Protein AF-0000000069816455 (afdb_homodimer)

Sequence (988 aa):
MSSPIIWRELVDTGGRVTLIGDARDFQEYANTYYAMLSRLSSHKLLQISIDNQRYTDEATAARSIKQVMLNTWRKITIIGAESPTAVRLAMLLAMMQHNSEAQKVKLHLFPGSFVHSDAVVRLKETLDDSACIGIRAVETSVNLTEALENASLVVILDVIPREHPICVDGTLKHSEARAEWLDRRFNYFYRLGECIRQYADQNVRVLVVGSEQTFEGAVTISSPLNFDVQTLHMACKENIPLNNIVGLPRALEYSMKSALARRLGVRRCDIVDLIIWGNIDNVFLVDISQARVHRRHGAVDSETGPAWFSLAAEPLVFDLRELYERIIPEKLERARWPGTNMAAMRHASAIFSFIKQWQFGYKDPNETITSLVLSSTGHYSVPAGLAFSFPVTTSPMGCFEICQDITLESSKMKAIENCILDTLKDWSVVDPSMLTEFWKEVFPVQSAPKSEAWNYPSATTAVNPAISVESIDQEKRELNAVPVPQKTPKKAPAMSSPIIWRELVDTGGRVTLIGDARDFQEYANTYYAMLSRLSSHKLLQISIDNQRYTDEATAARSIKQVMLNTWRKITIIGAESPTAVRLAMLLAMMQHNSEAQKVKLHLFPGSFVHSDAVVRLKETLDDSACIGIRAVETSVNLTEALENASLVVILDVIPREHPICVDGTLKHSEARAEWLDRRFNYFYRLGECIRQYADQNVRVLVVGSEQTFEGAVTISSPLNFDVQTLHMACKENIPLNNIVGLPRALEYSMKSALARRLGVRRCDIVDLIIWGNIDNVFLVDISQARVHRRHGAVDSETGPAWFSLAAEPLVFDLRELYERIIPEKLERARWPGTNMAAMRHASAIFSFIKQWQFGYKDPNETITSLVLSSTGHYSVPAGLAFSFPVTTSPMGCFEICQDITLESSKMKAIENCILDTLKDWSVVDPSMLTEFWKEVFPVQSAPKSEAWNYPSATTAVNPAISVESIDQEKRELNAVPVPQKTPKKAPA

Radius of gyration: 36.08 Å; Cα contacts (8 Å, |Δi|>4): 1678; chains: 2; bounding box: 169×106×74 Å

InterPro domains:
  IPR010945 Malate dehydrogenase, type 2 [PTHR23382] (33-420)
  IPR015955 Lactate dehydrogenase/glycoside hydrolase, family 4, C-terminal [G3DSA:3.90.110.10] (252-435)
  IPR015955 Lactate dehydrogenase/glycoside hydrolase, family 4, C-terminal [SSF56327] (256-419)
  IPR036291 NAD(P)-binding domain superfamily [SSF51735] (71-210)

Solvent-accessible surface area (backbone atoms only — not comparable to full-atom values): 53572 Å² total; per-residue (Å²): 133,78,70,57,36,64,53,65,72,81,60,95,60,91,67,74,69,48,73,34,43,39,71,63,45,39,41,47,47,37,29,69,75,63,68,43,73,66,80,64,50,73,65,55,46,47,49,47,36,51,51,43,48,49,39,47,50,42,30,51,46,24,49,49,44,45,48,48,50,57,65,67,33,49,22,37,21,33,38,12,32,57,24,59,29,39,47,51,31,50,50,52,51,21,58,34,86,61,96,45,78,82,68,30,27,29,39,28,42,26,49,57,46,78,89,38,44,64,54,34,51,50,49,48,51,35,51,49,36,26,60,37,78,17,36,75,44,77,44,72,53,92,45,69,64,69,49,30,48,55,16,43,32,38,36,41,32,60,52,81,73,77,56,68,56,46,70,51,95,84,41,67,41,70,54,59,52,65,68,60,45,51,52,54,47,43,58,51,39,30,52,50,19,43,49,43,58,71,40,25,35,73,78,33,32,37,42,38,40,51,36,47,43,47,40,85,71,35,76,49,54,55,40,56,38,30,60,52,42,36,35,30,42,67,44,20,60,89,64,36,65,57,86,34,42,33,16,53,53,45,43,59,50,31,47,51,36,26,51,51,15,58,75,70,72,52,53,27,88,30,47,29,29,54,33,46,36,29,20,51,76,74,46,61,44,84,41,46,86,65,12,28,29,40,37,39,53,51,82,86,44,75,28,67,28,58,83,86,38,64,36,66,37,52,85,52,46,86,54,61,64,52,41,67,69,41,50,49,51,49,49,54,54,56,66,49,49,76,47,40,67,48,51,26,49,27,34,19,36,30,52,49,53,45,45,37,29,61,78,69,61,54,64,61,88,79,49,64,40,42,38,32,24,32,66,31,84,40,62,95,81,36,61,64,66,42,38,35,26,34,44,24,31,70,45,96,85,55,46,76,41,74,63,83,82,70,86,73,53,72,71,54,47,53,52,49,50,51,11,50,51,50,43,32,56,62,44,34,76,80,50,49,62,65,42,55,55,49,45,47,69,76,52,56,79,66,82,84,73,76,85,69,76,75,73,65,71,70,75,70,66,65,79,64,77,67,68,73,76,67,73,82,65,68,82,73,67,63,91,69,58,82,68,76,77,74,85,80,83,90,81,84,75,136,134,79,70,58,39,65,54,64,74,80,59,92,61,90,68,74,69,49,74,36,42,40,75,62,46,38,39,47,46,38,28,68,74,62,69,41,72,66,81,65,50,73,65,55,48,46,49,48,41,51,50,45,48,48,41,46,50,43,33,50,46,26,47,48,44,45,50,49,51,57,64,67,34,48,23,37,21,33,37,12,33,57,22,58,28,39,48,51,32,50,49,52,50,22,58,32,84,60,95,45,78,82,68,31,26,30,40,29,41,26,48,58,45,78,87,36,43,64,55,34,50,50,50,48,52,38,51,50,37,24,61,38,78,17,37,74,43,77,47,72,50,94,45,69,63,70,50,30,48,55,15,43,31,38,37,41,32,59,52,83,71,75,55,67,56,46,70,52,98,84,41,65,41,71,54,60,51,66,68,60,45,52,50,54,47,44,57,51,38,31,53,49,19,44,49,41,56,71,39,26,35,72,77,34,32,35,41,38,42,52,35,45,46,47,40,86,71,36,76,50,54,56,40,56,37,30,58,52,40,37,35,28,42,67,45,20,58,91,64,36,65,58,87,34,42,32,16,53,54,44,43,58,51,30,48,52,34,27,51,52,14,59,76,70,71,52,52,27,87,30,47,30,28,54,31,45,38,30,21,51,73,73,46,61,45,84,40,47,86,65,13,28,29,40,38,41,51,48,82,88,42,69,29,66,28,57,83,86,39,66,37,66,37,53,84,52,48,88,53,60,65,50,41,67,69,42,50,50,52,49,49,55,52,56,66,50,48,81,48,41,67,48,51,25,49,27,36,18,34,31,51,49,53,46,45,37,29,61,77,69,62,54,66,61,88,77,49,65,42,42,39,32,24,34,66,32,84,39,64,96,81,36,60,64,65,41,40,36,25,34,44,23,30,70,44,96,86,57,47,76,41,72,63,83,82,70,86,72,52,72,70,53,47,52,54,49,49,52,11,50,52,51,43,33,57,61,42,34,75,82,50,48,62,64,40,55,54,49,44,48,68,76,52,57,80,67,84,82,72,76,84,69,77,75,72,65,73,72,74,71,68,67,79,66,77,68,68,72,74,66,74,82,63,65,86,68,64,60,93,66,56,79,71,68,76,73,79,74,92,60,67,66,76,108

Structure (mmCIF, N/CA/C/O backbone):
data_AF-0000000069816455-model_v1
#
loop_
_entity.id
_entity.type
_entity.pdbx_description
1 polymer 'Malate dehydrogenase 1b'
#
loop_
_atom_site.group_PDB
_atom_site.id
_atom_site.type_symbol
_atom_site.label_atom_id
_atom_site.label_alt_id
_atom_site.label_comp_id
_atom_site.label_asym_id
_atom_site.label_entity_id
_atom_site.label_seq_id
_atom_site.pdbx_PDB_ins_code
_atom_site.Cartn_x
_atom_site.Cartn_y
_atom_site.Cartn_z
_atom_site.occupancy
_atom_site.B_iso_or_equiv
_atom_site.auth_seq_id
_atom_site.auth_comp_id
_atom_site.auth_asym_id
_atom_site.auth_atom_id
_atom_site.pdbx_PDB_model_num
ATOM 1 N N . MET A 1 1 ? -53.938 9.555 -9.906 1 21.06 1 MET A N 1
ATOM 2 C CA . MET A 1 1 ? -53.312 8.711 -8.898 1 21.06 1 MET A CA 1
ATOM 3 C C . MET A 1 1 ? -52.594 9.555 -7.855 1 21.06 1 MET A C 1
ATOM 5 O O . MET A 1 1 ? -51.719 10.359 -8.188 1 21.06 1 MET A O 1
ATOM 9 N N . SER A 1 2 ? -53.312 9.984 -6.785 1 26.64 2 SER A N 1
ATOM 10 C CA . SER A 1 2 ? -53.094 10.945 -5.711 1 26.64 2 SER A CA 1
ATOM 11 C C . SER A 1 2 ? -51.875 10.555 -4.871 1 26.64 2 SER A C 1
ATOM 13 O O . SER A 1 2 ? -51.844 9.461 -4.301 1 26.64 2 SER A O 1
ATOM 15 N N . SER A 1 3 ? -50.75 10.984 -5.336 1 30.55 3 SER A N 1
ATOM 16 C CA . SER A 1 3 ? -49.469 10.516 -4.836 1 30.55 3 SER A CA 1
ATOM 17 C C . SER A 1 3 ? -49.312 10.797 -3.346 1 30.55 3 SER A C 1
ATOM 19 O O . SER A 1 3 ? -49.625 11.891 -2.879 1 30.55 3 SER A O 1
ATOM 21 N N . PRO A 1 4 ? -49.312 9.781 -2.459 1 30.05 4 PRO A N 1
ATOM 22 C CA . PRO A 1 4 ? -49.312 9.844 -0.995 1 30.05 4 PRO A CA 1
ATOM 23 C C . PRO A 1 4 ? -48.156 10.672 -0.434 1 30.05 4 PRO A C 1
ATOM 25 O O . PRO A 1 4 ? -47.094 10.781 -1.07 1 30.05 4 PRO A O 1
ATOM 28 N N . ILE A 1 5 ? -48.406 11.789 0.239 1 34.22 5 ILE A N 1
ATOM 29 C CA . ILE A 1 5 ? -47.5 12.656 0.983 1 34.22 5 ILE A CA 1
ATOM 30 C C . ILE A 1 5 ? -46.906 11.891 2.156 1 34.22 5 ILE A C 1
ATOM 32 O O . ILE A 1 5 ? -47.625 11.32 2.973 1 34.22 5 ILE A O 1
ATOM 36 N N . ILE A 1 6 ? -45.688 11.391 2.02 1 31.08 6 ILE A N 1
ATOM 37 C CA . ILE A 1 6 ? -44.938 10.688 3.062 1 31.08 6 ILE A CA 1
ATOM 38 C C . ILE A 1 6 ? -44.406 11.695 4.074 1 31.08 6 ILE A C 1
ATOM 40 O O . ILE A 1 6 ? -43.719 12.664 3.697 1 31.08 6 ILE A O 1
ATOM 44 N N . TRP A 1 7 ? -45.094 12.023 5.176 1 31.8 7 TRP A N 1
ATOM 45 C CA . TRP A 1 7 ? -44.625 12.82 6.301 1 31.8 7 TRP A CA 1
ATOM 46 C C . TRP A 1 7 ? -43.625 12.039 7.137 1 31.8 7 TRP A C 1
ATOM 48 O O . TRP A 1 7 ? -43.875 10.898 7.535 1 31.8 7 TRP A O 1
ATOM 58 N N . ARG A 1 8 ? -42.344 12.32 6.934 1 31.86 8 ARG A N 1
ATOM 59 C CA . ARG A 1 8 ? -41.344 11.797 7.867 1 31.86 8 ARG A CA 1
ATOM 60 C C . ARG A 1 8 ? -41.25 12.664 9.117 1 31.86 8 ARG A C 1
ATOM 62 O O . ARG A 1 8 ? -41.125 13.891 9.016 1 31.86 8 ARG A O 1
ATOM 69 N N . GLU A 1 9 ? -41.812 12.305 10.195 1 30.48 9 GLU A N 1
ATOM 70 C CA . GLU A 1 9 ? -41.562 12.922 11.492 1 30.48 9 GLU A CA 1
ATOM 71 C C . GLU A 1 9 ? -40.062 13.078 11.758 1 30.48 9 GLU A C 1
ATOM 73 O O . GLU A 1 9 ? -39.312 12.102 11.711 1 30.48 9 GLU A O 1
ATOM 78 N N . LEU A 1 10 ? -39.438 14.188 11.352 1 31.42 10 LEU A N 1
ATOM 79 C CA . LEU A 1 10 ? -38.062 14.523 11.664 1 31.42 10 LEU A CA 1
ATOM 80 C C . LEU A 1 10 ? -37.75 14.258 13.133 1 31.42 10 LEU A C 1
ATOM 82 O O . LEU A 1 10 ? -36.75 14.75 13.664 1 31.42 10 LEU A O 1
ATOM 86 N N . VAL A 1 11 ? -38.625 13.781 14.031 1 29.34 11 VAL A N 1
ATOM 87 C CA . VAL A 1 11 ? -38.125 13.586 15.391 1 29.34 11 VAL A CA 1
ATOM 88 C C . VAL A 1 11 ? -36.938 12.617 15.367 1 29.34 11 VAL A C 1
ATOM 90 O O . VAL A 1 11 ? -36.812 11.789 14.461 1 29.34 11 VAL A O 1
ATOM 93 N N . ASP A 1 12 ? -35.875 12.797 16.375 1 30.55 12 ASP A N 1
ATOM 94 C CA . ASP A 1 12 ? -34.656 12.055 16.625 1 30.55 12 ASP A CA 1
ATOM 95 C C . ASP A 1 12 ? -34.812 10.57 16.312 1 30.55 12 ASP A C 1
ATOM 97 O O . ASP A 1 12 ? -33.844 9.852 16.109 1 30.55 12 ASP A O 1
ATOM 101 N N . THR A 1 13 ? -35.844 9.945 16.984 1 27.42 13 THR A N 1
ATOM 102 C CA . THR A 1 13 ? -36 8.508 17.141 1 27.42 13 THR A CA 1
ATOM 103 C C . THR A 1 13 ? -36.438 7.855 15.844 1 27.42 13 THR A C 1
ATOM 105 O O . THR A 1 13 ? -37 8.523 14.969 1 27.42 13 THR A O 1
ATOM 108 N N . GLY A 1 14 ? -36.062 6.586 15.539 1 31.69 14 GLY A N 1
ATOM 109 C CA . GLY A 1 14 ? -36.375 5.547 14.57 1 31.69 14 GLY A CA 1
ATOM 110 C C . GLY A 1 14 ? -37.812 5.605 14.094 1 31.69 14 GLY A C 1
ATOM 111 O O . GLY A 1 14 ? -38.406 4.59 13.688 1 31.69 14 GLY A O 1
ATOM 112 N N . GLY A 1 15 ? -38.5 6.797 14.242 1 33.22 15 GLY A N 1
ATOM 113 C CA . GLY A 1 15 ? -39.906 6.637 14 1 33.22 15 GLY A CA 1
ATOM 114 C C . GLY A 1 15 ? -40.25 6.281 12.562 1 33.22 15 GLY A C 1
ATOM 115 O O . GLY A 1 15 ? -39.438 6.484 11.664 1 33.22 15 GLY A O 1
ATOM 116 N N . ARG A 1 16 ? -41.281 5.371 12.406 1 30.28 16 ARG A N 1
ATOM 117 C CA . ARG A 1 16 ? -41.906 4.75 11.234 1 30.28 16 ARG A CA 1
ATOM 118 C C . ARG A 1 16 ? -42.375 5.809 10.25 1 30.28 16 ARG A C 1
ATOM 120 O O . ARG A 1 16 ? -42.969 6.816 10.648 1 30.28 16 ARG A O 1
ATOM 127 N N . VAL A 1 17 ? -41.688 5.953 9.195 1 33.34 17 VAL A N 1
ATOM 128 C CA . VAL A 1 17 ? -42.188 6.711 8.047 1 33.34 17 VAL A CA 1
ATOM 129 C C . VAL A 1 17 ? -43.594 6.273 7.703 1 33.34 17 VAL A C 1
ATOM 131 O O . VAL A 1 17 ? -43.875 5.086 7.484 1 33.34 17 VAL A O 1
ATOM 134 N N . THR A 1 18 ? -44.594 6.871 8.438 1 31.92 18 THR A N 1
ATOM 135 C CA . THR A 1 18 ? -45.969 6.539 8.078 1 31.92 18 THR A CA 1
ATOM 136 C C . THR A 1 18 ? -46.375 7.246 6.785 1 31.92 18 THR A C 1
ATOM 138 O O . THR A 1 18 ? -46.188 8.453 6.641 1 31.92 18 THR A O 1
ATOM 141 N N . LEU A 1 19 ? -46.5 6.633 5.738 1 33.62 19 LEU A N 1
ATOM 142 C CA . LEU A 1 19 ? -47.094 7.09 4.48 1 33.62 19 LEU A CA 1
ATOM 143 C C . LEU A 1 19 ? -48.406 7.777 4.711 1 33.62 19 LEU A C 1
ATOM 145 O O . LEU A 1 19 ? -49.375 7.156 5.203 1 33.62 19 LEU A O 1
ATOM 149 N N . ILE A 1 20 ? -48.406 9.062 5.117 1 38.94 20 ILE A N 1
ATOM 150 C CA . ILE A 1 20 ? -49.719 9.703 5.215 1 38.94 20 ILE A CA 1
ATOM 151 C C . ILE A 1 20 ? -50.188 10.141 3.828 1 38.94 20 ILE A C 1
ATOM 153 O O . ILE A 1 20 ? -49.438 10.82 3.102 1 38.94 20 ILE A O 1
ATOM 157 N N . GLY A 1 21 ? -51.25 9.523 3.268 1 38.97 21 GLY A N 1
ATOM 158 C CA . GLY A 1 21 ? -52.094 9.656 2.086 1 38.97 21 GLY A CA 1
ATOM 159 C C . GLY A 1 21 ? -51.969 11.008 1.416 1 38.97 21 GLY A C 1
ATOM 160 O O . GLY A 1 21 ? -50.875 11.594 1.382 1 38.97 21 GLY A O 1
ATOM 161 N N . ASP A 1 22 ? -53.094 11.625 0.82 1 40.81 22 ASP A N 1
ATOM 162 C CA . ASP A 1 22 ? -53.188 12.867 0.054 1 40.81 22 ASP A CA 1
ATOM 163 C C . ASP A 1 22 ? -53.125 14.078 0.974 1 40.81 22 ASP A C 1
ATOM 165 O O . ASP A 1 22 ? -53 13.945 2.193 1 40.81 22 ASP A O 1
ATOM 169 N N . ALA A 1 23 ? -52.938 15.32 0.419 1 45.62 23 ALA A N 1
ATOM 170 C CA . ALA A 1 23 ? -52.906 16.578 1.165 1 45.62 23 ALA A CA 1
ATOM 171 C C . ALA A 1 23 ? -54 16.625 2.213 1 45.62 23 ALA A C 1
ATOM 173 O O . ALA A 1 23 ? -53.812 17.141 3.314 1 45.62 23 ALA A O 1
ATOM 174 N N . ARG A 1 24 ? -55.156 16.109 1.87 1 50 24 ARG A N 1
ATOM 175 C CA . ARG A 1 24 ? -56.281 16.109 2.787 1 50 24 ARG A CA 1
ATOM 176 C C . ARG A 1 24 ? -56.031 15.164 3.963 1 50 24 ARG A C 1
ATOM 178 O O . ARG A 1 24 ? -56.375 15.492 5.105 1 50 24 ARG A O 1
ATOM 185 N N . ASP A 1 25 ? -55.438 14.078 3.613 1 48.94 25 ASP A N 1
ATOM 186 C CA . ASP A 1 25 ? -55.188 13.102 4.668 1 48.94 25 ASP A CA 1
ATOM 187 C C . ASP A 1 25 ? -54.125 13.609 5.645 1 48.94 25 ASP A C 1
ATOM 189 O O . ASP A 1 25 ? -54.25 13.398 6.855 1 48.94 25 ASP A O 1
ATOM 193 N N . PHE A 1 26 ? -53.188 14.352 5.023 1 50.59 26 PHE A N 1
ATOM 194 C CA . PHE A 1 26 ? -52.188 15 5.871 1 50.59 26 PHE A CA 1
ATOM 195 C C . PHE A 1 26 ? -52.844 16.062 6.754 1 50.59 26 PHE A C 1
ATOM 197 O O . PHE A 1 26 ? -52.531 16.156 7.945 1 50.59 26 PHE A O 1
ATOM 204 N N . GLN A 1 27 ? -53.656 16.875 6.109 1 50.56 27 GLN A N 1
ATOM 205 C CA . GLN A 1 27 ? -54.344 17.891 6.902 1 50.56 27 GLN A CA 1
ATOM 206 C C . GLN A 1 27 ? -55.188 17.25 7.988 1 50.56 27 GLN A C 1
ATOM 208 O O . GLN A 1 27 ? -55.219 17.719 9.125 1 50.56 27 GLN A O 1
ATOM 213 N N . GLU A 1 28 ? -55.844 16.156 7.59 1 54.28 28 GLU A N 1
ATOM 214 C CA . GLU A 1 28 ? -56.656 15.469 8.586 1 54.28 28 GLU A CA 1
ATOM 215 C C . GLU A 1 28 ? -55.781 14.844 9.672 1 54.28 28 GLU A C 1
ATOM 217 O O . GLU A 1 28 ? -56.125 14.906 10.859 1 54.28 28 GLU A O 1
ATOM 222 N N . TYR A 1 29 ? -54.688 14.258 9.234 1 48.62 29 TYR A N 1
ATOM 223 C CA . TYR A 1 29 ? -53.781 13.648 10.203 1 48.62 29 TYR A CA 1
ATOM 224 C C . TYR A 1 29 ? -53.156 14.703 11.102 1 48.62 29 TYR A C 1
ATOM 226 O O . TYR A 1 29 ? -53.094 14.539 12.32 1 48.62 29 TYR A O 1
ATOM 234 N N . ALA A 1 30 ? -52.656 15.742 10.422 1 48.91 30 ALA A N 1
ATOM 235 C CA . ALA A 1 30 ? -52.094 16.844 11.203 1 48.91 30 ALA A CA 1
ATOM 236 C C . ALA A 1 30 ? -53.156 17.438 12.141 1 48.91 30 ALA A C 1
ATOM 238 O O . ALA A 1 30 ? -52.844 17.75 13.297 1 48.91 30 ALA A O 1
ATOM 239 N N . ASN A 1 31 ? -54.281 17.672 11.57 1 50.59 31 ASN A N 1
ATOM 240 C CA . ASN A 1 31 ? -55.375 18.203 12.383 1 50.59 31 ASN A CA 1
ATOM 241 C C . ASN A 1 31 ? -55.75 17.25 13.523 1 50.59 31 ASN A C 1
ATOM 243 O O . ASN A 1 31 ? -56 17.688 14.648 1 50.59 31 ASN A O 1
ATOM 247 N N . THR A 1 32 ? -55.875 15.992 13.133 1 49.94 32 THR A N 1
ATOM 248 C CA . THR A 1 32 ? -56.375 15.055 14.148 1 49.94 32 THR A CA 1
ATOM 249 C C . THR A 1 32 ? -55.312 14.859 15.234 1 49.94 32 THR A C 1
ATOM 251 O O . THR A 1 32 ? -55.656 14.789 16.422 1 49.94 32 THR A O 1
ATOM 254 N N . TYR A 1 33 ? -54.094 14.75 14.812 1 46.53 33 TYR A N 1
ATOM 255 C CA . TYR A 1 33 ? -53.125 14.383 15.836 1 46.53 33 TYR A CA 1
ATOM 256 C C . TYR A 1 33 ? -52.5 15.625 16.453 1 46.53 33 TYR A C 1
ATOM 258 O O . TYR A 1 33 ? -52.188 15.641 17.656 1 46.53 33 TYR A O 1
ATOM 266 N N . TYR A 1 34 ? -52.25 16.672 15.609 1 46.34 34 TYR A N 1
ATOM 267 C CA . TYR A 1 34 ? -51.594 17.828 16.203 1 46.34 34 TYR A CA 1
ATOM 268 C C . TYR A 1 34 ? -52.531 19.031 16.234 1 46.34 34 TYR A C 1
ATOM 270 O O . TYR A 1 34 ? -52.125 20.125 16.641 1 46.34 34 TYR A O 1
ATOM 278 N N . ALA A 1 35 ? -53.875 18.953 16.094 1 45.88 35 ALA A N 1
ATOM 279 C CA . ALA A 1 35 ? -54.875 20.016 16.094 1 45.88 35 ALA A CA 1
ATOM 280 C C . ALA A 1 35 ? -54.375 21.25 15.367 1 45.88 35 ALA A C 1
ATOM 282 O O . ALA A 1 35 ? -54.688 22.375 15.734 1 45.88 35 ALA A O 1
ATOM 283 N N . MET A 1 36 ? -53.312 21.266 14.734 1 39.78 36 MET A N 1
ATOM 284 C CA . MET A 1 36 ? -52.812 22.438 14 1 39.78 36 MET A CA 1
ATOM 285 C C . MET A 1 36 ? -53.156 22.328 12.516 1 39.78 36 MET A C 1
ATOM 287 O O . MET A 1 36 ? -53.062 21.25 11.938 1 39.78 36 MET A O 1
ATOM 291 N N . LEU A 1 37 ? -54.094 23.141 11.93 1 40.59 37 LEU A N 1
ATOM 292 C CA . LEU A 1 37 ? -54.375 23.328 10.516 1 40.59 37 LEU A CA 1
ATOM 293 C C . LEU A 1 37 ? -53.094 23.703 9.758 1 40.59 37 LEU A C 1
ATOM 295 O O . LEU A 1 37 ? -52.344 24.562 10.195 1 40.59 37 LEU A O 1
ATOM 299 N N . SER A 1 38 ? -52.562 22.797 9.125 1 45.59 38 SER A N 1
ATOM 300 C CA . SER A 1 38 ? -51.406 23.172 8.312 1 45.59 38 SER A CA 1
ATOM 301 C C . SER A 1 38 ? -51.719 24.375 7.434 1 45.59 38 SER A C 1
ATOM 303 O O . SER A 1 38 ? -52.781 24.438 6.797 1 45.59 38 SER A O 1
ATOM 305 N N . ARG A 1 39 ? -51.375 25.578 7.82 1 47.75 39 ARG A N 1
ATOM 306 C CA . ARG A 1 39 ? -51.562 26.812 7.074 1 47.75 39 ARG A CA 1
ATOM 307 C C . ARG A 1 39 ? -51.031 26.688 5.656 1 47.75 39 ARG A C 1
ATOM 309 O O . ARG A 1 39 ? -51 27.672 4.906 1 47.75 39 ARG A O 1
ATOM 316 N N . LEU A 1 40 ? -50.375 25.625 5.383 1 44.66 40 LEU A N 1
ATOM 317 C CA . LEU A 1 40 ? -49.906 25.609 4.004 1 44.66 40 LEU A CA 1
ATOM 318 C C . LEU A 1 40 ? -51.031 25.297 3.035 1 44.66 40 LEU A C 1
ATOM 320 O O . LEU A 1 40 ? -51.906 24.453 3.318 1 44.66 40 LEU A O 1
ATOM 324 N N . SER A 1 41 ? -51.375 26.234 2.117 1 47.94 41 SER A N 1
ATOM 325 C CA . SER A 1 41 ? -52.406 26.094 1.099 1 47.94 41 SER A CA 1
ATOM 326 C C . SER A 1 41 ? -52.281 24.781 0.339 1 47.94 41 SER A C 1
ATOM 328 O O . SER A 1 41 ? -51.219 24.172 0.341 1 47.94 41 SER A O 1
ATOM 330 N N . SER A 1 42 ? -53.406 24.203 -0.134 1 46.44 42 SER A N 1
ATOM 331 C CA . SER A 1 42 ? -53.5 23.016 -0.978 1 46.44 42 SER A CA 1
ATOM 332 C C . SER A 1 42 ? -52.469 23.062 -2.105 1 46.44 42 SER A C 1
ATOM 334 O O . SER A 1 42 ? -51.875 22.031 -2.469 1 46.44 42 SER A O 1
ATOM 336 N N . HIS A 1 43 ? -52.25 24.234 -2.633 1 48.91 43 HIS A N 1
ATOM 337 C CA . HIS A 1 43 ? -51.312 24.406 -3.734 1 48.91 43 HIS A CA 1
ATOM 338 C C . HIS A 1 43 ? -49.875 24.188 -3.268 1 48.91 43 HIS A C 1
ATOM 340 O O . HIS A 1 43 ? -49.062 23.547 -3.957 1 48.91 43 HIS A O 1
ATOM 346 N N . LYS A 1 44 ? -49.531 24.703 -2.17 1 49.22 44 LYS A N 1
ATOM 347 C CA . LYS A 1 44 ? -48.188 24.562 -1.67 1 49.22 44 LYS A CA 1
ATOM 348 C C . LYS A 1 44 ? -47.906 23.125 -1.215 1 49.22 44 LYS A C 1
ATOM 350 O O . LYS A 1 44 ? -46.812 22.609 -1.433 1 49.22 44 LYS A O 1
ATOM 355 N N . LEU A 1 45 ? -48.969 22.547 -0.692 1 47.12 45 LEU A N 1
ATOM 356 C CA . LEU A 1 45 ? -48.844 21.141 -0.302 1 47.12 45 LEU A CA 1
ATOM 357 C C . LEU A 1 45 ? -48.688 20.25 -1.528 1 47.12 45 LEU A C 1
ATOM 359 O O . LEU A 1 45 ? -47.906 19.297 -1.516 1 47.12 45 LEU A O 1
ATOM 363 N N . LEU A 1 46 ? -49.438 20.531 -2.541 1 47.47 46 LEU A N 1
ATOM 364 C CA . LEU A 1 46 ? -49.281 19.844 -3.811 1 47.47 46 LEU A CA 1
ATOM 365 C C . LEU A 1 46 ? -47.906 20.078 -4.387 1 47.47 46 LEU A C 1
ATOM 367 O O . LEU A 1 46 ? -47.281 19.172 -4.926 1 47.47 46 LEU A O 1
ATOM 371 N N . GLN A 1 47 ? -47.375 21.312 -4.301 1 49.69 47 GLN A N 1
ATOM 372 C CA . GLN A 1 47 ? -46.031 21.609 -4.781 1 49.69 47 GLN A CA 1
ATOM 373 C C . GLN A 1 47 ? -45 20.875 -3.971 1 49.69 47 GLN A C 1
ATOM 375 O O . GLN A 1 47 ? -44.031 20.359 -4.531 1 49.69 47 GLN A O 1
ATOM 380 N N . ILE A 1 48 ? -45.25 20.766 -2.732 1 47.53 48 ILE A N 1
ATOM 381 C CA . ILE A 1 48 ? -44.344 20 -1.887 1 47.53 48 ILE A CA 1
ATOM 382 C C . ILE A 1 48 ? -44.438 18.516 -2.232 1 47.53 48 ILE A C 1
ATOM 384 O O . ILE A 1 48 ? -43.406 17.828 -2.314 1 47.53 48 ILE A O 1
ATOM 388 N N . SER A 1 49 ? -45.625 18.047 -2.439 1 46.88 49 SER A N 1
ATOM 389 C CA . SER A 1 49 ? -45.844 16.656 -2.844 1 46.88 49 SER A CA 1
ATOM 390 C C . SER A 1 49 ? -45.188 16.375 -4.191 1 46.88 49 SER A C 1
ATOM 392 O O . SER A 1 49 ? -44.531 15.336 -4.375 1 46.88 49 SER A O 1
ATOM 394 N N . ILE A 1 50 ? -45.438 17.25 -5.117 1 48 50 ILE A N 1
ATOM 395 C CA . ILE A 1 50 ? -44.812 17.109 -6.43 1 48 50 ILE A CA 1
ATOM 396 C C . ILE A 1 50 ? -43.281 17.188 -6.289 1 48 50 ILE A C 1
ATOM 398 O O . ILE A 1 50 ? -42.562 16.406 -6.898 1 48 50 ILE A O 1
ATOM 402 N N . ASP A 1 51 ? -42.844 18.031 -5.484 1 48.41 51 ASP A N 1
ATOM 403 C CA . ASP A 1 51 ? -41.406 18.172 -5.27 1 48.41 51 ASP A CA 1
ATOM 404 C C . ASP A 1 51 ? -40.812 16.953 -4.543 1 48.41 51 ASP A C 1
ATOM 406 O O . ASP A 1 51 ? -39.75 16.484 -4.875 1 48.41 51 ASP A O 1
ATOM 410 N N . ASN A 1 52 ? -41.625 16.484 -3.631 1 46.25 52 ASN A N 1
ATOM 411 C CA . ASN A 1 52 ? -41.219 15.281 -2.926 1 46.25 52 ASN A CA 1
ATOM 412 C C . ASN A 1 52 ? -41.25 14.055 -3.836 1 46.25 52 ASN A C 1
ATOM 414 O O . ASN A 1 52 ? -40.375 13.195 -3.771 1 46.25 52 ASN A O 1
ATOM 418 N N . GLN A 1 53 ? -42.406 13.914 -4.535 1 45.88 53 GLN A N 1
ATOM 419 C CA . GLN A 1 53 ? -42.5 12.836 -5.516 1 45.88 53 GLN A CA 1
ATOM 420 C C . GLN A 1 53 ? -41.375 12.945 -6.539 1 45.88 53 GLN A C 1
ATOM 422 O O . GLN A 1 53 ? -40.75 11.938 -6.922 1 45.88 53 GLN A O 1
ATOM 427 N N . ARG A 1 54 ? -41.125 14.094 -7.004 1 44.53 54 ARG A N 1
ATOM 428 C CA . ARG A 1 54 ? -39.969 14.312 -7.891 1 44.53 54 ARG A CA 1
ATOM 429 C C . ARG A 1 54 ? -38.688 13.93 -7.211 1 44.53 54 ARG A C 1
ATOM 431 O O . ARG A 1 54 ? -37.812 13.297 -7.82 1 44.53 54 ARG A O 1
ATOM 438 N N . TYR A 1 55 ? -38.688 14.242 -5.973 1 43.72 55 TYR A N 1
ATOM 439 C CA . TYR A 1 55 ? -37.5 13.852 -5.215 1 43.72 55 TYR A CA 1
ATOM 440 C C . TYR A 1 55 ? -37.406 12.336 -5.062 1 43.72 55 TYR A C 1
ATOM 442 O O . TYR A 1 55 ? -36.344 11.75 -5.203 1 43.72 55 TYR A O 1
ATOM 450 N N . THR A 1 56 ? -38.562 11.75 -4.727 1 44.88 56 THR A N 1
ATOM 451 C CA . THR A 1 56 ? -38.562 10.305 -4.594 1 44.88 56 THR A CA 1
ATOM 452 C C . THR A 1 56 ? -38.312 9.625 -5.938 1 44.88 56 THR A C 1
ATOM 454 O O . THR A 1 56 ? -37.594 8.625 -6.004 1 44.88 56 THR A O 1
ATOM 457 N N . ASP A 1 57 ? -38.969 10.039 -6.91 1 47.84 57 ASP A N 1
ATOM 458 C CA . ASP A 1 57 ? -38.719 9.508 -8.242 1 47.84 57 ASP A CA 1
ATOM 459 C C . ASP A 1 57 ? -37.281 9.734 -8.664 1 47.84 57 ASP A C 1
ATOM 461 O O . ASP A 1 57 ? -36.656 8.844 -9.25 1 47.84 57 ASP A O 1
ATOM 465 N N . GLU A 1 58 ? -36.781 10.852 -8.383 1 46.03 58 GLU A N 1
ATOM 466 C CA . GLU A 1 58 ? -35.375 11.18 -8.68 1 46.03 58 GLU A CA 1
ATOM 467 C C . GLU A 1 58 ? -34.438 10.367 -7.805 1 46.03 58 GLU A C 1
ATOM 469 O O . GLU A 1 58 ? -33.406 9.891 -8.281 1 46.03 58 GLU A O 1
ATOM 474 N N . ALA A 1 59 ? -34.938 10.141 -6.617 1 46.31 59 ALA A N 1
ATOM 475 C CA . ALA A 1 59 ? -34.156 9.273 -5.734 1 46.31 59 ALA A CA 1
ATOM 476 C C . ALA A 1 59 ? -34.188 7.824 -6.227 1 46.31 59 ALA A C 1
ATOM 478 O O . ALA A 1 59 ? -33.188 7.133 -6.215 1 46.31 59 ALA A O 1
ATOM 479 N N . THR A 1 60 ? -35.375 7.352 -6.508 1 49.31 60 THR A N 1
ATOM 480 C CA . THR A 1 60 ? -35.531 6.02 -7.082 1 49.31 60 THR A CA 1
ATOM 481 C C . THR A 1 60 ? -34.781 5.922 -8.406 1 49.31 60 THR A C 1
ATOM 483 O O . THR A 1 60 ? -34.094 4.922 -8.68 1 49.31 60 THR A O 1
ATOM 486 N N . ALA A 1 61 ? -34.969 6.91 -9.203 1 44.59 61 ALA A N 1
ATOM 487 C CA . ALA A 1 61 ? -34.25 6.941 -10.461 1 44.59 61 ALA A CA 1
ATOM 488 C C . ALA A 1 61 ? -32.75 7.031 -10.227 1 44.59 61 ALA A C 1
ATOM 490 O O . ALA A 1 61 ? -31.953 6.344 -10.883 1 44.59 61 ALA A O 1
ATOM 491 N N . ALA A 1 62 ? -32.375 7.816 -9.336 1 45.09 62 ALA A N 1
ATOM 492 C CA . ALA A 1 62 ? -30.969 7.941 -8.969 1 45.09 62 ALA A CA 1
ATOM 493 C C . ALA A 1 62 ? -30.438 6.633 -8.398 1 45.09 62 ALA A C 1
ATOM 495 O O . ALA A 1 62 ? -29.312 6.223 -8.727 1 45.09 62 ALA A O 1
ATOM 496 N N . ARG A 1 63 ? -31.234 6.016 -7.523 1 47.97 63 ARG A N 1
ATOM 497 C CA . ARG A 1 63 ? -30.875 4.68 -7.062 1 47.97 63 ARG A CA 1
ATOM 498 C C . ARG A 1 63 ? -30.781 3.703 -8.234 1 47.97 63 ARG A C 1
ATOM 500 O O . ARG A 1 63 ? -29.891 2.859 -8.273 1 47.97 63 ARG A O 1
ATOM 507 N N . SER A 1 64 ? -31.797 3.814 -9.016 1 49.25 64 SER A N 1
ATOM 508 C CA . SER A 1 64 ? -31.781 2.957 -10.195 1 49.25 64 SER A CA 1
ATOM 509 C C . SER A 1 64 ? -30.578 3.268 -11.078 1 49.25 64 SER A C 1
ATOM 511 O O . SER A 1 64 ? -29.922 2.355 -11.602 1 49.25 64 SER A O 1
ATOM 513 N N . ILE A 1 65 ? -30.375 4.594 -11.266 1 45.59 65 ILE A N 1
ATOM 514 C CA . ILE A 1 65 ? -29.203 4.961 -12.07 1 45.59 65 ILE A CA 1
ATOM 515 C C . ILE A 1 65 ? -27.938 4.547 -11.344 1 45.59 65 ILE A C 1
ATOM 517 O O . ILE A 1 65 ? -27 4.023 -11.961 1 45.59 65 ILE A O 1
ATOM 521 N N . LYS A 1 66 ? -27.859 4.859 -10.039 1 47.44 66 LYS A N 1
ATOM 522 C CA . LYS A 1 66 ? -26.719 4.387 -9.258 1 47.44 66 LYS A CA 1
ATOM 523 C C . LYS A 1 66 ? -26.531 2.883 -9.414 1 47.44 66 LYS A C 1
ATOM 525 O O . LYS A 1 66 ? -25.406 2.408 -9.586 1 47.44 66 LYS A O 1
ATOM 530 N N . GLN A 1 67 ? -27.656 2.205 -9.211 1 49.41 67 GLN A N 1
ATOM 531 C CA . GLN A 1 67 ? -27.594 0.761 -9.406 1 49.41 67 GLN A CA 1
ATOM 532 C C . GLN A 1 67 ? -27.125 0.414 -10.82 1 49.41 67 GLN A C 1
ATOM 534 O O . GLN A 1 67 ? -26.344 -0.52 -11 1 49.41 67 GLN A O 1
ATOM 539 N N . VAL A 1 68 ? -27.75 1.174 -11.695 1 48.56 68 VAL A N 1
ATOM 540 C CA . VAL A 1 68 ? -27.328 0.927 -13.07 1 48.56 68 VAL A CA 1
ATOM 541 C C . VAL A 1 68 ? -25.844 1.253 -13.219 1 48.56 68 VAL A C 1
ATOM 543 O O . VAL A 1 68 ? -25.094 0.503 -13.844 1 48.56 68 VAL A O 1
ATOM 546 N N . MET A 1 69 ? -25.438 2.467 -12.695 1 48.06 69 MET A N 1
ATOM 547 C CA . MET A 1 69 ? -24.031 2.85 -12.812 1 48.06 69 MET A CA 1
ATOM 548 C C . MET A 1 69 ? -23.141 1.867 -12.07 1 48.06 69 MET A C 1
ATOM 550 O O . MET A 1 69 ? -22.078 1.484 -12.57 1 48.06 69 MET A O 1
ATOM 554 N N . LEU A 1 70 ? -23.594 1.595 -10.828 1 50.44 70 LEU A N 1
ATOM 555 C CA . LEU A 1 70 ? -22.844 0.603 -10.062 1 50.44 70 LEU A CA 1
ATOM 556 C C . LEU A 1 70 ? -22.703 -0.698 -10.852 1 50.44 70 LEU A C 1
ATOM 558 O O . LEU A 1 70 ? -21.688 -1.382 -10.75 1 50.44 70 LEU A O 1
ATOM 562 N N . ASN A 1 71 ? -23.812 -0.943 -11.516 1 51.16 71 ASN A N 1
ATOM 563 C CA . ASN A 1 71 ? -23.828 -2.186 -12.281 1 51.16 71 ASN A CA 1
ATOM 564 C C . ASN A 1 71 ? -22.906 -2.104 -13.492 1 51.16 71 ASN A C 1
ATOM 566 O O . ASN A 1 71 ? -22.484 -3.129 -14.031 1 51.16 71 ASN A O 1
ATOM 570 N N . THR A 1 72 ? -22.625 -0.85 -13.82 1 59.44 72 THR A N 1
ATOM 571 C CA . THR A 1 72 ? -21.797 -0.748 -15.023 1 59.44 72 THR A CA 1
ATOM 572 C C . THR A 1 72 ? -20.312 -0.751 -14.664 1 59.44 72 THR A C 1
ATOM 574 O O . THR A 1 72 ? -19.469 -0.999 -15.523 1 59.44 72 THR A O 1
ATOM 577 N N . TRP A 1 73 ? -20.156 -0.622 -13.281 1 68.38 73 TRP A N 1
ATOM 578 C CA . TRP A 1 73 ? -18.734 -0.565 -12.922 1 68.38 73 TRP A CA 1
ATOM 579 C C . TRP A 1 73 ? -18.156 -1.967 -12.82 1 68.38 73 TRP A C 1
ATOM 581 O O . TRP A 1 73 ? -18.812 -2.898 -12.367 1 68.38 73 TRP A O 1
ATOM 591 N N . ARG A 1 74 ? -17.016 -2.004 -13.281 1 84.81 74 ARG A N 1
ATOM 592 C CA . ARG A 1 74 ? -16.328 -3.27 -13.07 1 84.81 74 ARG A CA 1
ATOM 593 C C . ARG A 1 74 ? -16.109 -3.539 -11.586 1 84.81 74 ARG A C 1
ATOM 595 O O . ARG A 1 74 ? -15.797 -2.623 -10.82 1 84.81 74 ARG A O 1
ATOM 602 N N . LYS A 1 75 ? -16.484 -4.691 -11.234 1 93 75 LYS A N 1
ATOM 603 C CA . LYS A 1 75 ? -16.406 -5.086 -9.828 1 93 75 LYS A CA 1
ATOM 604 C C . LYS A 1 75 ? -15.266 -6.074 -9.602 1 93 75 LYS A C 1
ATOM 606 O O . LYS A 1 75 ? -15.156 -7.078 -10.312 1 93 75 LYS A O 1
ATOM 611 N N . ILE A 1 76 ? -14.414 -5.781 -8.648 1 95.75 76 ILE A N 1
ATOM 612 C CA . ILE A 1 76 ? -13.383 -6.703 -8.18 1 95.75 76 ILE A CA 1
ATOM 613 C C . ILE A 1 76 ? -13.758 -7.23 -6.793 1 95.75 76 ILE A C 1
ATOM 615 O O . ILE A 1 76 ? -13.977 -6.453 -5.863 1 95.75 76 ILE A O 1
ATOM 619 N N . THR A 1 77 ? -13.883 -8.508 -6.684 1 97.56 77 THR A N 1
ATOM 620 C CA . THR A 1 77 ? -14.195 -9.133 -5.402 1 97.56 77 THR A CA 1
ATOM 621 C C . THR A 1 77 ? -12.961 -9.812 -4.82 1 97.56 77 THR A C 1
ATOM 623 O O . THR A 1 77 ? -12.305 -10.602 -5.5 1 97.56 77 THR A O 1
ATOM 626 N N . ILE A 1 78 ? -12.648 -9.477 -3.609 1 96.94 78 ILE A N 1
ATOM 627 C CA . ILE A 1 78 ? -11.57 -10.148 -2.891 1 96.94 78 ILE A CA 1
ATOM 628 C C . ILE A 1 78 ? -12.148 -11.055 -1.812 1 96.94 78 ILE A C 1
ATOM 630 O O . ILE A 1 78 ? -12.82 -10.586 -0.886 1 96.94 78 ILE A O 1
ATOM 634 N N . ILE A 1 79 ? -11.961 -12.32 -1.974 1 96.25 79 ILE A N 1
ATOM 635 C CA . ILE A 1 79 ? -12.367 -13.305 -0.969 1 96.25 79 ILE A CA 1
ATOM 636 C C . ILE A 1 79 ? -11.195 -13.586 -0.03 1 96.25 79 ILE A C 1
ATOM 638 O O . ILE A 1 79 ? -10.086 -13.867 -0.482 1 96.25 79 ILE A O 1
ATOM 642 N N . GLY A 1 80 ? -11.422 -13.625 1.267 1 92.75 80 GLY A N 1
ATOM 643 C CA . GLY A 1 80 ? -10.359 -13.648 2.256 1 92.75 80 GLY A CA 1
ATOM 644 C C . GLY A 1 80 ? -9.797 -12.273 2.562 1 92.75 80 GLY A C 1
ATOM 645 O O . GLY A 1 80 ? -8.578 -12.117 2.695 1 92.75 80 GLY A O 1
ATOM 646 N N . ALA A 1 81 ? -10.648 -11.281 2.637 1 93.12 81 ALA A N 1
ATOM 647 C CA . ALA A 1 81 ? -10.273 -9.867 2.699 1 93.12 81 ALA A CA 1
ATOM 648 C C . ALA A 1 81 ? -9.68 -9.523 4.062 1 93.12 81 ALA A C 1
ATOM 650 O O . ALA A 1 81 ? -9.117 -8.438 4.242 1 93.12 81 ALA A O 1
ATOM 651 N N . GLU A 1 82 ? -9.734 -10.445 4.988 1 88.5 82 GLU A N 1
ATOM 652 C CA . GLU A 1 82 ? -9.195 -10.188 6.316 1 88.5 82 GLU A CA 1
ATOM 653 C C . GLU A 1 82 ? -7.68 -10.367 6.34 1 88.5 82 GLU A C 1
ATOM 655 O O . GLU A 1 82 ? -7.012 -9.906 7.27 1 88.5 82 GLU A O 1
ATOM 660 N N . SER A 1 83 ? -7.176 -11.031 5.379 1 87.5 83 SER A N 1
ATOM 661 C CA . SER A 1 83 ? -5.758 -11.367 5.402 1 87.5 83 SER A CA 1
ATOM 662 C C . SER A 1 83 ? -4.891 -10.125 5.262 1 87.5 83 SER A C 1
ATOM 664 O O . SER A 1 83 ? -5.266 -9.172 4.574 1 87.5 83 SER A O 1
ATOM 666 N N . PRO A 1 84 ? -3.707 -10.148 5.836 1 85.44 84 PRO A N 1
ATOM 667 C CA . PRO A 1 84 ? -2.787 -9.023 5.68 1 85.44 84 PRO A CA 1
ATOM 668 C C . PRO A 1 84 ? -2.463 -8.727 4.215 1 85.44 84 PRO A C 1
ATOM 670 O O . PRO A 1 84 ? -2.293 -7.562 3.84 1 85.44 84 PRO A O 1
ATOM 673 N N . THR A 1 85 ? -2.363 -9.773 3.451 1 89.62 85 THR A N 1
ATOM 674 C CA . THR A 1 85 ? -2.092 -9.594 2.029 1 89.62 85 THR A CA 1
ATOM 675 C C . THR A 1 85 ? -3.244 -8.859 1.346 1 89.62 85 THR A C 1
ATOM 677 O O . THR A 1 85 ? -3.021 -7.93 0.568 1 89.62 85 THR A O 1
ATOM 680 N N . ALA A 1 86 ? -4.398 -9.266 1.727 1 92.38 86 ALA A N 1
ATOM 681 C CA . ALA A 1 86 ? -5.578 -8.648 1.12 1 92.38 86 ALA A CA 1
ATOM 682 C C . ALA A 1 86 ? -5.695 -7.18 1.509 1 92.38 86 ALA A C 1
ATOM 684 O O . ALA A 1 86 ? -6.082 -6.344 0.689 1 92.38 86 ALA A O 1
ATOM 685 N N . VAL A 1 87 ? -5.371 -6.887 2.697 1 89.81 87 VAL A N 1
ATOM 686 C CA . VAL A 1 87 ? -5.449 -5.516 3.191 1 89.81 87 VAL A CA 1
ATOM 687 C C . VAL A 1 87 ? -4.496 -4.625 2.398 1 89.81 87 VAL A C 1
ATOM 689 O O . VAL A 1 87 ? -4.871 -3.533 1.963 1 89.81 87 VAL A O 1
ATOM 692 N N . ARG A 1 88 ? -3.352 -5.09 2.195 1 90.81 88 ARG A N 1
ATOM 693 C CA . ARG A 1 88 ? -2.357 -4.332 1.439 1 90.81 88 ARG A CA 1
ATOM 694 C C . ARG A 1 88 ? -2.752 -4.223 -0.03 1 90.81 88 ARG A C 1
ATOM 696 O O . ARG A 1 88 ? -2.572 -3.174 -0.651 1 90.81 88 ARG A O 1
ATOM 703 N N . LEU A 1 89 ? -3.244 -5.312 -0.531 1 93.69 89 LEU A N 1
ATOM 704 C CA . LEU A 1 89 ? -3.711 -5.297 -1.913 1 93.69 89 LEU A CA 1
ATOM 705 C C . LEU A 1 89 ? -4.824 -4.273 -2.102 1 93.69 89 LEU A C 1
ATOM 707 O O . LEU A 1 89 ? -4.828 -3.525 -3.08 1 93.69 89 LEU A O 1
ATOM 711 N N . ALA A 1 90 ? -5.738 -4.273 -1.163 1 94.38 90 ALA A N 1
ATOM 712 C CA . ALA A 1 90 ? -6.855 -3.336 -1.241 1 94.38 90 ALA A CA 1
ATOM 713 C C . ALA A 1 90 ? -6.359 -1.894 -1.248 1 94.38 90 ALA A C 1
ATOM 715 O O . ALA A 1 90 ? -6.879 -1.056 -1.989 1 94.38 90 ALA A O 1
ATOM 716 N N . MET A 1 91 ? -5.395 -1.649 -0.463 1 92.75 91 MET A N 1
ATOM 717 C CA . MET A 1 91 ? -4.832 -0.302 -0.419 1 92.75 91 MET A CA 1
ATOM 718 C C . MET A 1 91 ? -4.172 0.056 -1.745 1 92.75 91 MET A C 1
ATOM 720 O O . MET A 1 91 ? -4.328 1.174 -2.24 1 92.75 91 MET A O 1
ATOM 724 N N . LEU A 1 92 ? -3.445 -0.839 -2.297 1 93.31 92 LEU A N 1
ATOM 725 C CA . LEU A 1 92 ? -2.795 -0.608 -3.582 1 93.31 92 LEU A CA 1
ATOM 726 C C . LEU A 1 92 ? -3.828 -0.337 -4.672 1 93.31 92 LEU A C 1
ATOM 728 O O . LEU A 1 92 ? -3.67 0.594 -5.465 1 93.31 92 LEU A O 1
ATOM 732 N N . LEU A 1 93 ? -4.879 -1.111 -4.645 1 93.5 93 LEU A N 1
ATOM 733 C CA . LEU A 1 93 ? -5.93 -0.92 -5.637 1 93.5 93 LEU A CA 1
ATOM 734 C C . LEU A 1 93 ? -6.629 0.421 -5.434 1 93.5 93 LEU A C 1
ATOM 736 O O . LEU A 1 93 ? -6.965 1.104 -6.406 1 93.5 93 LEU A O 1
ATOM 740 N N . ALA A 1 94 ? -6.777 0.753 -4.184 1 91.5 94 ALA A N 1
ATOM 741 C CA . ALA A 1 94 ? -7.461 2.002 -3.854 1 91.5 94 ALA A CA 1
ATOM 742 C C . ALA A 1 94 ? -6.645 3.209 -4.305 1 91.5 94 ALA A C 1
ATOM 744 O O . ALA A 1 94 ? -7.207 4.246 -4.66 1 91.5 94 ALA A O 1
ATOM 745 N N . MET A 1 95 ? -5.336 3.062 -4.312 1 89.94 95 MET A N 1
ATOM 746 C CA . MET A 1 95 ? -4.465 4.199 -4.605 1 89.94 95 MET A CA 1
ATOM 747 C C . MET A 1 95 ? -4.023 4.184 -6.066 1 89.94 95 MET A C 1
ATOM 749 O O . MET A 1 95 ? -3.266 5.055 -6.496 1 89.94 95 MET A O 1
ATOM 753 N N . MET A 1 96 ? -4.508 3.258 -6.777 1 88.25 96 MET A N 1
ATOM 754 C CA . MET A 1 96 ? -4.098 3.133 -8.172 1 88.25 96 MET A CA 1
ATOM 755 C C . MET A 1 96 ? -4.633 4.289 -9.008 1 88.25 96 MET A C 1
ATOM 757 O O . MET A 1 96 ? -5.809 4.648 -8.898 1 88.25 96 MET A O 1
ATOM 761 N N . GLN A 1 97 ? -3.754 4.816 -9.797 1 80.06 97 GLN A N 1
ATOM 762 C CA . GLN A 1 97 ? -4.152 5.883 -10.711 1 80.06 97 GLN A CA 1
ATOM 763 C C . GLN A 1 97 ? -4.645 5.312 -12.039 1 80.06 97 GLN A C 1
ATOM 765 O O . GLN A 1 97 ? -4.016 4.418 -12.609 1 80.06 97 GLN A O 1
ATOM 770 N N . HIS A 1 98 ? -5.809 5.832 -12.352 1 79.38 98 HIS A N 1
ATOM 771 C CA . HIS A 1 98 ? -6.355 5.438 -13.648 1 79.38 98 HIS A CA 1
ATOM 772 C C . HIS A 1 98 ? -6.34 6.605 -14.633 1 79.38 98 HIS A C 1
ATOM 774 O O . HIS A 1 98 ? -6.371 7.766 -14.219 1 79.38 98 HIS A O 1
ATOM 780 N N . ASN A 1 99 ? -6.262 6.281 -15.859 1 70.44 99 ASN A N 1
ATOM 781 C CA . ASN A 1 99 ? -6.266 7.305 -16.906 1 70.44 99 ASN A CA 1
ATOM 782 C C . ASN A 1 99 ? -7.656 7.895 -17.094 1 70.44 99 ASN A C 1
ATOM 784 O O . ASN A 1 99 ? -7.793 9.023 -17.578 1 70.44 99 ASN A O 1
ATOM 788 N N . SER A 1 100 ? -8.625 7.086 -16.812 1 74.56 100 SER A N 1
ATOM 789 C CA . SER A 1 100 ? -10 7.535 -17 1 74.56 100 SER A CA 1
ATOM 790 C C . SER A 1 100 ? -10.875 7.113 -15.828 1 74.56 100 SER A C 1
ATOM 792 O O . SER A 1 100 ? -10.594 6.117 -15.164 1 74.56 100 SER A O 1
ATOM 794 N N . GLU A 1 101 ? -11.906 7.863 -15.641 1 74.62 101 GLU A N 1
ATOM 795 C CA . GLU A 1 101 ? -12.867 7.566 -14.578 1 74.62 101 GLU A CA 1
ATOM 796 C C . GLU A 1 101 ? -13.555 6.227 -14.812 1 74.62 101 GLU A C 1
ATOM 798 O O . GLU A 1 101 ? -13.945 5.543 -13.859 1 74.62 101 GLU A O 1
ATOM 803 N N . ALA A 1 102 ? -13.609 5.922 -16.031 1 73.62 102 ALA A N 1
ATOM 804 C CA . ALA A 1 102 ? -14.297 4.695 -16.406 1 73.62 102 ALA A CA 1
ATOM 805 C C . ALA A 1 102 ? -13.523 3.463 -15.969 1 73.62 102 ALA A C 1
ATOM 807 O O . ALA A 1 102 ? -14.086 2.371 -15.859 1 73.62 102 ALA A O 1
ATOM 808 N N . GLN A 1 103 ? -12.25 3.637 -15.641 1 79.62 103 GLN A N 1
ATOM 809 C CA . GLN A 1 103 ? -11.406 2.506 -15.266 1 79.62 103 GLN A CA 1
ATOM 810 C C . GLN A 1 103 ? -11.477 2.238 -13.766 1 79.62 103 GLN A C 1
ATOM 812 O O . GLN A 1 103 ? -11.008 1.204 -13.297 1 79.62 103 GLN A O 1
ATOM 817 N N . LYS A 1 104 ? -12.148 3.201 -13.102 1 84.56 104 LYS A N 1
ATOM 818 C CA . LYS A 1 104 ? -12.273 2.984 -11.664 1 84.56 104 LYS A CA 1
ATOM 819 C C . LYS A 1 104 ? -13.188 1.803 -11.367 1 84.56 104 LYS A C 1
ATOM 821 O O . LYS A 1 104 ? -14.125 1.531 -12.117 1 84.56 104 LYS A O 1
ATOM 826 N N . VAL A 1 105 ? -12.906 1.131 -10.312 1 87.12 105 VAL A N 1
ATOM 827 C CA . VAL A 1 105 ? -13.578 -0.138 -10.055 1 87.12 105 VAL A CA 1
ATOM 828 C C . VAL A 1 105 ? -14.305 -0.08 -8.711 1 87.12 105 VAL A C 1
ATOM 830 O O . VAL A 1 105 ? -14.023 0.797 -7.891 1 87.12 105 VAL A O 1
ATOM 833 N N . LYS A 1 106 ? -15.281 -0.901 -8.664 1 91.06 106 LYS A N 1
ATOM 834 C CA . LYS A 1 106 ? -15.906 -1.198 -7.379 1 91.06 106 LYS A CA 1
ATOM 835 C C . LYS A 1 106 ? -15.211 -2.365 -6.684 1 91.06 106 LYS A C 1
ATOM 837 O O . LYS A 1 106 ? -15 -3.416 -7.289 1 91.06 106 LYS A O 1
ATOM 842 N N . LEU A 1 107 ? -14.82 -2.113 -5.461 1 94.75 107 LEU A N 1
ATOM 843 C CA . LEU A 1 107 ? -14.133 -3.154 -4.703 1 94.75 107 LEU A CA 1
ATOM 844 C C . LEU A 1 107 ? -15.086 -3.814 -3.709 1 94.75 107 LEU A C 1
ATOM 846 O O . LEU A 1 107 ? -15.727 -3.129 -2.91 1 94.75 107 LEU A O 1
ATOM 850 N N . HIS A 1 108 ? -15.266 -5.059 -3.816 1 96.38 108 HIS A N 1
ATOM 851 C CA . HIS A 1 108 ? -16.078 -5.82 -2.873 1 96.38 108 HIS A CA 1
ATOM 852 C C . HIS A 1 108 ? -15.211 -6.727 -2.006 1 96.38 108 HIS A C 1
ATOM 854 O O . HIS A 1 108 ? -14.484 -7.578 -2.523 1 96.38 108 HIS A O 1
ATOM 860 N N . LEU A 1 109 ? -15.305 -6.508 -0.71 1 96.5 109 LEU A N 1
ATOM 861 C CA . LEU A 1 109 ? -14.508 -7.27 0.246 1 96.5 109 LEU A CA 1
ATOM 862 C C . LEU A 1 109 ? -15.352 -8.336 0.932 1 96.5 109 LEU A C 1
ATOM 864 O O . LEU A 1 109 ? -16.391 -8.031 1.513 1 96.5 109 LEU A O 1
ATOM 868 N N . PHE A 1 110 ? -14.922 -9.57 0.846 1 96.75 110 PHE A N 1
ATOM 869 C CA . PHE A 1 110 ? -15.633 -10.703 1.432 1 96.75 110 PHE A CA 1
ATOM 870 C C . PHE A 1 110 ? -14.719 -11.5 2.354 1 96.75 110 PHE A C 1
ATOM 872 O O . PHE A 1 110 ? -13.578 -11.805 1.991 1 96.75 110 PHE A O 1
ATOM 879 N N . PRO A 1 111 ? -15.234 -11.82 3.557 1 93.75 111 PRO A N 1
ATOM 880 C CA . PRO A 1 111 ? -14.391 -12.586 4.477 1 93.75 111 PRO A CA 1
ATOM 881 C C . PRO A 1 111 ? -14.242 -14.047 4.078 1 93.75 111 PRO A C 1
ATOM 883 O O . PRO A 1 111 ? -15.172 -14.633 3.51 1 93.75 111 PRO A O 1
ATOM 886 N N . GLY A 1 112 ? -13.07 -14.633 4.34 1 87.75 112 GLY A N 1
ATOM 887 C CA . GLY A 1 112 ? -12.883 -16.062 4.152 1 87.75 112 GLY A CA 1
ATOM 888 C C . GLY A 1 112 ? -13.68 -16.906 5.133 1 87.75 112 GLY A C 1
ATOM 889 O O . GLY A 1 112 ? -14.039 -18.047 4.832 1 87.75 112 GLY A O 1
ATOM 890 N N . SER A 1 113 ? -13.781 -16.344 6.262 1 86.25 113 SER A N 1
ATOM 891 C CA . SER A 1 113 ? -14.602 -16.938 7.32 1 86.25 113 SER A CA 1
ATOM 892 C C . SER A 1 113 ? -15.461 -15.883 8.008 1 86.25 113 SER A C 1
ATOM 894 O O . SER A 1 113 ? -15.031 -14.734 8.164 1 86.25 113 SER A O 1
ATOM 896 N N . PHE A 1 114 ? -16.609 -16.234 8.484 1 86.62 114 PHE A N 1
ATOM 897 C CA . PHE A 1 114 ? -17.562 -15.305 9.07 1 86.62 114 PHE A CA 1
ATOM 898 C C . PHE A 1 114 ? -17.031 -14.727 10.375 1 86.62 114 PHE A C 1
ATOM 900 O O . PHE A 1 114 ? -17.422 -13.633 10.773 1 86.62 114 PHE A O 1
ATOM 907 N N . VAL A 1 115 ? -16.125 -15.414 10.93 1 86.12 115 VAL A N 1
ATOM 908 C CA . VAL A 1 115 ? -15.562 -14.961 12.195 1 86.12 115 VAL A CA 1
ATOM 909 C C . VAL A 1 115 ? -14.797 -13.656 11.984 1 86.12 115 VAL A C 1
ATOM 911 O O . VAL A 1 115 ? -14.594 -12.891 12.93 1 86.12 115 VAL A O 1
ATOM 914 N N . HIS A 1 116 ? -14.422 -13.43 10.734 1 88.12 116 HIS A N 1
ATOM 915 C CA . HIS A 1 116 ? -13.586 -12.266 10.469 1 88.12 116 HIS A CA 1
ATOM 916 C C . HIS A 1 116 ? -14.391 -11.133 9.844 1 88.12 116 HIS A C 1
ATOM 918 O O . HIS A 1 116 ? -13.828 -10.211 9.258 1 88.12 116 HIS A O 1
ATOM 924 N N . SER A 1 117 ? -15.648 -11.156 9.969 1 90.69 117 SER A N 1
ATOM 925 C CA . SER A 1 117 ? -16.516 -10.156 9.359 1 90.69 117 SER A CA 1
ATOM 926 C C . SER A 1 117 ? -16.219 -8.758 9.898 1 90.69 117 SER A C 1
ATOM 928 O O . SER A 1 117 ? -16.219 -7.781 9.141 1 90.69 117 SER A O 1
ATOM 930 N N . ASP A 1 118 ? -15.875 -8.695 11.125 1 86.62 118 ASP A N 1
ATOM 931 C CA . ASP A 1 118 ? -15.586 -7.402 11.727 1 86.62 118 ASP A CA 1
ATOM 932 C C . ASP A 1 118 ? -14.32 -6.785 11.133 1 86.62 118 ASP A C 1
ATOM 934 O O . ASP A 1 118 ? -14.266 -5.574 10.898 1 86.62 118 ASP A O 1
ATOM 938 N N . ALA A 1 119 ? -13.336 -7.633 10.953 1 87.25 119 ALA A N 1
ATOM 939 C CA . ALA A 1 119 ? -12.094 -7.152 10.367 1 87.25 119 ALA A CA 1
ATOM 940 C C . ALA A 1 119 ? -12.32 -6.598 8.961 1 87.25 119 ALA A C 1
ATOM 942 O O . ALA A 1 119 ? -11.727 -5.59 8.578 1 87.25 119 ALA A O 1
ATOM 943 N N . VAL A 1 120 ? -13.18 -7.203 8.227 1 92.25 120 VAL A N 1
ATOM 944 C CA . VAL A 1 120 ? -13.469 -6.789 6.859 1 92.25 120 VAL A CA 1
ATOM 945 C C . VAL A 1 120 ? -14.234 -5.469 6.871 1 92.25 120 VAL A C 1
ATOM 947 O O . VAL A 1 120 ? -13.977 -4.586 6.043 1 92.25 120 VAL A O 1
ATOM 950 N N . VAL A 1 121 ? -15.102 -5.344 7.816 1 89.38 121 VAL A N 1
ATOM 951 C CA . VAL A 1 121 ? -15.852 -4.102 7.945 1 89.38 121 VAL A CA 1
ATOM 952 C C . VAL A 1 121 ? -14.906 -2.959 8.312 1 89.38 121 VAL A C 1
ATOM 954 O O . VAL A 1 121 ? -15.016 -1.854 7.777 1 89.38 121 VAL A O 1
ATOM 957 N N . ARG A 1 122 ? -13.977 -3.225 9.148 1 85.62 122 ARG A N 1
ATOM 958 C CA . ARG A 1 122 ? -12.992 -2.217 9.531 1 85.62 122 ARG A CA 1
ATOM 959 C C . ARG A 1 122 ? -12.133 -1.806 8.336 1 85.62 122 ARG A C 1
ATOM 961 O O . ARG A 1 122 ? -11.789 -0.632 8.188 1 85.62 122 ARG A O 1
ATOM 968 N N . LEU A 1 123 ? -11.75 -2.783 7.574 1 89.94 123 LEU A N 1
ATOM 969 C CA . LEU A 1 123 ? -10.984 -2.484 6.367 1 89.94 123 LEU A CA 1
ATOM 970 C C . LEU A 1 123 ? -11.781 -1.575 5.434 1 89.94 123 LEU A C 1
ATOM 972 O O . LEU A 1 123 ? -11.234 -0.617 4.883 1 89.94 123 LEU A O 1
ATOM 976 N N . LYS A 1 124 ? -13.031 -1.893 5.277 1 90.25 124 LYS A N 1
ATOM 977 C CA . LYS A 1 124 ? -13.883 -1.05 4.445 1 90.25 124 LYS A CA 1
ATOM 978 C C . LYS A 1 124 ? -13.898 0.388 4.957 1 90.25 124 LYS A C 1
ATOM 980 O O . LYS A 1 124 ? -13.773 1.332 4.172 1 90.25 124 LYS A O 1
ATOM 985 N N . GLU A 1 125 ? -14.062 0.539 6.195 1 83.19 125 GLU A N 1
ATOM 986 C CA . GLU A 1 125 ? -14.109 1.872 6.793 1 83.19 125 GLU A CA 1
ATOM 987 C C . GLU A 1 125 ? -12.797 2.623 6.574 1 83.19 125 GLU A C 1
ATOM 989 O O . GLU A 1 125 ? -12.805 3.82 6.285 1 83.19 125 GLU A O 1
ATOM 994 N N . THR A 1 126 ? -11.773 1.906 6.719 1 86 126 THR A N 1
ATOM 995 C CA . THR A 1 126 ? -10.461 2.51 6.527 1 86 126 THR A CA 1
ATOM 996 C C . THR A 1 126 ? -10.281 2.975 5.086 1 86 126 THR A C 1
ATOM 998 O O . THR A 1 126 ? -9.773 4.07 4.84 1 86 126 THR A O 1
ATOM 1001 N N . LEU A 1 127 ? -10.664 2.18 4.195 1 89.38 127 LEU A N 1
ATOM 1002 C CA . LEU A 1 127 ? -10.547 2.545 2.787 1 89.38 127 LEU A CA 1
ATOM 1003 C C . LEU A 1 127 ? -11.438 3.738 2.459 1 89.38 127 LEU A C 1
ATOM 1005 O O . LEU A 1 127 ? -11.039 4.633 1.71 1 89.38 127 LEU A O 1
ATOM 1009 N N . ASP A 1 128 ? -12.539 3.752 3.111 1 82.5 128 ASP A N 1
ATOM 1010 C CA . ASP A 1 128 ? -13.453 4.875 2.908 1 82.5 128 ASP A CA 1
ATOM 1011 C C . ASP A 1 128 ? -12.852 6.172 3.443 1 82.5 128 ASP A C 1
ATOM 1013 O O . ASP A 1 128 ? -13.078 7.246 2.883 1 82.5 128 ASP A O 1
ATOM 1017 N N . ASP A 1 129 ? -12.078 6.004 4.465 1 79.81 129 ASP A N 1
ATOM 1018 C CA . ASP A 1 129 ? -11.477 7.164 5.109 1 79.81 129 ASP A CA 1
ATOM 1019 C C . ASP A 1 129 ? -10.195 7.586 4.387 1 79.81 129 ASP A C 1
ATOM 1021 O O . ASP A 1 129 ? -9.648 8.664 4.652 1 79.81 129 ASP A O 1
ATOM 1025 N N . SER A 1 130 ? -9.727 6.762 3.5 1 81.94 130 SER A N 1
ATOM 1026 C CA . SER A 1 130 ? -8.445 7.016 2.85 1 81.94 130 SER A CA 1
ATOM 1027 C C . SER A 1 130 ? -8.633 7.656 1.479 1 81.94 130 SER A C 1
ATOM 1029 O O . SER A 1 130 ? -9.766 7.887 1.049 1 81.94 130 SER A O 1
ATOM 1031 N N . ALA A 1 131 ? -7.473 8.148 0.929 1 66.88 131 ALA A N 1
ATOM 1032 C CA . ALA A 1 131 ? -7.52 8.672 -0.436 1 66.88 131 ALA A CA 1
ATOM 1033 C C . ALA A 1 131 ? -7.797 7.551 -1.437 1 66.88 131 ALA A C 1
ATOM 1035 O O . ALA A 1 131 ? -6.977 6.648 -1.614 1 66.88 131 ALA A O 1
ATOM 1036 N N . CYS A 1 132 ? -8.984 7.312 -1.802 1 74.19 132 CYS A N 1
ATOM 1037 C CA . CYS A 1 132 ? -9.344 6.199 -2.674 1 74.19 132 CYS A CA 1
ATOM 1038 C C . CYS A 1 132 ? -9.594 6.684 -4.098 1 74.19 132 CYS A C 1
ATOM 1040 O O . CYS A 1 132 ? -10.688 6.512 -4.637 1 74.19 132 CYS A O 1
ATOM 1042 N N . ILE A 1 133 ? -8.547 7.086 -4.715 1 76.88 133 ILE A N 1
ATOM 1043 C CA . ILE A 1 133 ? -8.664 7.672 -6.047 1 76.88 133 ILE A CA 1
ATOM 1044 C C . ILE A 1 133 ? -8.93 6.57 -7.07 1 76.88 133 ILE A C 1
ATOM 1046 O O . ILE A 1 133 ? -9.5 6.824 -8.133 1 76.88 133 ILE A O 1
ATOM 1050 N N . GLY A 1 134 ? -8.555 5.379 -6.766 1 78.12 134 GLY A N 1
ATOM 1051 C CA . GLY A 1 134 ? -8.641 4.301 -7.738 1 78.12 134 GLY A CA 1
ATOM 1052 C C . GLY A 1 134 ? -9.953 3.543 -7.672 1 78.12 134 GLY A C 1
ATOM 1053 O O . GLY A 1 134 ? -10.242 2.717 -8.539 1 78.12 134 GLY A O 1
ATOM 1054 N N . ILE A 1 135 ? -10.727 3.836 -6.66 1 86.44 135 ILE A N 1
ATOM 1055 C CA . ILE A 1 135 ? -11.93 3.031 -6.473 1 86.44 135 ILE A CA 1
ATOM 1056 C C . ILE A 1 135 ? -13.164 3.939 -6.441 1 86.44 135 ILE A C 1
ATOM 1058 O O . ILE A 1 135 ? -13.086 5.078 -5.973 1 86.44 135 ILE A O 1
ATOM 1062 N N . ARG A 1 136 ? -14.203 3.391 -6.969 1 81.5 136 ARG A N 1
ATOM 1063 C CA . ARG A 1 136 ? -15.469 4.113 -6.977 1 81.5 136 ARG A CA 1
ATOM 1064 C C . ARG A 1 136 ? -16.25 3.877 -5.684 1 81.5 136 ARG A C 1
ATOM 1066 O O . ARG A 1 136 ? -16.891 4.789 -5.172 1 81.5 136 ARG A O 1
ATOM 1073 N N . ALA A 1 137 ? -16.141 2.662 -5.301 1 84.31 137 ALA A N 1
ATOM 1074 C CA . ALA A 1 137 ? -16.875 2.279 -4.098 1 84.31 137 ALA A CA 1
ATOM 1075 C C . ALA A 1 137 ? -16.281 1.027 -3.465 1 84.31 137 ALA A C 1
ATOM 1077 O O . ALA A 1 137 ? -15.68 0.199 -4.16 1 84.31 137 ALA A O 1
ATOM 1078 N N . VAL A 1 138 ? -16.375 0.992 -2.172 1 90.38 138 VAL A N 1
ATOM 1079 C CA . VAL A 1 138 ? -15.992 -0.198 -1.423 1 90.38 138 VAL A CA 1
ATOM 1080 C C . VAL A 1 138 ? -17.219 -0.793 -0.729 1 90.38 138 VAL A C 1
ATOM 1082 O O . VAL A 1 138 ? -17.953 -0.086 -0.033 1 90.38 138 VAL A O 1
ATOM 1085 N N . GLU A 1 139 ? -17.438 -2.08 -0.923 1 91.44 139 GLU A N 1
ATOM 1086 C CA . GLU A 1 139 ? -18.578 -2.762 -0.336 1 91.44 139 GLU A CA 1
ATOM 1087 C C . GLU A 1 139 ? -18.156 -4.023 0.41 1 91.44 139 GLU A C 1
ATOM 1089 O O . GLU A 1 139 ? -17.062 -4.547 0.176 1 91.44 139 GLU A O 1
ATOM 1094 N N . THR A 1 140 ? -18.984 -4.367 1.335 1 93.25 140 THR A N 1
ATOM 1095 C CA . THR A 1 140 ? -18.828 -5.633 2.045 1 93.25 140 THR A CA 1
ATOM 1096 C C . THR A 1 140 ? -20.156 -6.359 2.152 1 93.25 140 THR A C 1
ATOM 1098 O O . THR A 1 140 ? -21.219 -5.742 2.023 1 93.25 140 THR A O 1
ATOM 1101 N N . SER A 1 141 ? -20.078 -7.617 2.238 1 88.31 141 SER A N 1
ATOM 1102 C CA . SER A 1 141 ? -21.281 -8.414 2.422 1 88.31 141 SER A CA 1
ATOM 1103 C C . SER A 1 141 ? -20.984 -9.688 3.211 1 88.31 141 SER A C 1
ATOM 1105 O O . SER A 1 141 ? -19.812 -10.062 3.383 1 88.31 141 SER A O 1
ATOM 1107 N N . VAL A 1 142 ? -22.109 -10.18 3.76 1 82.44 142 VAL A N 1
ATOM 1108 C CA . VAL A 1 142 ? -21.969 -11.461 4.445 1 82.44 142 VAL A CA 1
ATOM 1109 C C . VAL A 1 142 ? -22.516 -12.578 3.561 1 82.44 142 VAL A C 1
ATOM 1111 O O . VAL A 1 142 ? -22.359 -13.766 3.875 1 82.44 142 VAL A O 1
ATOM 1114 N N . ASN A 1 143 ? -23.062 -12.172 2.449 1 90.44 143 ASN A N 1
ATOM 1115 C CA . ASN A 1 143 ? -23.594 -13.133 1.494 1 90.44 143 ASN A CA 1
ATOM 1116 C C . ASN A 1 143 ? -22.703 -13.25 0.259 1 90.44 143 ASN A C 1
ATOM 1118 O O . ASN A 1 143 ? -22.422 -12.25 -0.401 1 90.44 143 ASN A O 1
ATOM 1122 N N . LEU A 1 144 ? -22.344 -14.492 -0.036 1 93.31 144 LEU A N 1
ATOM 1123 C CA . LEU A 1 144 ? -21.438 -14.766 -1.144 1 93.31 144 LEU A CA 1
ATOM 1124 C C . LEU A 1 144 ? -22.062 -14.359 -2.475 1 93.31 144 LEU A C 1
ATOM 1126 O O . LEU A 1 144 ? -21.375 -13.883 -3.375 1 93.31 144 LEU A O 1
ATOM 1130 N N . THR A 1 145 ? -23.375 -14.5 -2.594 1 93.94 145 THR A N 1
ATOM 1131 C CA . THR A 1 145 ? -24.078 -14.172 -3.826 1 93.94 145 THR A CA 1
ATOM 1132 C C . THR A 1 145 ? -23.922 -12.688 -4.148 1 93.94 145 THR A C 1
ATOM 1134 O O . THR A 1 145 ? -23.609 -12.32 -5.285 1 93.94 145 THR A O 1
ATOM 1137 N N . GLU A 1 146 ? -24.078 -11.898 -3.178 1 92.5 146 GLU A N 1
ATOM 1138 C CA . GLU A 1 146 ? -23.938 -10.461 -3.363 1 92.5 146 GLU A CA 1
ATOM 1139 C C . GLU A 1 146 ? -22.516 -10.078 -3.738 1 92.5 146 GLU A C 1
ATOM 1141 O O . GLU A 1 146 ? -22.297 -9.195 -4.57 1 92.5 146 GLU A O 1
ATOM 1146 N N . ALA A 1 147 ? -21.594 -10.75 -3.15 1 95.19 147 ALA A N 1
ATOM 1147 C CA . ALA A 1 147 ? -20.188 -10.461 -3.387 1 95.19 147 ALA A CA 1
ATOM 1148 C C . ALA A 1 147 ? -19.781 -10.812 -4.816 1 95.19 147 ALA A C 1
ATOM 1150 O O . ALA A 1 147 ? -18.938 -10.141 -5.418 1 95.19 147 ALA A O 1
ATOM 1151 N N . LEU A 1 148 ? -20.422 -11.805 -5.387 1 96.62 148 LEU A N 1
ATOM 1152 C CA . LEU A 1 148 ? -20 -12.336 -6.672 1 96.62 148 LEU A CA 1
ATOM 1153 C C . LEU A 1 148 ? -20.844 -11.766 -7.805 1 96.62 148 LEU A C 1
ATOM 1155 O O . LEU A 1 148 ? -20.469 -11.859 -8.977 1 96.62 148 LEU A O 1
ATOM 1159 N N . GLU A 1 149 ? -21.969 -11.195 -7.461 1 94.12 149 GLU A N 1
ATOM 1160 C CA . GLU A 1 149 ? -22.859 -10.688 -8.5 1 94.12 149 GLU A CA 1
ATOM 1161 C C . GLU A 1 149 ? -22.156 -9.672 -9.391 1 94.12 149 GLU A C 1
ATOM 1163 O O . GLU A 1 149 ? -21.672 -8.656 -8.906 1 94.12 149 GLU A O 1
ATOM 1168 N N . ASN A 1 150 ? -22.031 -9.977 -10.68 1 90.88 150 ASN A N 1
ATOM 1169 C CA . ASN A 1 150 ? -21.484 -9.141 -11.734 1 90.88 150 ASN A CA 1
ATOM 1170 C C . ASN A 1 150 ? -20 -8.875 -11.516 1 90.88 150 ASN A C 1
ATOM 1172 O O . ASN A 1 150 ? -19.469 -7.855 -11.969 1 90.88 150 ASN A O 1
ATOM 1176 N N . ALA A 1 151 ? -19.312 -9.734 -10.789 1 95.38 151 ALA A N 1
ATOM 1177 C CA . ALA A 1 151 ? -17.875 -9.578 -10.586 1 95.38 151 ALA A CA 1
ATOM 1178 C C . ALA A 1 151 ? -17.109 -9.828 -11.883 1 95.38 151 ALA A C 1
ATOM 1180 O O . ALA A 1 151 ? -17.359 -10.812 -12.586 1 95.38 151 ALA A O 1
ATOM 1181 N N . SER A 1 152 ? -16.25 -8.883 -12.203 1 93.38 152 SER A N 1
ATOM 1182 C CA . SER A 1 152 ? -15.398 -9.039 -13.375 1 93.38 152 SER A CA 1
ATOM 1183 C C . SER A 1 152 ? -14.094 -9.742 -13.008 1 93.38 152 SER A C 1
ATOM 1185 O O . SER A 1 152 ? -13.469 -10.375 -13.859 1 93.38 152 SER A O 1
ATOM 1187 N N . LEU A 1 153 ? -13.656 -9.562 -11.836 1 96.25 153 LEU A N 1
ATOM 1188 C CA . LEU A 1 153 ? -12.469 -10.219 -11.305 1 96.25 153 LEU A CA 1
ATOM 1189 C C . LEU A 1 153 ? -12.695 -10.703 -9.875 1 96.25 153 LEU A C 1
ATOM 1191 O O . LEU A 1 153 ? -13.219 -9.953 -9.047 1 96.25 153 LEU A O 1
ATOM 1195 N N . VAL A 1 154 ? -12.398 -11.93 -9.617 1 97.69 154 VAL A N 1
ATOM 1196 C CA . VAL A 1 154 ? -12.461 -12.508 -8.281 1 97.69 154 VAL A CA 1
ATOM 1197 C C . VAL A 1 154 ? -11.062 -12.938 -7.84 1 97.69 154 VAL A C 1
ATOM 1199 O O . VAL A 1 154 ? -10.414 -13.734 -8.523 1 97.69 154 VAL A O 1
ATOM 1202 N N . VAL A 1 155 ? -10.602 -12.391 -6.781 1 97.5 155 VAL A N 1
ATOM 1203 C CA . VAL A 1 155 ? -9.312 -12.758 -6.199 1 97.5 155 VAL A CA 1
ATOM 1204 C C . VAL A 1 155 ? -9.539 -13.57 -4.926 1 97.5 155 VAL A C 1
ATOM 1206 O O . VAL A 1 155 ? -10.211 -13.117 -4 1 97.5 155 VAL A O 1
ATOM 1209 N N . ILE A 1 156 ? -8.992 -14.758 -4.859 1 96.31 156 ILE A N 1
ATOM 1210 C CA . ILE A 1 156 ? -9.156 -15.656 -3.717 1 96.31 156 ILE A CA 1
ATOM 1211 C C . ILE A 1 156 ? -7.828 -15.805 -2.982 1 96.31 156 ILE A C 1
ATOM 1213 O O . ILE A 1 156 ? -6.852 -16.297 -3.551 1 96.31 156 ILE A O 1
ATOM 1217 N N . LEU A 1 157 ? -7.871 -15.391 -1.768 1 89.88 157 LEU A N 1
ATOM 1218 C CA . LEU A 1 157 ? -6.59 -15.438 -1.067 1 89.88 157 LEU A CA 1
ATOM 1219 C C . LEU A 1 157 ? -6.781 -15.859 0.385 1 89.88 157 LEU A C 1
ATOM 1221 O O . LEU A 1 157 ? -7.758 -15.461 1.028 1 89.88 157 LEU A O 1
ATOM 1225 N N . ASP A 1 158 ? -5.918 -16.75 0.833 1 85.62 158 ASP A N 1
ATOM 1226 C CA . ASP A 1 158 ? -5.699 -17.109 2.23 1 85.62 158 ASP A CA 1
ATOM 1227 C C . ASP A 1 158 ? -6.984 -17.625 2.873 1 85.62 158 ASP A C 1
ATOM 1229 O O . ASP A 1 158 ? -7.344 -17.203 3.975 1 85.62 158 ASP A O 1
ATOM 1233 N N . VAL A 1 159 ? -7.613 -18.438 2.18 1 88.19 159 VAL A N 1
ATOM 1234 C CA . VAL A 1 159 ? -8.828 -19.047 2.725 1 88.19 159 VAL A CA 1
ATOM 1235 C C . VAL A 1 159 ? -8.523 -20.469 3.189 1 88.19 159 VAL A C 1
ATOM 1237 O O . VAL A 1 159 ? -7.609 -21.125 2.676 1 88.19 159 VAL A O 1
ATOM 1240 N N . ILE A 1 160 ? -9.227 -20.953 4.215 1 87.56 160 ILE A N 1
ATOM 1241 C CA . ILE A 1 160 ? -9.172 -22.297 4.754 1 87.56 160 ILE A CA 1
ATOM 1242 C C . ILE A 1 160 ? -7.723 -22.688 5.047 1 87.56 160 ILE A C 1
ATOM 1244 O O . ILE A 1 160 ? -7.184 -23.609 4.434 1 87.56 160 ILE A O 1
ATOM 1248 N N . PRO A 1 161 ? -7.16 -22.047 5.977 1 83 161 PRO A N 1
ATOM 1249 C CA . PRO A 1 161 ? -5.789 -22.406 6.34 1 83 161 PRO A CA 1
ATOM 1250 C C . PRO A 1 161 ? -5.695 -23.797 6.965 1 83 161 PRO A C 1
ATOM 1252 O O . PRO A 1 161 ? -6.688 -24.312 7.484 1 83 161 PRO A O 1
ATOM 1255 N N . ARG A 1 162 ? -4.523 -24.359 6.785 1 80.94 162 ARG A N 1
ATOM 1256 C CA . ARG A 1 162 ? -4.289 -25.641 7.434 1 80.94 162 ARG A CA 1
ATOM 1257 C C . ARG A 1 162 ? -4.324 -25.5 8.953 1 80.94 162 ARG A C 1
ATOM 1259 O O . ARG A 1 162 ? -3.785 -24.547 9.508 1 80.94 162 ARG A O 1
ATOM 1266 N N . GLU A 1 163 ? -4.914 -26.375 9.602 1 75.94 163 GLU A N 1
ATOM 1267 C CA . GLU A 1 163 ? -5.035 -26.312 11.055 1 75.94 163 GLU A CA 1
ATOM 1268 C C . GLU A 1 163 ? -3.73 -26.719 11.734 1 75.94 163 GLU A C 1
ATOM 1270 O O . GLU A 1 163 ? -3.094 -27.703 11.328 1 75.94 163 GLU A O 1
ATOM 1275 N N . HIS A 1 164 ? -3.248 -25.812 12.562 1 68.5 164 HIS A N 1
ATOM 1276 C CA . HIS A 1 164 ? -2.018 -26.078 13.297 1 68.5 164 HIS A CA 1
ATOM 1277 C C . HIS A 1 164 ? -2.307 -26.859 14.586 1 68.5 164 HIS A C 1
ATOM 1279 O O . HIS A 1 164 ? -3.418 -26.797 15.109 1 68.5 164 HIS A O 1
ATOM 1285 N N . PRO A 1 165 ? -1.08 -27.594 14.914 1 62.41 165 PRO A N 1
ATOM 1286 C CA . PRO A 1 165 ? -1.271 -28.344 16.156 1 62.41 165 PRO A CA 1
ATOM 1287 C C . PRO A 1 165 ? -1.562 -27.438 17.344 1 62.41 165 PRO A C 1
ATOM 1289 O O . PRO A 1 165 ? -1.009 -26.344 17.453 1 62.41 165 PRO A O 1
ATOM 1292 N N . ILE A 1 166 ? -2.689 -27.562 17.938 1 58.47 166 ILE A N 1
ATOM 1293 C CA . ILE A 1 166 ? -2.994 -26.844 19.172 1 58.47 166 ILE A CA 1
ATOM 1294 C C . ILE A 1 166 ? -2.883 -27.797 20.359 1 58.47 166 ILE A C 1
ATOM 1296 O O . ILE A 1 166 ? -3.256 -28.969 20.266 1 58.47 166 ILE A O 1
ATOM 1300 N N . CYS A 1 167 ? -2.02 -27.422 21.281 1 55.44 167 CYS A N 1
ATOM 1301 C CA . CYS A 1 167 ? -1.948 -28.188 22.516 1 55.44 167 CYS A CA 1
ATOM 1302 C C . CYS A 1 167 ? -3.225 -28.047 23.328 1 55.44 167 CYS A C 1
ATOM 1304 O O . CYS A 1 167 ? -3.549 -26.938 23.781 1 55.44 167 CYS A O 1
ATOM 1306 N N . VAL A 1 168 ? -4.086 -28.875 23.047 1 54.84 168 VAL A N 1
ATOM 1307 C CA . VAL A 1 168 ? -5.234 -28.859 23.953 1 54.84 168 VAL A CA 1
ATOM 1308 C C . VAL A 1 168 ? -5.055 -29.906 25.047 1 54.84 168 VAL A C 1
ATOM 1310 O O . VAL A 1 168 ? -4.883 -31.094 24.75 1 54.84 168 VAL A O 1
ATOM 1313 N N . ASP A 1 169 ? -5.273 -29.516 26.391 1 56.06 169 ASP A N 1
ATOM 1314 C CA . ASP A 1 169 ? -5.195 -30.312 27.609 1 56.06 169 ASP A CA 1
ATOM 1315 C C . ASP A 1 169 ? -3.969 -31.219 27.594 1 56.06 169 ASP A C 1
ATOM 1317 O O . ASP A 1 169 ? -4.051 -32.375 27.969 1 56.06 169 ASP A O 1
ATOM 1321 N N . GLY A 1 170 ? -2.844 -30.703 27.078 1 57.75 170 GLY A N 1
ATOM 1322 C CA . GLY A 1 170 ? -1.601 -31.453 27.156 1 57.75 170 GLY A CA 1
ATOM 1323 C C . GLY A 1 170 ? -1.354 -32.344 25.938 1 57.75 170 GLY A C 1
ATOM 1324 O O . GLY A 1 170 ? -0.29 -32.938 25.812 1 57.75 170 GLY A O 1
ATOM 1325 N N . THR A 1 171 ? -2.391 -32.562 25.297 1 57.78 171 THR A N 1
ATOM 1326 C CA . THR A 1 171 ? -2.215 -33.375 24.109 1 57.78 171 THR A CA 1
ATOM 1327 C C . THR A 1 171 ? -2.062 -32.531 22.859 1 57.78 171 THR A C 1
ATOM 1329 O O . THR A 1 171 ? -2.891 -31.641 22.609 1 57.78 171 THR A O 1
ATOM 1332 N N . LEU A 1 172 ? -0.938 -32.531 22.375 1 57.44 172 LEU A N 1
ATOM 1333 C CA . LEU A 1 172 ? -0.639 -31.828 21.141 1 57.44 172 LEU A CA 1
ATOM 1334 C C . LEU A 1 172 ? -1.47 -32.375 19.984 1 57.44 172 LEU A C 1
ATOM 1336 O O . LEU A 1 172 ? -1.403 -33.562 19.672 1 57.44 172 LEU A O 1
ATOM 1340 N N . LYS A 1 173 ? -2.646 -31.812 19.828 1 57.66 173 LYS A N 1
ATOM 1341 C CA . LYS A 1 173 ? -3.396 -32.219 18.641 1 57.66 173 LYS A CA 1
ATOM 1342 C C . LYS A 1 173 ? -2.547 -32.062 17.391 1 57.66 173 LYS A C 1
ATOM 1344 O O . LYS A 1 173 ? -1.817 -31.078 17.234 1 57.66 173 LYS A O 1
ATOM 1349 N N . HIS A 1 174 ? -2.385 -33.188 16.641 1 60.28 174 HIS A N 1
ATOM 1350 C CA . HIS A 1 174 ? -1.538 -33.281 15.461 1 60.28 174 HIS A CA 1
ATOM 1351 C C . HIS A 1 174 ? -1.94 -32.281 14.391 1 60.28 174 HIS A C 1
ATOM 1353 O O . HIS A 1 174 ? -3.086 -31.828 14.367 1 60.28 174 HIS A O 1
ATOM 1359 N N . SER A 1 175 ? -0.938 -31.766 13.703 1 71.69 175 SER A N 1
ATOM 1360 C CA . SER A 1 175 ? -1.145 -30.953 12.508 1 71.69 175 SER A CA 1
ATOM 1361 C C . SER A 1 175 ? -2.037 -31.672 11.5 1 71.69 175 SER A C 1
ATOM 1363 O O . SER A 1 175 ? -2.004 -32.906 11.398 1 71.69 175 SER A O 1
ATOM 1365 N N . GLU A 1 176 ? -3.049 -31.031 11.039 1 82.75 176 GLU A N 1
ATOM 1366 C CA . GLU A 1 176 ? -3.93 -31.578 10.008 1 82.75 176 GLU A CA 1
ATOM 1367 C C . GLU A 1 176 ? -3.127 -32.219 8.891 1 82.75 176 GLU A C 1
ATOM 1369 O O . GLU A 1 176 ? -2.162 -31.656 8.391 1 82.75 176 GLU A O 1
ATOM 1374 N N . ALA A 1 177 ? -3.473 -33.562 8.703 1 86.94 177 ALA A N 1
ATOM 1375 C CA . ALA A 1 177 ? -2.848 -34.219 7.559 1 86.94 177 ALA A CA 1
ATOM 1376 C C . ALA A 1 177 ? -3.143 -33.469 6.266 1 86.94 177 ALA A C 1
ATOM 1378 O O . ALA A 1 177 ? -4.227 -32.906 6.105 1 86.94 177 ALA A O 1
ATOM 1379 N N . ARG A 1 178 ? -2.225 -33.469 5.34 1 88.75 178 ARG A N 1
ATOM 1380 C CA . ARG A 1 178 ? -2.381 -32.719 4.09 1 88.75 178 ARG A CA 1
ATOM 1381 C C . ARG A 1 178 ? -3.625 -33.188 3.336 1 88.75 178 ARG A C 1
ATOM 1383 O O . ARG A 1 178 ? -4.367 -32.375 2.795 1 88.75 178 ARG A O 1
ATOM 1390 N N . ALA A 1 179 ? -3.828 -34.531 3.289 1 90.94 179 ALA A N 1
ATOM 1391 C CA . ALA A 1 179 ? -4.98 -35.062 2.566 1 90.94 179 ALA A CA 1
ATOM 1392 C C . ALA A 1 179 ? -6.285 -34.531 3.15 1 90.94 179 ALA A C 1
ATOM 1394 O O . ALA A 1 179 ? -7.227 -34.219 2.412 1 90.94 179 ALA A O 1
ATOM 1395 N N . GLU A 1 180 ? -6.355 -34.438 4.387 1 91.75 180 GLU A N 1
ATOM 1396 C CA . GLU A 1 180 ? -7.543 -33.938 5.059 1 91.75 180 GLU A CA 1
ATOM 1397 C C . GLU A 1 180 ? -7.73 -32.438 4.758 1 91.75 180 GLU A C 1
ATOM 1399 O O . GLU A 1 180 ? -8.859 -31.984 4.543 1 91.75 180 GLU A O 1
ATOM 1404 N N . TRP A 1 181 ? -6.664 -31.734 4.766 1 91.06 181 TRP A N 1
ATOM 1405 C CA . TRP A 1 181 ? -6.695 -30.312 4.438 1 91.06 181 TRP A CA 1
ATOM 1406 C C . TRP A 1 181 ? -7.184 -30.094 3.01 1 91.06 181 TRP A C 1
ATOM 1408 O O . TRP A 1 181 ? -8.031 -29.219 2.76 1 91.06 181 TRP A O 1
ATOM 1418 N N . LEU A 1 182 ? -6.66 -30.859 2.098 1 94.5 182 LEU A N 1
ATOM 1419 C CA . LEU A 1 182 ? -7.047 -30.75 0.696 1 94.5 182 LEU A CA 1
ATOM 1420 C C . LEU A 1 182 ? -8.523 -31.078 0.513 1 94.5 182 LEU A C 1
ATOM 1422 O O . LEU A 1 182 ? -9.203 -30.438 -0.302 1 94.5 182 LEU A O 1
ATOM 1426 N N . ASP A 1 183 ? -8.992 -32 1.286 1 95.62 183 ASP A N 1
ATOM 1427 C CA . ASP A 1 183 ? -10.406 -32.375 1.209 1 95.62 183 ASP A CA 1
ATOM 1428 C C . ASP A 1 183 ? -11.289 -31.188 1.654 1 95.62 183 ASP A C 1
ATOM 1430 O O . ASP A 1 183 ? -12.305 -30.891 1.02 1 95.62 183 ASP A O 1
ATOM 1434 N N . ARG A 1 184 ? -10.891 -30.562 2.707 1 93.5 184 ARG A N 1
ATOM 1435 C CA . ARG A 1 184 ? -11.625 -29.391 3.17 1 93.5 184 ARG A CA 1
ATOM 1436 C C . ARG A 1 184 ? -11.594 -28.281 2.129 1 93.5 184 ARG A C 1
ATOM 1438 O O . ARG A 1 184 ? -12.602 -27.609 1.884 1 93.5 184 ARG A O 1
ATOM 1445 N N . ARG A 1 185 ? -10.508 -28.109 1.541 1 94.5 185 ARG A N 1
ATOM 1446 C CA . ARG A 1 185 ? -10.359 -27.062 0.529 1 94.5 185 ARG A CA 1
ATOM 1447 C C . ARG A 1 185 ? -11.18 -27.391 -0.714 1 94.5 185 ARG A C 1
ATOM 1449 O O . ARG A 1 185 ? -11.781 -26.5 -1.314 1 94.5 185 ARG A O 1
ATOM 1456 N N . PHE A 1 186 ? -11.203 -28.688 -1.012 1 97.25 186 PHE A N 1
ATOM 1457 C CA . PHE A 1 186 ? -12 -29.094 -2.16 1 97.25 186 PHE A CA 1
ATOM 1458 C C . PHE A 1 186 ? -13.461 -28.703 -1.979 1 97.25 186 PHE A C 1
ATOM 1460 O O . PHE A 1 186 ? -14.062 -28.109 -2.883 1 97.25 186 PHE A O 1
ATOM 1467 N N . ASN A 1 187 ? -13.977 -29 -0.847 1 96.81 187 ASN A N 1
ATOM 1468 C CA . ASN A 1 187 ? -15.375 -28.688 -0.577 1 96.81 187 ASN A CA 1
ATOM 1469 C C . ASN A 1 187 ? -15.648 -27.188 -0.652 1 96.81 187 ASN A C 1
ATOM 1471 O O . ASN A 1 187 ? -16.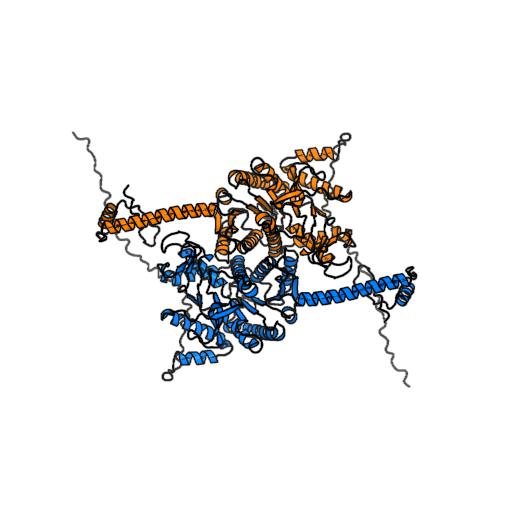656 -26.766 -1.218 1 96.81 187 ASN A O 1
ATOM 1475 N N . TYR A 1 188 ? -14.781 -26.453 -0.149 1 95.5 188 TYR A N 1
ATOM 1476 C CA . TYR A 1 188 ? -14.938 -25 -0.152 1 95.5 188 TYR A CA 1
ATOM 1477 C C . TYR A 1 188 ? -14.844 -24.438 -1.568 1 95.5 188 TYR A C 1
ATOM 1479 O O . TYR A 1 188 ? -15.727 -23.703 -2.008 1 95.5 188 TYR A O 1
ATOM 1487 N N . PHE A 1 189 ? -13.82 -24.781 -2.299 1 97.19 189 PHE A N 1
ATOM 1488 C CA . PHE A 1 189 ? -13.555 -24.219 -3.617 1 97.19 189 PHE A CA 1
ATOM 1489 C C . PHE A 1 189 ? -14.578 -24.719 -4.633 1 97.19 189 PHE A C 1
ATOM 1491 O O . PHE A 1 189 ? -14.93 -24 -5.566 1 97.19 189 PHE A O 1
ATOM 1498 N N . TYR A 1 190 ? -15 -25.969 -4.438 1 97.38 190 TYR A N 1
ATOM 1499 C CA . TYR A 1 190 ? -16.031 -26.469 -5.348 1 97.38 190 TYR A CA 1
ATOM 1500 C C . TYR A 1 190 ? -17.312 -25.672 -5.211 1 97.38 190 TYR A C 1
ATOM 1502 O O . TYR A 1 190 ? -17.891 -25.234 -6.211 1 97.38 190 TYR A O 1
ATOM 1510 N N . ARG A 1 191 ? -17.703 -25.438 -3.992 1 96.06 191 ARG A N 1
ATOM 1511 C CA . ARG A 1 191 ? -18.891 -24.641 -3.744 1 96.06 191 ARG A CA 1
ATOM 1512 C C . ARG A 1 191 ? -18.719 -23.203 -4.246 1 96.06 191 ARG A C 1
ATOM 1514 O O . ARG A 1 191 ? -19.625 -22.625 -4.824 1 96.06 191 ARG A O 1
ATOM 1521 N N . LEU A 1 192 ? -17.578 -22.656 -3.979 1 96.94 192 LEU A N 1
ATOM 1522 C CA . LEU A 1 192 ? -17.281 -21.312 -4.461 1 96.94 192 LEU A CA 1
ATOM 1523 C C . LEU A 1 192 ? -17.359 -21.25 -5.984 1 96.94 192 LEU A C 1
ATOM 1525 O O . LEU A 1 192 ? -17.922 -20.312 -6.539 1 96.94 192 LEU A O 1
ATOM 1529 N N . GLY A 1 193 ? -16.781 -22.266 -6.617 1 97.25 193 GLY A N 1
ATOM 1530 C CA . GLY A 1 193 ? -16.844 -22.328 -8.07 1 97.25 193 GLY A CA 1
ATOM 1531 C C . GLY A 1 193 ? -18.266 -22.391 -8.602 1 97.25 193 GLY A C 1
ATOM 1532 O O . GLY A 1 193 ? -18.578 -21.734 -9.602 1 97.25 193 GLY A O 1
ATOM 1533 N N . GLU A 1 194 ? -19.109 -23.141 -7.91 1 95.88 194 GLU A N 1
ATOM 1534 C CA . GLU A 1 194 ? -20.516 -23.188 -8.305 1 95.88 194 GLU A CA 1
ATOM 1535 C C . GLU A 1 194 ? -21.172 -21.828 -8.203 1 95.88 194 GLU A C 1
ATOM 1537 O O . GLU A 1 194 ? -21.938 -21.422 -9.094 1 95.88 194 GLU A O 1
ATOM 1542 N N . CYS A 1 195 ? -20.859 -21.125 -7.199 1 96 195 CYS A N 1
ATOM 1543 C CA . CYS A 1 195 ? -21.422 -19.797 -7 1 96 195 CYS A CA 1
ATOM 1544 C C . CYS A 1 195 ? -20.891 -18.828 -8.047 1 96 195 CYS A C 1
ATOM 1546 O O . CYS A 1 195 ? -21.656 -18 -8.57 1 96 195 CYS A O 1
ATOM 1548 N N . ILE A 1 196 ? -19.625 -18.922 -8.359 1 96.81 196 ILE A N 1
ATOM 1549 C CA . ILE A 1 196 ? -19.047 -18.047 -9.367 1 96.81 196 ILE A CA 1
ATOM 1550 C C . ILE A 1 196 ? -19.719 -18.281 -10.719 1 96.81 196 ILE A C 1
ATOM 1552 O O . ILE A 1 196 ? -20.109 -17.328 -11.398 1 96.81 196 ILE A O 1
ATOM 1556 N N . ARG A 1 197 ? -19.875 -19.562 -11.016 1 94.81 197 ARG A N 1
ATOM 1557 C CA . ARG A 1 197 ? -20.5 -19.953 -12.273 1 94.81 197 ARG A CA 1
ATOM 1558 C C . ARG A 1 197 ? -21.922 -19.391 -12.375 1 94.81 197 ARG A C 1
ATOM 1560 O O . ARG A 1 197 ? -22.359 -18.984 -13.453 1 94.81 197 ARG A O 1
ATOM 1567 N N . GLN A 1 198 ? -22.578 -19.297 -11.336 1 93.25 198 GLN A N 1
ATOM 1568 C CA . GLN A 1 198 ? -24 -18.938 -11.32 1 93.25 198 GLN A CA 1
ATOM 1569 C C . GLN A 1 198 ? -24.172 -17.422 -11.281 1 93.25 198 GLN A C 1
ATOM 1571 O O . GLN A 1 198 ? -25.078 -16.875 -11.914 1 93.25 198 GLN A O 1
ATOM 1576 N N . TYR A 1 199 ? -23.281 -16.672 -10.547 1 94.12 199 TYR A N 1
ATOM 1577 C CA . TYR A 1 199 ? -23.625 -15.297 -10.203 1 94.12 199 TYR A CA 1
ATOM 1578 C C . TYR A 1 199 ? -22.656 -14.32 -10.852 1 94.12 199 TYR A C 1
ATOM 1580 O O . TYR A 1 199 ? -23 -13.156 -11.086 1 94.12 199 TYR A O 1
ATOM 1588 N N . ALA A 1 200 ? -21.438 -14.711 -11.125 1 94 200 ALA A N 1
ATOM 1589 C CA . ALA A 1 200 ? -20.438 -13.781 -11.641 1 94 200 ALA A CA 1
ATOM 1590 C C . ALA A 1 200 ? -20.703 -13.469 -13.117 1 94 200 ALA A C 1
ATOM 1592 O O . ALA A 1 200 ? -21.562 -14.078 -13.75 1 94 200 ALA A O 1
ATOM 1593 N N . ASP A 1 201 ? -20 -12.469 -13.602 1 91.19 201 ASP A N 1
ATOM 1594 C CA . ASP A 1 201 ? -20.031 -12.141 -15.023 1 91.19 201 ASP A CA 1
ATOM 1595 C C . ASP A 1 201 ? -19.625 -13.336 -15.875 1 91.19 201 ASP A C 1
ATOM 1597 O O . ASP A 1 201 ? -18.781 -14.148 -15.453 1 91.19 201 ASP A O 1
ATOM 1601 N N . GLN A 1 202 ? -20.109 -13.438 -17.047 1 87.19 202 GLN A N 1
ATOM 1602 C CA . GLN A 1 202 ? -19.812 -14.555 -17.938 1 87.19 202 GLN A CA 1
ATOM 1603 C C . GLN A 1 202 ? -18.328 -14.586 -18.297 1 87.19 202 GLN A C 1
ATOM 1605 O O . GLN A 1 202 ? -17.766 -15.648 -18.547 1 87.19 202 GLN A O 1
ATOM 1610 N N . ASN A 1 203 ? -17.75 -13.445 -18.266 1 89.31 203 ASN A N 1
ATOM 1611 C CA . ASN A 1 203 ? -16.328 -13.359 -18.609 1 89.31 203 ASN A CA 1
ATOM 1612 C C . ASN A 1 203 ? -15.469 -13.078 -17.375 1 89.31 203 ASN A C 1
ATOM 1614 O O . ASN A 1 203 ? -14.398 -12.477 -17.484 1 89.31 203 ASN A O 1
ATOM 1618 N N . VAL A 1 204 ? -15.914 -13.547 -16.281 1 94.81 204 VAL A N 1
ATOM 1619 C CA . VAL A 1 204 ? -15.219 -13.281 -15.023 1 94.81 204 VAL A CA 1
ATOM 1620 C C . VAL A 1 204 ? -13.812 -13.875 -15.078 1 94.81 204 VAL A C 1
ATOM 1622 O O . VAL A 1 204 ? -13.609 -14.953 -15.641 1 94.81 204 VAL A O 1
ATOM 1625 N N . ARG A 1 205 ? -12.938 -13.141 -14.609 1 95.12 205 ARG A N 1
ATOM 1626 C CA . ARG A 1 205 ? -11.586 -13.648 -14.359 1 95.12 205 ARG A CA 1
ATOM 1627 C C . ARG A 1 205 ? -11.414 -14.031 -12.898 1 95.12 205 ARG A C 1
ATOM 1629 O O . ARG A 1 205 ? -11.852 -13.305 -12 1 95.12 205 ARG A O 1
ATOM 1636 N N . VAL A 1 206 ? -10.836 -15.195 -12.656 1 97.12 206 VAL A N 1
ATOM 1637 C CA . VAL A 1 206 ? -10.633 -15.695 -11.297 1 97.12 206 VAL A CA 1
ATOM 1638 C C . VAL A 1 206 ? -9.148 -15.898 -11.031 1 97.12 206 VAL A C 1
ATOM 1640 O O . VAL A 1 206 ? -8.477 -16.641 -11.758 1 97.12 206 VAL A O 1
ATOM 1643 N N . LEU A 1 207 ? -8.68 -15.242 -10.047 1 97.25 207 LEU A N 1
ATOM 1644 C CA . LEU A 1 207 ? -7.273 -15.312 -9.672 1 97.25 207 LEU A CA 1
ATOM 1645 C C . LEU A 1 207 ? -7.105 -15.977 -8.312 1 97.25 207 LEU A C 1
ATOM 1647 O O . LEU A 1 207 ? -7.57 -15.453 -7.297 1 97.25 207 LEU A O 1
ATOM 1651 N N . VAL A 1 208 ? -6.461 -17.125 -8.297 1 96.69 208 VAL A N 1
ATOM 1652 C CA . VAL A 1 208 ? -6.152 -17.828 -7.055 1 96.69 208 VAL A CA 1
ATOM 1653 C C . VAL A 1 208 ? -4.707 -17.531 -6.645 1 96.69 208 VAL A C 1
ATOM 1655 O O . VAL A 1 208 ? -3.783 -17.719 -7.441 1 96.69 208 VAL A O 1
ATOM 1658 N N . VAL A 1 209 ? -4.617 -17 -5.441 1 91.94 209 VAL A N 1
ATOM 1659 C CA . VAL A 1 209 ? -3.275 -16.641 -5.004 1 91.94 209 VAL A CA 1
ATOM 1660 C C . VAL A 1 209 ? -3.018 -17.188 -3.605 1 91.94 209 VAL A C 1
ATOM 1662 O O . VAL A 1 209 ? -3.959 -17.469 -2.857 1 91.94 209 VAL A O 1
ATOM 1665 N N . GLY A 1 210 ? -1.845 -17.594 -3.418 1 74.69 210 GLY A N 1
ATOM 1666 C CA . GLY A 1 210 ? -1.468 -18.047 -2.088 1 74.69 210 GLY A CA 1
ATOM 1667 C C . GLY A 1 210 ? -0.545 -17.078 -1.369 1 74.69 210 GLY A C 1
ATOM 1668 O O . GLY A 1 210 ? 0.13 -16.266 -2.006 1 74.69 210 GLY A O 1
ATOM 1669 N N . SER A 1 211 ? -0.861 -16.859 -0.145 1 65.81 211 SER A N 1
ATOM 1670 C CA . SER A 1 211 ? 0.103 -16.109 0.657 1 65.81 211 SER A CA 1
ATOM 1671 C C . SER A 1 211 ? 0.736 -17 1.725 1 65.81 211 SER A C 1
ATOM 1673 O O . SER A 1 211 ? 0.184 -18.047 2.08 1 65.81 211 SER A O 1
ATOM 1675 N N . GLU A 1 212 ? 2.111 -16.953 1.827 1 56.47 212 GLU A N 1
ATOM 1676 C CA . GLU A 1 212 ? 2.822 -17.719 2.838 1 56.47 212 GLU A CA 1
ATOM 1677 C C . GLU A 1 212 ? 2.258 -17.469 4.23 1 56.47 212 GLU A C 1
ATOM 1679 O O . GLU A 1 212 ? 2.432 -18.281 5.141 1 56.47 212 GLU A O 1
ATOM 1684 N N . GLN A 1 213 ? 1.727 -16.172 4.418 1 51.28 213 GLN A N 1
ATOM 1685 C CA . GLN A 1 213 ? 1.358 -15.844 5.793 1 51.28 213 GLN A CA 1
ATOM 1686 C C . GLN A 1 213 ? -0.13 -15.523 5.898 1 51.28 213 GLN A C 1
ATOM 1688 O O . GLN A 1 213 ? -0.637 -14.656 5.184 1 51.28 213 GLN A O 1
ATOM 1693 N N . THR A 1 214 ? -0.98 -16.516 6.277 1 46.88 214 THR A N 1
ATOM 1694 C CA . THR A 1 214 ? -2.408 -16.25 6.414 1 46.88 214 THR A CA 1
ATOM 1695 C C . THR A 1 214 ? -2.66 -15.156 7.453 1 46.88 214 THR A C 1
ATOM 1697 O O . THR A 1 214 ? -3.617 -14.391 7.336 1 46.88 214 THR A O 1
ATOM 1700 N N . PHE A 1 215 ? -1.98 -15.141 8.562 1 43.75 215 PHE A N 1
ATOM 1701 C CA . PHE A 1 215 ? -2.234 -14.133 9.586 1 43.75 215 PHE A CA 1
ATOM 1702 C C . PHE A 1 215 ? -0.931 -13.672 10.227 1 43.75 215 PHE A C 1
ATOM 1704 O O . PHE A 1 215 ? 0.078 -14.375 10.172 1 43.75 215 PHE A O 1
ATOM 1711 N N . GLU A 1 216 ? -0.9 -12.398 10.602 1 43.19 216 GLU A N 1
ATOM 1712 C CA . GLU A 1 216 ? 0.266 -11.891 11.312 1 43.19 216 GLU A CA 1
ATOM 1713 C C . GLU A 1 216 ? 0.753 -12.883 12.359 1 43.19 216 GLU A C 1
ATOM 1715 O O . GLU A 1 216 ? 0.01 -13.242 13.281 1 43.19 216 GLU A O 1
ATOM 1720 N N . GLY A 1 217 ? 2.012 -13.477 12.211 1 42.88 217 GLY A N 1
ATOM 1721 C CA . GLY A 1 217 ? 2.588 -14.406 13.164 1 42.88 217 GLY A CA 1
ATOM 1722 C C . GLY A 1 217 ? 2.35 -15.859 12.797 1 42.88 217 GLY A C 1
ATOM 1723 O O . GLY A 1 217 ? 2.791 -16.766 13.508 1 42.88 217 GLY A O 1
ATOM 1724 N N . ALA A 1 218 ? 1.514 -16.047 11.953 1 45.56 218 ALA A N 1
ATOM 1725 C CA . ALA A 1 218 ? 1.143 -17.438 11.75 1 45.56 218 ALA A CA 1
ATOM 1726 C C . ALA A 1 218 ? 2.174 -18.156 10.883 1 45.56 218 ALA A C 1
ATOM 1728 O O . ALA A 1 218 ? 2.938 -17.516 10.156 1 45.56 218 ALA A O 1
ATOM 1729 N N . VAL A 1 219 ? 2.383 -19.359 11.312 1 46.62 219 VAL A N 1
ATOM 1730 C CA . VAL A 1 219 ? 3.197 -20.312 10.547 1 46.62 219 VAL A CA 1
ATOM 1731 C C . VAL A 1 219 ? 2.816 -20.234 9.07 1 46.62 219 VAL A C 1
ATOM 1733 O O . VAL A 1 219 ? 1.633 -20.188 8.727 1 46.62 219 VAL A O 1
ATOM 1736 N N . THR A 1 220 ? 3.791 -19.969 8.227 1 50.06 220 THR A N 1
ATOM 1737 C CA . THR A 1 220 ? 3.811 -19.781 6.781 1 50.06 220 THR A CA 1
ATOM 1738 C C . THR A 1 220 ? 3.182 -20.969 6.066 1 50.06 220 THR A C 1
ATOM 1740 O O . THR A 1 220 ? 3.732 -22.062 6.082 1 50.06 220 THR A O 1
ATOM 1743 N N . ILE A 1 221 ? 1.835 -21.172 6.078 1 55.59 221 ILE A N 1
ATOM 1744 C CA . ILE A 1 221 ? 1.401 -22.297 5.242 1 55.59 221 ILE A CA 1
ATOM 1745 C C . ILE A 1 221 ? 0.981 -21.766 3.869 1 55.59 221 ILE A C 1
ATOM 1747 O O . ILE A 1 221 ? 0.111 -20.906 3.766 1 55.59 221 ILE A O 1
ATOM 1751 N N . SER A 1 222 ? 1.778 -22.172 2.83 1 66.75 222 SER A N 1
ATOM 1752 C CA . SER A 1 222 ? 1.513 -21.828 1.439 1 66.75 222 SER A CA 1
ATOM 1753 C C . SER A 1 222 ? 0.258 -22.516 0.925 1 66.75 222 SER A C 1
ATOM 1755 O O . SER A 1 222 ? -0.028 -23.656 1.309 1 66.75 222 SER A O 1
ATOM 1757 N N . SER A 1 223 ? -0.601 -21.891 0.246 1 81 223 SER A N 1
ATOM 1758 C CA . SER A 1 223 ? -1.816 -22.422 -0.373 1 81 223 SER A CA 1
ATOM 1759 C C . SER A 1 223 ? -1.491 -23.344 -1.544 1 81 223 SER A C 1
ATOM 1761 O O . SER A 1 223 ? -0.563 -23.078 -2.311 1 81 223 SER A O 1
ATOM 1763 N N . PRO A 1 224 ? -2.154 -24.531 -1.596 1 91.44 224 PRO A N 1
ATOM 1764 C CA . PRO A 1 224 ? -1.982 -25.406 -2.758 1 91.44 224 PRO A CA 1
ATOM 1765 C C . PRO A 1 224 ? -2.645 -24.859 -4.016 1 91.44 224 PRO A C 1
ATOM 1767 O O . PRO A 1 224 ? -3.756 -25.266 -4.363 1 91.44 224 PRO A O 1
ATOM 1770 N N . LEU A 1 225 ? -2 -24.078 -4.738 1 94.5 225 LEU A N 1
ATOM 1771 C CA . LEU A 1 225 ? -2.549 -23.297 -5.84 1 94.5 225 LEU A CA 1
ATOM 1772 C C . LEU A 1 225 ? -3.096 -24.203 -6.938 1 94.5 225 LEU A C 1
ATOM 1774 O O . LEU A 1 225 ? -4.207 -24 -7.426 1 94.5 225 LEU A O 1
ATOM 1778 N N . ASN A 1 226 ? -2.277 -25.25 -7.281 1 96.94 226 ASN A N 1
ATOM 1779 C CA . ASN A 1 226 ? -2.684 -26.156 -8.359 1 96.94 226 ASN A CA 1
ATOM 1780 C C . ASN A 1 226 ? -3.979 -26.891 -8.016 1 96.94 226 ASN A C 1
ATOM 1782 O O . ASN A 1 226 ? -4.875 -26.984 -8.852 1 96.94 226 ASN A O 1
ATOM 1786 N N . PHE A 1 227 ? -4.039 -27.312 -6.785 1 96.81 227 PHE A N 1
ATOM 1787 C CA . PHE A 1 227 ? -5.207 -28.047 -6.32 1 96.81 227 PHE A CA 1
ATOM 1788 C C . PHE A 1 227 ? -6.453 -27.172 -6.371 1 96.81 227 PHE A C 1
ATOM 1790 O O . PHE A 1 227 ? -7.504 -27.609 -6.848 1 96.81 227 PHE A O 1
ATOM 1797 N N . ASP A 1 228 ? -6.328 -25.938 -5.918 1 96.81 228 ASP A N 1
ATOM 1798 C CA . ASP A 1 228 ? -7.453 -25.016 -5.871 1 96.81 228 ASP A CA 1
ATOM 1799 C C . ASP A 1 228 ? -7.934 -24.656 -7.277 1 96.81 228 ASP A C 1
ATOM 1801 O O . ASP A 1 228 ? -9.141 -24.625 -7.539 1 96.81 228 ASP A O 1
ATOM 1805 N N . VAL A 1 229 ? -7.02 -24.422 -8.164 1 97.69 229 VAL A N 1
ATOM 1806 C CA . VAL A 1 229 ? -7.363 -24.078 -9.547 1 97.69 229 VAL A CA 1
ATOM 1807 C C . VAL A 1 229 ? -8.055 -25.266 -10.211 1 97.69 229 VAL A C 1
ATOM 1809 O O . VAL A 1 229 ? -9.062 -25.094 -10.906 1 97.69 229 VAL A O 1
ATOM 1812 N N . GLN A 1 230 ? -7.512 -26.469 -9.984 1 97.81 230 GLN A N 1
ATOM 1813 C CA . GLN A 1 230 ? -8.102 -27.688 -10.547 1 97.81 230 GLN A CA 1
ATOM 1814 C C . GLN A 1 230 ? -9.547 -27.859 -10.078 1 97.81 230 GLN A C 1
ATOM 1816 O O . GLN A 1 230 ? -10.422 -28.234 -10.867 1 97.81 230 GLN A O 1
ATOM 1821 N N . THR A 1 231 ? -9.734 -27.609 -8.828 1 98 231 THR A N 1
ATOM 1822 C CA . THR A 1 231 ? -11.07 -27.703 -8.258 1 98 231 THR A CA 1
ATOM 1823 C C . THR A 1 231 ? -12.023 -26.719 -8.914 1 98 231 THR A C 1
ATOM 1825 O O . THR A 1 231 ? -13.148 -27.062 -9.273 1 98 231 THR A O 1
ATOM 1828 N N . LEU A 1 232 ? -11.602 -25.5 -9.094 1 98 232 LEU A N 1
ATOM 1829 C CA . LEU A 1 232 ? -12.422 -24.484 -9.719 1 98 232 LEU A CA 1
ATOM 1830 C C . LEU A 1 232 ? -12.695 -24.828 -11.18 1 98 232 LEU A C 1
ATOM 1832 O O . LEU A 1 232 ? -13.797 -24.578 -11.688 1 98 232 LEU A O 1
ATOM 1836 N N . HIS A 1 233 ? -11.68 -25.391 -11.859 1 97.12 233 HIS A N 1
ATOM 1837 C CA . HIS A 1 233 ? -11.883 -25.828 -13.234 1 97.12 233 HIS A CA 1
ATOM 1838 C C . HIS A 1 233 ? -13.008 -26.859 -13.312 1 97.12 233 HIS A C 1
ATOM 1840 O O . HIS A 1 233 ? -13.844 -26.797 -14.227 1 97.12 233 HIS A O 1
ATOM 1846 N N . MET A 1 234 ? -12.992 -27.75 -12.383 1 96.19 234 MET A N 1
ATOM 1847 C CA . MET A 1 234 ? -14.023 -28.781 -12.336 1 96.19 234 MET A CA 1
ATOM 1848 C C . MET A 1 234 ? -15.398 -28.172 -12.078 1 96.19 234 MET A C 1
ATOM 1850 O O . MET A 1 234 ? -16.375 -28.531 -12.75 1 96.19 234 MET A O 1
ATOM 1854 N N . ALA A 1 235 ? -15.477 -27.234 -11.211 1 96.38 235 ALA A N 1
ATOM 1855 C CA . ALA A 1 235 ? -16.75 -26.656 -10.773 1 96.38 235 ALA A CA 1
ATOM 1856 C C . ALA A 1 235 ? -17.312 -25.703 -11.82 1 96.38 235 ALA A C 1
ATOM 1858 O O . ALA A 1 235 ? -18.531 -25.594 -11.977 1 96.38 235 ALA A O 1
ATOM 1859 N N . CYS A 1 236 ? -16.406 -25.031 -12.609 1 94.44 236 CYS A N 1
ATOM 1860 C CA . CYS A 1 236 ? -16.828 -23.969 -13.508 1 94.44 236 CYS A CA 1
ATOM 1861 C C . CYS A 1 236 ? -16.859 -24.469 -14.953 1 94.44 236 CYS A C 1
ATOM 1863 O O . CYS A 1 236 ? -17.203 -23.703 -15.859 1 94.44 236 CYS A O 1
ATOM 1865 N N . LYS A 1 237 ? -16.438 -25.594 -15.383 1 85.19 237 LYS A N 1
ATOM 1866 C CA . LYS A 1 237 ? -16.188 -26.141 -16.703 1 85.19 237 LYS A CA 1
ATOM 1867 C C . LYS A 1 237 ? -17.297 -25.766 -17.688 1 85.19 237 LYS A C 1
ATOM 1869 O O . LYS A 1 237 ? -17.031 -25.469 -18.859 1 85.19 237 LYS A O 1
ATOM 1874 N N . GLU A 1 238 ? -18.516 -25.594 -17.5 1 78.75 238 GLU A N 1
ATOM 1875 C CA . GLU A 1 238 ? -19.578 -25.422 -18.484 1 78.75 238 GLU A CA 1
ATOM 1876 C C . GLU A 1 238 ? -19.844 -23.938 -18.766 1 78.75 238 GLU A C 1
ATOM 1878 O O . GLU A 1 238 ? -20.25 -23.578 -19.875 1 78.75 238 GLU A O 1
ATOM 1883 N N . ASN A 1 239 ? -19.422 -23.047 -17.984 1 87.06 239 ASN A N 1
ATOM 1884 C CA . ASN A 1 239 ? -19.906 -21.688 -18.109 1 87.06 239 ASN A CA 1
ATOM 1885 C C . ASN A 1 239 ? -18.766 -20.688 -18.188 1 87.06 239 ASN A C 1
ATOM 1887 O O . ASN A 1 239 ? -18.906 -19.609 -18.781 1 87.06 239 ASN A O 1
ATOM 1891 N N . ILE A 1 240 ? -17.609 -21.016 -17.656 1 91.88 240 ILE A N 1
ATOM 1892 C CA . ILE A 1 240 ? -16.484 -20.094 -17.609 1 91.88 240 ILE A CA 1
ATOM 1893 C C . ILE A 1 240 ? -15.273 -20.703 -18.312 1 91.88 240 ILE A C 1
ATOM 1895 O O . ILE A 1 240 ? -14.891 -21.844 -18.031 1 91.88 240 ILE A O 1
ATOM 1899 N N . PRO A 1 241 ? -14.758 -19.969 -19.281 1 91.25 241 PRO A N 1
ATOM 1900 C CA . PRO A 1 241 ? -13.539 -20.469 -19.922 1 91.25 241 PRO A CA 1
ATOM 1901 C C . PRO A 1 241 ? -12.438 -20.797 -18.906 1 91.25 241 PRO A C 1
ATOM 1903 O O . PRO A 1 241 ? -12.172 -19.984 -18 1 91.25 241 PRO A O 1
ATOM 1906 N N . LEU A 1 242 ? -11.812 -21.938 -19.016 1 91.5 242 LEU A N 1
ATOM 1907 C CA . LEU A 1 242 ? -10.828 -22.406 -18.047 1 91.5 242 LEU A CA 1
ATOM 1908 C C . LEU A 1 242 ? -9.648 -21.453 -17.969 1 91.5 242 LEU A C 1
ATOM 1910 O O . LEU A 1 242 ? -9.047 -21.281 -16.906 1 91.5 242 LEU A O 1
ATOM 1914 N N . ASN A 1 243 ? -9.344 -20.781 -19.062 1 90.81 243 ASN A N 1
ATOM 1915 C CA . ASN A 1 243 ? -8.211 -19.859 -19.109 1 90.81 243 ASN A CA 1
ATOM 1916 C C . ASN A 1 243 ? -8.492 -18.578 -18.312 1 90.81 243 ASN A C 1
ATOM 1918 O O . ASN A 1 243 ? -7.578 -17.797 -18.047 1 90.81 243 ASN A O 1
ATOM 1922 N N . ASN A 1 244 ? -9.75 -18.391 -17.906 1 94.25 244 ASN A N 1
ATOM 1923 C CA . ASN A 1 244 ? -10.102 -17.25 -17.062 1 94.25 244 ASN A CA 1
ATOM 1924 C C . ASN A 1 244 ? -9.852 -17.547 -15.594 1 94.25 244 ASN A C 1
ATOM 1926 O O . ASN A 1 244 ? -9.93 -16.656 -14.75 1 94.25 244 ASN A O 1
ATOM 1930 N N . ILE A 1 245 ? -9.57 -18.812 -15.305 1 96.56 245 ILE A N 1
ATOM 1931 C CA . ILE A 1 245 ? -9.289 -19.219 -13.93 1 96.56 245 ILE A CA 1
ATOM 1932 C C . ILE A 1 245 ? -7.82 -19.641 -13.812 1 96.56 245 ILE A C 1
ATOM 1934 O O . ILE A 1 245 ? -7.418 -20.672 -14.344 1 96.56 245 ILE A O 1
ATOM 1938 N N . VAL A 1 246 ? -7.051 -18.844 -13.078 1 96.69 246 VAL A N 1
ATOM 1939 C CA . VAL A 1 246 ? -5.613 -19.109 -13.078 1 96.69 246 VAL A CA 1
ATOM 1940 C C . VAL A 1 246 ? -5.07 -18.984 -11.656 1 96.69 246 VAL A C 1
ATOM 1942 O O . VAL A 1 246 ? -5.699 -18.375 -10.789 1 96.69 246 VAL A O 1
ATOM 1945 N N . GLY A 1 247 ? -3.963 -19.688 -11.406 1 96.75 247 GLY A N 1
ATOM 1946 C CA . GLY A 1 247 ? -3.18 -19.516 -10.188 1 96.75 247 GLY A CA 1
ATOM 1947 C C . GLY A 1 247 ? -1.897 -18.734 -10.406 1 96.75 247 GLY A C 1
ATOM 1948 O O . GLY A 1 247 ? -1.233 -18.906 -11.43 1 96.75 247 GLY A O 1
ATOM 1949 N N . LEU A 1 248 ? -1.544 -17.891 -9.43 1 95.62 248 LEU A N 1
ATOM 1950 C CA . LEU A 1 248 ? -0.428 -16.984 -9.625 1 95.62 248 LEU A CA 1
ATOM 1951 C C . LEU A 1 248 ? 0.714 -17.297 -8.664 1 95.62 248 LEU A C 1
ATOM 1953 O O . LEU A 1 248 ? 0.641 -16.984 -7.477 1 95.62 248 LEU A O 1
ATOM 1957 N N . PRO A 1 249 ? 1.786 -17.828 -9.148 1 93.69 249 PRO A N 1
ATOM 1958 C CA . PRO A 1 249 ? 2.965 -18.047 -8.305 1 93.69 249 PRO A CA 1
ATOM 1959 C C . PRO A 1 249 ? 3.951 -16.875 -8.375 1 93.69 249 PRO A C 1
ATOM 1961 O O . PRO A 1 249 ? 5.152 -17.078 -8.172 1 93.69 249 PRO A O 1
ATOM 1964 N N . ARG A 1 250 ? 3.572 -15.711 -8.609 1 91.69 250 ARG A N 1
ATOM 1965 C CA . ARG A 1 250 ? 4.434 -14.578 -8.922 1 91.69 250 ARG A CA 1
ATOM 1966 C C . ARG A 1 250 ? 5.266 -14.164 -7.715 1 91.69 250 ARG A C 1
ATOM 1968 O O . ARG A 1 250 ? 6.414 -13.75 -7.855 1 91.69 250 ARG A O 1
ATOM 1975 N N . ALA A 1 251 ? 4.664 -14.242 -6.531 1 87.94 251 ALA A N 1
ATOM 1976 C CA . ALA A 1 251 ? 5.465 -13.922 -5.355 1 87.94 251 ALA A CA 1
ATOM 1977 C C . ALA A 1 251 ? 6.684 -14.836 -5.254 1 87.94 251 ALA A C 1
ATOM 1979 O O . ALA A 1 251 ? 7.773 -14.391 -4.887 1 87.94 251 ALA A O 1
ATOM 1980 N N . LEU A 1 252 ? 6.449 -16.078 -5.516 1 87.44 252 LEU A N 1
ATOM 1981 C CA . LEU A 1 252 ? 7.555 -17.031 -5.551 1 87.44 252 LEU A CA 1
ATOM 1982 C C . LEU A 1 252 ? 8.547 -16.688 -6.656 1 87.44 252 LEU A C 1
ATOM 1984 O O . LEU A 1 252 ? 9.758 -16.719 -6.441 1 87.44 252 LEU A O 1
ATOM 1988 N N . GLU A 1 253 ? 8.016 -16.391 -7.773 1 91.31 253 GLU A N 1
ATOM 1989 C CA . GLU A 1 253 ? 8.852 -15.969 -8.891 1 91.31 253 GLU A CA 1
ATOM 1990 C C . GLU A 1 253 ? 9.727 -14.773 -8.5 1 91.31 253 GLU A C 1
ATOM 1992 O O . GLU A 1 253 ? 10.922 -14.758 -8.797 1 91.31 253 GLU A O 1
ATOM 1997 N N . TYR A 1 254 ? 9.141 -13.812 -7.82 1 88.81 254 TYR A N 1
ATOM 1998 C CA . TYR A 1 254 ? 9.875 -12.633 -7.375 1 88.81 254 TYR A CA 1
ATOM 1999 C C . TYR A 1 254 ? 10.992 -13.023 -6.41 1 88.81 254 TYR A C 1
ATOM 2001 O O . TYR A 1 254 ? 12.102 -12.484 -6.484 1 88.81 254 TYR A O 1
ATOM 2009 N N . SER A 1 255 ? 10.68 -13.891 -5.574 1 86.06 255 SER A N 1
ATOM 2010 C CA . SER A 1 255 ? 11.68 -14.344 -4.609 1 86.06 255 SER A CA 1
ATOM 2011 C C . SER A 1 255 ? 12.859 -15.008 -5.309 1 86.06 255 SER A C 1
ATOM 2013 O O . SER A 1 255 ? 14.016 -14.766 -4.953 1 86.06 255 SER A O 1
ATOM 2015 N N . MET A 1 256 ? 12.594 -15.789 -6.281 1 90.25 256 MET A N 1
ATOM 2016 C CA . MET A 1 256 ? 13.648 -16.484 -7.012 1 90.25 256 MET A CA 1
ATOM 2017 C C . MET A 1 256 ? 14.461 -15.5 -7.852 1 90.25 256 MET A C 1
ATOM 2019 O O . MET A 1 256 ? 15.688 -15.609 -7.93 1 90.25 256 MET A O 1
ATOM 2023 N N . LYS A 1 257 ? 13.742 -14.602 -8.438 1 91.19 257 LYS A N 1
ATOM 2024 C CA . LYS A 1 257 ? 14.445 -13.562 -9.188 1 91.19 257 LYS A CA 1
ATOM 2025 C C . LYS A 1 257 ? 15.367 -12.758 -8.273 1 91.19 257 LYS A C 1
ATOM 2027 O O . LYS A 1 257 ? 16.469 -12.375 -8.68 1 91.19 257 LYS A O 1
ATOM 2032 N N . SER A 1 258 ? 14.859 -12.523 -7.102 1 87.19 258 SER A N 1
ATOM 2033 C CA . SER A 1 258 ? 15.672 -11.773 -6.148 1 87.19 258 SER A CA 1
ATOM 2034 C C . SER A 1 258 ? 16.938 -12.547 -5.77 1 87.19 258 SER A C 1
ATOM 2036 O O . SER A 1 258 ? 18.016 -11.953 -5.648 1 87.19 258 SER A O 1
ATOM 2038 N N . ALA A 1 259 ? 16.828 -13.773 -5.531 1 86.81 259 ALA A N 1
ATOM 2039 C CA . ALA A 1 259 ? 17.969 -14.617 -5.211 1 86.81 259 ALA A CA 1
ATOM 2040 C C . ALA A 1 259 ? 19 -14.594 -6.34 1 86.81 259 ALA A C 1
ATOM 2042 O O . ALA A 1 259 ? 20.203 -14.438 -6.098 1 86.81 259 ALA A O 1
ATOM 2043 N N . LEU A 1 260 ? 18.484 -14.75 -7.523 1 90.31 260 LEU A N 1
ATOM 2044 C CA . LEU A 1 260 ? 19.359 -14.727 -8.695 1 90.31 260 LEU A CA 1
ATOM 2045 C C . LEU A 1 260 ? 20 -13.359 -8.867 1 90.31 260 LEU A C 1
ATOM 2047 O O . LEU A 1 260 ? 21.203 -13.258 -9.164 1 90.31 260 LEU A O 1
ATOM 2051 N N . ALA A 1 261 ? 19.234 -12.352 -8.664 1 87.44 261 ALA A N 1
ATOM 2052 C CA . ALA A 1 261 ? 19.719 -10.977 -8.805 1 87.44 261 ALA A CA 1
ATOM 2053 C C . ALA A 1 261 ? 20.844 -10.688 -7.824 1 87.44 261 ALA A C 1
ATOM 2055 O O . ALA A 1 261 ? 21.828 -10.039 -8.18 1 87.44 261 ALA A O 1
ATOM 2056 N N . ARG A 1 262 ? 20.672 -11.133 -6.676 1 81.56 262 ARG A N 1
ATOM 2057 C CA . ARG A 1 262 ? 21.719 -10.938 -5.668 1 81.56 262 ARG A CA 1
ATOM 2058 C C . ARG A 1 262 ? 23.016 -11.609 -6.09 1 81.56 262 ARG A C 1
ATOM 2060 O O . ARG A 1 262 ? 24.094 -11.039 -5.91 1 81.56 262 ARG A O 1
ATOM 2067 N N . ARG A 1 263 ? 22.938 -12.734 -6.598 1 83.81 263 ARG A N 1
ATOM 2068 C CA . ARG A 1 263 ? 24.109 -13.477 -7.055 1 83.81 263 ARG A CA 1
ATOM 2069 C C . ARG A 1 263 ? 24.781 -12.766 -8.219 1 83.81 263 ARG A C 1
ATOM 2071 O O . ARG A 1 263 ? 26.016 -12.781 -8.328 1 83.81 263 ARG A O 1
ATOM 2078 N N . LEU A 1 264 ? 24 -12.188 -9.062 1 84.19 264 LEU A N 1
ATOM 2079 C CA . LEU A 1 264 ? 24.516 -11.562 -10.273 1 84.19 264 LEU A CA 1
ATOM 2080 C C . LEU A 1 264 ? 24.859 -10.102 -10.023 1 84.19 264 LEU A C 1
ATOM 2082 O O . LEU A 1 264 ? 25.438 -9.43 -10.891 1 84.19 264 LEU A O 1
ATOM 2086 N N . GLY A 1 265 ? 24.469 -9.57 -8.852 1 78.12 265 GLY A N 1
ATOM 2087 C CA . GLY A 1 265 ? 24.75 -8.18 -8.516 1 78.12 265 GLY A CA 1
ATOM 2088 C C . GLY A 1 265 ? 23.891 -7.195 -9.281 1 78.12 265 GLY A C 1
ATOM 2089 O O . GLY A 1 265 ? 24.359 -6.145 -9.711 1 78.12 265 GLY A O 1
ATOM 2090 N N . VAL A 1 266 ? 22.719 -7.602 -9.719 1 81.5 266 VAL A N 1
ATOM 2091 C CA . VAL A 1 266 ? 21.766 -6.742 -10.406 1 81.5 266 VAL A CA 1
ATOM 2092 C C . VAL A 1 266 ? 20.5 -6.59 -9.57 1 81.5 266 VAL A C 1
ATOM 2094 O O . VAL A 1 266 ? 20.422 -7.125 -8.461 1 81.5 266 VAL A O 1
ATOM 2097 N N . ARG A 1 267 ? 19.609 -5.828 -10.164 1 81.25 267 ARG A N 1
ATOM 2098 C CA . ARG A 1 267 ? 18.312 -5.688 -9.492 1 81.25 267 ARG A CA 1
ATOM 2099 C C . ARG A 1 267 ? 17.359 -6.805 -9.898 1 81.25 267 ARG A C 1
ATOM 2101 O O . ARG A 1 267 ? 17.453 -7.332 -11.008 1 81.25 267 ARG A O 1
ATOM 2108 N N . ARG A 1 268 ? 16.438 -7.066 -8.953 1 85.12 268 ARG A N 1
ATOM 2109 C CA . ARG A 1 268 ? 15.445 -8.094 -9.242 1 85.12 268 ARG A CA 1
ATOM 2110 C C . ARG A 1 268 ? 14.672 -7.773 -10.516 1 85.12 268 ARG A C 1
ATOM 2112 O O . ARG A 1 268 ? 14.414 -8.664 -11.336 1 85.12 268 ARG A O 1
ATOM 2119 N N . CYS A 1 269 ? 14.352 -6.484 -10.68 1 81.31 269 CYS A N 1
ATOM 2120 C CA . CYS A 1 269 ? 13.531 -6.062 -11.805 1 81.31 269 CYS A CA 1
ATOM 2121 C C . CYS A 1 269 ? 14.297 -6.172 -13.117 1 81.31 269 CYS A C 1
ATOM 2123 O O . CYS A 1 269 ? 13.711 -6.102 -14.195 1 81.31 269 CYS A O 1
ATOM 2125 N N . ASP A 1 270 ? 15.57 -6.383 -13.008 1 84.44 270 ASP A N 1
ATOM 2126 C CA . ASP A 1 270 ? 16.391 -6.535 -14.211 1 84.44 270 ASP A CA 1
ATOM 2127 C C . ASP A 1 270 ? 16.328 -7.969 -14.727 1 84.44 270 ASP A C 1
ATOM 2129 O O . ASP A 1 270 ? 16.75 -8.242 -15.859 1 84.44 270 ASP A O 1
ATOM 2133 N N . ILE A 1 271 ? 15.875 -8.828 -13.906 1 90.62 271 ILE A N 1
ATOM 2134 C CA . ILE A 1 271 ? 15.75 -10.234 -14.297 1 90.62 271 ILE A CA 1
ATOM 2135 C C . ILE A 1 271 ? 14.344 -10.492 -14.836 1 90.62 271 ILE A C 1
ATOM 2137 O O . ILE A 1 271 ? 13.352 -10.188 -14.164 1 90.62 271 ILE A O 1
ATOM 2141 N N . VAL A 1 272 ? 14.289 -11 -16.078 1 91.44 272 VAL A N 1
ATOM 2142 C CA . VAL A 1 272 ? 12.992 -11.281 -16.688 1 91.44 272 VAL A CA 1
ATOM 2143 C C . VAL A 1 272 ? 12.945 -12.734 -17.156 1 91.44 272 VAL A C 1
ATOM 2145 O O . VAL A 1 272 ? 13.977 -13.398 -17.25 1 91.44 272 VAL A O 1
ATOM 2148 N N . ASP A 1 273 ? 11.766 -13.305 -17.266 1 95.06 273 ASP A N 1
ATOM 2149 C CA . ASP A 1 273 ? 11.477 -14.562 -17.953 1 95.06 273 ASP A CA 1
ATOM 2150 C C . ASP A 1 273 ? 12 -15.758 -17.156 1 95.06 273 ASP A C 1
ATOM 2152 O O . ASP A 1 273 ? 12.516 -16.719 -17.719 1 95.06 273 ASP A O 1
ATOM 2156 N N . LEU A 1 274 ? 12.062 -15.562 -15.828 1 95.75 274 LEU A N 1
ATOM 2157 C CA . LEU A 1 274 ? 12.289 -16.719 -14.969 1 95.75 274 LEU A CA 1
ATOM 2158 C C . LEU A 1 274 ? 11.039 -17.578 -14.883 1 95.75 274 LEU A C 1
ATOM 2160 O O . LEU A 1 274 ? 9.93 -17.062 -14.742 1 95.75 274 LEU A O 1
ATOM 2164 N N . ILE A 1 275 ? 11.219 -18.938 -14.961 1 96.5 275 ILE A N 1
ATOM 2165 C CA . ILE A 1 275 ? 10.07 -19.828 -15.055 1 96.5 275 ILE A CA 1
ATOM 2166 C C . ILE A 1 275 ? 9.961 -20.656 -13.781 1 96.5 275 ILE A C 1
ATOM 2168 O O . ILE A 1 275 ? 10.961 -21.172 -13.273 1 96.5 275 ILE A O 1
ATOM 2172 N N . ILE A 1 276 ? 8.789 -20.734 -13.258 1 95.81 276 ILE A N 1
ATOM 2173 C CA . ILE A 1 276 ? 8.461 -21.672 -12.188 1 95.81 276 ILE A CA 1
ATOM 2174 C C . ILE A 1 276 ? 7.535 -22.766 -12.719 1 95.81 276 ILE A C 1
ATOM 2176 O O . ILE A 1 276 ? 6.383 -22.5 -13.078 1 95.81 276 ILE A O 1
ATOM 2180 N N . TRP A 1 277 ? 8 -24.047 -12.719 1 96.5 277 TRP A N 1
ATOM 2181 C CA . TRP A 1 277 ? 7.203 -25.203 -13.141 1 96.5 277 TRP A CA 1
ATOM 2182 C C . TRP A 1 277 ? 6.617 -25.938 -11.945 1 96.5 277 TRP A C 1
ATOM 2184 O O . TRP A 1 277 ? 7.215 -25.953 -10.867 1 96.5 277 TRP A O 1
ATOM 2194 N N . GLY A 1 278 ? 5.477 -26.5 -12.125 1 96.5 278 GLY A N 1
ATOM 2195 C CA . GLY A 1 278 ? 5.137 -27.594 -11.234 1 96.5 278 GLY A CA 1
ATOM 2196 C C . GLY A 1 278 ? 3.984 -27.266 -10.305 1 96.5 278 GLY A C 1
ATOM 2197 O O . GLY A 1 278 ? 3.045 -26.578 -10.688 1 96.5 278 GLY A O 1
ATOM 2198 N N . ASN A 1 279 ? 4.051 -28 -9.188 1 95.75 279 ASN A N 1
ATOM 2199 C CA . ASN A 1 279 ? 3.064 -27.891 -8.117 1 95.75 279 ASN A CA 1
ATOM 2200 C C . ASN A 1 279 ? 3.471 -26.844 -7.082 1 95.75 279 ASN A C 1
ATOM 2202 O O . ASN A 1 279 ? 4.297 -27.109 -6.211 1 95.75 279 ASN A O 1
ATOM 2206 N N . ILE A 1 280 ? 2.768 -25.703 -7.145 1 91.62 280 ILE A N 1
ATOM 2207 C CA . ILE A 1 280 ? 3.162 -24.562 -6.328 1 91.62 280 ILE A CA 1
ATOM 2208 C C . ILE A 1 280 ? 2.791 -24.812 -4.867 1 91.62 280 ILE A C 1
ATOM 2210 O O . ILE A 1 280 ? 1.63 -25.094 -4.555 1 91.62 280 ILE A O 1
ATOM 2214 N N . ASP A 1 281 ? 3.664 -24.656 -3.902 1 81.88 281 ASP A N 1
ATOM 2215 C CA . ASP A 1 281 ? 3.617 -24.781 -2.449 1 81.88 281 ASP A CA 1
ATOM 2216 C C . ASP A 1 281 ? 4.273 -26.094 -1.993 1 81.88 281 ASP A C 1
ATOM 2218 O O . ASP A 1 281 ? 4.5 -26.297 -0.798 1 81.88 281 ASP A O 1
ATOM 2222 N N . ASN A 1 282 ? 4.547 -27.016 -2.982 1 86.19 282 ASN A N 1
ATOM 2223 C CA . ASN A 1 282 ? 5.137 -28.281 -2.576 1 86.19 282 ASN A CA 1
ATOM 2224 C C . ASN A 1 282 ? 6.367 -28.625 -3.41 1 86.19 282 ASN A C 1
ATOM 2226 O O . ASN A 1 282 ? 7.48 -28.219 -3.078 1 86.19 282 ASN A O 1
ATOM 2230 N N . VAL A 1 283 ? 6.094 -29.281 -4.594 1 90.81 283 VAL A N 1
ATOM 2231 C CA . VAL A 1 283 ? 7.227 -29.609 -5.445 1 90.81 283 VAL A CA 1
ATOM 2232 C C . VAL A 1 283 ? 7.184 -28.781 -6.719 1 90.81 283 VAL A C 1
ATOM 2234 O O . VAL A 1 283 ? 6.27 -28.922 -7.531 1 90.81 283 VAL A O 1
ATOM 2237 N N . PHE A 1 284 ? 8.188 -27.922 -6.895 1 92.94 284 PHE A N 1
ATOM 2238 C CA . PHE A 1 284 ? 8.266 -27.078 -8.078 1 92.94 284 PHE A CA 1
ATOM 2239 C C . PHE A 1 284 ? 9.703 -26.938 -8.555 1 92.94 284 PHE A C 1
ATOM 2241 O O . PHE A 1 284 ? 10.633 -27.328 -7.855 1 92.94 284 PHE A O 1
ATOM 2248 N N . LEU A 1 285 ? 9.852 -26.516 -9.789 1 93.69 285 LEU A N 1
ATOM 2249 C CA . LEU A 1 285 ? 11.156 -26.359 -10.422 1 93.69 285 LEU A CA 1
ATOM 2250 C C . LEU A 1 285 ? 11.398 -24.906 -10.828 1 93.69 285 LEU A C 1
ATOM 2252 O O . LEU A 1 285 ? 10.578 -24.312 -11.539 1 93.69 285 LEU A O 1
ATOM 2256 N N . VAL A 1 286 ? 12.492 -24.312 -10.289 1 93.75 286 VAL A N 1
ATOM 2257 C CA . VAL A 1 286 ? 12.945 -23 -10.734 1 93.75 286 VAL A CA 1
ATOM 2258 C C . VAL A 1 286 ? 13.836 -23.156 -11.969 1 93.75 286 VAL A C 1
ATOM 2260 O O . VAL A 1 286 ? 14.867 -23.828 -11.922 1 93.75 286 VAL A O 1
ATOM 2263 N N . ASP A 1 287 ? 13.438 -22.547 -13.078 1 94.69 287 ASP A N 1
ATOM 2264 C CA . ASP A 1 287 ? 14.133 -22.688 -14.359 1 94.69 287 ASP A CA 1
ATOM 2265 C C . ASP A 1 287 ? 14.625 -21.328 -14.852 1 94.69 287 ASP A C 1
ATOM 2267 O O . ASP A 1 287 ? 13.828 -20.453 -15.188 1 94.69 287 ASP A O 1
ATOM 2271 N N . ILE A 1 288 ? 15.961 -21.156 -14.961 1 94.62 288 ILE A N 1
ATOM 2272 C CA . ILE A 1 288 ? 16.516 -19.875 -15.383 1 94.62 288 ILE A CA 1
ATOM 2273 C C . ILE A 1 288 ? 17 -19.969 -16.828 1 94.62 288 ILE A C 1
ATOM 2275 O O . ILE A 1 288 ? 17.75 -19.109 -17.297 1 94.62 288 ILE A O 1
ATOM 2279 N N . SER A 1 289 ? 16.594 -21.047 -17.547 1 92.56 289 SER A N 1
ATOM 2280 C CA . SER A 1 289 ? 17.062 -21.281 -18.922 1 92.56 289 SER A CA 1
ATOM 2281 C C . SER A 1 289 ? 16.641 -20.156 -19.844 1 92.56 289 SER A C 1
ATOM 2283 O O . SER A 1 289 ? 17.344 -19.859 -20.812 1 92.56 289 SER A O 1
ATOM 2285 N N . GLN A 1 290 ? 15.477 -19.547 -19.578 1 93.94 290 GLN A N 1
ATOM 2286 C CA . GLN A 1 290 ? 14.984 -18.484 -20.422 1 93.94 290 GLN A CA 1
ATOM 2287 C C . GLN A 1 290 ? 15.203 -17.109 -19.781 1 93.94 290 GLN A C 1
ATOM 2289 O O . GLN A 1 290 ? 14.867 -16.078 -20.359 1 93.94 290 GLN A O 1
ATOM 2294 N N . ALA A 1 291 ? 15.703 -17.094 -18.594 1 94.81 291 ALA A N 1
ATOM 2295 C CA . ALA A 1 291 ? 15.859 -15.852 -17.859 1 94.81 291 ALA A CA 1
ATOM 2296 C C . ALA A 1 291 ? 16.875 -14.938 -18.531 1 94.81 291 ALA A C 1
ATOM 2298 O O . ALA A 1 291 ? 17.891 -15.398 -19.047 1 94.81 291 ALA A O 1
ATOM 2299 N N . ARG A 1 292 ? 16.562 -13.711 -18.484 1 92.81 292 ARG A N 1
ATOM 2300 C CA . ARG A 1 292 ? 17.422 -12.688 -19.078 1 92.81 292 ARG A CA 1
ATOM 2301 C C . ARG A 1 292 ? 17.703 -11.57 -18.078 1 92.81 292 ARG A C 1
ATOM 2303 O O . ARG A 1 292 ? 16.906 -11.312 -17.172 1 92.81 292 ARG A O 1
ATOM 2310 N N . VAL A 1 293 ? 18.859 -10.961 -18.234 1 89.38 293 VAL A N 1
ATOM 2311 C CA . VAL A 1 293 ? 19.266 -9.836 -17.391 1 89.38 293 VAL A CA 1
ATOM 2312 C C . VAL A 1 293 ? 19.359 -8.562 -18.234 1 89.38 293 VAL A C 1
ATOM 2314 O O . VAL A 1 293 ? 20.141 -8.508 -19.188 1 89.38 293 VAL A O 1
ATOM 2317 N N . HIS A 1 294 ? 18.484 -7.629 -17.891 1 81.56 294 HIS A N 1
ATOM 2318 C CA . HIS A 1 294 ? 18.516 -6.344 -18.594 1 81.56 294 HIS A CA 1
ATOM 2319 C C . HIS A 1 294 ? 19.469 -5.371 -17.891 1 81.56 294 HIS A C 1
ATOM 2321 O O . HIS A 1 294 ? 19.781 -5.531 -16.719 1 81.56 294 HIS A O 1
ATOM 2327 N N . ARG A 1 295 ? 19.859 -4.332 -18.641 1 67.06 295 ARG A N 1
ATOM 2328 C CA . ARG A 1 295 ? 20.656 -3.193 -18.219 1 67.06 295 ARG A CA 1
ATOM 2329 C C . ARG A 1 295 ? 22.031 -3.641 -17.734 1 67.06 295 ARG A C 1
ATOM 2331 O O . ARG A 1 295 ? 22.625 -3.01 -16.859 1 67.06 295 ARG A O 1
ATOM 2338 N N . ARG A 1 296 ? 22.297 -4.977 -18.031 1 59.31 296 ARG A N 1
ATOM 2339 C CA . ARG A 1 296 ? 23.656 -5.441 -17.734 1 59.31 296 ARG A CA 1
ATOM 2340 C C . ARG A 1 296 ? 24.516 -5.477 -18.984 1 59.31 296 ARG A C 1
ATOM 2342 O O . ARG A 1 296 ? 24.078 -5.934 -20.047 1 59.31 296 ARG A O 1
ATOM 2349 N N . HIS A 1 297 ? 25.344 -4.723 -19.234 1 49.69 297 HIS A N 1
ATOM 2350 C CA . HIS A 1 297 ? 26.188 -4.789 -20.422 1 49.69 297 HIS A CA 1
ATOM 2351 C C . HIS A 1 297 ? 26.969 -6.102 -20.469 1 49.69 297 HIS A C 1
ATOM 2353 O O . HIS A 1 297 ? 27.203 -6.645 -21.547 1 49.69 297 HIS A O 1
ATOM 2359 N N . GLY A 1 298 ? 27.953 -6.652 -19.781 1 46.34 298 GLY A N 1
ATOM 2360 C CA . GLY A 1 298 ? 28.828 -7.801 -19.984 1 46.34 298 GLY A CA 1
ATOM 2361 C C . GLY A 1 298 ? 28.734 -8.828 -18.875 1 46.34 298 GLY A C 1
ATOM 2362 O O . GLY A 1 298 ? 28.062 -8.594 -17.859 1 46.34 298 GLY A O 1
ATOM 2363 N N . ALA A 1 299 ? 29 -10.281 -19.234 1 42.12 299 ALA A N 1
ATOM 2364 C CA . ALA A 1 299 ? 29.078 -11.391 -18.297 1 42.12 299 ALA A CA 1
ATOM 2365 C C . ALA A 1 299 ? 29.703 -10.945 -16.984 1 42.12 299 ALA A C 1
ATOM 2367 O O . ALA A 1 299 ? 29.359 -11.469 -15.914 1 42.12 299 ALA A O 1
ATOM 2368 N N . VAL A 1 300 ? 30.734 -10.328 -17.031 1 41.44 300 VAL A N 1
ATOM 2369 C CA . VAL A 1 300 ? 31.562 -9.938 -15.898 1 41.44 300 VAL A CA 1
ATOM 2370 C C . VAL A 1 300 ? 31.109 -8.578 -15.367 1 41.44 300 VAL A C 1
ATOM 2372 O O . VAL A 1 300 ? 31.484 -8.18 -14.258 1 41.44 300 VAL A O 1
ATOM 2375 N N . ASP A 1 301 ? 30.859 -7.359 -16.25 1 40.22 301 ASP A N 1
ATOM 2376 C CA . ASP A 1 301 ? 31.031 -5.934 -15.984 1 40.22 301 ASP A CA 1
ATOM 2377 C C . ASP A 1 301 ? 29.703 -5.281 -15.609 1 40.22 301 ASP A C 1
ATOM 2379 O O . ASP A 1 301 ? 28.641 -5.75 -16.016 1 40.22 301 ASP A O 1
ATOM 2383 N N . SER A 1 302 ? 29.609 -4.559 -14.539 1 42.75 302 SER A N 1
ATOM 2384 C CA . SER A 1 302 ? 28.75 -3.602 -13.852 1 42.75 302 SER A CA 1
ATOM 2385 C C . SER A 1 302 ? 28.125 -2.611 -14.828 1 42.75 302 SER A C 1
ATOM 2387 O O . SER A 1 302 ? 27.547 -1.603 -14.422 1 42.75 302 SER A O 1
ATOM 2389 N N . GLU A 1 303 ? 28.406 -2.73 -16.125 1 44.44 303 GLU A N 1
ATOM 2390 C CA . GLU A 1 303 ? 28 -1.668 -17.031 1 44.44 303 GLU A CA 1
ATOM 2391 C C . GLU A 1 303 ? 26.516 -1.777 -17.359 1 44.44 303 GLU A C 1
ATOM 2393 O O . GLU A 1 303 ? 26.016 -2.871 -17.625 1 44.44 303 GLU A O 1
ATOM 2398 N N . THR A 1 304 ? 25.812 -0.765 -16.875 1 53.69 304 THR A N 1
ATOM 2399 C CA . THR A 1 304 ? 24.406 -0.625 -17.266 1 53.69 304 THR A CA 1
ATOM 2400 C C . THR A 1 304 ? 24.266 -0.527 -18.781 1 53.69 304 THR A C 1
ATOM 2402 O O . THR A 1 304 ? 24.891 0.333 -19.406 1 53.69 304 THR A O 1
ATOM 2405 N N . GLY A 1 305 ? 24.031 -1.591 -19.453 1 55.44 305 GLY A N 1
ATOM 2406 C CA . GLY A 1 305 ? 23.75 -1.572 -20.891 1 55.44 305 GLY A CA 1
ATOM 2407 C C . GLY A 1 305 ? 22.5 -0.791 -21.234 1 55.44 305 GLY A C 1
ATOM 2408 O O . GLY A 1 305 ? 21.828 -0.258 -20.359 1 55.44 305 GLY A O 1
ATOM 2409 N N . PRO A 1 306 ? 22.5 -0.497 -22.578 1 58.59 306 PRO A N 1
ATOM 2410 C CA . PRO A 1 306 ? 21.281 0.192 -23 1 58.59 306 PRO A CA 1
ATOM 2411 C C . PRO A 1 306 ? 20.016 -0.558 -22.594 1 58.59 306 PRO A C 1
ATOM 2413 O O . PRO A 1 306 ? 20.062 -1.762 -22.328 1 58.59 306 PRO A O 1
ATOM 2416 N N . ALA A 1 307 ? 19 0.127 -22.406 1 60.84 307 ALA A N 1
ATOM 2417 C CA . ALA A 1 307 ? 17.719 -0.389 -21.938 1 60.84 307 ALA A CA 1
ATOM 2418 C C . ALA A 1 307 ? 17.25 -1.55 -22.812 1 60.84 307 ALA A C 1
ATOM 2420 O O . ALA A 1 307 ? 16.578 -2.461 -22.328 1 60.84 307 ALA A O 1
ATOM 2421 N N . TRP A 1 308 ? 17.734 -1.551 -24.062 1 64.69 308 TRP A N 1
ATOM 2422 C CA . TRP A 1 308 ? 17.172 -2.541 -24.984 1 64.69 308 TRP A CA 1
ATOM 2423 C C . TRP A 1 308 ? 18.031 -3.807 -25 1 64.69 308 TRP A C 1
ATOM 2425 O O . TRP A 1 308 ? 17.625 -4.82 -25.578 1 64.69 308 TRP A O 1
ATOM 2435 N N . PHE A 1 309 ? 19.156 -3.727 -24.281 1 74.94 309 PHE A N 1
ATOM 2436 C CA . PHE A 1 309 ? 20.094 -4.848 -24.328 1 74.94 309 PHE A CA 1
ATOM 2437 C C . PHE A 1 309 ? 19.875 -5.785 -23.141 1 74.94 309 PHE A C 1
ATOM 2439 O O . PHE A 1 309 ? 19.641 -5.332 -22.031 1 74.94 309 PHE A O 1
ATOM 2446 N N . SER A 1 310 ? 19.766 -7.117 -23.453 1 84 310 SER A N 1
ATOM 2447 C CA . SER A 1 310 ? 19.641 -8.109 -22.375 1 84 310 SER A CA 1
ATOM 2448 C C . SER A 1 310 ? 20.547 -9.312 -22.641 1 84 310 SER A C 1
ATOM 2450 O O . SER A 1 310 ? 20.906 -9.586 -23.781 1 84 310 SER A O 1
ATOM 2452 N N . LEU A 1 311 ? 21.047 -9.898 -21.594 1 85.56 311 LEU A N 1
ATOM 2453 C CA . LEU A 1 311 ? 21.875 -11.102 -21.641 1 85.56 311 LEU A CA 1
ATOM 2454 C C . LEU A 1 311 ? 21.156 -12.281 -21 1 85.56 311 LEU A C 1
ATOM 2456 O O . LEU A 1 311 ? 20.375 -12.109 -20.062 1 85.56 311 LEU A O 1
ATOM 2460 N N . ALA A 1 312 ? 21.5 -13.438 -21.625 1 89.44 312 ALA A N 1
ATOM 2461 C CA . ALA A 1 312 ? 21 -14.641 -20.984 1 89.44 312 ALA A CA 1
ATOM 2462 C C . ALA A 1 312 ? 21.578 -14.789 -19.578 1 89.44 312 ALA A C 1
ATOM 2464 O O . ALA A 1 312 ? 22.766 -14.555 -19.359 1 89.44 312 ALA A O 1
ATOM 2465 N N . ALA A 1 313 ? 20.734 -15.109 -18.625 1 91.5 313 ALA A N 1
ATOM 2466 C CA . ALA A 1 313 ? 21.141 -15.172 -17.219 1 91.5 313 ALA A CA 1
ATOM 2467 C C . ALA A 1 313 ? 21.984 -16.422 -16.953 1 91.5 313 ALA A C 1
ATOM 2469 O O . ALA A 1 313 ? 22.953 -16.359 -16.188 1 91.5 313 ALA A O 1
ATOM 2470 N N . GLU A 1 314 ? 21.641 -17.547 -17.547 1 89.25 314 GLU A N 1
ATOM 2471 C CA . GLU A 1 314 ? 22.219 -18.844 -17.203 1 89.25 314 GLU A CA 1
ATOM 2472 C C . GLU A 1 314 ? 23.734 -18.828 -17.406 1 89.25 314 GLU A C 1
ATOM 2474 O O . GLU A 1 314 ? 24.484 -19.234 -16.516 1 89.25 314 GLU A O 1
ATOM 2479 N N . PRO A 1 315 ? 24.234 -18.266 -18.562 1 85.5 315 PRO A N 1
ATOM 2480 C CA . PRO A 1 315 ? 25.688 -18.25 -18.766 1 85.5 315 PRO A CA 1
ATOM 2481 C C . PRO A 1 315 ? 26.406 -17.328 -17.781 1 85.5 315 PRO A C 1
ATOM 2483 O O . PRO A 1 315 ? 27.625 -17.438 -17.594 1 85.5 315 PRO A O 1
ATOM 2486 N N . LEU A 1 316 ? 25.672 -16.453 -17.188 1 86.06 316 LEU A N 1
ATOM 2487 C CA . LEU A 1 316 ? 26.266 -15.492 -16.281 1 86.06 316 LEU A CA 1
ATOM 2488 C C . LEU A 1 316 ? 26.469 -16.109 -14.891 1 86.06 316 LEU A C 1
ATOM 2490 O O . LEU A 1 316 ? 27.188 -15.555 -14.062 1 86.06 316 LEU A O 1
ATOM 2494 N N . VAL A 1 317 ? 25.75 -17.188 -14.695 1 88 317 VAL A N 1
ATOM 2495 C CA . VAL A 1 317 ? 25.859 -17.859 -13.398 1 88 317 VAL A CA 1
ATOM 2496 C C . VAL A 1 317 ? 26.984 -18.875 -13.445 1 88 317 VAL A C 1
ATOM 2498 O O . VAL A 1 317 ? 26.906 -19.891 -14.141 1 88 317 VAL A O 1
ATOM 2501 N N . PHE A 1 318 ? 28.062 -18.703 -12.711 1 80.31 318 PHE A N 1
ATOM 2502 C CA . PHE A 1 318 ? 29.266 -19.516 -12.734 1 80.31 318 PHE A CA 1
ATOM 2503 C C . PHE A 1 318 ? 28.984 -20.906 -12.148 1 80.31 318 PHE A C 1
ATOM 2505 O O . PHE A 1 318 ? 29.406 -21.922 -12.711 1 80.31 318 PHE A O 1
ATOM 2512 N N . ASP A 1 319 ? 28.312 -20.969 -11.062 1 85.88 319 ASP A N 1
ATOM 2513 C CA . ASP A 1 319 ? 28.031 -22.219 -10.367 1 85.88 319 ASP A CA 1
ATOM 2514 C C . ASP A 1 319 ? 26.516 -22.453 -10.266 1 85.88 319 ASP A C 1
ATOM 2516 O O . ASP A 1 319 ? 25.906 -22.094 -9.258 1 85.88 319 ASP A O 1
ATOM 2520 N N . LEU A 1 320 ? 26.062 -23.156 -11.281 1 85.62 320 LEU A N 1
ATOM 2521 C CA . LEU A 1 320 ? 24.625 -23.438 -11.32 1 85.62 320 LEU A CA 1
ATOM 2522 C C . LEU A 1 320 ? 24.234 -24.375 -10.18 1 85.62 320 LEU A C 1
ATOM 2524 O O . LEU A 1 320 ? 23.125 -24.281 -9.641 1 85.62 320 LEU A O 1
ATOM 2528 N N . ARG A 1 321 ? 25.141 -25.25 -9.828 1 86.5 321 ARG A N 1
ATOM 2529 C CA . ARG A 1 321 ? 24.859 -26.172 -8.742 1 86.5 321 ARG A CA 1
ATOM 2530 C C . ARG A 1 321 ? 24.641 -25.438 -7.426 1 86.5 321 ARG A C 1
ATOM 2532 O O . ARG A 1 321 ? 23.719 -25.75 -6.672 1 86.5 321 ARG A O 1
ATOM 2539 N N . GLU A 1 322 ? 25.453 -24.484 -7.23 1 89.38 322 GLU A N 1
ATOM 2540 C CA . GLU A 1 322 ? 25.297 -23.688 -6.012 1 89.38 322 GLU A CA 1
ATOM 2541 C C . GLU A 1 322 ? 23.984 -22.938 -6.004 1 89.38 322 GLU A C 1
ATOM 2543 O O . GLU A 1 322 ? 23.328 -22.812 -4.961 1 89.38 322 GLU A O 1
ATOM 2548 N N . LEU A 1 323 ? 23.594 -22.438 -7.145 1 88.31 323 LEU A N 1
ATOM 2549 C CA . LEU A 1 323 ? 22.344 -21.703 -7.25 1 88.31 323 LEU A CA 1
ATOM 2550 C C . LEU A 1 323 ? 21.172 -22.578 -6.852 1 88.31 323 LEU A C 1
ATOM 2552 O O . LEU A 1 323 ? 20.375 -22.203 -5.98 1 88.31 323 LEU A O 1
ATOM 2556 N N . TYR A 1 324 ? 21.125 -23.766 -7.332 1 86.62 324 TYR A N 1
ATOM 2557 C CA . TYR A 1 324 ? 19.953 -24.625 -7.18 1 86.62 324 TYR A CA 1
ATOM 2558 C C . TYR A 1 324 ? 19.984 -25.375 -5.855 1 86.62 324 TYR A C 1
ATOM 2560 O O . TYR A 1 324 ? 18.953 -25.672 -5.27 1 86.62 324 TYR A O 1
ATOM 2568 N N . GLU A 1 325 ? 21.172 -25.594 -5.289 1 87.81 325 GLU A N 1
ATOM 2569 C CA . GLU A 1 325 ? 21.281 -26.438 -4.102 1 87.81 325 GLU A CA 1
ATOM 2570 C C . GLU A 1 325 ? 21.406 -25.594 -2.836 1 87.81 325 GLU A C 1
ATOM 2572 O O . GLU A 1 325 ? 21.141 -26.078 -1.731 1 87.81 325 GLU A O 1
ATOM 2577 N N . ARG A 1 326 ? 21.797 -24.438 -3.029 1 88.38 326 ARG A N 1
ATOM 2578 C CA . ARG A 1 326 ? 22.062 -23.656 -1.821 1 88.38 326 ARG A CA 1
ATOM 2579 C C . ARG A 1 326 ? 21.297 -22.344 -1.846 1 88.38 326 ARG A C 1
ATOM 2581 O O . ARG A 1 326 ? 20.453 -22.094 -0.986 1 88.38 326 ARG A O 1
ATOM 2588 N N . ILE A 1 327 ? 21.469 -21.531 -2.871 1 87.38 327 ILE A N 1
ATOM 2589 C CA . ILE A 1 327 ? 20.984 -20.156 -2.883 1 87.38 327 ILE A CA 1
ATOM 2590 C C . ILE A 1 327 ? 19.453 -20.172 -2.922 1 87.38 327 ILE A C 1
ATOM 2592 O O . ILE A 1 327 ? 18.812 -19.484 -2.123 1 87.38 327 ILE A O 1
ATOM 2596 N N . ILE A 1 328 ? 18.891 -20.906 -3.818 1 85.12 328 ILE A N 1
ATOM 2597 C CA . ILE A 1 328 ? 17.438 -20.922 -3.99 1 85.12 328 ILE A CA 1
ATOM 2598 C C . ILE A 1 328 ? 16.781 -21.547 -2.758 1 85.12 328 ILE A C 1
ATOM 2600 O O . ILE A 1 328 ? 15.867 -20.953 -2.174 1 85.12 328 ILE A O 1
ATOM 2604 N N . PRO A 1 329 ? 17.344 -22.672 -2.256 1 85.12 329 PRO A N 1
ATOM 2605 C CA . PRO A 1 329 ? 16.734 -23.25 -1.054 1 85.12 329 PRO A CA 1
ATOM 2606 C C . PRO A 1 329 ? 16.844 -22.328 0.161 1 85.12 329 PRO A C 1
ATOM 2608 O O . PRO A 1 329 ? 15.914 -22.25 0.968 1 85.12 329 PRO A O 1
ATOM 2611 N N . GLU A 1 330 ? 17.906 -21.672 0.273 1 83.69 330 GLU A N 1
ATOM 2612 C CA . GLU A 1 330 ? 18.078 -20.734 1.38 1 83.69 330 GLU A CA 1
ATOM 2613 C C . GLU A 1 330 ? 17.062 -19.578 1.29 1 83.69 330 GLU A C 1
ATOM 2615 O O . GLU A 1 330 ? 16.516 -19.156 2.305 1 83.69 330 GLU A O 1
ATOM 2620 N N . LYS A 1 331 ? 16.906 -19.078 0.069 1 83.69 331 LYS A N 1
ATOM 2621 C CA . LYS A 1 331 ? 15.922 -18.016 -0.138 1 83.69 331 LYS A CA 1
ATOM 2622 C C . LYS A 1 331 ? 14.516 -18.484 0.205 1 83.69 331 LYS A C 1
ATOM 2624 O O . LYS A 1 331 ? 13.734 -17.75 0.812 1 83.69 331 LYS A O 1
ATOM 2629 N N . LEU A 1 332 ? 14.227 -19.688 -0.133 1 78.56 332 LEU A N 1
ATOM 2630 C CA . LEU A 1 332 ? 12.906 -20.25 0.148 1 78.56 332 LEU A CA 1
ATOM 2631 C C . LEU A 1 332 ? 12.688 -20.391 1.65 1 78.56 332 LEU A C 1
ATOM 2633 O O . LEU A 1 332 ? 11.594 -20.094 2.15 1 78.56 332 LEU A O 1
ATOM 2637 N N . GLU A 1 333 ? 13.711 -20.719 2.334 1 74.5 333 GLU A N 1
ATOM 2638 C CA . GLU A 1 333 ? 13.617 -20.859 3.785 1 74.5 333 GLU A CA 1
ATOM 2639 C C . GLU A 1 333 ? 13.453 -19.5 4.457 1 74.5 333 GLU A C 1
ATOM 2641 O O . GLU A 1 333 ? 12.68 -19.359 5.41 1 74.5 333 GLU A O 1
ATOM 2646 N N . ARG A 1 334 ? 14.164 -18.562 3.945 1 71.75 334 ARG A N 1
ATOM 2647 C CA . ARG A 1 334 ? 14.086 -17.219 4.512 1 71.75 334 ARG A CA 1
ATOM 2648 C C . ARG A 1 334 ? 12.727 -16.594 4.234 1 71.75 334 ARG A C 1
ATOM 2650 O O . ARG A 1 334 ? 12.219 -15.812 5.047 1 71.75 334 ARG A O 1
ATOM 2657 N N . ALA A 1 335 ? 12.273 -16.891 3.084 1 66.25 335 ALA A N 1
ATOM 2658 C CA . ALA A 1 335 ? 10.977 -16.344 2.703 1 66.25 335 ALA A CA 1
ATOM 2659 C C . ALA A 1 335 ? 9.867 -16.891 3.596 1 66.25 335 ALA A C 1
ATOM 2661 O O . ALA A 1 335 ? 8.812 -16.25 3.746 1 66.25 335 ALA A O 1
ATOM 2662 N N . ARG A 1 336 ? 10.18 -18.047 4.25 1 61.88 336 ARG A N 1
ATOM 2663 C CA . ARG A 1 336 ? 9.18 -18.688 5.098 1 61.88 336 ARG A CA 1
ATOM 2664 C C . ARG A 1 336 ? 9.273 -18.172 6.531 1 61.88 336 ARG A C 1
ATOM 2666 O O . ARG A 1 336 ? 8.383 -18.438 7.348 1 61.88 336 ARG A O 1
ATOM 2673 N N . TRP A 1 337 ? 10.352 -17.484 6.828 1 58.34 337 TRP A N 1
ATOM 2674 C CA . TRP A 1 337 ? 10.508 -16.984 8.188 1 58.34 337 TRP A CA 1
ATOM 2675 C C . TRP A 1 337 ? 9.469 -15.906 8.492 1 58.34 337 TRP A C 1
ATOM 2677 O O . TRP A 1 337 ? 9.086 -15.133 7.605 1 58.34 337 TRP A O 1
ATOM 2687 N N . PRO A 1 338 ? 8.883 -16.109 9.852 1 50.03 338 PRO A N 1
ATOM 2688 C CA . PRO A 1 338 ? 7.758 -15.289 10.312 1 50.03 338 PRO A CA 1
ATOM 2689 C C . PRO A 1 338 ? 8.102 -13.797 10.375 1 50.03 338 PRO A C 1
ATOM 2691 O O . PRO A 1 338 ? 9.109 -13.414 10.961 1 50.03 338 PRO A O 1
ATOM 2694 N N . GLY A 1 339 ? 8.336 -13.039 9.305 1 55.38 339 GLY A N 1
ATOM 2695 C CA . GLY A 1 339 ? 8.156 -11.602 9.328 1 55.38 339 GLY A CA 1
ATOM 2696 C C . GLY A 1 339 ? 6.977 -11.125 8.5 1 55.38 339 GLY A C 1
ATOM 2697 O O . GLY A 1 339 ? 7.113 -10.867 7.305 1 55.38 339 GLY A O 1
ATOM 2698 N N . THR A 1 340 ? 5.812 -11.344 9.234 1 55.69 340 THR A N 1
ATOM 2699 C CA . THR A 1 340 ? 4.469 -11.359 8.664 1 55.69 340 THR A CA 1
ATOM 2700 C C . THR A 1 340 ? 4.258 -10.148 7.75 1 55.69 340 THR A C 1
ATOM 2702 O O . THR A 1 340 ? 3.729 -10.281 6.645 1 55.69 340 THR A O 1
ATOM 2705 N N . ASN A 1 341 ? 4.785 -9.211 8.102 1 66.38 341 ASN A N 1
ATOM 2706 C CA . ASN A 1 341 ? 4.406 -8.008 7.367 1 66.38 341 ASN A CA 1
ATOM 2707 C C . ASN A 1 341 ? 5.168 -7.887 6.051 1 66.38 341 ASN A C 1
ATOM 2709 O O . ASN A 1 341 ? 4.602 -7.484 5.035 1 66.38 341 ASN A O 1
ATOM 2713 N N . MET A 1 342 ? 6.242 -8.586 6.055 1 74.88 342 MET A N 1
ATOM 2714 C CA . MET A 1 342 ? 7.074 -8.461 4.863 1 74.88 342 MET A CA 1
ATOM 2715 C C . MET A 1 342 ? 6.609 -9.422 3.771 1 74.88 342 MET A C 1
ATOM 2717 O O . MET A 1 342 ? 6.586 -9.062 2.594 1 74.88 342 MET A O 1
ATOM 2721 N N . ALA A 1 343 ? 6.199 -10.586 4.23 1 79.06 343 ALA A N 1
ATOM 2722 C CA . ALA A 1 343 ? 5.684 -11.547 3.264 1 79.06 343 ALA A CA 1
ATOM 2723 C C . ALA A 1 343 ? 4.395 -11.047 2.621 1 79.06 343 ALA A C 1
ATOM 2725 O O . ALA A 1 343 ? 4.203 -11.18 1.409 1 79.06 343 ALA A O 1
ATOM 2726 N N . ALA A 1 344 ? 3.572 -10.453 3.426 1 84.06 344 ALA A N 1
ATOM 2727 C CA . ALA A 1 344 ? 2.305 -9.922 2.928 1 84.06 344 ALA A CA 1
ATOM 2728 C C . ALA A 1 344 ? 2.541 -8.82 1.897 1 84.06 344 ALA A C 1
ATOM 2730 O O . ALA A 1 344 ? 1.821 -8.734 0.899 1 84.06 344 ALA A O 1
ATOM 2731 N N . MET A 1 345 ? 3.533 -8.078 2.143 1 85.5 345 MET A N 1
ATOM 2732 C CA . MET A 1 345 ? 3.85 -6.988 1.223 1 85.5 345 MET A CA 1
ATOM 2733 C C . MET A 1 345 ? 4.34 -7.531 -0.116 1 85.5 345 MET A C 1
ATOM 2735 O O . MET A 1 345 ? 3.93 -7.047 -1.173 1 85.5 345 MET A O 1
ATOM 2739 N N . ARG A 1 346 ? 5.117 -8.523 -0.065 1 85.31 346 ARG A N 1
ATOM 2740 C CA . ARG A 1 346 ? 5.637 -9.125 -1.286 1 85.31 346 ARG A CA 1
ATOM 2741 C C . ARG A 1 346 ? 4.52 -9.758 -2.107 1 85.31 346 ARG A C 1
ATOM 2743 O O . ARG A 1 346 ? 4.441 -9.555 -3.32 1 85.31 346 ARG A O 1
ATOM 2750 N N . HIS A 1 347 ? 3.703 -10.445 -1.438 1 89.31 347 HIS A N 1
ATOM 2751 C CA . HIS A 1 347 ? 2.596 -11.102 -2.125 1 89.31 347 HIS A CA 1
ATOM 2752 C C . HIS A 1 347 ? 1.625 -10.078 -2.705 1 89.31 347 HIS A C 1
ATOM 2754 O O . HIS A 1 347 ? 1.192 -10.211 -3.854 1 89.31 347 HIS A O 1
ATOM 2760 N N . ALA A 1 348 ? 1.301 -9.07 -1.914 1 91.75 348 ALA A N 1
ATOM 2761 C CA . ALA A 1 348 ? 0.373 -8.039 -2.383 1 91.75 348 ALA A CA 1
ATOM 2762 C C . ALA A 1 348 ? 0.918 -7.332 -3.619 1 91.75 348 ALA A C 1
ATOM 2764 O O . ALA A 1 348 ? 0.177 -7.066 -4.57 1 91.75 348 ALA A O 1
ATOM 2765 N N . SER A 1 349 ? 2.205 -7.086 -3.58 1 91.06 349 SER A N 1
ATOM 2766 C CA . SER A 1 349 ? 2.82 -6.406 -4.715 1 91.06 349 SER A CA 1
ATOM 2767 C C . SER A 1 349 ? 2.781 -7.277 -5.969 1 91.06 349 SER A C 1
ATOM 2769 O O . SER A 1 349 ? 2.557 -6.773 -7.07 1 91.06 349 SER A O 1
ATOM 2771 N N . ALA A 1 350 ? 3.027 -8.531 -5.781 1 91.44 350 ALA A N 1
ATOM 2772 C CA . ALA A 1 350 ? 2.994 -9.461 -6.902 1 91.44 350 ALA A CA 1
ATOM 2773 C C . ALA A 1 350 ? 1.591 -9.562 -7.492 1 91.44 350 ALA A C 1
ATOM 2775 O O . ALA A 1 350 ? 1.418 -9.516 -8.711 1 91.44 350 ALA A O 1
ATOM 2776 N N . ILE A 1 351 ? 0.618 -9.68 -6.664 1 94.69 351 ILE A N 1
ATOM 2777 C CA . ILE A 1 351 ? -0.77 -9.797 -7.098 1 94.69 351 ILE A CA 1
ATOM 2778 C C . ILE A 1 351 ? -1.199 -8.508 -7.801 1 94.69 351 ILE A C 1
ATOM 2780 O O . ILE A 1 351 ? -1.79 -8.555 -8.883 1 94.69 351 ILE A O 1
ATOM 2784 N N . PHE A 1 352 ? -0.849 -7.418 -7.215 1 94.75 352 PHE A N 1
ATOM 2785 C CA . PHE A 1 352 ? -1.199 -6.117 -7.77 1 94.75 352 PHE A CA 1
ATOM 2786 C C . PHE A 1 352 ? -0.597 -5.941 -9.156 1 94.75 352 PHE A C 1
ATOM 2788 O O . PHE A 1 352 ? -1.275 -5.484 -10.086 1 94.75 352 PHE A O 1
ATOM 2795 N N . SER A 1 353 ? 0.657 -6.293 -9.281 1 91.38 353 SER A N 1
ATOM 2796 C CA . SER A 1 353 ? 1.335 -6.18 -10.57 1 91.38 353 SER A CA 1
ATOM 2797 C C . SER A 1 353 ? 0.647 -7.031 -11.633 1 91.38 353 SER A C 1
ATOM 2799 O O . SER A 1 353 ? 0.514 -6.609 -12.781 1 91.38 353 SER A O 1
ATOM 2801 N N . PHE A 1 354 ? 0.212 -8.156 -11.242 1 92.94 354 PHE A N 1
ATOM 2802 C CA . PHE A 1 354 ? -0.441 -9.039 -12.203 1 92.94 354 PHE A CA 1
ATOM 2803 C C . PHE A 1 354 ? -1.816 -8.5 -12.586 1 92.94 354 PHE A C 1
ATOM 2805 O O . PHE A 1 354 ? -2.223 -8.586 -13.742 1 92.94 354 PHE A O 1
ATOM 2812 N N . ILE A 1 355 ? -2.547 -8.008 -11.594 1 92.5 355 ILE A N 1
ATOM 2813 C CA . ILE A 1 355 ? -3.863 -7.434 -11.867 1 92.5 355 ILE A CA 1
ATOM 2814 C C . ILE A 1 355 ? -3.727 -6.262 -12.828 1 92.5 355 ILE A C 1
ATOM 2816 O O . ILE A 1 355 ? -4.527 -6.117 -13.758 1 92.5 355 ILE A O 1
ATOM 2820 N N . LYS A 1 356 ? -2.77 -5.473 -12.602 1 88.06 356 LYS A N 1
ATOM 2821 C CA . LYS A 1 356 ? -2.527 -4.352 -13.508 1 88.06 356 LYS A CA 1
ATOM 2822 C C . LYS A 1 356 ? -2.283 -4.84 -14.938 1 88.06 356 LYS A C 1
ATOM 2824 O O . LYS A 1 356 ? -2.785 -4.25 -15.891 1 88.06 356 LYS A O 1
ATOM 2829 N N . GLN A 1 357 ? -1.559 -5.875 -14.992 1 86.06 357 GLN A N 1
ATOM 2830 C CA . GLN A 1 357 ? -1.25 -6.461 -16.297 1 86.06 357 GLN A CA 1
ATOM 2831 C C . GLN A 1 357 ? -2.488 -7.098 -16.922 1 86.06 357 GLN A C 1
ATOM 2833 O O . GLN A 1 357 ? -2.807 -6.836 -18.078 1 86.06 357 GLN A O 1
ATOM 2838 N N . TRP A 1 358 ? -3.164 -7.84 -16.172 1 89 358 TRP A N 1
ATOM 2839 C CA . TRP A 1 358 ? -4.246 -8.68 -16.688 1 89 358 TRP A CA 1
ATOM 2840 C C . TRP A 1 358 ? -5.516 -7.859 -16.891 1 89 358 TRP A C 1
ATOM 2842 O O . TRP A 1 358 ? -6.184 -7.988 -17.922 1 89 358 TRP A O 1
ATOM 2852 N N . GLN A 1 359 ? -5.879 -6.984 -15.922 1 82.62 359 GLN A N 1
ATOM 2853 C CA . GLN A 1 359 ? -7.148 -6.266 -15.938 1 82.62 359 GLN A CA 1
ATOM 2854 C C . GLN A 1 359 ? -7.008 -4.914 -16.625 1 82.62 359 GLN A C 1
ATOM 2856 O O . GLN A 1 359 ? -7.941 -4.449 -17.281 1 82.62 359 GLN A O 1
ATOM 2861 N N . PHE A 1 360 ? -5.777 -4.305 -16.562 1 81.06 360 PHE A N 1
ATOM 2862 C CA . PHE A 1 360 ? -5.684 -2.924 -17.016 1 81.06 360 PHE A CA 1
ATOM 2863 C C . PHE A 1 360 ? -4.684 -2.799 -18.172 1 81.06 360 PHE A C 1
ATOM 2865 O O . PHE A 1 360 ? -4.52 -1.719 -18.734 1 81.06 360 PHE A O 1
ATOM 2872 N N . GLY A 1 361 ? -3.963 -3.826 -18.422 1 76.31 361 GLY A N 1
ATOM 2873 C CA . GLY A 1 361 ? -3.145 -3.863 -19.625 1 76.31 361 GLY A CA 1
ATOM 2874 C C . GLY A 1 361 ? -1.763 -3.27 -19.422 1 76.31 361 GLY A C 1
ATOM 2875 O O . GLY A 1 361 ? -1.061 -2.975 -20.391 1 76.31 361 GLY A O 1
ATOM 2876 N N . TYR A 1 362 ? -1.394 -3.043 -18.203 1 75.5 362 TYR A N 1
ATOM 2877 C CA . TYR A 1 362 ? -0.058 -2.521 -17.938 1 75.5 362 TYR A CA 1
ATOM 2878 C C . TYR A 1 362 ? 0.977 -3.641 -17.953 1 75.5 362 TYR A C 1
ATOM 2880 O O . TYR A 1 362 ? 1.044 -4.441 -17.016 1 75.5 362 TYR A O 1
ATOM 2888 N N . LYS A 1 363 ? 1.7 -3.793 -19.016 1 73.62 363 LYS A N 1
ATOM 2889 C CA . LYS A 1 363 ? 2.668 -4.879 -19.141 1 73.62 363 LYS A CA 1
ATOM 2890 C C . LYS A 1 363 ? 4.098 -4.344 -19.141 1 73.62 363 LYS A C 1
ATOM 2892 O O . LYS A 1 363 ? 4.363 -3.281 -19.719 1 73.62 363 LYS A O 1
ATOM 2897 N N . ASP A 1 364 ? 4.891 -5.09 -18.406 1 75.12 364 ASP A N 1
ATOM 2898 C CA . ASP A 1 364 ? 6.32 -4.84 -18.562 1 75.12 364 ASP A CA 1
ATOM 2899 C C . ASP A 1 364 ? 6.801 -5.227 -19.953 1 75.12 364 ASP A C 1
ATOM 2901 O O . ASP A 1 364 ? 6.711 -6.391 -20.344 1 75.12 364 ASP A O 1
ATOM 2905 N N . PRO A 1 365 ? 7.273 -4.285 -20.656 1 75 365 PRO A N 1
ATOM 2906 C CA . PRO A 1 365 ? 7.672 -4.586 -22.031 1 75 365 PRO A CA 1
ATOM 2907 C C . PRO A 1 365 ? 8.836 -5.574 -22.109 1 75 365 PRO A C 1
ATOM 2909 O O . PRO A 1 365 ? 9.016 -6.242 -23.141 1 75 365 PRO A O 1
ATOM 2912 N N . ASN A 1 366 ? 9.523 -5.719 -21.078 1 79.75 366 ASN A N 1
ATOM 2913 C CA . ASN A 1 366 ? 10.703 -6.578 -21.109 1 79.75 366 ASN A CA 1
ATOM 2914 C C . ASN A 1 366 ? 10.367 -8.008 -20.703 1 79.75 366 ASN A C 1
ATOM 2916 O O . ASN A 1 366 ? 11.148 -8.93 -20.953 1 79.75 366 ASN A O 1
ATOM 2920 N N . GLU A 1 367 ? 9.281 -8.18 -20.047 1 87.19 367 GLU A N 1
ATOM 2921 C CA . GLU A 1 367 ? 8.914 -9.508 -19.578 1 87.19 367 GLU A CA 1
ATOM 2922 C C . GLU A 1 367 ? 7.949 -10.188 -20.547 1 87.19 367 GLU A C 1
ATOM 2924 O O . GLU A 1 367 ? 6.816 -9.734 -20.719 1 87.19 367 GLU A O 1
ATOM 2929 N N . THR A 1 368 ? 8.438 -11.281 -21.156 1 87.56 368 THR A N 1
ATOM 2930 C CA . THR A 1 368 ? 7.656 -11.961 -22.188 1 87.56 368 THR A CA 1
ATOM 2931 C C . THR A 1 368 ? 7.02 -13.234 -21.641 1 87.56 368 THR A C 1
ATOM 2933 O O . THR A 1 368 ? 6.023 -13.719 -22.172 1 87.56 368 THR A O 1
ATOM 2936 N N . ILE A 1 369 ? 7.613 -13.789 -20.625 1 93.19 369 ILE A N 1
ATOM 2937 C CA . ILE A 1 369 ? 7.141 -15.047 -20.047 1 93.19 369 ILE A CA 1
ATOM 2938 C C . ILE A 1 369 ? 6.734 -14.836 -18.594 1 93.19 369 ILE A C 1
ATOM 2940 O O . ILE A 1 369 ? 7.426 -14.141 -17.844 1 93.19 369 ILE A O 1
ATOM 2944 N N . THR A 1 370 ? 5.602 -15.305 -18.297 1 91.94 370 THR A N 1
ATOM 2945 C CA . THR A 1 370 ? 5.133 -15.336 -16.906 1 91.94 370 THR A CA 1
ATOM 2946 C C . THR A 1 370 ? 4.707 -16.75 -16.516 1 91.94 370 THR A C 1
ATOM 2948 O O . THR A 1 370 ? 4.227 -17.516 -17.344 1 91.94 370 THR A O 1
ATOM 2951 N N . SER A 1 371 ? 4.938 -17.078 -15.258 1 96.06 371 SER A N 1
ATOM 2952 C CA . SER A 1 371 ? 4.492 -18.375 -14.773 1 96.06 371 SER A CA 1
ATOM 2953 C C . SER A 1 371 ? 3.066 -18.312 -14.242 1 96.06 371 SER A C 1
ATOM 2955 O O . SER A 1 371 ? 2.73 -17.422 -13.461 1 96.06 371 SER A O 1
ATOM 2957 N N . LEU A 1 372 ? 2.254 -19.203 -14.68 1 96.88 372 LEU A N 1
ATOM 2958 C CA . LEU A 1 372 ? 0.859 -19.266 -14.258 1 96.88 372 LEU A CA 1
ATOM 2959 C C . LEU A 1 372 ? 0.395 -20.719 -14.133 1 96.88 372 LEU A C 1
ATOM 2961 O O . LEU A 1 372 ? 0.815 -21.578 -14.906 1 96.88 372 LEU A O 1
ATOM 2965 N N . VAL A 1 373 ? -0.427 -20.922 -13.125 1 97.38 373 VAL A N 1
ATOM 2966 C CA . VAL A 1 373 ? -1.105 -22.219 -13.039 1 97.38 373 VAL A CA 1
ATOM 2967 C C . VAL A 1 373 ? -2.328 -22.219 -13.953 1 97.38 373 VAL A C 1
ATOM 2969 O O . VAL A 1 373 ? -3.252 -21.422 -13.766 1 97.38 373 VAL A O 1
ATOM 2972 N N . LEU A 1 374 ? -2.299 -23.094 -14.953 1 95.69 374 LEU A N 1
ATOM 2973 C CA . LEU A 1 374 ? -3.367 -23.219 -15.938 1 95.69 374 LEU A CA 1
ATOM 2974 C C . LEU A 1 374 ? -3.66 -24.688 -16.234 1 95.69 374 LEU A C 1
ATOM 2976 O O . LEU A 1 374 ? -2.902 -25.578 -15.828 1 95.69 374 LEU A O 1
ATOM 2980 N N . SER A 1 375 ? -4.762 -24.844 -16.953 1 95.62 375 SER A N 1
ATOM 2981 C CA . SER A 1 375 ? -5.094 -26.188 -17.406 1 95.62 375 SER A CA 1
ATOM 2982 C C . SER A 1 375 ? -4.156 -26.656 -18.516 1 95.62 375 SER A C 1
ATOM 2984 O O . SER A 1 375 ? -3.961 -25.938 -19.5 1 95.62 375 SER A O 1
ATOM 2986 N N . SER A 1 376 ? -3.639 -27.828 -18.375 1 96.56 376 SER A N 1
ATOM 2987 C CA . SER A 1 376 ? -2.688 -28.375 -19.344 1 96.56 376 SER A CA 1
ATOM 2988 C C . SER A 1 376 ? -3.377 -28.75 -20.656 1 96.56 376 SER A C 1
ATOM 2990 O O . SER A 1 376 ? -4.492 -29.266 -20.641 1 96.56 376 SER A O 1
ATOM 2992 N N . THR A 1 377 ? -2.688 -28.469 -21.766 1 93.56 377 THR A N 1
ATOM 2993 C CA . THR A 1 377 ? -3.148 -28.875 -23.094 1 93.56 377 THR A CA 1
ATOM 2994 C C . THR A 1 377 ? -2.383 -30.109 -23.578 1 93.56 377 THR A C 1
ATOM 2996 O O . THR A 1 377 ? -2.457 -30.469 -24.75 1 93.56 377 THR A O 1
ATOM 2999 N N . GLY A 1 378 ? -1.611 -30.672 -22.688 1 93.31 378 GLY A N 1
ATOM 3000 C CA . GLY A 1 378 ? -0.876 -31.875 -23.031 1 93.31 378 GLY A CA 1
ATOM 3001 C C . GLY A 1 378 ? 0.584 -31.609 -23.359 1 93.31 378 GLY A C 1
ATOM 3002 O O . GLY A 1 378 ? 1.35 -32.531 -23.609 1 93.31 378 GLY A O 1
ATOM 3003 N N . HIS A 1 379 ? 0.927 -30.375 -23.281 1 90.81 379 HIS A N 1
ATOM 3004 C CA . HIS A 1 379 ? 2.307 -30 -23.578 1 90.81 379 HIS A CA 1
ATOM 3005 C C . HIS A 1 379 ? 3.244 -30.406 -22.453 1 90.81 379 HIS A C 1
ATOM 3007 O O . HIS A 1 379 ? 2.834 -30.469 -21.297 1 90.81 379 HIS A O 1
ATOM 3013 N N . TYR A 1 380 ? 4.547 -30.734 -22.75 1 94.06 380 TYR A N 1
ATOM 3014 C CA . TYR A 1 380 ? 5.621 -31.047 -21.812 1 94.06 380 TYR A CA 1
ATOM 3015 C C . TYR A 1 380 ? 5.301 -32.281 -21 1 94.06 380 TYR A C 1
ATOM 3017 O O . TYR A 1 380 ? 5.648 -32.375 -19.812 1 94.06 380 TYR A O 1
ATOM 3025 N N . SER A 1 381 ? 4.488 -33.219 -21.516 1 91.75 381 SER A N 1
ATOM 3026 C CA . SER A 1 381 ? 4.125 -34.5 -20.922 1 91.75 381 SER A CA 1
ATOM 3027 C C . SER A 1 381 ? 3.215 -34.312 -19.719 1 91.75 381 SER A C 1
ATOM 3029 O O . SER A 1 381 ? 3.086 -35.219 -18.891 1 91.75 381 SER A O 1
ATOM 3031 N N . VAL A 1 382 ? 2.715 -33.125 -19.547 1 95.75 382 VAL A N 1
ATOM 3032 C CA . VAL A 1 382 ? 1.725 -32.906 -18.5 1 95.75 382 VAL A CA 1
ATOM 3033 C C . VAL A 1 382 ? 0.35 -33.375 -18.969 1 95.75 382 VAL A C 1
ATOM 3035 O O . VAL A 1 382 ? -0.117 -32.938 -20.031 1 95.75 382 VAL A O 1
ATOM 3038 N N . PRO A 1 383 ? -0.285 -34.25 -18.219 1 95.5 383 PRO A N 1
ATOM 3039 C CA . PRO A 1 383 ? -1.591 -34.75 -18.672 1 95.5 383 PRO A CA 1
ATOM 3040 C C . PRO A 1 383 ? -2.576 -33.625 -18.969 1 95.5 383 PRO A C 1
ATOM 3042 O O . PRO A 1 383 ? -2.619 -32.625 -18.25 1 95.5 383 PRO A O 1
ATOM 3045 N N . ALA A 1 384 ? -3.348 -33.781 -20.078 1 95 384 ALA A N 1
ATOM 3046 C CA . ALA A 1 384 ? -4.348 -32.781 -20.469 1 95 384 ALA A CA 1
ATOM 3047 C C . ALA A 1 384 ? -5.383 -32.594 -19.359 1 95 384 ALA A C 1
ATOM 3049 O O . ALA A 1 384 ? -5.828 -33.562 -18.75 1 95 384 ALA A O 1
ATOM 3050 N N . GLY A 1 385 ? -5.656 -31.312 -19.078 1 94.5 385 GLY A N 1
ATOM 3051 C CA . GLY A 1 385 ? -6.684 -31 -18.094 1 94.5 385 GLY A CA 1
ATOM 3052 C C . GLY A 1 385 ? -6.125 -30.781 -16.703 1 94.5 385 GLY A C 1
ATOM 3053 O O . GLY A 1 385 ? -6.816 -30.234 -15.828 1 94.5 385 GLY A O 1
ATOM 3054 N N . LEU A 1 386 ? -4.91 -31.219 -16.453 1 96.94 386 LEU A N 1
ATOM 3055 C CA . LEU A 1 386 ? -4.289 -31.047 -15.148 1 96.94 386 LEU A CA 1
ATOM 3056 C C . LEU A 1 386 ? -3.863 -29.594 -14.938 1 96.94 386 LEU A C 1
ATOM 3058 O O . LEU A 1 386 ? -3.248 -28.984 -15.812 1 96.94 386 LEU A O 1
ATOM 3062 N N . ALA A 1 387 ? -4.246 -29 -13.82 1 97.75 387 ALA A N 1
ATOM 3063 C CA . ALA A 1 387 ? -3.766 -27.672 -13.477 1 97.75 387 ALA A CA 1
ATOM 3064 C C . ALA A 1 387 ? -2.291 -27.703 -13.078 1 97.75 387 ALA A C 1
ATOM 3066 O O . ALA A 1 387 ? -1.918 -28.375 -12.117 1 97.75 387 ALA A O 1
ATOM 3067 N N . PHE A 1 388 ? -1.463 -27.047 -13.75 1 98 388 PHE A N 1
ATOM 3068 C CA . PHE A 1 388 ? -0.013 -27.078 -13.602 1 98 388 PHE A CA 1
ATOM 3069 C C . PHE A 1 388 ? 0.592 -25.703 -13.898 1 98 388 PHE A C 1
ATOM 3071 O O . PHE A 1 388 ? 0.019 -24.922 -14.648 1 98 388 PHE A O 1
ATOM 3078 N N . SER A 1 389 ? 1.679 -25.328 -13.164 1 97.69 389 SER A N 1
ATOM 3079 C CA . SER A 1 389 ? 2.355 -24.062 -13.438 1 97.69 389 SER A CA 1
ATOM 3080 C C . SER A 1 389 ? 3.197 -24.156 -14.703 1 97.69 389 SER A C 1
ATOM 3082 O O . SER A 1 389 ? 4.059 -25.031 -14.828 1 97.69 389 SER A O 1
ATOM 3084 N N . PHE A 1 390 ? 2.947 -23.297 -15.672 1 97.19 390 PHE A N 1
ATOM 3085 C CA . PHE A 1 390 ? 3.609 -23.25 -16.969 1 97.19 390 PHE A CA 1
ATOM 3086 C C . PHE A 1 390 ? 4.184 -21.875 -17.234 1 97.19 390 PHE A C 1
ATOM 3088 O O . PHE A 1 390 ? 3.725 -20.875 -16.672 1 97.19 390 PHE A O 1
ATOM 3095 N N . PRO A 1 391 ? 5.242 -21.844 -18.031 1 96.62 391 PRO A N 1
ATOM 3096 C CA . PRO A 1 391 ? 5.543 -20.547 -18.672 1 96.62 391 PRO A CA 1
ATOM 3097 C C . PRO A 1 391 ? 4.496 -20.141 -19.703 1 96.62 391 PRO A C 1
ATOM 3099 O O . PRO A 1 391 ? 4.129 -20.938 -20.562 1 96.62 391 PRO A O 1
ATOM 3102 N N . VAL A 1 392 ? 4.02 -18.953 -19.562 1 95.69 392 VAL A N 1
ATOM 3103 C CA . VAL A 1 392 ? 2.963 -18.516 -20.469 1 95.69 392 VAL A CA 1
ATOM 3104 C C . VAL A 1 392 ? 3.303 -17.141 -21.031 1 95.69 392 VAL A C 1
ATOM 3106 O O . VAL A 1 392 ? 4.07 -16.391 -20.422 1 95.69 392 VAL A O 1
ATOM 3109 N N . THR A 1 393 ? 2.834 -16.906 -22.156 1 91.31 393 THR A N 1
ATOM 3110 C CA . THR A 1 393 ? 2.854 -15.578 -22.766 1 91.31 393 THR A CA 1
ATOM 3111 C C . THR A 1 393 ? 1.454 -14.969 -22.766 1 91.31 393 THR A C 1
ATOM 3113 O O . THR A 1 393 ? 0.458 -15.695 -22.859 1 91.31 393 THR A O 1
ATOM 3116 N N . THR A 1 394 ? 1.429 -13.742 -22.5 1 83.44 394 THR A N 1
ATOM 3117 C CA . THR A 1 394 ? 0.142 -13.055 -22.469 1 83.44 394 THR A CA 1
ATOM 3118 C C . THR A 1 394 ? -0.112 -12.32 -23.797 1 83.44 394 THR A C 1
ATOM 3120 O O . THR A 1 394 ? 0.754 -11.594 -24.281 1 83.44 394 THR A O 1
ATOM 3123 N N . SER A 1 395 ? -1.242 -12.57 -24.344 1 75.12 395 SER A N 1
ATOM 3124 C CA . SER A 1 395 ? -1.645 -11.82 -25.531 1 75.12 395 SER A CA 1
ATOM 3125 C C . SER A 1 395 ? -2.109 -10.414 -25.172 1 75.12 395 SER A C 1
ATOM 3127 O O . SER A 1 395 ? -2.393 -10.133 -24 1 75.12 395 SER A O 1
ATOM 3129 N N . PRO A 1 396 ? -2.229 -9.586 -26.188 1 66.88 396 PRO A N 1
ATOM 3130 C CA . PRO A 1 396 ? -2.721 -8.234 -25.922 1 66.88 396 PRO A CA 1
ATOM 3131 C C . PRO A 1 396 ? -4.145 -8.219 -25.375 1 66.88 396 PRO A C 1
ATOM 3133 O O . PRO A 1 396 ? -4.543 -7.25 -24.719 1 66.88 396 PRO A O 1
ATOM 3136 N N . MET A 1 397 ? -4.875 -9.305 -25.641 1 65.19 397 MET A N 1
ATOM 3137 C CA . MET A 1 397 ? -6.266 -9.344 -25.188 1 65.19 397 MET A CA 1
ATOM 3138 C C . MET A 1 397 ? -6.363 -9.984 -23.812 1 65.19 397 MET A C 1
ATOM 3140 O O . MET A 1 397 ? -7.465 -10.164 -23.281 1 65.19 397 MET A O 1
ATOM 3144 N N . GLY A 1 398 ? -5.301 -10.312 -23.297 1 68.62 398 GLY A N 1
ATOM 3145 C CA . GLY A 1 398 ? -5.297 -10.867 -21.953 1 68.62 398 GLY A CA 1
ATOM 3146 C C . GLY A 1 398 ? -5.422 -12.375 -21.938 1 68.62 398 GLY A C 1
ATOM 3147 O O . GLY A 1 398 ? -5.711 -12.961 -20.891 1 68.62 398 GLY A O 1
ATOM 3148 N N . CYS A 1 399 ? -5.223 -12.977 -23.062 1 81.44 399 CYS A N 1
ATOM 3149 C CA . CYS A 1 399 ? -5.27 -14.43 -23.141 1 81.44 399 CYS A CA 1
ATOM 3150 C C . CYS A 1 399 ? -3.881 -15.031 -22.953 1 81.44 399 CYS A C 1
ATOM 3152 O O . CYS A 1 399 ? -2.887 -14.453 -23.406 1 81.44 399 CYS A O 1
ATOM 3154 N N . PHE A 1 400 ? -3.885 -16.141 -22.25 1 89.81 400 PHE A N 1
ATOM 3155 C CA . PHE A 1 400 ? -2.615 -16.781 -21.938 1 89.81 400 PHE A CA 1
ATOM 3156 C C . PHE A 1 400 ? -2.381 -17.984 -22.844 1 89.81 400 PHE A C 1
ATOM 3158 O O . PHE A 1 400 ? -3.314 -18.734 -23.156 1 89.81 400 PHE A O 1
ATOM 3165 N N . GLU A 1 401 ? -1.164 -18.078 -23.312 1 89.69 401 GLU A N 1
ATOM 3166 C CA . GLU A 1 401 ? -0.75 -19.234 -24.094 1 89.69 401 GLU A CA 1
ATOM 3167 C C . GLU A 1 401 ? 0.507 -19.875 -23.516 1 89.69 401 GLU A C 1
ATOM 3169 O O . GLU A 1 401 ? 1.469 -19.172 -23.188 1 89.69 401 GLU A O 1
ATOM 3174 N N . ILE A 1 402 ? 0.421 -21.188 -23.375 1 94.06 402 ILE A N 1
ATOM 3175 C CA . ILE A 1 402 ? 1.582 -21.922 -22.875 1 94.06 402 ILE A CA 1
ATOM 3176 C C . ILE A 1 402 ? 2.715 -21.844 -23.906 1 94.06 402 ILE A C 1
ATOM 3178 O O . ILE A 1 402 ? 2.502 -22.094 -25.094 1 94.06 402 ILE A O 1
ATOM 3182 N N . CYS A 1 403 ? 3.891 -21.469 -23.422 1 93.81 403 CYS A N 1
ATOM 3183 C CA . CYS A 1 403 ? 5.059 -21.453 -24.297 1 93.81 403 CYS A CA 1
ATOM 3184 C C . CYS A 1 403 ? 5.434 -22.859 -24.75 1 93.81 403 CYS A C 1
ATOM 3186 O O . CYS A 1 403 ? 5.715 -23.719 -23.922 1 93.81 403 CYS A O 1
ATOM 3188 N N . GLN A 1 404 ? 5.551 -23.078 -26.094 1 90.5 404 GLN A N 1
ATOM 3189 C CA . GLN A 1 404 ? 5.773 -24.438 -26.594 1 90.5 404 GLN A CA 1
ATOM 3190 C C . GLN A 1 404 ? 7.207 -24.609 -27.078 1 90.5 404 GLN A C 1
ATOM 3192 O O . GLN A 1 404 ? 7.625 -25.719 -27.422 1 90.5 404 GLN A O 1
ATOM 3197 N N . ASP A 1 405 ? 7.984 -23.547 -26.984 1 88.69 405 ASP A N 1
ATOM 3198 C CA . ASP A 1 405 ? 9.305 -23.594 -27.609 1 88.69 405 ASP A CA 1
ATOM 3199 C C . ASP A 1 405 ? 10.414 -23.609 -26.547 1 88.69 405 ASP A C 1
ATOM 3201 O O . ASP A 1 405 ? 11.555 -23.25 -26.844 1 88.69 405 ASP A O 1
ATOM 3205 N N . ILE A 1 406 ? 10.047 -24.094 -25.391 1 92.44 406 ILE A N 1
ATOM 3206 C CA . ILE A 1 406 ? 11.102 -24.188 -24.391 1 92.44 406 ILE A CA 1
ATOM 3207 C C . ILE A 1 406 ? 11.773 -25.547 -24.453 1 92.44 406 ILE A C 1
ATOM 3209 O O . ILE A 1 406 ? 11.109 -26.594 -24.344 1 92.44 406 ILE A O 1
ATOM 3213 N N . THR A 1 407 ? 13.094 -25.547 -24.688 1 90.19 407 THR A N 1
ATOM 3214 C CA . THR A 1 407 ? 13.859 -26.781 -24.766 1 90.19 407 THR A CA 1
ATOM 3215 C C . THR A 1 407 ? 14.117 -27.359 -23.375 1 90.19 407 THR A C 1
ATOM 3217 O O . THR A 1 407 ? 14.602 -26.656 -22.484 1 90.19 407 THR A O 1
ATOM 3220 N N . LEU A 1 408 ? 13.727 -28.594 -23.219 1 91.12 408 LEU A N 1
ATOM 3221 C CA . LEU A 1 408 ? 13.914 -29.25 -21.938 1 91.12 408 LEU A CA 1
ATOM 3222 C C . LEU A 1 408 ? 14.977 -30.344 -22.047 1 91.12 408 LEU A C 1
ATOM 3224 O O . LEU A 1 408 ? 14.805 -31.312 -22.781 1 91.12 408 LEU A O 1
ATOM 3228 N N . GLU A 1 409 ? 16.062 -30.156 -21.328 1 89.25 409 GLU A N 1
ATOM 3229 C CA . GLU A 1 409 ? 17.047 -31.234 -21.188 1 89.25 409 GLU A CA 1
ATOM 3230 C C . GLU A 1 409 ? 16.516 -32.375 -20.344 1 89.25 409 GLU A C 1
ATOM 3232 O O . GLU A 1 409 ? 15.484 -32.219 -19.672 1 89.25 409 GLU A O 1
ATOM 3237 N N . SER A 1 410 ? 17.219 -33.469 -20.391 1 90.19 410 SER A N 1
ATOM 3238 C CA . SER A 1 410 ? 16.766 -34.688 -19.719 1 90.19 410 SER A CA 1
ATOM 3239 C C . SER A 1 410 ? 16.594 -34.469 -18.234 1 90.19 410 SER A C 1
ATOM 3241 O O . SER A 1 410 ? 15.625 -34.938 -17.641 1 90.19 410 SER A O 1
ATOM 3243 N N . SER A 1 411 ? 17.484 -33.812 -17.688 1 89.31 411 SER A N 1
ATOM 3244 C CA . SER A 1 411 ? 17.406 -33.562 -16.25 1 89.31 411 SER A CA 1
ATOM 3245 C C . SER A 1 411 ? 16.188 -32.719 -15.891 1 89.31 411 SER A C 1
ATOM 3247 O O . SER A 1 411 ? 15.523 -32.969 -14.883 1 89.31 411 SER A O 1
ATOM 3249 N N . LYS A 1 412 ? 15.906 -31.781 -16.672 1 91.12 412 LYS A N 1
ATOM 3250 C CA . LYS A 1 412 ? 14.742 -30.922 -16.453 1 91.12 412 LYS A CA 1
ATOM 3251 C C . LYS A 1 412 ? 13.445 -31.688 -16.672 1 91.12 412 LYS A C 1
ATOM 3253 O O . LYS A 1 412 ? 12.469 -31.484 -15.938 1 91.12 412 LYS A O 1
ATOM 3258 N N . MET A 1 413 ? 13.461 -32.531 -17.672 1 93.25 413 MET A N 1
ATOM 3259 C CA . MET A 1 413 ? 12.281 -33.344 -17.938 1 93.25 413 MET A CA 1
ATOM 3260 C C . MET A 1 413 ? 11.953 -34.25 -16.75 1 93.25 413 MET A C 1
ATOM 3262 O O . MET A 1 413 ? 10.781 -34.438 -16.406 1 93.25 413 MET A O 1
ATOM 3266 N N . LYS A 1 414 ? 12.961 -34.812 -16.188 1 92.75 414 LYS A N 1
ATOM 3267 C CA . LYS A 1 414 ? 12.758 -35.656 -15.016 1 92.75 414 LYS A CA 1
ATOM 3268 C C . LYS A 1 414 ? 12.219 -34.844 -13.844 1 92.75 414 LYS A C 1
ATOM 3270 O O . LYS A 1 414 ? 11.359 -35.344 -13.094 1 92.75 414 LYS A O 1
ATOM 3275 N N . ALA A 1 415 ? 12.766 -33.688 -13.664 1 93.5 415 ALA A N 1
ATOM 3276 C CA . ALA A 1 415 ? 12.289 -32.812 -12.594 1 93.5 415 ALA A CA 1
ATOM 3277 C C . ALA A 1 415 ? 10.828 -32.438 -12.797 1 93.5 415 ALA A C 1
ATOM 3279 O O . ALA A 1 415 ? 10.047 -32.406 -11.844 1 93.5 415 ALA A O 1
ATOM 3280 N N . ILE A 1 416 ? 10.461 -32.156 -14.008 1 95.56 416 ILE A N 1
ATOM 3281 C CA . ILE A 1 416 ? 9.086 -31.797 -14.336 1 95.56 416 ILE A CA 1
ATOM 3282 C C . ILE A 1 416 ? 8.18 -33 -14.086 1 95.56 416 ILE A C 1
ATOM 3284 O O . ILE A 1 416 ? 7.07 -32.875 -13.562 1 95.56 416 ILE A O 1
ATOM 3288 N N . GLU A 1 417 ? 8.648 -34.188 -14.43 1 95.06 417 GLU A N 1
ATOM 3289 C CA . GLU A 1 417 ? 7.898 -35.406 -14.172 1 95.06 417 GLU A CA 1
ATOM 3290 C C . GLU A 1 417 ? 7.609 -35.562 -12.688 1 95.06 417 GLU A C 1
ATOM 3292 O O . GLU A 1 417 ? 6.516 -36 -12.305 1 95.06 417 GLU A O 1
ATOM 3297 N N . ASN A 1 418 ? 8.586 -35.281 -11.883 1 94.62 418 ASN A N 1
ATOM 3298 C CA . ASN A 1 418 ? 8.375 -35.344 -10.438 1 94.62 418 ASN A CA 1
ATOM 3299 C C . ASN A 1 418 ? 7.309 -34.344 -9.992 1 94.62 418 ASN A C 1
ATOM 3301 O O . ASN A 1 418 ? 6.527 -34.625 -9.078 1 94.62 418 ASN A O 1
ATOM 3305 N N . CYS A 1 419 ? 7.348 -33.188 -10.602 1 96.25 419 CYS A N 1
ATOM 3306 C CA . CYS A 1 419 ? 6.328 -32.188 -10.297 1 96.25 419 CYS A CA 1
ATOM 3307 C C . CYS A 1 419 ? 4.941 -32.688 -10.68 1 96.25 419 CYS A C 1
ATOM 3309 O O . CYS A 1 419 ? 3.979 -32.469 -9.938 1 96.25 419 CYS A O 1
ATOM 3311 N N . ILE A 1 420 ? 4.863 -33.312 -11.82 1 97 420 ILE A N 1
ATOM 3312 C CA . ILE A 1 420 ? 3.6 -33.875 -12.297 1 97 420 ILE A CA 1
ATOM 3313 C C . ILE A 1 420 ? 3.076 -34.906 -11.312 1 97 420 ILE A C 1
ATOM 3315 O O . ILE A 1 420 ? 1.909 -34.875 -10.922 1 97 420 ILE A O 1
ATOM 3319 N N . LEU A 1 421 ? 3.971 -35.812 -10.891 1 95.31 421 LEU A N 1
ATOM 3320 C CA . LEU A 1 421 ? 3.592 -36.844 -9.961 1 95.31 421 LEU A CA 1
ATOM 3321 C C . LEU A 1 421 ? 3.072 -36.25 -8.648 1 95.31 421 LEU A C 1
ATOM 3323 O O . LEU A 1 421 ? 2.064 -36.719 -8.109 1 95.31 421 LEU A O 1
ATOM 3327 N N . ASP A 1 422 ? 3.736 -35.25 -8.203 1 95.69 422 ASP A N 1
ATOM 3328 C CA . ASP A 1 422 ? 3.336 -34.594 -6.965 1 95.69 422 ASP A CA 1
ATOM 3329 C C . ASP A 1 422 ? 1.96 -33.969 -7.109 1 95.69 422 ASP A C 1
ATOM 3331 O O . ASP A 1 422 ? 1.134 -34.031 -6.195 1 95.69 422 ASP A O 1
ATOM 3335 N N . THR A 1 423 ? 1.74 -33.281 -8.195 1 97.12 423 THR A N 1
ATOM 3336 C CA . THR A 1 423 ? 0.46 -32.656 -8.461 1 97.12 423 THR A CA 1
ATOM 3337 C C . THR A 1 423 ? -0.662 -33.688 -8.531 1 97.12 423 THR A C 1
ATOM 3339 O O . THR A 1 423 ? -1.747 -33.469 -7.988 1 97.12 423 THR A O 1
ATOM 3342 N N . LEU A 1 424 ? -0.372 -34.781 -9.172 1 97 424 LEU A N 1
ATOM 3343 C CA . LEU A 1 424 ? -1.359 -35.844 -9.328 1 97 424 LEU A CA 1
ATOM 3344 C C . LEU A 1 424 ? -1.646 -36.531 -7.992 1 97 424 LEU A C 1
ATOM 3346 O O . LEU A 1 424 ? -2.777 -36.938 -7.734 1 97 424 LEU A O 1
ATOM 3350 N N . LYS A 1 425 ? -0.667 -36.656 -7.172 1 95.44 425 LYS A N 1
ATOM 3351 C CA . LYS A 1 425 ? -0.876 -37.188 -5.828 1 95.44 425 LYS A CA 1
ATOM 3352 C C . LYS A 1 425 ? -1.837 -36.312 -5.035 1 95.44 425 LYS A C 1
ATOM 3354 O O . LYS A 1 425 ? -2.734 -36.812 -4.355 1 95.44 425 LYS A O 1
ATOM 3359 N N . ASP A 1 426 ? -1.646 -35.031 -5.117 1 96.12 426 ASP A N 1
ATOM 3360 C CA . ASP A 1 426 ? -2.572 -34.125 -4.465 1 96.12 426 ASP A CA 1
ATOM 3361 C C . ASP A 1 426 ? -3.994 -34.312 -4.992 1 96.12 426 ASP A C 1
ATOM 3363 O O . ASP A 1 426 ? -4.945 -34.375 -4.215 1 96.12 426 ASP A O 1
ATOM 3367 N N . TRP A 1 427 ? -4.094 -34.375 -6.316 1 97.12 427 TRP A N 1
ATOM 3368 C CA . TRP A 1 427 ? -5.41 -34.438 -6.941 1 97.12 427 TRP A CA 1
ATOM 3369 C C . TRP A 1 427 ? -6.059 -35.812 -6.684 1 97.12 427 TRP A C 1
ATOM 3371 O O . TRP A 1 427 ? -7.281 -35.938 -6.754 1 97.12 427 TRP A O 1
ATOM 3381 N N . SER A 1 428 ? -5.312 -36.812 -6.324 1 96.31 428 SER A N 1
ATOM 3382 C CA . SER A 1 428 ? -5.828 -38.156 -6.09 1 96.31 428 SER A CA 1
ATOM 3383 C C . SER A 1 428 ? -6.777 -38.188 -4.895 1 96.31 428 SER A C 1
ATOM 3385 O O . SER A 1 428 ? -7.566 -39.125 -4.746 1 96.31 428 SER A O 1
ATOM 3387 N N . VAL A 1 429 ? -6.66 -37.156 -4.062 1 95.5 429 VAL A N 1
ATOM 3388 C CA . VAL A 1 429 ? -7.586 -37.031 -2.941 1 95.5 429 VAL A CA 1
ATOM 3389 C C . VAL A 1 429 ? -9.016 -36.906 -3.461 1 95.5 429 VAL A C 1
ATOM 3391 O O . VAL A 1 429 ? -9.961 -37.375 -2.811 1 95.5 429 VAL A O 1
ATOM 3394 N N . VAL A 1 430 ? -9.219 -36.406 -4.613 1 96.06 430 VAL A N 1
ATOM 3395 C CA . VAL A 1 430 ? -10.523 -36.188 -5.223 1 96.06 430 VAL A CA 1
ATOM 3396 C C . VAL A 1 430 ? -10.781 -37.219 -6.305 1 96.06 430 VAL A C 1
ATOM 3398 O O . VAL A 1 430 ? -11.844 -37.844 -6.328 1 96.06 430 VAL A O 1
ATOM 3401 N N . ASP A 1 431 ? -9.797 -37.375 -7.211 1 94.31 431 ASP A N 1
ATOM 3402 C CA . ASP A 1 431 ? -9.914 -38.281 -8.352 1 94.31 431 ASP A CA 1
ATOM 3403 C C . ASP A 1 431 ? -8.586 -38.969 -8.656 1 94.31 431 ASP A C 1
ATOM 3405 O O . ASP A 1 431 ? -7.703 -38.375 -9.273 1 94.31 431 ASP A O 1
ATOM 3409 N N . PRO A 1 432 ? -8.461 -40.188 -8.359 1 93.19 432 PRO A N 1
ATOM 3410 C CA . PRO A 1 432 ? -7.184 -40.875 -8.562 1 93.19 432 PRO A CA 1
ATOM 3411 C C . PRO A 1 432 ? -6.988 -41.344 -10.008 1 93.19 432 PRO A C 1
ATOM 3413 O O . PRO A 1 432 ? -5.93 -41.875 -10.352 1 93.19 432 PRO A O 1
ATOM 3416 N N . SER A 1 433 ? -7.914 -41.125 -10.945 1 92.5 433 SER A N 1
ATOM 3417 C CA . SER A 1 433 ? -7.887 -41.656 -12.312 1 92.5 433 SER A CA 1
ATOM 3418 C C . SER A 1 433 ? -6.691 -41.094 -13.086 1 92.5 433 SER A C 1
ATOM 3420 O O . SER A 1 433 ? -5.984 -41.844 -13.758 1 92.5 433 SER A O 1
ATOM 3422 N N . MET A 1 434 ? -6.465 -39.844 -12.953 1 91.38 434 MET A N 1
ATOM 3423 C CA . MET A 1 434 ? -5.371 -39.25 -13.711 1 91.38 434 MET A CA 1
ATOM 3424 C C . MET A 1 434 ? -4.023 -39.781 -13.25 1 91.38 434 MET A C 1
ATOM 3426 O O . MET A 1 434 ? -3.115 -39.969 -14.062 1 91.38 434 MET A O 1
ATOM 3430 N N . LEU A 1 435 ? -3.912 -40 -11.961 1 92.38 435 LEU A N 1
ATOM 3431 C CA . LEU A 1 435 ? -2.674 -40.562 -11.422 1 92.38 435 LEU A CA 1
ATOM 3432 C C . LEU A 1 435 ? -2.439 -41.969 -11.93 1 92.38 435 LEU A C 1
ATOM 3434 O O . LEU A 1 435 ? -1.325 -42.312 -12.328 1 92.38 435 LEU A O 1
ATOM 3438 N N . THR A 1 436 ? -3.455 -42.781 -11.977 1 91.25 436 THR A N 1
ATOM 3439 C CA . THR A 1 436 ? -3.373 -44.156 -12.453 1 91.25 436 THR A CA 1
ATOM 3440 C C . THR A 1 436 ? -2.99 -44.188 -13.93 1 91.25 436 THR A C 1
ATOM 3442 O O . THR A 1 436 ? -2.16 -45 -14.336 1 91.25 436 THR A O 1
ATOM 3445 N N . GLU A 1 437 ? -3.586 -43.344 -14.703 1 89.69 437 GLU A N 1
ATOM 3446 C CA . GLU A 1 437 ? -3.289 -43.281 -16.125 1 89.69 437 GLU A CA 1
ATOM 3447 C C . GLU A 1 437 ? -1.85 -42.844 -16.375 1 89.69 437 GLU A C 1
ATOM 3449 O O . GLU A 1 437 ? -1.179 -43.344 -17.266 1 89.69 437 GLU A O 1
ATOM 3454 N N . PHE A 1 438 ? -1.432 -41.938 -15.609 1 91.06 438 PHE A N 1
ATOM 3455 C CA . PHE A 1 438 ? -0.075 -41.406 -15.75 1 91.06 438 PHE A CA 1
ATOM 3456 C C . PHE A 1 438 ? 0.951 -42.469 -15.391 1 91.06 438 PHE A C 1
ATOM 3458 O O . PHE A 1 438 ? 1.977 -42.625 -16.062 1 91.06 438 PHE A O 1
ATOM 3465 N N . TRP A 1 439 ? 0.707 -43.219 -14.375 1 86.06 439 TRP A N 1
ATOM 3466 C CA . TRP A 1 439 ? 1.596 -44.281 -13.938 1 86.06 439 TRP A CA 1
ATOM 3467 C C . TRP A 1 439 ? 1.729 -45.344 -15.023 1 86.06 439 TRP A C 1
ATOM 3469 O O . TRP A 1 439 ? 2.822 -45.875 -15.25 1 86.06 439 TRP A O 1
ATOM 3479 N N . LYS A 1 440 ? 0.727 -45.656 -15.727 1 83.88 440 LYS A N 1
ATOM 3480 C CA . LYS A 1 440 ? 0.746 -46.625 -16.812 1 83.88 440 LYS A CA 1
ATOM 3481 C C . LYS A 1 440 ? 1.626 -46.156 -17.969 1 83.88 440 LYS A C 1
ATOM 3483 O O . LYS A 1 440 ? 2.281 -46.969 -18.625 1 83.88 440 LYS A O 1
ATOM 3488 N N . GLU A 1 441 ? 1.566 -44.906 -18.125 1 81 441 GLU A N 1
ATOM 3489 C CA . GLU A 1 441 ? 2.322 -44.344 -19.234 1 81 441 GLU A CA 1
ATOM 3490 C C . GLU A 1 441 ? 3.814 -44.281 -18.922 1 81 441 GLU A C 1
ATOM 3492 O O . GLU A 1 441 ? 4.652 -44.531 -19.781 1 81 441 GLU A O 1
ATOM 3497 N N . VAL A 1 442 ? 4.129 -43.906 -17.688 1 75.38 442 VAL A N 1
ATOM 3498 C CA . VAL A 1 442 ? 5.52 -43.719 -17.312 1 75.38 442 VAL A CA 1
ATOM 3499 C C . VAL A 1 442 ? 6.148 -45.062 -16.922 1 75.38 442 VAL A C 1
ATOM 3501 O O . VAL A 1 442 ? 7.336 -45.281 -17.156 1 75.38 442 VAL A O 1
ATOM 3504 N N . PHE A 1 443 ? 5.391 -45.875 -16.172 1 68.81 443 PHE A N 1
ATOM 3505 C CA . PHE A 1 443 ? 5.883 -47.188 -15.773 1 68.81 443 PHE A CA 1
ATOM 3506 C C . PHE A 1 443 ? 5.094 -48.281 -16.484 1 68.81 443 PHE A C 1
ATOM 3508 O O . PHE A 1 443 ? 4.184 -48.875 -15.891 1 68.81 443 PHE A O 1
ATOM 3515 N N . PRO A 1 444 ? 5.23 -48.344 -17.688 1 55.97 444 PRO A N 1
ATOM 3516 C CA . PRO A 1 444 ? 4.453 -49.406 -18.375 1 55.97 444 PRO A CA 1
ATOM 3517 C C . PRO A 1 444 ? 4.621 -50.781 -17.719 1 55.97 444 PRO A C 1
ATOM 3519 O O . PRO A 1 444 ? 5.672 -51.062 -17.156 1 55.97 444 PRO A O 1
ATOM 3522 N N . VAL A 1 445 ? 3.561 -51.438 -17.172 1 45.97 445 VAL A N 1
ATOM 3523 C CA . VAL A 1 445 ? 3.492 -52.75 -16.562 1 45.97 445 VAL A CA 1
ATOM 3524 C C . VAL A 1 445 ? 4.5 -53.688 -17.25 1 45.97 445 VAL A C 1
ATOM 3526 O O . VAL A 1 445 ? 4.363 -54 -18.438 1 45.97 445 VAL A O 1
ATOM 3529 N N . GLN A 1 446 ? 5.715 -53.719 -16.906 1 40 446 GLN A N 1
ATOM 3530 C CA . GLN A 1 446 ? 6.117 -55.125 -16.953 1 40 446 GLN A CA 1
ATOM 3531 C C . GLN A 1 446 ? 5.199 -56 -16.094 1 40 446 GLN A C 1
ATOM 3533 O O . GLN A 1 446 ? 4.469 -55.469 -15.242 1 40 446 GLN A O 1
ATOM 3538 N N . SER A 1 447 ? 5.41 -57.5 -15.812 1 39.22 447 SER A N 1
ATOM 3539 C CA . SER A 1 447 ? 4.746 -58.469 -14.938 1 39.22 447 SER A CA 1
ATOM 3540 C C . SER A 1 447 ? 4.523 -57.875 -13.547 1 39.22 447 SER A C 1
ATOM 3542 O O . SER A 1 447 ? 5.297 -57.031 -13.086 1 39.22 447 SER A O 1
ATOM 3544 N N . ALA A 1 448 ? 3.412 -58.25 -12.789 1 36.62 448 ALA A N 1
ATOM 3545 C CA . ALA A 1 448 ? 2.869 -57.844 -11.484 1 36.62 448 ALA A CA 1
ATOM 3546 C C . ALA A 1 448 ? 3.963 -57.812 -10.422 1 36.62 448 ALA A C 1
ATOM 3548 O O . ALA A 1 448 ? 4.395 -58.875 -9.938 1 36.62 448 ALA A O 1
ATOM 3549 N N . PRO A 1 449 ? 5.117 -57.25 -10.469 1 30.84 449 PRO A N 1
ATOM 3550 C CA . PRO A 1 449 ? 5.797 -57.562 -9.211 1 30.84 449 PRO A CA 1
ATOM 3551 C C . PRO A 1 449 ? 4.934 -57.281 -7.98 1 30.84 449 PRO A C 1
ATOM 3553 O O . PRO A 1 449 ? 4.008 -56.469 -8.055 1 30.84 449 PRO A O 1
ATOM 3556 N N . LYS A 1 450 ? 5.023 -58.156 -6.914 1 33.22 450 LYS A N 1
ATOM 3557 C CA . LYS A 1 450 ? 4.457 -58.094 -5.566 1 33.22 450 LYS A CA 1
ATOM 3558 C C . LYS A 1 450 ? 4.559 -56.688 -4.973 1 33.22 450 LYS A C 1
ATOM 3560 O O . LYS A 1 450 ? 5.465 -55.938 -5.309 1 33.22 450 LYS A O 1
ATOM 3565 N N . SER A 1 451 ? 3.545 -56.312 -4.137 1 30.06 451 SER A N 1
ATOM 3566 C CA . SER A 1 451 ? 3.316 -55.188 -3.246 1 30.06 451 SER A CA 1
ATOM 3567 C C . SER A 1 451 ? 4.602 -54.75 -2.539 1 30.06 451 SER A C 1
ATOM 3569 O O . SER A 1 451 ? 4.922 -55.281 -1.467 1 30.06 451 SER A O 1
ATOM 3571 N N . GLU A 1 452 ? 5.77 -54.844 -3.068 1 28.67 452 GLU A N 1
ATOM 3572 C CA . GLU A 1 452 ? 6.77 -54.406 -2.104 1 28.67 452 GLU A CA 1
ATOM 3573 C C . GLU A 1 452 ? 6.461 -52.969 -1.618 1 28.67 452 GLU A C 1
ATOM 3575 O O . GLU A 1 452 ? 6.234 -52.062 -2.426 1 28.67 452 GLU A O 1
ATOM 3580 N N . ALA A 1 453 ? 5.82 -52.938 -0.394 1 28.23 453 ALA A N 1
ATOM 3581 C CA . ALA A 1 453 ? 5.684 -51.75 0.475 1 28.23 453 ALA A CA 1
ATOM 3582 C C . ALA A 1 453 ? 6.875 -50.812 0.317 1 28.23 453 ALA A C 1
ATOM 3584 O O . ALA A 1 453 ? 8.008 -51.188 0.668 1 28.23 453 ALA A O 1
ATOM 3585 N N . TRP A 1 454 ? 6.984 -50.156 -0.69 1 25.94 454 TRP A N 1
ATOM 3586 C CA . TRP A 1 454 ? 7.988 -49.094 -0.791 1 25.94 454 TRP A CA 1
ATOM 3587 C C . TRP A 1 454 ? 8.062 -48.281 0.503 1 25.94 454 TRP A C 1
ATOM 3589 O O . TRP A 1 454 ? 7.074 -47.688 0.932 1 25.94 454 TRP A O 1
ATOM 3599 N N . ASN A 1 455 ? 8.773 -48.844 1.56 1 25.67 455 ASN A N 1
ATOM 3600 C CA . ASN A 1 455 ? 9.164 -48.062 2.74 1 25.67 455 ASN A CA 1
ATOM 3601 C C . ASN A 1 455 ? 9.695 -46.688 2.365 1 25.67 455 ASN A C 1
ATOM 3603 O O . ASN A 1 455 ? 10.75 -46.562 1.738 1 25.67 455 ASN A O 1
ATOM 3607 N N . TYR A 1 456 ? 8.828 -45.906 2.008 1 23.8 456 TYR A N 1
ATOM 3608 C CA . TYR A 1 456 ? 9.234 -44.5 1.858 1 23.8 456 TYR A CA 1
ATOM 3609 C C . TYR A 1 456 ? 10.18 -44.094 2.975 1 23.8 456 TYR A C 1
ATOM 3611 O O . TYR A 1 456 ? 9.883 -44.281 4.156 1 23.8 456 TYR A O 1
ATOM 3619 N N . PRO A 1 457 ? 11.484 -44.281 2.764 1 25.84 457 PRO A N 1
ATOM 3620 C CA . PRO A 1 457 ? 12.289 -43.75 3.873 1 25.84 457 PRO A CA 1
ATOM 3621 C C . PRO A 1 457 ? 11.75 -42.438 4.43 1 25.84 457 PRO A C 1
ATOM 3623 O O . PRO A 1 457 ? 11.25 -41.625 3.674 1 25.84 457 PRO A O 1
ATOM 3626 N N . SER A 1 458 ? 11.008 -42.594 5.539 1 23.19 458 SER A N 1
ATOM 3627 C CA . SER A 1 458 ? 10.609 -41.406 6.312 1 23.19 458 SER A CA 1
ATOM 3628 C C . SER A 1 458 ? 11.711 -40.344 6.316 1 23.19 458 SER A C 1
ATOM 3630 O O . SER A 1 458 ? 12.844 -40.625 6.707 1 23.19 458 SER A O 1
ATOM 3632 N N . ALA A 1 459 ? 11.758 -39.625 5.289 1 22.97 459 ALA A N 1
ATOM 3633 C CA . ALA A 1 459 ? 12.75 -38.562 5.129 1 22.97 459 ALA A CA 1
ATOM 3634 C C . ALA A 1 459 ? 12.93 -37.781 6.426 1 22.97 459 ALA A C 1
ATOM 3636 O O . ALA A 1 459 ? 13.484 -36.688 6.426 1 22.97 459 ALA A O 1
ATOM 3637 N N . THR A 1 460 ? 12.312 -38.375 7.582 1 23.14 460 THR A N 1
ATOM 3638 C CA . THR A 1 460 ? 12.656 -37.594 8.758 1 23.14 460 THR A CA 1
ATOM 3639 C C . THR A 1 460 ? 14.156 -37.625 9.008 1 23.14 460 THR A C 1
ATOM 3641 O O . THR A 1 460 ? 14.625 -38.188 9.992 1 23.14 460 THR A O 1
ATOM 3644 N N . THR A 1 461 ? 14.945 -38.125 8.109 1 21.69 461 THR A N 1
ATOM 3645 C CA . THR A 1 461 ? 16.328 -38.125 8.578 1 21.69 461 THR A CA 1
ATOM 3646 C C . THR A 1 461 ? 16.703 -36.75 9.141 1 21.69 461 THR A C 1
ATOM 3648 O O . THR A 1 461 ? 16.734 -35.781 8.398 1 21.69 461 THR A O 1
ATOM 3651 N N . ALA A 1 462 ? 16.188 -36.531 10.344 1 20.8 462 ALA A N 1
ATOM 3652 C CA . ALA A 1 462 ? 16.828 -35.656 11.312 1 20.8 462 ALA A CA 1
ATOM 3653 C C . ALA A 1 462 ? 18.344 -35.781 11.242 1 20.8 462 ALA A C 1
ATOM 3655 O O . ALA A 1 462 ? 18.906 -36.844 11.445 1 20.8 462 ALA A O 1
ATOM 3656 N N . VAL A 1 463 ? 18.969 -35.25 10.227 1 20.28 463 VAL A N 1
ATOM 3657 C CA . VAL A 1 463 ? 20.422 -35.125 10.273 1 20.28 463 VAL A CA 1
ATOM 3658 C C . VAL A 1 463 ? 20.859 -34.844 11.711 1 20.28 463 VAL A C 1
ATOM 3660 O O . VAL A 1 463 ? 20.547 -33.781 12.266 1 20.28 463 VAL A O 1
ATOM 3663 N N . ASN A 1 464 ? 20.531 -35.812 12.555 1 19.08 464 ASN A N 1
ATOM 3664 C CA . ASN A 1 464 ? 21.234 -35.812 13.836 1 19.08 464 ASN A CA 1
ATOM 3665 C C . ASN A 1 464 ? 22.734 -35.688 13.664 1 19.08 464 ASN A C 1
ATOM 3667 O O . ASN A 1 464 ? 23.375 -36.625 13.133 1 19.08 464 ASN A O 1
ATOM 3671 N N . PRO A 1 465 ? 23.203 -34.562 13.266 1 19.95 465 PRO A N 1
ATOM 3672 C CA . PRO A 1 465 ? 24.656 -34.469 13.164 1 19.95 465 PRO A CA 1
ATOM 3673 C C . PRO A 1 465 ? 25.375 -35.125 14.344 1 19.95 465 PRO A C 1
ATOM 3675 O O . PRO A 1 465 ? 25.438 -34.562 15.43 1 19.95 465 PRO A O 1
ATOM 3678 N N . ALA A 1 466 ? 24.844 -36.25 14.695 1 19.44 466 ALA A N 1
ATOM 3679 C CA . ALA A 1 466 ? 25.656 -36.875 15.734 1 19.44 466 ALA A CA 1
ATOM 3680 C C . ALA A 1 466 ? 27.094 -37.094 15.258 1 19.44 466 ALA A C 1
ATOM 3682 O O . ALA A 1 466 ? 27.375 -38.062 14.539 1 19.44 466 ALA A O 1
ATOM 3683 N N . ILE A 1 467 ? 27.656 -36.062 14.633 1 19.06 467 ILE A N 1
ATOM 3684 C CA . ILE A 1 467 ? 29.094 -36.188 14.43 1 19.06 467 ILE A CA 1
ATOM 3685 C C . ILE A 1 467 ? 29.75 -36.719 15.711 1 19.06 467 ILE A C 1
ATOM 3687 O O . ILE A 1 467 ? 29.578 -36.125 16.781 1 19.06 467 ILE A O 1
ATOM 3691 N N . SER A 1 468 ? 29.719 -38.031 15.82 1 17.66 468 SER A N 1
ATOM 3692 C CA . SER A 1 468 ? 30.531 -38.688 16.828 1 17.66 468 SER A CA 1
ATOM 3693 C C . SER A 1 468 ? 31.875 -37.969 17.016 1 17.66 468 SER A C 1
ATOM 3695 O O . SER A 1 468 ? 32.625 -37.812 16.062 1 17.66 468 SER A O 1
ATOM 3697 N N . VAL A 1 469 ? 31.781 -36.969 17.891 1 19.58 469 VAL A N 1
ATOM 3698 C CA . VAL A 1 469 ? 33 -36.438 18.438 1 19.58 469 VAL A CA 1
ATOM 3699 C C . VAL A 1 469 ? 33.938 -37.562 18.891 1 19.58 469 VAL A C 1
ATOM 3701 O O . VAL A 1 469 ? 33.625 -38.25 19.875 1 19.58 469 VAL A O 1
ATOM 3704 N N . GLU A 1 470 ? 34.188 -38.531 17.984 1 18.84 470 GLU A N 1
ATOM 3705 C CA . GLU A 1 470 ? 35.281 -39.406 18.422 1 18.84 470 GLU A CA 1
ATOM 3706 C C . GLU A 1 470 ? 36.344 -38.594 19.141 1 18.84 470 GLU A C 1
ATOM 3708 O O . GLU A 1 470 ? 36.656 -37.438 18.75 1 18.84 470 GLU A O 1
ATOM 3713 N N . SER A 1 471 ? 36.594 -39.031 20.391 1 19.77 471 SER A N 1
ATOM 3714 C CA . SER A 1 471 ? 37.594 -38.625 21.375 1 19.77 471 SER A CA 1
ATOM 3715 C C . SER A 1 471 ? 38.969 -38.531 20.75 1 19.77 471 SER A C 1
ATOM 3717 O O . SER A 1 471 ? 39.594 -39.562 20.422 1 19.77 471 SER A O 1
ATOM 3719 N N . ILE A 1 472 ? 39.031 -37.906 19.547 1 19.25 472 ILE A N 1
ATOM 3720 C CA . ILE A 1 472 ? 40.438 -37.781 19.25 1 19.25 472 ILE A CA 1
ATOM 3721 C C . ILE A 1 472 ? 41.188 -37.344 20.516 1 19.25 472 ILE A C 1
ATOM 3723 O O . ILE A 1 472 ? 41.062 -36.219 20.953 1 19.25 472 ILE A O 1
ATOM 3727 N N . ASP A 1 473 ? 41.062 -38.156 21.609 1 19.34 473 ASP A N 1
ATOM 3728 C CA . ASP A 1 473 ? 41.875 -38.188 22.812 1 19.34 473 ASP A CA 1
ATOM 3729 C C . ASP A 1 473 ? 43.344 -37.938 22.5 1 19.34 473 ASP A C 1
ATOM 3731 O O . ASP A 1 473 ? 44.031 -37.25 23.25 1 19.34 473 ASP A O 1
ATOM 3735 N N . GLN A 1 474 ? 43.781 -38.938 21.672 1 17.56 474 GLN A N 1
ATOM 3736 C CA . GLN A 1 474 ? 45.094 -39.406 22.156 1 17.56 474 GLN A CA 1
ATOM 3737 C C . GLN A 1 474 ? 46.125 -38.312 22.109 1 17.56 474 GLN A C 1
ATOM 3739 O O . GLN A 1 474 ? 46.875 -38.125 23.078 1 17.56 474 GLN A O 1
ATOM 3744 N N . GLU A 1 475 ? 46.719 -38.281 20.922 1 17.22 475 GLU A N 1
ATOM 3745 C CA . GLU A 1 475 ? 48.156 -38.125 20.906 1 17.22 475 GLU A CA 1
ATOM 3746 C C . GLU A 1 475 ? 48.594 -36.688 21.203 1 17.22 475 GLU A C 1
ATOM 3748 O O . GLU A 1 475 ? 48.281 -35.781 20.438 1 17.22 475 GLU A O 1
ATOM 3753 N N . LYS A 1 476 ? 48.406 -36.312 22.547 1 22.59 476 LYS A N 1
ATOM 3754 C CA . LYS A 1 476 ? 49.312 -35.312 23.141 1 22.59 476 LYS A CA 1
ATOM 3755 C C . LYS A 1 476 ? 50.75 -35.469 22.609 1 22.59 476 LYS A C 1
ATOM 3757 O O . LYS A 1 476 ? 51.625 -35.906 23.328 1 22.59 476 LYS A O 1
ATOM 3762 N N . ARG A 1 477 ? 50.844 -36.094 21.344 1 17.66 477 ARG A N 1
ATOM 3763 C CA . ARG A 1 477 ? 52.281 -36.281 21.234 1 17.66 477 ARG A CA 1
ATOM 3764 C C . ARG A 1 477 ? 53.031 -35.062 21.75 1 17.66 477 ARG A C 1
ATOM 3766 O O . ARG A 1 477 ? 52.469 -33.969 21.828 1 17.66 477 ARG A O 1
ATOM 3773 N N . GLU A 1 478 ? 54.312 -35.219 21.875 1 18.31 478 GLU A N 1
ATOM 3774 C CA . GLU A 1 478 ? 55.656 -34.969 22.391 1 18.31 478 GLU A CA 1
ATOM 3775 C C . GLU A 1 478 ? 56.188 -33.625 21.875 1 18.31 478 GLU A C 1
ATOM 3777 O O . GLU A 1 478 ? 57.312 -33.25 22.219 1 18.31 478 GLU A O 1
ATOM 3782 N N . LEU A 1 479 ? 55.406 -33.156 20.688 1 18.83 479 LEU A N 1
ATOM 3783 C CA . LEU A 1 479 ? 56.531 -32.406 20.172 1 18.83 479 LEU A CA 1
ATOM 3784 C C . LEU A 1 479 ? 56.938 -31.312 21.156 1 18.83 479 LEU A C 1
ATOM 3786 O O . LEU A 1 479 ? 56.219 -30.328 21.359 1 18.83 479 LEU A O 1
ATOM 3790 N N . ASN A 1 480 ? 57.344 -31.875 22.375 1 19.19 480 ASN A N 1
ATOM 3791 C CA . ASN A 1 480 ? 58.062 -31.203 23.453 1 19.19 480 ASN A CA 1
ATOM 3792 C C . ASN A 1 480 ? 58.906 -30.047 22.922 1 19.19 480 ASN A C 1
ATOM 3794 O O . ASN A 1 480 ? 58.875 -28.938 23.484 1 19.19 480 ASN A O 1
ATOM 3798 N N . ALA A 1 481 ? 59.969 -30.453 22.125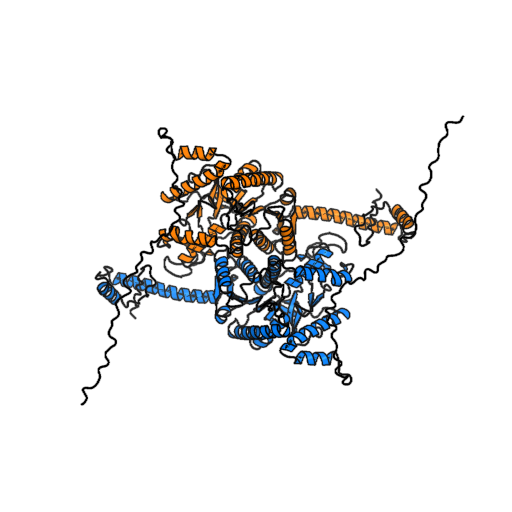 1 19.28 481 ALA A N 1
ATOM 3799 C CA . ALA A 1 481 ? 61.344 -30.188 22.547 1 19.28 481 ALA A CA 1
ATOM 3800 C C . ALA A 1 481 ? 61.812 -28.859 22.016 1 19.28 481 ALA A C 1
ATOM 3802 O O . ALA A 1 481 ? 62.969 -28.453 22.281 1 19.28 481 ALA A O 1
ATOM 3803 N N . VAL A 1 482 ? 61.094 -28.25 20.969 1 20.19 482 VAL A N 1
ATOM 3804 C CA . VAL A 1 482 ? 62.25 -27.609 20.359 1 20.19 482 VAL A CA 1
ATOM 3805 C C . VAL A 1 482 ? 62.938 -26.703 21.391 1 20.19 482 VAL A C 1
ATOM 3807 O O . VAL A 1 482 ? 62.281 -25.906 22.062 1 20.19 482 VAL A O 1
ATOM 3810 N N . PRO A 1 483 ? 64.188 -27.062 21.719 1 19.78 483 PRO A N 1
ATOM 3811 C CA . PRO A 1 483 ? 65.125 -26.484 22.688 1 19.78 483 PRO A CA 1
ATOM 3812 C C . PRO A 1 483 ? 65.312 -24.969 22.5 1 19.78 483 PRO A C 1
ATOM 3814 O O . PRO A 1 483 ? 65.375 -24.5 21.359 1 19.78 483 PRO A O 1
ATOM 3817 N N . VAL A 1 484 ? 64.438 -24.25 23.156 1 18.53 484 VAL A N 1
ATOM 3818 C CA . VAL A 1 484 ? 64.812 -22.828 23.219 1 18.53 484 VAL A CA 1
ATOM 3819 C C . VAL A 1 484 ? 66.312 -22.672 23.281 1 18.53 484 VAL A C 1
ATOM 3821 O O . VAL A 1 484 ? 67 -23.203 24.188 1 18.53 484 VAL A O 1
ATOM 3824 N N . PRO A 1 485 ? 67 -22.641 22.094 1 18.11 485 PRO A N 1
ATOM 3825 C CA . PRO A 1 485 ? 68.438 -22.469 22.203 1 18.11 485 PRO A CA 1
ATOM 3826 C C . PRO A 1 485 ? 68.875 -21.469 23.281 1 18.11 485 PRO A C 1
ATOM 3828 O O . PRO A 1 485 ? 68.062 -20.562 23.609 1 18.11 485 PRO A O 1
ATOM 3831 N N . GLN A 1 486 ? 69.875 -21.891 24.078 1 17.02 486 GLN A N 1
ATOM 3832 C CA . GLN A 1 486 ? 70.812 -21.406 25.094 1 17.02 486 GLN A CA 1
ATOM 3833 C C . GLN A 1 486 ? 71.5 -20.141 24.625 1 17.02 486 GLN A C 1
ATOM 3835 O O . GLN A 1 486 ? 72.312 -20.188 23.688 1 17.02 486 GLN A O 1
ATOM 3840 N N . LYS A 1 487 ? 70.938 -19.078 24.078 1 18.09 487 LYS A N 1
ATOM 3841 C CA . LYS A 1 487 ? 71.938 -18.078 23.906 1 18.09 487 LYS A CA 1
ATOM 3842 C C . LYS A 1 487 ? 72.875 -18 25.141 1 18.09 487 LYS A C 1
ATOM 3844 O O . LYS A 1 487 ? 72.375 -17.969 26.281 1 18.09 487 LYS A O 1
ATOM 3849 N N . THR A 1 488 ? 74.25 -18.219 25.031 1 17.2 488 THR A N 1
ATOM 3850 C CA . THR A 1 488 ? 75.562 -18.266 25.578 1 17.2 488 THR A CA 1
ATOM 3851 C C . THR A 1 488 ? 75.938 -16.969 26.297 1 17.2 488 THR A C 1
ATOM 3853 O O . THR A 1 488 ? 75.5 -15.891 25.891 1 17.2 488 THR A O 1
ATOM 3856 N N . PRO A 1 489 ? 76.812 -17.047 27.406 1 18.66 489 PRO A N 1
ATOM 3857 C CA . PRO A 1 489 ? 77.562 -16.234 28.391 1 18.66 489 PRO A CA 1
ATOM 3858 C C . PRO A 1 489 ? 78.625 -15.328 27.734 1 18.66 489 PRO A C 1
ATOM 3860 O O . PRO A 1 489 ? 79.5 -15.805 27.031 1 18.66 489 PRO A O 1
ATOM 3863 N N . LYS A 1 490 ? 78.75 -14.312 26.969 1 18.7 490 LYS A N 1
ATOM 3864 C CA . LYS A 1 490 ? 79.938 -13.508 26.984 1 18.7 490 LYS A CA 1
ATOM 3865 C C . LYS A 1 490 ? 80.438 -13.227 28.406 1 18.7 490 LYS A C 1
ATOM 3867 O O . LYS A 1 490 ? 79.625 -12.75 29.234 1 18.7 490 LYS A O 1
ATOM 3872 N N . LYS A 1 491 ? 81.688 -13.789 28.828 1 17.05 491 LYS A N 1
ATOM 3873 C CA . LYS A 1 491 ? 83 -13.836 29.484 1 17.05 491 LYS A CA 1
ATOM 3874 C C . LYS A 1 491 ? 83.688 -12.477 29.422 1 17.05 491 LYS A C 1
ATOM 3876 O O . LYS A 1 491 ? 83.812 -11.906 28.328 1 17.05 491 LYS A O 1
ATOM 3881 N N . ALA A 1 492 ? 83.938 -11.672 30.484 1 20.22 492 ALA A N 1
ATOM 3882 C CA . ALA A 1 492 ? 84.938 -10.844 31.109 1 20.22 492 ALA A CA 1
ATOM 3883 C C . ALA A 1 492 ? 86.312 -11.555 31.109 1 20.22 492 ALA A C 1
ATOM 3885 O O . ALA A 1 492 ? 87.312 -11 31.578 1 20.22 492 ALA A O 1
ATOM 3886 N N . PRO A 1 493 ? 86.75 -12.742 30.656 1 18.52 493 PRO A N 1
ATOM 3887 C CA . PRO A 1 493 ? 88.25 -12.891 30.828 1 18.52 493 PRO A CA 1
ATOM 3888 C C . PRO A 1 493 ? 89 -11.844 30.047 1 18.52 493 PRO A C 1
ATOM 3890 O O . PRO A 1 493 ? 89.875 -11.133 30.625 1 18.52 493 PRO A O 1
ATOM 3893 N N . ALA A 1 494 ? 89.938 -11.781 29.016 1 20.47 494 ALA A N 1
ATOM 3894 C CA . ALA A 1 494 ? 91.188 -11.062 28.875 1 20.47 494 ALA A CA 1
ATOM 3895 C C . ALA A 1 494 ? 90.938 -9.617 28.453 1 20.47 494 ALA A C 1
ATOM 3897 O O . ALA A 1 494 ? 90.062 -9.336 27.641 1 20.47 494 ALA A O 1
ATOM 3898 N N . MET B 1 1 ? 53.406 3.531 -18.562 1 20.88 1 MET B N 1
ATOM 3899 C CA . MET B 1 1 ? 52.906 3.232 -17.219 1 20.88 1 MET B CA 1
ATOM 3900 C C . MET B 1 1 ? 52.25 1.857 -17.172 1 20.88 1 MET B C 1
ATOM 3902 O O . MET B 1 1 ? 51.312 1.592 -17.922 1 20.88 1 MET B O 1
ATOM 3906 N N . SER B 1 2 ? 53.031 0.776 -16.891 1 26.66 2 SER B N 1
ATOM 3907 C CA . SER B 1 2 ? 52.844 -0.67 -16.953 1 26.66 2 SER B CA 1
ATOM 3908 C C . SER B 1 2 ? 51.719 -1.123 -16.016 1 26.66 2 SER B C 1
ATOM 3910 O O . SER B 1 2 ? 51.812 -0.914 -14.797 1 26.66 2 SER B O 1
ATOM 3912 N N . SER B 1 3 ? 50.531 -1.071 -16.516 1 30.64 3 SER B N 1
ATOM 3913 C CA . SER B 1 3 ? 49.312 -1.199 -15.703 1 30.64 3 SER B CA 1
ATOM 3914 C C . SER B 1 3 ? 49.281 -2.545 -14.992 1 30.64 3 SER B C 1
ATOM 3916 O O . SER B 1 3 ? 49.562 -3.584 -15.586 1 30.64 3 SER B O 1
ATOM 3918 N N . PRO B 1 4 ? 49.375 -2.605 -13.633 1 30.03 4 PRO B N 1
ATOM 3919 C CA . PRO B 1 4 ? 49.469 -3.787 -12.781 1 30.03 4 PRO B CA 1
ATOM 3920 C C . PRO B 1 4 ? 48.344 -4.773 -12.984 1 30.03 4 PRO B C 1
ATOM 3922 O O . PRO B 1 4 ? 47.25 -4.371 -13.375 1 30.03 4 PRO B O 1
ATOM 3925 N N . ILE B 1 5 ? 48.562 -6.016 -13.438 1 34.06 5 ILE B N 1
ATOM 3926 C CA . ILE B 1 5 ? 47.688 -7.164 -13.578 1 34.06 5 ILE B CA 1
ATOM 3927 C C . ILE B 1 5 ? 47.188 -7.605 -12.203 1 34.06 5 ILE B C 1
ATOM 3929 O O . ILE B 1 5 ? 48 -7.859 -11.305 1 34.06 5 ILE B O 1
ATOM 3933 N N . ILE B 1 6 ? 46 -7.211 -11.805 1 30.95 6 ILE B N 1
ATOM 3934 C CA . ILE B 1 6 ? 45.375 -7.586 -10.547 1 30.95 6 ILE B CA 1
ATOM 3935 C C . ILE B 1 6 ? 44.844 -9.016 -10.641 1 30.95 6 ILE B C 1
ATOM 3937 O O . ILE B 1 6 ? 44.094 -9.352 -11.57 1 30.95 6 ILE B O 1
ATOM 3941 N N . TRP B 1 7 ? 45.594 -10.07 -10.258 1 31.73 7 TRP B N 1
ATOM 3942 C CA . TRP B 1 7 ? 45.156 -11.453 -10.125 1 31.73 7 TRP B CA 1
ATOM 3943 C C . TRP B 1 7 ? 44.25 -11.625 -8.906 1 31.73 7 TRP B C 1
ATOM 3945 O O . TRP B 1 7 ? 44.625 -11.195 -7.801 1 31.73 7 TRP B O 1
ATOM 3955 N N . ARG B 1 8 ? 42.969 -11.68 -9.141 1 31.91 8 ARG B N 1
ATOM 3956 C CA . ARG B 1 8 ? 42.062 -12.094 -8.062 1 31.91 8 ARG B CA 1
ATOM 3957 C C . ARG B 1 8 ? 42 -13.609 -7.938 1 31.91 8 ARG B C 1
ATOM 3959 O O . ARG B 1 8 ? 41.812 -14.312 -8.93 1 31.91 8 ARG B O 1
ATOM 3966 N N . GLU B 1 9 ? 42.688 -14.211 -7.023 1 30.41 9 GLU B N 1
ATOM 3967 C CA . GLU B 1 9 ? 42.5 -15.609 -6.656 1 30.41 9 GLU B CA 1
ATOM 3968 C C . GLU B 1 9 ? 41.031 -15.945 -6.484 1 30.41 9 GLU B C 1
ATOM 3970 O O . GLU B 1 9 ? 40.312 -15.305 -5.699 1 30.41 9 GLU B O 1
ATOM 3975 N N . LEU B 1 10 ? 40.312 -16.344 -7.535 1 31.39 10 LEU B N 1
ATOM 3976 C CA . LEU B 1 10 ? 38.938 -16.828 -7.48 1 31.39 10 LEU B CA 1
ATOM 3977 C C . LEU B 1 10 ? 38.75 -17.797 -6.32 1 31.39 10 LEU B C 1
ATOM 3979 O O . LEU B 1 10 ? 37.75 -18.531 -6.281 1 31.39 10 LEU B O 1
ATOM 3983 N N . VAL B 1 11 ? 39.688 -18.172 -5.453 1 29.45 11 VAL B N 1
ATOM 3984 C CA . VAL B 1 11 ? 39.281 -19.094 -4.402 1 29.45 11 VAL B CA 1
ATOM 3985 C C . VAL B 1 11 ? 38.156 -18.484 -3.588 1 29.45 11 VAL B C 1
ATOM 3987 O O . VAL B 1 11 ? 38 -17.266 -3.523 1 29.45 11 VAL B O 1
ATOM 3990 N N . ASP B 1 12 ? 37.188 -19.375 -2.994 1 30.92 12 ASP B N 1
ATOM 3991 C CA . ASP B 1 12 ? 36 -19.125 -2.188 1 30.92 12 ASP B CA 1
ATOM 3992 C C . ASP B 1 12 ? 36.219 -17.922 -1.278 1 30.92 12 ASP B C 1
ATOM 3994 O O . ASP B 1 12 ? 35.25 -17.281 -0.846 1 30.92 12 ASP B O 1
ATOM 3998 N N . THR B 1 13 ? 37.281 -17.984 -0.435 1 27.27 13 THR B N 1
ATOM 3999 C CA . THR B 1 13 ? 37.469 -17.188 0.765 1 27.27 13 THR B CA 1
ATOM 4000 C C . THR B 1 13 ? 37.875 -15.75 0.399 1 27.27 13 THR B C 1
ATOM 4002 O O . THR B 1 13 ? 38.344 -15.5 -0.708 1 27.27 13 THR B O 1
ATOM 4005 N N . GLY B 1 14 ? 37.531 -14.734 1.212 1 31.84 14 GLY B N 1
ATOM 4006 C CA . GLY B 1 14 ? 37.844 -13.32 1.384 1 31.84 14 GLY B CA 1
ATOM 4007 C C . GLY B 1 14 ? 39.25 -12.953 0.922 1 31.84 14 GLY B C 1
ATOM 4008 O O . GLY B 1 14 ? 39.844 -11.992 1.413 1 31.84 14 GLY B O 1
ATOM 4009 N N . GLY B 1 15 ? 39.875 -13.82 0.076 1 33.06 15 GLY B N 1
ATOM 4010 C CA . GLY B 1 15 ? 41.281 -13.492 -0.052 1 33.06 15 GLY B CA 1
ATOM 4011 C C . GLY B 1 15 ? 41.531 -12.172 -0.748 1 33.06 15 GLY B C 1
ATOM 4012 O O . GLY B 1 15 ? 40.625 -11.648 -1.427 1 33.06 15 GLY B O 1
ATOM 4013 N N . ARG B 1 16 ? 42.562 -11.445 -0.234 1 30.17 16 ARG B N 1
ATOM 4014 C CA . ARG B 1 16 ? 43.125 -10.133 -0.56 1 30.17 16 ARG B CA 1
ATOM 4015 C C . ARG B 1 16 ? 43.5 -10.055 -2.033 1 30.17 16 ARG B C 1
ATOM 4017 O O . ARG B 1 16 ? 44.094 -10.992 -2.582 1 30.17 16 ARG B O 1
ATOM 4024 N N . VAL B 1 17 ? 42.75 -9.367 -2.777 1 32.81 17 VAL B N 1
ATOM 4025 C CA . VAL B 1 17 ? 43.125 -8.969 -4.129 1 32.81 17 VAL B CA 1
ATOM 4026 C C . VAL B 1 17 ? 44.562 -8.391 -4.109 1 32.81 17 VAL B C 1
ATOM 4028 O O . VAL B 1 17 ? 44.844 -7.449 -3.361 1 32.81 17 VAL B O 1
ATOM 4031 N N . THR B 1 18 ? 45.562 -9.312 -4.152 1 31.59 18 THR B N 1
ATOM 4032 C CA . THR B 1 18 ? 46.906 -8.789 -4.219 1 31.59 18 THR B CA 1
ATOM 4033 C C . THR B 1 18 ? 47.219 -8.234 -5.609 1 31.59 18 THR B C 1
ATOM 4035 O O . THR B 1 18 ? 46.938 -8.891 -6.613 1 31.59 18 THR B O 1
ATOM 4038 N N . LEU B 1 19 ? 47.281 -7.031 -5.805 1 33.28 19 LEU B N 1
ATOM 4039 C CA . LEU B 1 19 ? 47.75 -6.332 -6.992 1 33.28 19 LEU B CA 1
ATOM 4040 C C . LEU B 1 19 ? 49.094 -6.91 -7.465 1 33.28 19 LEU B C 1
ATOM 4042 O O . LEU B 1 19 ? 50.094 -6.875 -6.73 1 33.28 19 LEU B O 1
ATOM 4046 N N . ILE B 1 20 ? 49.062 -8.047 -8.18 1 39.28 20 ILE B N 1
ATOM 4047 C CA . ILE B 1 20 ? 50.344 -8.492 -8.703 1 39.28 20 ILE B CA 1
ATOM 4048 C C . ILE B 1 20 ? 50.719 -7.684 -9.945 1 39.28 20 ILE B C 1
ATOM 4050 O O . ILE B 1 20 ? 49.938 -7.598 -10.891 1 39.28 20 ILE B O 1
ATOM 4054 N N . GLY B 1 21 ? 51.75 -6.852 -9.914 1 38.5 21 GLY B N 1
ATOM 4055 C CA . GLY B 1 21 ? 52.531 -5.996 -10.797 1 38.5 21 GLY B CA 1
ATOM 4056 C C . GLY B 1 21 ? 52.312 -6.297 -12.266 1 38.5 21 GLY B C 1
ATOM 4057 O O . GLY B 1 21 ? 51.188 -6.645 -12.672 1 38.5 21 GLY B O 1
ATOM 4058 N N . ASP B 1 22 ? 53.375 -6.168 -13.203 1 40.38 22 ASP B N 1
ATOM 4059 C CA . ASP B 1 22 ? 53.344 -6.328 -14.656 1 40.38 22 ASP B CA 1
ATOM 4060 C C . ASP B 1 22 ? 53.281 -7.801 -15.047 1 40.38 22 ASP B C 1
ATOM 4062 O O . ASP B 1 22 ? 53.25 -8.68 -14.18 1 40.38 22 ASP B O 1
ATOM 4066 N N . ALA B 1 23 ? 53.062 -8.133 -16.359 1 44.84 23 ALA B N 1
ATOM 4067 C CA . ALA B 1 23 ? 53.031 -9.5 -16.875 1 44.84 23 ALA B CA 1
ATOM 4068 C C . ALA B 1 23 ? 54.188 -10.312 -16.344 1 44.84 23 ALA B C 1
ATOM 4070 O O . ALA B 1 23 ? 54.062 -11.508 -16.062 1 44.84 23 ALA B O 1
ATOM 4071 N N . ARG B 1 24 ? 55.312 -9.664 -16.203 1 49.84 24 ARG B N 1
ATOM 4072 C CA . ARG B 1 24 ? 56.469 -10.359 -15.695 1 49.84 24 ARG B CA 1
ATOM 4073 C C . ARG B 1 24 ? 56.312 -10.703 -14.219 1 49.84 24 ARG B C 1
ATOM 4075 O O . ARG B 1 24 ? 56.719 -11.789 -13.789 1 49.84 24 ARG B O 1
ATOM 4082 N N . ASP B 1 25 ? 55.75 -9.766 -13.562 1 48.84 25 ASP B N 1
ATOM 4083 C CA . ASP B 1 25 ? 55.594 -9.992 -12.125 1 48.84 25 ASP B CA 1
ATOM 4084 C C . ASP B 1 25 ? 54.594 -11.102 -11.852 1 48.84 25 ASP B C 1
ATOM 4086 O O . ASP B 1 25 ? 54.781 -11.914 -10.945 1 48.84 25 ASP B O 1
ATOM 4090 N N . PHE B 1 26 ? 53.594 -11.094 -12.766 1 50.38 26 PHE B N 1
ATOM 4091 C CA . PHE B 1 26 ? 52.656 -12.188 -12.695 1 50.38 26 PHE B CA 1
ATOM 4092 C C . PHE B 1 26 ? 53.312 -13.516 -13.031 1 50.38 26 PHE B C 1
ATOM 4094 O O . PHE B 1 26 ? 53.094 -14.523 -12.352 1 50.38 26 PHE B O 1
ATOM 4101 N N . GLN B 1 27 ? 54.062 -13.492 -14.125 1 49.91 27 GLN B N 1
ATOM 4102 C CA . GLN B 1 27 ? 54.75 -14.719 -14.477 1 49.91 27 GLN B CA 1
ATOM 4103 C C . GLN B 1 27 ? 55.719 -15.141 -13.359 1 49.91 27 GLN B C 1
ATOM 4105 O O . GLN B 1 27 ? 55.812 -16.328 -13.039 1 49.91 27 GLN B O 1
ATOM 4110 N N . GLU B 1 28 ? 56.344 -14.141 -12.781 1 53.78 28 GLU B N 1
ATOM 4111 C CA . GLU B 1 28 ? 57.25 -14.469 -11.688 1 53.78 28 GLU B CA 1
ATOM 4112 C C . GLU B 1 28 ? 56.5 -14.969 -10.469 1 53.78 28 GLU B C 1
ATOM 4114 O O . GLU B 1 28 ? 56.906 -15.922 -9.812 1 53.78 28 GLU B O 1
ATOM 4119 N N . TYR B 1 29 ? 55.375 -14.305 -10.188 1 48.56 29 TYR B N 1
ATOM 4120 C CA . TYR B 1 29 ? 54.562 -14.727 -9.055 1 48.56 29 TYR B CA 1
ATOM 4121 C C . TYR B 1 29 ? 53.938 -16.094 -9.305 1 48.56 29 TYR B C 1
ATOM 4123 O O . TYR B 1 29 ? 53.969 -16.969 -8.43 1 48.56 29 TYR B O 1
ATOM 4131 N N . ALA B 1 30 ? 53.375 -16.203 -10.492 1 48.41 30 ALA B N 1
ATOM 4132 C CA . ALA B 1 30 ? 52.812 -17.516 -10.844 1 48.41 30 ALA B CA 1
ATOM 4133 C C . ALA B 1 30 ? 53.906 -18.578 -10.82 1 48.41 30 ALA B C 1
ATOM 4135 O O . ALA B 1 30 ? 53.688 -19.688 -10.336 1 48.41 30 ALA B O 1
ATOM 4136 N N . ASN B 1 31 ? 55.031 -18.25 -11.422 1 50.19 31 ASN B N 1
ATOM 4137 C CA . ASN B 1 31 ? 56.156 -19.188 -11.414 1 50.19 31 ASN B CA 1
ATOM 4138 C C . ASN B 1 31 ? 56.625 -19.484 -10 1 50.19 31 ASN B C 1
ATOM 4140 O O . ASN B 1 31 ? 56.938 -20.625 -9.664 1 50.19 31 ASN B O 1
ATOM 4144 N N . THR B 1 32 ? 56.781 -18.391 -9.227 1 49.97 32 THR B N 1
ATOM 4145 C CA . THR B 1 32 ? 57.344 -18.594 -7.898 1 49.97 32 THR B CA 1
ATOM 4146 C C . THR B 1 32 ? 56.375 -19.359 -7.008 1 49.97 32 THR B C 1
ATOM 4148 O O . THR B 1 32 ? 56.781 -20.25 -6.246 1 49.97 32 THR B O 1
ATOM 4151 N N . TYR B 1 33 ? 55.125 -19 -7.09 1 46.41 33 TYR B N 1
ATOM 4152 C CA . TYR B 1 33 ? 54.25 -19.625 -6.113 1 46.41 33 TYR B CA 1
ATOM 4153 C C . TYR B 1 33 ? 53.625 -20.891 -6.668 1 46.41 33 TYR B C 1
ATOM 4155 O O . TYR B 1 33 ? 53.406 -21.859 -5.93 1 46.41 33 TYR B O 1
ATOM 4163 N N . TYR B 1 34 ? 53.281 -20.875 -7.996 1 45.66 34 TYR B N 1
ATOM 4164 C CA . TYR B 1 34 ? 52.625 -22.078 -8.508 1 45.66 34 TYR B CA 1
ATOM 4165 C C . TYR B 1 34 ? 53.531 -22.812 -9.492 1 45.66 34 TYR B C 1
ATOM 4167 O O . TYR B 1 34 ? 53.156 -23.828 -10.062 1 45.66 34 TYR B O 1
ATOM 4175 N N . ALA B 1 35 ? 54.844 -22.594 -9.578 1 45.66 35 ALA B N 1
ATOM 4176 C CA . ALA B 1 35 ? 55.812 -23.219 -10.477 1 45.66 35 ALA B CA 1
ATOM 4177 C C . ALA B 1 35 ? 55.219 -23.422 -11.867 1 45.66 35 ALA B C 1
ATOM 4179 O O . ALA B 1 35 ? 55.562 -24.391 -12.562 1 45.66 35 ALA B O 1
ATOM 4180 N N . MET B 1 36 ? 54.125 -22.969 -12.18 1 39.53 36 MET B N 1
ATOM 4181 C CA . MET B 1 36 ? 53.562 -23.141 -13.516 1 39.53 36 MET B CA 1
ATOM 4182 C C . MET B 1 36 ? 53.781 -21.891 -14.359 1 39.53 36 MET B C 1
ATOM 4184 O O . MET B 1 36 ? 53.688 -20.766 -13.852 1 39.53 36 MET B O 1
ATOM 4188 N N . LEU B 1 37 ? 54.688 -21.906 -15.422 1 41 37 LEU B N 1
ATOM 4189 C CA . LEU B 1 37 ? 54.844 -20.891 -16.453 1 41 37 LEU B CA 1
ATOM 4190 C C . LEU B 1 37 ? 53.5 -20.578 -17.141 1 41 37 LEU B C 1
ATOM 4192 O O . LEU B 1 37 ? 52.781 -21.5 -17.5 1 41 37 LEU B O 1
ATOM 4196 N N . SER B 1 38 ? 52.938 -19.531 -16.781 1 45.72 38 SER B N 1
ATOM 4197 C CA . SER B 1 38 ? 51.719 -19.188 -17.484 1 45.72 38 SER B CA 1
ATOM 4198 C C . SER B 1 38 ? 51.938 -19.234 -19 1 45.72 38 SER B C 1
ATOM 4200 O O . SER B 1 38 ? 52.906 -18.703 -19.516 1 45.72 38 SER B O 1
ATOM 4202 N N . ARG B 1 39 ? 51.594 -20.297 -19.688 1 47.81 39 ARG B N 1
ATOM 4203 C CA . ARG B 1 39 ? 51.688 -20.469 -21.141 1 47.81 39 ARG B CA 1
ATOM 4204 C C . ARG B 1 39 ? 51.031 -19.312 -21.875 1 47.81 39 ARG B C 1
ATOM 4206 O O . ARG B 1 39 ? 50.938 -19.344 -23.109 1 47.81 39 ARG B O 1
ATOM 4213 N N . LEU B 1 40 ? 50.406 -18.469 -21.172 1 44.69 40 LEU B N 1
ATOM 4214 C CA . LEU B 1 40 ? 49.812 -17.422 -21.984 1 44.69 40 LEU B CA 1
ATOM 4215 C C . LEU B 1 40 ? 50.875 -16.406 -22.422 1 44.69 40 LEU B C 1
ATOM 4217 O O . LEU B 1 40 ? 51.75 -16.047 -21.656 1 44.69 40 LEU B O 1
ATOM 4221 N N . SER B 1 41 ? 51.094 -16.266 -23.75 1 47.66 41 SER B N 1
ATOM 4222 C CA . SER B 1 41 ? 52.031 -15.344 -24.359 1 47.66 41 SER B CA 1
ATOM 4223 C C . SER B 1 41 ? 51.875 -13.93 -23.797 1 47.66 41 SER B C 1
ATOM 4225 O O . SER B 1 41 ? 50.812 -13.609 -23.234 1 47.66 41 SER B O 1
ATOM 4227 N N . SER B 1 42 ? 53 -13.133 -23.734 1 46.06 42 SER B N 1
ATOM 4228 C CA . SER B 1 42 ? 53.031 -11.727 -23.359 1 46.06 42 SER B CA 1
ATOM 4229 C C . SER B 1 42 ? 51.906 -10.945 -24.016 1 46.06 42 SER B C 1
ATOM 4231 O O . SER B 1 42 ? 51.312 -10.047 -23.406 1 46.06 42 SER B O 1
ATOM 4233 N N . HIS B 1 43 ? 51.594 -11.289 -25.234 1 48.25 43 HIS B N 1
ATOM 4234 C CA . HIS B 1 43 ? 50.531 -10.602 -25.984 1 48.25 43 HIS B CA 1
ATOM 4235 C C . HIS B 1 43 ? 49.156 -10.914 -25.422 1 48.25 43 HIS B C 1
ATOM 4237 O O . HIS B 1 43 ? 48.344 -10.016 -25.281 1 48.25 43 HIS B O 1
ATOM 4243 N N . LYS B 1 44 ? 48.906 -12.102 -25.109 1 49.34 44 LYS B N 1
ATOM 4244 C CA . LYS B 1 44 ? 47.625 -12.477 -24.578 1 49.34 44 LYS B CA 1
ATOM 4245 C C . LYS B 1 44 ? 47.406 -11.945 -23.156 1 49.34 44 LYS B C 1
ATOM 4247 O O . LYS B 1 44 ? 46.312 -11.508 -22.797 1 49.34 44 LYS B O 1
ATOM 4252 N N . LEU B 1 45 ? 48.531 -11.914 -22.453 1 47 45 LEU B N 1
ATOM 4253 C CA . LEU B 1 45 ? 48.469 -11.344 -21.109 1 47 45 LEU B CA 1
ATOM 4254 C C . LEU B 1 45 ? 48.25 -9.836 -21.172 1 47 45 LEU B C 1
ATOM 4256 O O . LEU B 1 45 ? 47.469 -9.297 -20.359 1 47 45 LEU B O 1
ATOM 4260 N N . LEU B 1 46 ? 48.875 -9.188 -22.109 1 47.38 46 LEU B N 1
ATOM 4261 C CA . LEU B 1 46 ? 48.594 -7.773 -22.359 1 47.38 46 LEU B CA 1
ATOM 4262 C C . LEU B 1 46 ? 47.156 -7.566 -22.781 1 47.38 46 LEU B C 1
ATOM 4264 O O . LEU B 1 46 ? 46.5 -6.613 -22.359 1 47.38 46 LEU B O 1
ATOM 4268 N N . GLN B 1 47 ? 46.625 -8.43 -23.641 1 49.22 47 GLN B N 1
ATOM 4269 C CA . GLN B 1 47 ? 45.25 -8.336 -24.062 1 49.22 47 GLN B CA 1
ATOM 4270 C C . GLN B 1 47 ? 44.281 -8.555 -22.891 1 49.22 47 GLN B C 1
ATOM 4272 O O . GLN B 1 47 ? 43.281 -7.855 -22.766 1 49.22 47 GLN B O 1
ATOM 4277 N N . ILE B 1 48 ? 44.656 -9.438 -22.062 1 47.19 48 ILE B N 1
ATOM 4278 C CA . ILE B 1 48 ? 43.844 -9.664 -20.859 1 47.19 48 ILE B CA 1
ATOM 4279 C C . ILE B 1 48 ? 43.969 -8.453 -19.938 1 47.19 48 ILE B C 1
ATOM 4281 O O . ILE B 1 48 ? 42.938 -8.016 -19.375 1 47.19 48 ILE B O 1
ATOM 4285 N N . SER B 1 49 ? 45.156 -7.914 -19.781 1 46.62 49 SER B N 1
ATOM 4286 C CA . SER B 1 49 ? 45.344 -6.711 -18.984 1 46.62 49 SER B CA 1
ATOM 4287 C C . SER B 1 49 ? 44.562 -5.535 -19.562 1 46.62 49 SER B C 1
ATOM 4289 O O . SER B 1 49 ? 43.938 -4.777 -18.812 1 46.62 49 SER B O 1
ATOM 4291 N N . ILE B 1 50 ? 44.688 -5.355 -20.828 1 47.75 50 ILE B N 1
ATOM 4292 C CA . ILE B 1 50 ? 43.938 -4.297 -21.5 1 47.75 50 ILE B CA 1
ATOM 4293 C C . ILE B 1 50 ? 42.438 -4.547 -21.344 1 47.75 50 ILE B C 1
ATOM 4295 O O . ILE B 1 50 ? 41.688 -3.621 -21.062 1 47.75 50 ILE B O 1
ATOM 4299 N N . ASP B 1 51 ? 42.031 -5.73 -21.469 1 48.06 51 ASP B N 1
ATOM 4300 C CA . ASP B 1 51 ? 40.625 -6.066 -21.328 1 48.06 51 ASP B CA 1
ATOM 4301 C C . ASP B 1 51 ? 40.156 -5.895 -19.875 1 48.06 51 ASP B C 1
ATOM 4303 O O . ASP B 1 51 ? 39.062 -5.395 -19.625 1 48.06 51 ASP B O 1
ATOM 4307 N N . ASN B 1 52 ? 41.062 -6.254 -19 1 46.25 52 ASN B N 1
ATOM 4308 C CA . ASN B 1 52 ? 40.75 -6.055 -17.594 1 46.25 52 ASN B CA 1
ATOM 4309 C C . ASN B 1 52 ? 40.75 -4.574 -17.219 1 46.25 52 ASN B C 1
ATOM 4311 O O . ASN B 1 52 ? 39.906 -4.125 -16.438 1 46.25 52 ASN B O 1
ATOM 4315 N N . GLN B 1 53 ? 41.812 -3.879 -17.641 1 45.75 53 GLN B N 1
ATOM 4316 C CA . GLN B 1 53 ? 41.812 -2.434 -17.438 1 45.75 53 GLN B CA 1
ATOM 4317 C C . GLN B 1 53 ? 40.594 -1.785 -18.078 1 45.75 53 GLN B C 1
ATOM 4319 O O . GLN B 1 53 ? 40 -0.882 -17.5 1 45.75 53 GLN B O 1
ATOM 4324 N N . ARG B 1 54 ? 40.281 -2.166 -19.234 1 44.59 54 ARG B N 1
ATOM 4325 C CA . ARG B 1 54 ? 39.062 -1.69 -19.875 1 44.59 54 ARG B CA 1
ATOM 4326 C C . ARG B 1 54 ? 37.844 -2.047 -19.031 1 44.59 54 ARG B C 1
ATOM 4328 O O . ARG B 1 54 ? 36.938 -1.222 -18.859 1 44.59 54 ARG B O 1
ATOM 4335 N N . TYR B 1 55 ? 37.938 -3.193 -18.516 1 43.62 55 TYR B N 1
ATOM 4336 C CA . TYR B 1 55 ? 36.844 -3.6 -17.641 1 43.62 55 TYR B CA 1
ATOM 4337 C C . TYR B 1 55 ? 36.844 -2.77 -16.359 1 43.62 55 TYR B C 1
ATOM 4339 O O . TYR B 1 55 ? 35.781 -2.342 -15.898 1 43.62 55 TYR B O 1
ATOM 4347 N N . THR B 1 56 ? 38 -2.596 -15.789 1 44.75 56 THR B N 1
ATOM 4348 C CA . THR B 1 56 ? 38.094 -1.773 -14.586 1 44.75 56 THR B CA 1
ATOM 4349 C C . THR B 1 56 ? 37.719 -0.326 -14.891 1 44.75 56 THR B C 1
ATOM 4351 O O . THR B 1 56 ? 37.031 0.327 -14.102 1 44.75 56 THR B O 1
ATOM 4354 N N . ASP B 1 57 ? 38.281 0.193 -15.883 1 47.34 57 ASP B N 1
ATOM 4355 C CA . ASP B 1 57 ? 37.938 1.546 -16.297 1 47.34 57 ASP B CA 1
ATOM 4356 C C . ASP B 1 57 ? 36.438 1.645 -16.609 1 47.34 57 ASP B C 1
ATOM 4358 O O . ASP B 1 57 ? 35.781 2.625 -16.234 1 47.34 57 ASP B O 1
ATOM 4362 N N . GLU B 1 58 ? 35.938 0.676 -17.25 1 46.12 58 GLU B N 1
ATOM 4363 C CA . GLU B 1 58 ? 34.5 0.627 -17.562 1 46.12 58 GLU B CA 1
ATOM 4364 C C . GLU B 1 58 ? 33.688 0.417 -16.297 1 46.12 58 GLU B C 1
ATOM 4366 O O . GLU B 1 58 ? 32.625 1.03 -16.141 1 46.12 58 GLU B O 1
ATOM 4371 N N . ALA B 1 59 ? 34.281 -0.349 -15.438 1 46.47 59 ALA B N 1
ATOM 4372 C CA . ALA B 1 59 ? 33.625 -0.516 -14.141 1 46.47 59 ALA B CA 1
ATOM 4373 C C . ALA B 1 59 ? 33.656 0.781 -13.344 1 46.47 59 ALA B C 1
ATOM 4375 O O . ALA B 1 59 ? 32.656 1.154 -12.711 1 46.47 59 ALA B O 1
ATOM 4376 N N . THR B 1 60 ? 34.844 1.363 -13.242 1 48.66 60 THR B N 1
ATOM 4377 C CA . THR B 1 60 ? 34.969 2.662 -12.586 1 48.66 60 THR B CA 1
ATOM 4378 C C . THR B 1 60 ? 34.094 3.705 -13.289 1 48.66 60 THR B C 1
ATOM 4380 O O . THR B 1 60 ? 33.438 4.516 -12.641 1 48.66 60 THR B O 1
ATOM 4383 N N . ALA B 1 61 ? 34.188 3.701 -14.562 1 44.66 61 ALA B N 1
ATOM 4384 C CA . ALA B 1 61 ? 33.344 4.613 -15.328 1 44.66 61 ALA B CA 1
ATOM 4385 C C . ALA B 1 61 ? 31.875 4.301 -15.109 1 44.66 61 ALA B C 1
ATOM 4387 O O . ALA B 1 61 ? 31.047 5.207 -14.938 1 44.66 61 ALA B O 1
ATOM 4388 N N . ALA B 1 62 ? 31.562 3.088 -15.117 1 45.28 62 ALA B N 1
ATOM 4389 C CA . ALA B 1 62 ? 30.188 2.66 -14.867 1 45.28 62 ALA B CA 1
ATOM 4390 C C . ALA B 1 62 ? 29.75 3.029 -13.453 1 45.28 62 ALA B C 1
ATOM 4392 O O . ALA B 1 62 ? 28.609 3.482 -13.242 1 45.28 62 ALA B O 1
ATOM 4393 N N . ARG B 1 63 ? 30.641 2.779 -12.492 1 47.53 63 ARG B N 1
ATOM 4394 C CA . ARG B 1 63 ? 30.375 3.264 -11.141 1 47.53 63 ARG B CA 1
ATOM 4395 C C . ARG B 1 63 ? 30.219 4.781 -11.125 1 47.53 63 ARG B C 1
ATOM 4397 O O . ARG B 1 63 ? 29.359 5.312 -10.422 1 47.53 63 ARG B O 1
ATOM 4404 N N . SER B 1 64 ? 31.172 5.367 -11.789 1 48.81 64 SER B N 1
ATOM 4405 C CA . SER B 1 64 ? 31.062 6.82 -11.883 1 48.81 64 SER B CA 1
ATOM 4406 C C . SER B 1 64 ? 29.766 7.242 -12.57 1 48.81 64 SER B C 1
ATOM 4408 O O . SER B 1 64 ? 29.125 8.203 -12.148 1 48.81 64 SER B O 1
ATOM 4410 N N . ILE B 1 65 ? 29.5 6.531 -13.68 1 45.66 65 ILE B N 1
ATOM 4411 C CA . ILE B 1 65 ? 28.266 6.859 -14.367 1 45.66 65 ILE B CA 1
ATOM 4412 C C . ILE B 1 65 ? 27.078 6.5 -13.477 1 45.66 65 ILE B C 1
ATOM 4414 O O . ILE B 1 65 ? 26.109 7.262 -13.383 1 45.66 65 ILE B O 1
ATOM 4418 N N . LYS B 1 66 ? 27.094 5.309 -12.883 1 47.12 66 LYS B N 1
ATOM 4419 C CA . LYS B 1 66 ? 26.062 4.953 -11.922 1 47.12 66 LYS B CA 1
ATOM 4420 C C . LYS B 1 66 ? 25.906 6.027 -10.844 1 47.12 66 LYS B C 1
ATOM 4422 O O . LYS B 1 66 ? 24.797 6.406 -10.484 1 47.12 66 LYS B O 1
ATOM 4427 N N . GLN B 1 67 ? 27.094 6.344 -10.289 1 49.34 67 GLN B N 1
ATOM 4428 C CA . GLN B 1 67 ? 27.078 7.414 -9.289 1 49.34 67 GLN B CA 1
ATOM 4429 C C . GLN B 1 67 ? 26.5 8.695 -9.875 1 49.34 67 GLN B C 1
ATOM 4431 O O . GLN B 1 67 ? 25.734 9.406 -9.211 1 49.34 67 GLN B O 1
ATOM 4436 N N . VAL B 1 68 ? 27 8.914 -11.078 1 48.5 68 VAL B N 1
ATOM 4437 C CA . VAL B 1 68 ? 26.453 10.109 -11.719 1 48.5 68 VAL B CA 1
ATOM 4438 C C . VAL B 1 68 ? 24.953 9.945 -11.93 1 48.5 68 VAL B C 1
ATOM 4440 O O . VAL B 1 68 ? 24.172 10.875 -11.688 1 48.5 68 VAL B O 1
ATOM 4443 N N . MET B 1 69 ? 24.562 8.75 -12.484 1 48.03 69 MET B N 1
ATOM 4444 C CA . MET B 1 69 ? 23.141 8.531 -12.727 1 48.03 69 MET B CA 1
ATOM 4445 C C . MET B 1 69 ? 22.359 8.547 -11.414 1 48.03 69 MET B C 1
ATOM 4447 O O . MET B 1 69 ? 21.281 9.125 -11.344 1 48.03 69 MET B O 1
ATOM 4451 N N . LEU B 1 70 ? 22.938 7.789 -10.453 1 50.47 70 LEU B N 1
ATOM 4452 C CA . LEU B 1 70 ? 22.297 7.809 -9.141 1 50.47 70 LEU B CA 1
ATOM 4453 C C . LEU B 1 70 ? 22.156 9.242 -8.633 1 50.47 70 LEU B C 1
ATOM 4455 O O . LEU B 1 70 ? 21.172 9.562 -7.953 1 50.47 70 LEU B O 1
ATOM 4459 N N . ASN B 1 71 ? 23.188 9.961 -8.961 1 51.03 71 ASN B N 1
ATOM 4460 C CA . ASN B 1 71 ? 23.188 11.344 -8.5 1 51.03 71 ASN B CA 1
ATOM 4461 C C . ASN B 1 71 ? 22.156 12.18 -9.258 1 51.03 71 ASN B C 1
ATOM 4463 O O . ASN B 1 71 ? 21.734 13.234 -8.773 1 51.03 71 ASN B O 1
ATOM 4467 N N . THR B 1 72 ? 21.797 11.617 -10.398 1 59.25 72 THR B N 1
ATOM 4468 C CA . THR B 1 72 ? 20.859 12.43 -11.164 1 59.25 72 THR B CA 1
ATOM 4469 C C . THR B 1 72 ? 19.422 12.094 -10.797 1 59.25 72 THR B C 1
ATOM 4471 O O . THR B 1 72 ? 18.5 12.875 -11.055 1 59.25 72 THR B O 1
ATOM 4474 N N . TRP B 1 73 ? 19.375 10.945 -10.008 1 68.31 73 TRP B N 1
ATOM 4475 C CA . TRP B 1 73 ? 18 10.562 -9.688 1 68.31 73 TRP B CA 1
ATOM 4476 C C . TRP B 1 73 ? 17.484 11.352 -8.492 1 68.31 73 TRP B C 1
ATOM 4478 O O . TRP B 1 73 ? 18.234 11.625 -7.551 1 68.31 73 TRP B O 1
ATOM 4488 N N . ARG B 1 74 ? 16.312 11.68 -8.648 1 84.81 74 ARG B N 1
ATOM 4489 C CA . ARG B 1 74 ? 15.695 12.297 -7.477 1 84.81 74 ARG B CA 1
ATOM 4490 C C . ARG B 1 74 ? 15.633 11.312 -6.312 1 84.81 74 ARG B C 1
ATOM 4492 O O . ARG B 1 74 ? 15.344 10.133 -6.508 1 84.81 74 ARG B O 1
ATOM 4499 N N . LYS B 1 75 ? 16.094 11.781 -5.242 1 92.94 75 LYS B N 1
ATOM 4500 C CA . LYS B 1 75 ? 16.156 10.945 -4.043 1 92.94 75 LYS B CA 1
ATOM 4501 C C . LYS B 1 75 ? 15.086 11.352 -3.033 1 92.94 75 LYS B C 1
ATOM 4503 O O . LYS B 1 75 ? 14.953 12.539 -2.701 1 92.94 75 LYS B O 1
ATOM 4508 N N . ILE B 1 76 ? 14.312 10.391 -2.584 1 95.75 76 ILE B N 1
ATOM 4509 C CA . ILE B 1 76 ? 13.367 10.578 -1.485 1 95.75 76 ILE B CA 1
ATOM 4510 C C . ILE B 1 76 ? 13.883 9.859 -0.238 1 95.75 76 ILE B C 1
ATOM 4512 O O . ILE B 1 76 ? 14.148 8.656 -0.27 1 95.75 76 ILE B O 1
ATOM 4516 N N . THR B 1 77 ? 14.078 10.594 0.8 1 97.56 77 THR B N 1
ATOM 4517 C CA . THR B 1 77 ? 14.531 10.023 2.061 1 97.56 77 THR B CA 1
ATOM 4518 C C . THR B 1 77 ? 13.383 9.953 3.066 1 97.56 77 THR B C 1
ATOM 4520 O O . THR B 1 77 ? 12.703 10.953 3.307 1 97.56 77 THR B O 1
ATOM 4523 N N . ILE B 1 78 ? 13.164 8.789 3.598 1 96.94 78 ILE B N 1
ATOM 4524 C CA . ILE B 1 78 ? 12.18 8.617 4.664 1 96.94 78 ILE B CA 1
ATOM 4525 C C . ILE B 1 78 ? 12.898 8.391 5.992 1 96.94 78 ILE B C 1
ATOM 4527 O O . ILE B 1 78 ? 13.617 7.402 6.152 1 96.94 78 ILE B O 1
ATOM 4531 N N . ILE B 1 79 ? 12.742 9.312 6.891 1 96.31 79 ILE B N 1
ATOM 4532 C CA . ILE B 1 79 ? 13.281 9.18 8.242 1 96.31 79 ILE B CA 1
ATOM 4533 C C . ILE B 1 79 ? 12.211 8.586 9.156 1 96.31 79 ILE B C 1
ATOM 4535 O O . ILE B 1 79 ? 11.07 9.062 9.188 1 96.31 79 ILE B O 1
ATOM 4539 N N . GLY B 1 80 ? 12.555 7.621 9.984 1 92.81 80 GLY B N 1
ATOM 4540 C CA . GLY B 1 80 ? 11.586 6.832 10.727 1 92.81 80 GLY B CA 1
ATOM 4541 C C . GLY B 1 80 ? 10.992 5.695 9.914 1 92.81 80 GLY B C 1
ATOM 4542 O O . GLY B 1 80 ? 9.789 5.438 9.977 1 92.81 80 GLY B O 1
ATOM 4543 N N . ALA B 1 81 ? 11.82 5.043 9.109 1 93.12 81 ALA B N 1
ATOM 4544 C CA . ALA B 1 81 ? 11.383 4.082 8.102 1 93.12 81 ALA B CA 1
ATOM 4545 C C . ALA B 1 81 ? 10.898 2.785 8.742 1 93.12 81 ALA B C 1
ATOM 4547 O O . ALA B 1 81 ? 10.312 1.933 8.078 1 93.12 81 ALA B O 1
ATOM 4548 N N . GLU B 1 82 ? 11.078 2.666 10.039 1 88.56 82 GLU B N 1
ATOM 4549 C CA . GLU B 1 82 ? 10.648 1.453 10.727 1 88.56 82 GLU B CA 1
ATOM 4550 C C . GLU B 1 82 ? 9.148 1.48 11.016 1 88.56 82 GLU B C 1
ATOM 4552 O O . GLU B 1 82 ? 8.547 0.445 11.305 1 88.56 82 GLU B O 1
ATOM 4557 N N . SER B 1 83 ? 8.586 2.617 10.961 1 87.56 83 SER B N 1
ATOM 4558 C CA . SER B 1 83 ? 7.191 2.75 11.367 1 87.56 83 SER B CA 1
ATOM 4559 C C . SER B 1 83 ? 6.262 2.033 10.391 1 87.56 83 SER B C 1
ATOM 4561 O O . SER B 1 83 ? 6.535 1.972 9.195 1 87.56 83 SER B O 1
ATOM 4563 N N . PRO B 1 84 ? 5.133 1.56 10.883 1 85.5 84 PRO B N 1
ATOM 4564 C CA . PRO B 1 84 ? 4.152 0.926 9.992 1 85.5 84 PRO B CA 1
ATOM 4565 C C . PRO B 1 84 ? 3.688 1.852 8.875 1 85.5 84 PRO B C 1
ATOM 4567 O O . PRO B 1 84 ? 3.436 1.395 7.754 1 85.5 84 PRO B O 1
ATOM 4570 N N . THR B 1 85 ? 3.564 3.098 9.211 1 89.75 85 THR B N 1
ATOM 4571 C CA . THR B 1 85 ? 3.158 4.066 8.195 1 89.75 85 THR B CA 1
ATOM 4572 C C . THR B 1 85 ? 4.211 4.176 7.098 1 89.75 85 THR B C 1
ATOM 4574 O O . THR B 1 85 ? 3.881 4.172 5.91 1 89.75 85 THR B O 1
ATOM 4577 N N . ALA B 1 86 ? 5.418 4.191 7.539 1 92.44 86 ALA B N 1
ATOM 4578 C CA . ALA B 1 86 ? 6.508 4.316 6.578 1 92.44 86 ALA B CA 1
ATOM 4579 C C . ALA B 1 86 ? 6.594 3.088 5.68 1 92.44 86 ALA B C 1
ATOM 4581 O O . ALA B 1 86 ? 6.875 3.201 4.484 1 92.44 86 ALA B O 1
ATOM 4582 N N . VAL B 1 87 ? 6.371 1.967 6.234 1 89.81 87 VAL B N 1
ATOM 4583 C CA . VAL B 1 87 ? 6.434 0.718 5.48 1 89.81 87 VAL B CA 1
ATOM 4584 C C . VAL B 1 87 ? 5.375 0.726 4.383 1 89.81 87 VAL B C 1
ATOM 4586 O O . VAL B 1 87 ? 5.66 0.384 3.232 1 89.81 87 VAL B O 1
ATOM 4589 N N . ARG B 1 88 ? 4.238 1.124 4.711 1 90.88 88 ARG B N 1
ATOM 4590 C CA . ARG B 1 88 ? 3.146 1.184 3.74 1 90.88 88 ARG B CA 1
ATOM 4591 C C . ARG B 1 88 ? 3.402 2.266 2.697 1 90.88 88 ARG B C 1
ATOM 4593 O O . ARG B 1 88 ? 3.117 2.074 1.513 1 90.88 88 ARG B O 1
ATOM 4600 N N . LEU B 1 89 ? 3.889 3.363 3.18 1 93.69 89 LEU B N 1
ATOM 4601 C CA . LEU B 1 89 ? 4.23 4.438 2.256 1 93.69 89 LEU B CA 1
ATOM 4602 C C . LEU B 1 89 ? 5.277 3.979 1.249 1 93.69 89 LEU B C 1
ATOM 4604 O O . LEU B 1 89 ? 5.164 4.262 0.054 1 93.69 89 LEU B O 1
ATOM 4608 N N . ALA B 1 90 ? 6.273 3.299 1.767 1 94.38 90 ALA B N 1
ATOM 4609 C CA . ALA B 1 90 ? 7.336 2.811 0.893 1 94.38 90 ALA B CA 1
ATOM 4610 C C . ALA B 1 90 ? 6.777 1.877 -0.178 1 94.38 90 ALA B C 1
ATOM 4612 O O . ALA B 1 90 ? 7.191 1.936 -1.338 1 94.38 90 ALA B O 1
ATOM 4613 N N . MET B 1 91 ? 5.883 1.084 0.213 1 92.62 91 MET B N 1
ATOM 4614 C CA . MET B 1 91 ? 5.27 0.17 -0.747 1 92.62 91 MET B CA 1
ATOM 4615 C C . MET B 1 91 ? 4.477 0.938 -1.801 1 92.62 91 MET B C 1
ATOM 4617 O O . MET B 1 91 ? 4.543 0.617 -2.988 1 92.62 91 MET B O 1
ATOM 4621 N N . LEU B 1 92 ? 3.744 1.89 -1.396 1 93.31 92 LEU B N 1
ATOM 4622 C CA . LEU B 1 92 ? 2.973 2.705 -2.328 1 93.31 92 LEU B CA 1
ATOM 4623 C C . LEU B 1 92 ? 3.891 3.418 -3.316 1 93.31 92 LEU B C 1
ATOM 4625 O O . LEU B 1 92 ? 3.623 3.43 -4.52 1 93.31 92 LEU B O 1
ATOM 4629 N N . LEU B 1 93 ? 4.969 3.938 -2.801 1 93.5 93 LEU B N 1
ATOM 4630 C CA . LEU B 1 93 ? 5.922 4.625 -3.666 1 93.5 93 LEU B CA 1
ATOM 4631 C C . LEU B 1 93 ? 6.578 3.646 -4.637 1 93.5 93 LEU B C 1
ATOM 4633 O O . LEU B 1 93 ? 6.793 3.977 -5.805 1 93.5 93 LEU B O 1
ATOM 4637 N N . ALA B 1 94 ? 6.824 2.482 -4.113 1 91.38 94 ALA B N 1
ATOM 4638 C CA . ALA B 1 94 ? 7.477 1.462 -4.934 1 91.38 94 ALA B CA 1
ATOM 4639 C C . ALA B 1 94 ? 6.57 1.012 -6.074 1 91.38 94 ALA B C 1
ATOM 4641 O O . ALA B 1 94 ? 7.051 0.652 -7.152 1 91.38 94 ALA B O 1
ATOM 4642 N N . MET B 1 95 ? 5.277 1.053 -5.844 1 89.81 95 MET B N 1
ATOM 4643 C CA . MET B 1 95 ? 4.336 0.521 -6.828 1 89.81 95 MET B CA 1
ATOM 4644 C C . MET B 1 95 ? 3.764 1.638 -7.695 1 89.81 95 MET B C 1
ATOM 4646 O O . MET B 1 95 ? 2.936 1.387 -8.57 1 89.81 95 MET B O 1
ATOM 4650 N N . MET B 1 96 ? 4.223 2.799 -7.477 1 88.19 96 MET B N 1
ATOM 4651 C CA . MET B 1 96 ? 3.695 3.938 -8.227 1 88.19 96 MET B CA 1
ATOM 4652 C C . MET B 1 96 ? 4.113 3.865 -9.688 1 88.19 96 MET B C 1
ATOM 4654 O O . MET B 1 96 ? 5.277 3.611 -9.992 1 88.19 96 MET B O 1
ATOM 4658 N N . GLN B 1 97 ? 3.145 4.094 -10.523 1 79.94 97 GLN B N 1
ATOM 4659 C CA . GLN B 1 97 ? 3.42 4.133 -11.953 1 79.94 97 GLN B CA 1
ATOM 4660 C C . GLN B 1 97 ? 3.812 5.539 -12.398 1 79.94 97 GLN B C 1
ATOM 4662 O O . GLN B 1 97 ? 3.17 6.52 -12.016 1 79.94 97 GLN B O 1
ATOM 4667 N N . HIS B 1 98 ? 4.918 5.5 -13.086 1 79.06 98 HIS B N 1
ATOM 4668 C CA . HIS B 1 98 ? 5.363 6.77 -13.656 1 79.06 98 HIS B CA 1
ATOM 4669 C C . HIS B 1 98 ? 5.211 6.785 -15.172 1 79.06 98 HIS B C 1
ATOM 4671 O O . HIS B 1 98 ? 5.23 5.73 -15.812 1 79.06 98 HIS B O 1
ATOM 4677 N N . ASN B 1 99 ? 5.027 7.941 -15.695 1 70.38 99 ASN B N 1
ATOM 4678 C CA . ASN B 1 99 ? 4.895 8.086 -17.141 1 70.38 99 ASN B CA 1
ATOM 4679 C C . ASN B 1 99 ? 6.238 7.918 -17.844 1 70.38 99 ASN B C 1
ATOM 4681 O O . ASN B 1 99 ? 6.285 7.582 -19.031 1 70.38 99 ASN B O 1
ATOM 4685 N N . SER B 1 100 ? 7.262 8.266 -17.125 1 74.44 100 SER B N 1
ATOM 4686 C CA . SER B 1 100 ? 8.594 8.172 -17.719 1 74.44 100 SER B CA 1
ATOM 4687 C C . SER B 1 100 ? 9.594 7.57 -16.734 1 74.44 100 SER B C 1
ATOM 4689 O O . SER B 1 100 ? 9.414 7.684 -15.516 1 74.44 100 SER B O 1
ATOM 4691 N N . GLU B 1 101 ? 10.594 6.992 -17.281 1 74.5 101 GLU B N 1
ATOM 4692 C CA . GLU B 1 101 ? 11.656 6.398 -16.469 1 74.5 101 GLU B CA 1
ATOM 4693 C C . GLU B 1 101 ? 12.383 7.461 -15.656 1 74.5 101 GLU B C 1
ATOM 4695 O O . GLU B 1 101 ? 12.883 7.18 -14.562 1 74.5 101 GLU B O 1
ATOM 4700 N N . ALA B 1 102 ? 12.336 8.594 -16.188 1 73.44 102 ALA B N 1
ATOM 4701 C CA . ALA B 1 102 ? 13.055 9.695 -15.547 1 73.44 102 ALA B CA 1
ATOM 4702 C C . ALA B 1 102 ? 12.375 10.109 -14.242 1 73.44 102 ALA B C 1
ATOM 4704 O O . ALA B 1 102 ? 12.992 10.742 -13.391 1 73.44 102 ALA B O 1
ATOM 4705 N N . GLN B 1 103 ? 11.133 9.695 -14.07 1 79.44 103 GLN B N 1
ATOM 4706 C CA . GLN B 1 103 ? 10.375 10.094 -12.883 1 79.44 103 GLN B CA 1
ATOM 4707 C C . GLN B 1 103 ? 10.594 9.109 -11.734 1 79.44 103 GLN B C 1
ATOM 4709 O O . GLN B 1 103 ? 10.219 9.391 -10.594 1 79.44 103 GLN B O 1
ATOM 4714 N N . LYS B 1 104 ? 11.266 8.023 -12.117 1 84.44 104 LYS B N 1
ATOM 4715 C CA . LYS B 1 104 ? 11.531 7.055 -11.055 1 84.44 104 LYS B CA 1
ATOM 4716 C C . LYS B 1 104 ? 12.523 7.617 -10.039 1 84.44 104 LYS B C 1
ATOM 4718 O O . LYS B 1 104 ? 13.398 8.406 -10.391 1 84.44 104 LYS B O 1
ATOM 4723 N N . VAL B 1 105 ? 12.359 7.219 -8.828 1 87.06 105 VAL B N 1
ATOM 4724 C CA . VAL B 1 105 ? 13.109 7.855 -7.75 1 87.06 105 VAL B CA 1
ATOM 4725 C C . VAL B 1 105 ? 13.945 6.812 -7.012 1 87.06 105 VAL B C 1
ATOM 4727 O O . VAL B 1 105 ? 13.711 5.609 -7.148 1 87.06 105 VAL B O 1
ATOM 4730 N N . LYS B 1 106 ? 14.953 7.34 -6.426 1 91.06 106 LYS B N 1
ATOM 4731 C CA . LYS B 1 106 ? 15.703 6.562 -5.441 1 91.06 106 LYS B CA 1
ATOM 4732 C C . LYS B 1 106 ? 15.125 6.738 -4.043 1 91.06 106 LYS B C 1
ATOM 4734 O O . LYS B 1 106 ? 14.898 7.863 -3.596 1 91.06 106 LYS B O 1
ATOM 4739 N N . LEU B 1 107 ? 14.828 5.625 -3.436 1 94.69 107 LEU B N 1
ATOM 4740 C CA . LEU B 1 107 ? 14.266 5.676 -2.092 1 94.69 107 LEU B CA 1
ATOM 4741 C C . LEU B 1 107 ? 15.328 5.367 -1.043 1 94.69 107 LEU B C 1
ATOM 4743 O O . LEU B 1 107 ? 16 4.34 -1.121 1 94.69 107 LEU B O 1
ATOM 4747 N N . HIS B 1 108 ? 15.555 6.254 -0.167 1 96.38 108 HIS B N 1
ATOM 4748 C CA . HIS B 1 108 ? 16.484 6.047 0.939 1 96.38 108 HIS B CA 1
ATOM 4749 C C . HIS B 1 108 ? 15.742 5.918 2.266 1 96.38 108 HIS B C 1
ATOM 4751 O O . HIS B 1 108 ? 15.016 6.828 2.664 1 96.38 108 HIS B O 1
ATOM 4757 N N . LEU B 1 109 ? 15.938 4.781 2.906 1 96.56 109 LEU B N 1
ATOM 4758 C CA . LEU B 1 109 ? 15.266 4.496 4.168 1 96.56 109 LEU B CA 1
ATOM 4759 C C . LEU B 1 109 ? 16.203 4.684 5.348 1 96.56 109 LEU B C 1
ATOM 4761 O O . LEU B 1 109 ? 17.297 4.086 5.379 1 96.56 109 LEU B O 1
ATOM 4765 N N . PHE B 1 110 ? 15.828 5.516 6.285 1 96.81 110 PHE B N 1
ATOM 4766 C CA . PHE B 1 110 ? 16.625 5.809 7.465 1 96.81 110 PHE B CA 1
ATOM 4767 C C . PHE B 1 110 ? 15.836 5.566 8.742 1 96.81 110 PHE B C 1
ATOM 4769 O O . PHE B 1 110 ? 14.688 5.992 8.852 1 96.81 110 PHE B O 1
ATOM 4776 N N . PRO B 1 111 ? 16.484 4.871 9.703 1 93.75 111 PRO B N 1
ATOM 4777 C CA . PRO B 1 111 ? 15.75 4.609 10.945 1 93.75 111 PRO B CA 1
ATOM 4778 C C . PRO B 1 111 ? 15.633 5.844 11.836 1 93.75 111 PRO B C 1
ATOM 4780 O O . PRO B 1 111 ? 16.531 6.691 11.844 1 93.75 111 PRO B O 1
ATOM 4783 N N . GLY B 1 112 ? 14.516 5.957 12.57 1 87.69 112 GLY B N 1
ATOM 4784 C CA . GLY B 1 112 ? 14.375 7 13.57 1 87.69 112 GLY B CA 1
ATOM 4785 C C . GLY B 1 112 ? 15.289 6.812 14.766 1 87.69 112 GL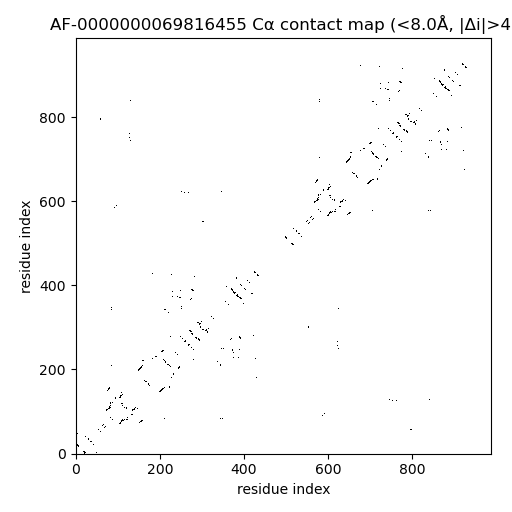Y B C 1
ATOM 4786 O O . GLY B 1 112 ? 15.664 7.785 15.422 1 87.69 112 GLY B O 1
ATOM 4787 N N . SER B 1 113 ? 15.469 5.594 15.031 1 86.19 113 SER B N 1
ATOM 4788 C CA . SER B 1 113 ? 16.406 5.184 16.078 1 86.19 113 SER B CA 1
ATOM 4789 C C . SER B 1 113 ? 17.266 4.016 15.617 1 86.19 113 SER B C 1
ATOM 4791 O O . SER B 1 113 ? 16.797 3.146 14.875 1 86.19 113 SER B O 1
ATOM 4793 N N . PHE B 1 114 ? 18.469 3.918 16.094 1 86.5 114 PHE B N 1
ATOM 4794 C CA . PHE B 1 114 ? 19.422 2.914 15.648 1 86.5 114 PHE B CA 1
ATOM 4795 C C . PHE B 1 114 ? 19 1.52 16.078 1 86.5 114 PHE B C 1
ATOM 4797 O O . PHE B 1 114 ? 19.375 0.525 15.461 1 86.5 114 PHE B O 1
ATOM 4804 N N . VAL B 1 115 ? 18.188 1.494 17.047 1 86 115 VAL B N 1
ATOM 4805 C CA . VAL B 1 115 ? 17.719 0.208 17.547 1 86 115 VAL B CA 1
ATOM 4806 C C . VAL B 1 115 ? 16.875 -0.489 16.484 1 86 115 VAL B C 1
ATOM 4808 O O . VAL B 1 115 ? 16.734 -1.713 16.5 1 86 115 VAL B O 1
ATOM 4811 N N . HIS B 1 116 ? 16.391 0.312 15.539 1 88.06 116 HIS B N 1
ATOM 4812 C CA . HIS B 1 116 ? 15.484 -0.257 14.547 1 88.06 116 HIS B CA 1
ATOM 4813 C C . HIS B 1 116 ? 16.188 -0.457 13.211 1 88.06 116 HIS B C 1
ATOM 4815 O O . HIS B 1 116 ? 15.523 -0.611 12.18 1 88.06 116 HIS B O 1
ATOM 4821 N N . SER B 1 117 ? 17.453 -0.486 13.195 1 90.62 117 SER B N 1
ATOM 4822 C CA . SER B 1 117 ? 18.219 -0.624 11.969 1 90.62 117 SER B CA 1
ATOM 4823 C C . SER B 1 117 ? 17.891 -1.934 11.258 1 90.62 117 SER B C 1
ATOM 4825 O O . SER B 1 117 ? 17.797 -1.973 10.023 1 90.62 117 SER B O 1
ATOM 4827 N N . ASP B 1 118 ? 17.672 -2.934 12.008 1 86.56 118 ASP B N 1
ATOM 4828 C CA . ASP B 1 118 ? 17.375 -4.238 11.414 1 86.56 118 ASP B CA 1
ATOM 4829 C C . ASP B 1 118 ? 16.047 -4.223 10.68 1 86.56 118 ASP B C 1
ATOM 4831 O O . ASP B 1 118 ? 15.914 -4.809 9.602 1 86.56 118 ASP B O 1
ATOM 4835 N N . ALA B 1 119 ? 15.078 -3.586 11.32 1 87.19 119 ALA B N 1
ATOM 4836 C CA . ALA B 1 119 ? 13.758 -3.49 10.688 1 87.19 119 ALA B CA 1
ATOM 4837 C C . ALA B 1 119 ? 13.844 -2.752 9.359 1 87.19 119 ALA B C 1
ATOM 4839 O O . ALA B 1 119 ? 13.164 -3.123 8.391 1 87.19 119 ALA B O 1
ATOM 4840 N N . VAL B 1 120 ? 14.656 -1.765 9.281 1 92.25 120 VAL B N 1
ATOM 4841 C CA . VAL B 1 120 ? 14.805 -0.962 8.07 1 92.25 120 VAL B CA 1
ATOM 4842 C C . VAL B 1 120 ? 15.508 -1.779 6.992 1 92.25 120 VAL B C 1
ATOM 4844 O O . VAL B 1 120 ? 15.141 -1.713 5.816 1 92.25 120 VAL B O 1
ATOM 4847 N N . VAL B 1 121 ? 16.453 -2.541 7.418 1 89.31 121 VAL B N 1
ATOM 4848 C CA . VAL B 1 121 ? 17.156 -3.4 6.473 1 89.31 121 VAL B CA 1
ATOM 4849 C C . VAL B 1 121 ? 16.203 -4.449 5.91 1 89.31 121 VAL B C 1
ATOM 4851 O O . VAL B 1 121 ? 16.219 -4.73 4.711 1 89.31 121 VAL B O 1
ATOM 4854 N N . ARG B 1 122 ? 15.367 -4.965 6.719 1 85.44 122 ARG B N 1
ATOM 4855 C CA . ARG B 1 122 ? 14.383 -5.945 6.27 1 85.44 122 ARG B CA 1
ATOM 4856 C C . ARG B 1 122 ? 13.406 -5.324 5.281 1 85.44 122 ARG B C 1
ATOM 4858 O O . ARG B 1 122 ? 13 -5.973 4.312 1 85.44 122 ARG B O 1
ATOM 4865 N N . LEU B 1 123 ? 13 -4.133 5.59 1 89.94 123 LEU B N 1
ATOM 4866 C CA . LEU B 1 123 ? 12.109 -3.428 4.668 1 89.94 123 LEU B CA 1
ATOM 4867 C C . LEU B 1 123 ? 12.773 -3.252 3.307 1 89.94 123 LEU B C 1
ATOM 4869 O O . LEU B 1 123 ? 12.141 -3.463 2.27 1 89.94 123 LEU B O 1
ATOM 4873 N N . LYS B 1 124 ? 14.023 -2.877 3.338 1 90.25 124 LYS B N 1
ATOM 4874 C CA . LYS B 1 124 ? 14.758 -2.734 2.084 1 90.25 124 LYS B CA 1
ATOM 4875 C C . LYS B 1 124 ? 14.766 -4.043 1.299 1 90.25 124 LYS B C 1
ATOM 4877 O O . LYS B 1 124 ? 14.523 -4.047 0.089 1 90.25 124 LYS B O 1
ATOM 4882 N N . GLU B 1 125 ? 15.031 -5.086 1.952 1 83 125 GLU B N 1
ATOM 4883 C CA . GLU B 1 125 ? 15.078 -6.387 1.296 1 83 125 GLU B CA 1
ATOM 4884 C C . GLU B 1 125 ? 13.719 -6.758 0.703 1 83 125 GLU B C 1
ATOM 4886 O O . GLU B 1 125 ? 13.648 -7.297 -0.403 1 83 125 GLU B O 1
ATOM 4891 N N . THR B 1 126 ? 12.75 -6.453 1.438 1 85.81 126 THR B N 1
ATOM 4892 C CA . THR B 1 126 ? 11.398 -6.746 0.975 1 85.81 126 THR B CA 1
ATOM 4893 C C . THR B 1 126 ? 11.062 -5.941 -0.278 1 85.81 126 THR B C 1
ATOM 4895 O O . THR B 1 126 ? 10.492 -6.473 -1.231 1 85.81 126 THR B O 1
ATOM 4898 N N . LEU B 1 127 ? 11.391 -4.738 -0.268 1 89.19 127 LEU B N 1
ATOM 4899 C CA . LEU B 1 127 ? 11.133 -3.893 -1.427 1 89.19 127 LEU B CA 1
ATOM 4900 C C . LEU B 1 127 ? 11.938 -4.359 -2.633 1 89.19 127 LEU B C 1
ATOM 4902 O O . LEU B 1 127 ? 11.438 -4.363 -3.76 1 89.19 127 LEU B O 1
ATOM 4906 N N . ASP B 1 128 ? 13.102 -4.816 -2.326 1 82.25 128 ASP B N 1
ATOM 4907 C CA . ASP B 1 128 ? 13.938 -5.336 -3.402 1 82.25 128 ASP B CA 1
ATOM 4908 C C . ASP B 1 128 ? 13.336 -6.598 -4.012 1 82.25 128 ASP B C 1
ATOM 4910 O O . ASP B 1 128 ? 13.469 -6.844 -5.211 1 82.25 128 ASP B O 1
ATOM 4914 N N . ASP B 1 129 ? 12.664 -7.305 -3.174 1 79.62 129 ASP B N 1
ATOM 4915 C CA . ASP B 1 129 ? 12.07 -8.57 -3.609 1 79.62 129 ASP B CA 1
ATOM 4916 C C . ASP B 1 129 ? 10.711 -8.336 -4.266 1 79.62 129 ASP B C 1
ATOM 4918 O O . ASP B 1 129 ? 10.141 -9.258 -4.859 1 79.62 129 ASP B O 1
ATOM 4922 N N . SER B 1 130 ? 10.203 -7.156 -4.156 1 81.5 130 SER B N 1
ATOM 4923 C CA . SER B 1 130 ? 8.859 -6.871 -4.641 1 81.5 130 SER B CA 1
ATOM 4924 C C . SER B 1 130 ? 8.891 -6.219 -6.016 1 81.5 130 SER B C 1
ATOM 4926 O O . SER B 1 130 ? 9.961 -6.02 -6.59 1 81.5 130 SER B O 1
ATOM 4928 N N . ALA B 1 131 ? 7.656 -6.152 -6.598 1 67.19 131 ALA B N 1
ATOM 4929 C CA . ALA B 1 131 ? 7.555 -5.414 -7.855 1 67.19 131 ALA B CA 1
ATOM 4930 C C . ALA B 1 131 ? 7.801 -3.926 -7.641 1 67.19 131 ALA B C 1
ATOM 4932 O O . ALA B 1 131 ? 7.148 -3.297 -6.801 1 67.19 131 ALA B O 1
ATOM 4933 N N . CYS B 1 132 ? 8.953 -3.424 -7.871 1 74.31 132 CYS B N 1
ATOM 4934 C CA . CYS B 1 132 ? 9.273 -2.025 -7.609 1 74.31 132 CYS B CA 1
ATOM 4935 C C . CYS B 1 132 ? 9.359 -1.232 -8.906 1 74.31 132 CYS B C 1
ATOM 4937 O O . CYS B 1 132 ? 10.414 -0.694 -9.242 1 74.31 132 CYS B O 1
ATOM 4939 N N . ILE B 1 133 ? 8.219 -1.034 -9.461 1 76.88 133 ILE B N 1
ATOM 4940 C CA . ILE B 1 133 ? 8.172 -0.381 -10.766 1 76.88 133 ILE B CA 1
ATOM 4941 C C . ILE B 1 133 ? 8.406 1.118 -10.602 1 76.88 133 ILE B C 1
ATOM 4943 O O . ILE B 1 133 ? 8.859 1.789 -11.531 1 76.88 133 ILE B O 1
ATOM 4947 N N . GLY B 1 134 ? 8.141 1.631 -9.445 1 78.06 134 GLY B N 1
ATOM 4948 C CA . GLY B 1 134 ? 8.203 3.068 -9.242 1 78.06 134 GLY B CA 1
ATOM 4949 C C . GLY B 1 134 ? 9.555 3.543 -8.734 1 78.06 134 GLY B C 1
ATOM 4950 O O . GLY B 1 134 ? 9.812 4.746 -8.664 1 78.06 134 GLY B O 1
ATOM 4951 N N . ILE B 1 135 ? 10.398 2.596 -8.391 1 86.38 135 ILE B N 1
ATOM 4952 C CA . ILE B 1 135 ? 11.648 3.002 -7.762 1 86.38 135 ILE B CA 1
ATOM 4953 C C . ILE B 1 135 ? 12.828 2.445 -8.547 1 86.38 135 ILE B C 1
ATOM 4955 O O . ILE B 1 135 ? 12.75 1.351 -9.109 1 86.38 135 ILE B O 1
ATOM 4959 N N . ARG B 1 136 ? 13.852 3.24 -8.562 1 81.5 136 ARG B N 1
ATOM 4960 C CA . ARG B 1 136 ? 15.078 2.834 -9.242 1 81.5 136 ARG B CA 1
ATOM 4961 C C . ARG B 1 136 ? 15.969 2.021 -8.312 1 81.5 136 ARG B C 1
ATOM 4963 O O . ARG B 1 136 ? 16.625 1.067 -8.742 1 81.5 136 ARG B O 1
ATOM 4970 N N . ALA B 1 137 ? 15.961 2.51 -7.121 1 84.31 137 ALA B N 1
ATOM 4971 C CA . ALA B 1 137 ? 16.812 1.856 -6.133 1 84.31 137 ALA B CA 1
ATOM 4972 C C . ALA B 1 137 ? 16.328 2.141 -4.715 1 84.31 137 ALA B C 1
ATOM 4974 O O . ALA B 1 137 ? 15.711 3.18 -4.461 1 84.31 137 ALA B O 1
ATOM 4975 N N . VAL B 1 138 ? 16.547 1.171 -3.893 1 90.38 138 VAL B N 1
ATOM 4976 C CA . VAL B 1 138 ? 16.281 1.334 -2.467 1 90.38 138 VAL B CA 1
ATOM 4977 C C . VAL B 1 138 ? 17.578 1.231 -1.68 1 90.38 138 VAL B C 1
ATOM 4979 O O . VAL B 1 138 ? 18.344 0.276 -1.851 1 90.38 138 VAL B O 1
ATOM 4982 N N . GLU B 1 139 ? 17.844 2.213 -0.836 1 91.44 139 GLU B N 1
ATOM 4983 C CA . GLU B 1 139 ? 19.062 2.246 -0.042 1 91.44 139 GLU B CA 1
ATOM 4984 C C . GLU B 1 139 ? 18.766 2.449 1.438 1 91.44 139 GLU B C 1
ATOM 4986 O O . GLU B 1 139 ? 17.672 2.916 1.793 1 91.44 139 GLU B O 1
ATOM 4991 N N . THR B 1 140 ? 19.672 1.983 2.215 1 93.19 140 THR B N 1
ATOM 4992 C CA . THR B 1 140 ? 19.625 2.232 3.65 1 93.19 140 THR B CA 1
ATOM 4993 C C . THR B 1 140 ? 21 2.668 4.164 1 93.19 140 THR B C 1
ATOM 4995 O O . THR B 1 140 ? 22.016 2.42 3.514 1 93.19 140 THR B O 1
ATOM 4998 N N . SER B 1 141 ? 20.984 3.408 5.191 1 88.62 141 SER B N 1
ATOM 4999 C CA . SER B 1 141 ? 22.234 3.828 5.82 1 88.62 141 SER B CA 1
ATOM 5000 C C . SER B 1 141 ? 22.062 4.016 7.324 1 88.62 141 SER B C 1
ATOM 5002 O O . SER B 1 141 ? 20.938 4.07 7.82 1 88.62 141 SER B O 1
ATOM 5004 N N . VAL B 1 142 ? 23.234 3.949 7.957 1 82.62 142 VAL B N 1
ATOM 5005 C CA . VAL B 1 142 ? 23.219 4.234 9.391 1 82.62 142 VAL B CA 1
ATOM 5006 C C . VAL B 1 142 ? 23.75 5.645 9.641 1 82.62 142 VAL B C 1
ATOM 5008 O O . VAL B 1 142 ? 23.688 6.145 10.766 1 82.62 142 VAL B O 1
ATOM 5011 N N . ASN B 1 143 ? 24.156 6.258 8.578 1 90.5 143 ASN B N 1
ATOM 5012 C CA . ASN B 1 143 ? 24.656 7.629 8.664 1 90.5 143 ASN B CA 1
ATOM 5013 C C . ASN B 1 143 ? 23.656 8.617 8.055 1 90.5 143 ASN B C 1
ATOM 5015 O O . ASN B 1 143 ? 23.281 8.484 6.891 1 90.5 143 ASN B O 1
ATOM 5019 N N . LEU B 1 144 ? 23.344 9.617 8.844 1 93.31 144 LEU B N 1
ATOM 5020 C CA . LEU B 1 144 ? 22.344 10.602 8.438 1 93.31 144 LEU B CA 1
ATOM 5021 C C . LEU B 1 144 ? 22.844 11.398 7.234 1 93.31 144 LEU B C 1
ATOM 5023 O O . LEU B 1 144 ? 22.047 11.758 6.355 1 93.31 144 LEU B O 1
ATOM 5027 N N . THR B 1 145 ? 24.141 11.633 7.152 1 93.88 145 THR B N 1
ATOM 5028 C CA . THR B 1 145 ? 24.719 12.398 6.051 1 93.88 145 THR B CA 1
ATOM 5029 C C . THR B 1 145 ? 24.469 11.695 4.719 1 93.88 145 THR B C 1
ATOM 5031 O O . THR B 1 145 ? 24.062 12.32 3.746 1 93.88 145 THR B O 1
ATOM 5034 N N . GLU B 1 146 ? 24.672 10.461 4.711 1 92.5 146 GLU B N 1
ATOM 5035 C CA . GLU B 1 146 ? 24.453 9.688 3.496 1 92.5 146 GLU B CA 1
ATOM 5036 C C . GLU B 1 146 ? 22.984 9.672 3.098 1 92.5 146 GLU B C 1
ATOM 5038 O O . GLU B 1 146 ? 22.656 9.742 1.911 1 92.5 146 GLU B O 1
ATOM 5043 N N . ALA B 1 147 ? 22.156 9.609 4.066 1 95.12 147 ALA B N 1
ATOM 5044 C CA . ALA B 1 147 ? 20.719 9.547 3.822 1 95.12 147 ALA B CA 1
ATOM 5045 C C . ALA B 1 147 ? 20.203 10.859 3.223 1 95.12 147 ALA B C 1
ATOM 5047 O O . ALA B 1 147 ? 19.281 10.852 2.404 1 95.12 147 ALA B O 1
ATOM 5048 N N . LEU B 1 148 ? 20.844 11.953 3.572 1 96.62 148 LEU B N 1
ATOM 5049 C CA . LEU B 1 148 ? 20.312 13.266 3.207 1 96.62 148 LEU B CA 1
ATOM 5050 C C . LEU B 1 148 ? 21.031 13.812 1.979 1 96.62 148 LEU B C 1
ATOM 5052 O O . LEU B 1 148 ? 20.562 14.758 1.346 1 96.62 148 LEU B O 1
ATOM 5056 N N . GLU B 1 149 ? 22.156 13.227 1.651 1 94.12 149 GLU B N 1
ATOM 5057 C CA . GLU B 1 149 ? 22.938 13.742 0.529 1 94.12 149 GLU B CA 1
ATOM 5058 C C . GLU B 1 149 ? 22.125 13.75 -0.755 1 94.12 149 GLU B C 1
ATOM 5060 O O . GLU B 1 149 ? 21.625 12.711 -1.188 1 94.12 149 GLU B O 1
ATOM 5065 N N . ASN B 1 150 ? 21.891 14.93 -1.335 1 90.81 150 ASN B N 1
ATOM 5066 C CA . ASN B 1 150 ? 21.203 15.188 -2.596 1 90.81 150 ASN B CA 1
ATOM 5067 C C . ASN B 1 150 ? 19.734 14.781 -2.523 1 90.81 150 ASN B C 1
ATOM 5069 O O . ASN B 1 150 ? 19.125 14.469 -3.545 1 90.81 150 ASN B O 1
ATOM 5073 N N . ALA B 1 151 ? 19.156 14.758 -1.338 1 95.31 151 ALA B N 1
ATOM 5074 C CA . ALA B 1 151 ? 17.75 14.445 -1.198 1 95.31 151 ALA B CA 1
ATOM 5075 C C . ALA B 1 151 ? 16.875 15.57 -1.756 1 95.31 151 ALA B C 1
ATOM 5077 O O . ALA B 1 151 ? 17.109 16.75 -1.465 1 95.31 151 ALA B O 1
ATOM 5078 N N . SER B 1 152 ? 15.961 15.18 -2.604 1 93.31 152 SER B N 1
ATOM 5079 C CA . SER B 1 152 ? 15.008 16.156 -3.143 1 93.31 152 SER B CA 1
ATOM 5080 C C . SER B 1 152 ? 13.773 16.266 -2.258 1 93.31 152 SER B C 1
ATOM 5082 O O . SER B 1 152 ? 13.102 17.297 -2.25 1 93.31 152 SER B O 1
ATOM 5084 N N . LEU B 1 153 ? 13.438 15.227 -1.615 1 96.19 153 LEU B N 1
ATOM 5085 C CA . LEU B 1 153 ? 12.328 15.18 -0.672 1 96.19 153 LEU B CA 1
ATOM 5086 C C . LEU B 1 153 ? 12.703 14.398 0.58 1 96.19 153 LEU B C 1
ATOM 5088 O O . LEU B 1 153 ? 13.266 13.305 0.487 1 96.19 153 LEU B O 1
ATOM 5092 N N . VAL B 1 154 ? 12.477 14.977 1.715 1 97.69 154 VAL B N 1
ATOM 5093 C CA . VAL B 1 154 ? 12.688 14.312 3.002 1 97.69 154 VAL B CA 1
ATOM 5094 C C . VAL B 1 154 ? 11.352 14.195 3.736 1 97.69 154 VAL B C 1
ATOM 5096 O O . VAL B 1 154 ? 10.68 15.195 3.982 1 97.69 154 VAL B O 1
ATOM 5099 N N . VAL B 1 155 ? 10.961 13 4.02 1 97.56 155 VAL B N 1
ATOM 5100 C CA . VAL B 1 155 ? 9.75 12.734 4.789 1 97.56 155 VAL B CA 1
ATOM 5101 C C . VAL B 1 155 ? 10.125 12.281 6.199 1 97.56 155 VAL B C 1
ATOM 5103 O O . VAL B 1 155 ? 10.859 11.305 6.371 1 97.56 155 VAL B O 1
ATOM 5106 N N . ILE B 1 156 ? 9.641 12.961 7.211 1 96.38 156 ILE B N 1
ATOM 5107 C CA . ILE B 1 156 ? 9.945 12.648 8.602 1 96.38 156 ILE B CA 1
ATOM 5108 C C . ILE B 1 156 ? 8.688 12.125 9.297 1 96.38 156 ILE B C 1
ATOM 5110 O O . ILE B 1 156 ? 7.684 12.836 9.398 1 96.38 156 ILE B O 1
ATOM 5114 N N . LEU B 1 157 ? 8.805 10.93 9.742 1 90 157 LEU B N 1
ATOM 5115 C CA . LEU B 1 157 ? 7.594 10.383 10.328 1 90 157 LEU B CA 1
ATOM 5116 C C . LEU B 1 157 ? 7.922 9.523 11.547 1 90 157 LEU B C 1
ATOM 5118 O O . LEU B 1 157 ? 8.93 8.812 11.555 1 90 157 LEU B O 1
ATOM 5122 N N . ASP B 1 158 ? 7.141 9.711 12.602 1 86 158 ASP B N 1
ATOM 5123 C CA . ASP B 1 158 ? 7.055 8.859 13.789 1 86 158 ASP B CA 1
ATOM 5124 C C . ASP B 1 158 ? 8.414 8.734 14.477 1 86 158 ASP B C 1
ATOM 5126 O O . ASP B 1 158 ? 8.844 7.637 14.828 1 86 158 ASP B O 1
ATOM 5130 N N . VAL B 1 159 ? 9.023 9.812 14.602 1 88.5 159 VAL B N 1
ATOM 5131 C CA . VAL B 1 159 ? 10.305 9.82 15.305 1 88.5 159 VAL B CA 1
ATOM 5132 C C . VAL B 1 159 ? 10.109 10.352 16.719 1 88.5 159 VAL B C 1
ATOM 5134 O O . VAL B 1 159 ? 9.188 11.117 16.984 1 88.5 159 VAL B O 1
ATOM 5137 N N . ILE B 1 160 ? 10.922 9.891 17.672 1 87.69 160 ILE B N 1
ATOM 5138 C CA . ILE B 1 160 ? 10.977 10.336 19.062 1 87.69 160 ILE B CA 1
ATOM 5139 C C . ILE B 1 160 ? 9.578 10.297 19.672 1 87.69 160 ILE B C 1
ATOM 5141 O O . ILE B 1 160 ? 9.023 11.336 20.047 1 87.69 160 ILE B O 1
ATOM 5145 N N . PRO B 1 161 ? 9.078 9.141 19.812 1 83.06 161 PRO B N 1
ATOM 5146 C CA . PRO B 1 161 ? 7.762 9.039 20.453 1 83.06 161 PRO B CA 1
ATOM 5147 C C . PRO B 1 161 ? 7.785 9.438 21.922 1 83.06 161 PRO B C 1
ATOM 5149 O O . PRO B 1 161 ? 8.844 9.406 22.562 1 83.06 161 PRO B O 1
ATOM 5152 N N . ARG B 1 162 ? 6.617 9.875 22.344 1 80.94 162 ARG B N 1
ATOM 5153 C CA . ARG B 1 162 ? 6.5 10.188 23.766 1 80.94 162 ARG B CA 1
ATOM 5154 C C . ARG B 1 162 ? 6.668 8.93 24.609 1 80.94 162 ARG B C 1
ATOM 5156 O O . ARG B 1 162 ? 6.145 7.867 24.266 1 80.94 162 ARG B O 1
ATOM 5163 N N . GLU B 1 163 ? 7.355 9.016 25.641 1 76.06 163 GLU B N 1
ATOM 5164 C CA . GLU B 1 163 ? 7.609 7.867 26.5 1 76.06 163 GLU B CA 1
ATOM 5165 C C . GLU B 1 163 ? 6.391 7.543 27.359 1 76.06 163 GLU B C 1
ATOM 5167 O O . GLU B 1 163 ? 5.758 8.445 27.906 1 76.06 163 GLU B O 1
ATOM 5172 N N . HIS B 1 164 ? 5.953 6.293 27.219 1 68.5 164 HIS B N 1
ATOM 5173 C CA . HIS B 1 164 ? 4.809 5.848 28 1 68.5 164 HIS B CA 1
ATOM 5174 C C . HIS B 1 164 ? 5.246 5.363 29.375 1 68.5 164 HIS B C 1
ATOM 5176 O O . HIS B 1 164 ? 6.398 4.961 29.562 1 68.5 164 HIS B O 1
ATOM 5182 N N . PRO B 1 165 ? 4.078 5.52 30.266 1 62.31 165 PRO B N 1
ATOM 5183 C CA . PRO B 1 165 ? 4.414 5.051 31.609 1 62.31 165 PRO B CA 1
ATOM 5184 C C . PRO B 1 165 ? 4.781 3.568 31.656 1 62.31 165 PRO B C 1
ATOM 5186 O O . PRO B 1 165 ? 4.195 2.766 30.922 1 62.31 165 PRO B O 1
ATOM 5189 N N . ILE B 1 166 ? 5.961 3.268 32.031 1 58.25 166 ILE B N 1
ATOM 5190 C CA . ILE B 1 166 ? 6.352 1.877 32.219 1 58.25 166 ILE B CA 1
ATOM 5191 C C . ILE B 1 166 ? 6.387 1.565 33.719 1 58.25 166 ILE B C 1
ATOM 5193 O O . ILE B 1 166 ? 6.754 2.422 34.531 1 58.25 166 ILE B O 1
ATOM 5197 N N . CYS B 1 167 ? 5.609 0.582 34.094 1 55.16 167 CYS B N 1
ATOM 5198 C CA . CYS B 1 167 ? 5.68 0.136 35.469 1 55.16 167 CYS B CA 1
ATOM 5199 C C . CYS B 1 167 ? 7.027 -0.516 35.75 1 55.16 167 CYS B C 1
ATOM 5201 O O . CYS B 1 167 ? 7.363 -1.546 35.188 1 55.16 167 CYS B O 1
ATOM 5203 N N . VAL B 1 168 ? 7.879 0.267 36.156 1 54.38 168 VAL B N 1
ATOM 5204 C CA . VAL B 1 168 ? 9.109 -0.365 36.625 1 54.38 168 VAL B CA 1
ATOM 5205 C C . VAL B 1 168 ? 9.062 -0.544 38.156 1 54.38 168 VAL B C 1
ATOM 5207 O O . VAL B 1 168 ? 8.891 0.427 38.875 1 54.38 168 VAL B O 1
ATOM 5210 N N . ASP B 1 169 ? 9.391 -1.829 38.688 1 55.88 169 ASP B N 1
ATOM 5211 C CA . ASP B 1 169 ? 9.445 -2.258 40.062 1 55.88 169 ASP B CA 1
ATOM 5212 C C . ASP B 1 169 ? 8.242 -1.736 40.844 1 55.88 169 ASP B C 1
ATOM 5214 O O . ASP B 1 169 ? 8.391 -1.271 42 1 55.88 169 ASP B O 1
ATOM 5218 N N . GLY B 1 170 ? 7.051 -1.72 40.219 1 57.53 170 GLY B N 1
ATOM 5219 C CA . GLY B 1 170 ? 5.84 -1.373 40.938 1 57.53 170 GLY B CA 1
ATOM 5220 C C . GLY B 1 170 ? 5.504 0.105 40.875 1 57.53 170 GLY B C 1
ATOM 5221 O O . GLY B 1 170 ? 4.453 0.531 41.344 1 57.53 170 GLY B O 1
ATOM 5222 N N . THR B 1 171 ? 6.492 0.786 40.531 1 58.03 171 THR B N 1
ATOM 5223 C CA . THR B 1 171 ? 6.23 2.217 40.438 1 58.03 171 THR B CA 1
ATOM 5224 C C . THR B 1 171 ? 5.945 2.625 39 1 58.03 171 THR B C 1
ATOM 5226 O O . THR B 1 171 ? 6.715 2.305 38.094 1 58.03 171 THR B O 1
ATOM 5229 N N . LEU B 1 172 ? 4.789 2.959 38.812 1 57.47 172 LEU B N 1
ATOM 5230 C CA . LEU B 1 172 ? 4.363 3.445 37.5 1 57.47 172 LEU B CA 1
ATOM 5231 C C . LEU B 1 172 ? 5.105 4.723 37.125 1 57.47 172 LEU B C 1
ATOM 5233 O O . LEU B 1 172 ? 5.047 5.719 37.844 1 57.47 172 LEU B O 1
ATOM 5237 N N . LYS B 1 173 ? 6.25 4.539 36.531 1 57.97 173 LYS B N 1
ATOM 5238 C CA . LYS B 1 173 ? 6.898 5.742 36.031 1 57.97 173 LYS B CA 1
ATOM 5239 C C . LYS B 1 173 ? 5.938 6.566 35.156 1 57.97 173 LYS B C 1
ATOM 5241 O O . LYS B 1 173 ? 5.176 6.012 34.375 1 57.97 173 LYS B O 1
ATOM 5246 N N . HIS B 1 174 ? 5.738 7.844 35.562 1 60.22 174 HIS B N 1
ATOM 5247 C CA . HIS B 1 174 ? 4.789 8.781 34.969 1 60.22 174 HIS B CA 1
ATOM 5248 C C . HIS B 1 174 ? 5.055 8.977 33.469 1 60.22 174 HIS B C 1
ATOM 5250 O O . HIS B 1 174 ? 6.176 8.758 33.031 1 60.22 174 HIS B O 1
ATOM 5256 N N . SER B 1 175 ? 3.996 9.109 32.719 1 71.88 175 SER B N 1
ATOM 5257 C CA . SER B 1 175 ? 4.059 9.531 31.328 1 71.88 175 SER B CA 1
ATOM 5258 C C . SER B 1 175 ? 4.883 10.805 31.172 1 71.88 175 SER B C 1
ATOM 5260 O O . SER B 1 175 ? 4.887 11.664 32.062 1 71.88 175 SER B O 1
ATOM 5262 N N . GLU B 1 176 ? 5.816 10.805 30.312 1 82.75 176 GLU B N 1
ATOM 5263 C CA . GLU B 1 176 ? 6.625 11.977 30 1 82.75 176 GLU B CA 1
ATOM 5264 C C . GLU B 1 176 ? 5.7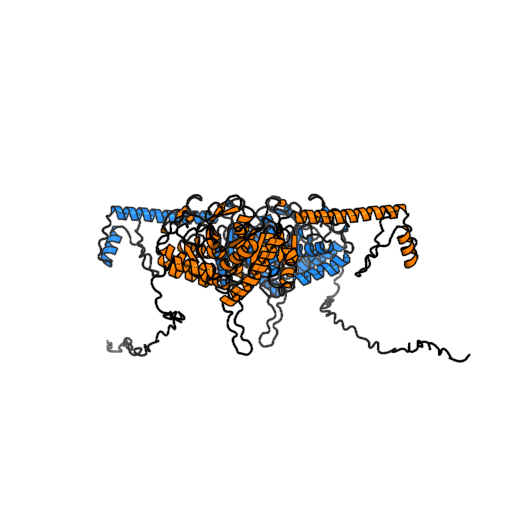54 13.227 29.859 1 82.75 176 GLU B C 1
ATOM 5266 O O . GLU B 1 176 ? 4.727 13.195 29.172 1 82.75 176 GLU B O 1
ATOM 5271 N N . ALA B 1 177 ? 6.133 14.227 30.75 1 86.94 177 ALA B N 1
ATOM 5272 C CA . ALA B 1 177 ? 5.434 15.5 30.578 1 86.94 177 ALA B CA 1
ATOM 5273 C C . ALA B 1 177 ? 5.578 16.016 29.156 1 86.94 177 ALA B C 1
ATOM 5275 O O . ALA B 1 177 ? 6.621 15.836 28.531 1 86.94 177 ALA B O 1
ATOM 5276 N N . ARG B 1 178 ? 4.582 16.703 28.656 1 88.62 178 ARG B N 1
ATOM 5277 C CA . ARG B 1 178 ? 4.598 17.203 27.297 1 88.62 178 ARG B CA 1
ATOM 5278 C C . ARG B 1 178 ? 5.785 18.125 27.062 1 88.62 178 ARG B C 1
ATOM 5280 O O . ARG B 1 178 ? 6.441 18.062 26.016 1 88.62 178 ARG B O 1
ATOM 5287 N N . ALA B 1 179 ? 6.035 19.016 28.047 1 90.88 179 ALA B N 1
ATOM 5288 C CA . ALA B 1 179 ? 7.141 19.969 27.906 1 90.88 179 ALA B CA 1
ATOM 5289 C C . ALA B 1 179 ? 8.469 19.234 27.75 1 90.88 179 ALA B C 1
ATOM 5291 O O . ALA B 1 179 ? 9.328 19.656 26.969 1 90.88 179 ALA B O 1
ATOM 5292 N N . GLU B 1 180 ? 8.648 18.219 28.453 1 91.75 180 GLU B N 1
ATOM 5293 C CA . GLU B 1 180 ? 9.875 17.422 28.359 1 91.75 180 GLU B CA 1
ATOM 5294 C C . GLU B 1 180 ? 9.969 16.719 27.016 1 91.75 180 GLU B C 1
ATOM 5296 O O . GLU B 1 180 ? 11.055 16.641 26.438 1 91.75 180 GLU B O 1
ATOM 5301 N N . TRP B 1 181 ? 8.883 16.219 26.562 1 91.06 181 TRP B N 1
ATOM 5302 C CA . TRP B 1 181 ? 8.82 15.57 25.25 1 91.06 181 TRP B CA 1
ATOM 5303 C C . TRP B 1 181 ? 9.172 16.547 24.141 1 91.06 181 TRP B C 1
ATOM 5305 O O . TRP B 1 181 ? 9.953 16.234 23.25 1 91.06 181 TRP B O 1
ATOM 5315 N N . LEU B 1 182 ? 8.602 17.734 24.219 1 94.56 182 LEU B N 1
ATOM 5316 C CA . LEU B 1 182 ? 8.852 18.766 23.219 1 94.56 182 LEU B CA 1
ATOM 5317 C C . LEU B 1 182 ? 10.32 19.172 23.219 1 94.56 182 LEU B C 1
ATOM 5319 O O . LEU B 1 182 ? 10.898 19.438 22.156 1 94.56 182 LEU B O 1
ATOM 5323 N N . ASP B 1 183 ? 10.891 19.188 24.375 1 95.62 183 ASP B N 1
ATOM 5324 C CA . ASP B 1 183 ? 12.305 19.531 24.484 1 95.62 183 ASP B CA 1
ATOM 5325 C C . ASP B 1 183 ? 13.172 18.484 23.781 1 95.62 183 ASP B C 1
ATOM 5327 O O . ASP B 1 183 ? 14.117 18.828 23.078 1 95.62 183 ASP B O 1
ATOM 5331 N N . ARG B 1 184 ? 12.852 17.25 24 1 93.56 184 ARG B N 1
ATOM 5332 C CA . ARG B 1 184 ? 13.578 16.188 23.328 1 93.56 184 ARG B CA 1
ATOM 5333 C C . ARG B 1 184 ? 13.406 16.281 21.812 1 93.56 184 ARG B C 1
ATOM 5335 O O . ARG B 1 184 ? 14.359 16.078 21.062 1 93.56 184 ARG B O 1
ATOM 5342 N N . ARG B 1 185 ? 12.266 16.578 21.406 1 94.5 185 ARG B N 1
ATOM 5343 C CA . ARG B 1 185 ? 11.984 16.688 19.969 1 94.5 185 ARG B CA 1
ATOM 5344 C C . ARG B 1 185 ? 12.703 17.875 19.359 1 94.5 185 ARG B C 1
ATOM 5346 O O . ARG B 1 185 ? 13.211 17.797 18.234 1 94.5 185 ARG B O 1
ATOM 5353 N N . PHE B 1 186 ? 12.758 18.938 20.188 1 97.25 186 PHE B N 1
ATOM 5354 C CA . PHE B 1 186 ? 13.469 20.125 19.703 1 97.25 186 PHE B CA 1
ATOM 5355 C C . PHE B 1 186 ? 14.922 19.781 19.375 1 97.25 186 PHE B C 1
ATOM 5357 O O . PHE B 1 186 ? 15.414 20.141 18.297 1 97.25 186 PHE B O 1
ATOM 5364 N N . ASN B 1 187 ? 15.547 19.125 20.266 1 96.81 187 ASN B N 1
ATOM 5365 C CA . ASN B 1 187 ? 16.953 18.781 20.078 1 96.81 187 ASN B CA 1
ATOM 5366 C C . ASN B 1 187 ? 17.156 17.891 18.844 1 96.81 187 ASN B C 1
ATOM 5368 O O . ASN B 1 187 ? 18.078 18.109 18.078 1 96.81 187 ASN B O 1
ATOM 5372 N N . TYR B 1 188 ? 16.297 17 18.672 1 95.5 188 TYR B N 1
ATOM 5373 C CA . TYR B 1 188 ? 16.391 16.094 17.531 1 95.5 188 TYR B CA 1
ATOM 5374 C C . TYR B 1 188 ? 16.156 16.812 16.219 1 95.5 188 TYR B C 1
ATOM 5376 O O . TYR B 1 188 ? 16.953 16.719 15.289 1 95.5 188 TYR B O 1
ATOM 5384 N N . PHE B 1 189 ? 15.078 17.562 16.125 1 97.19 189 PHE B N 1
ATOM 5385 C CA . PHE B 1 189 ? 14.672 18.219 14.883 1 97.19 189 PHE B CA 1
ATOM 5386 C C . PHE B 1 189 ? 15.625 19.359 14.531 1 97.19 189 PHE B C 1
ATOM 5388 O O . PHE B 1 189 ? 15.859 19.625 13.352 1 97.19 189 PHE B O 1
ATOM 5395 N N . TYR B 1 190 ? 16.109 20.016 15.586 1 97.38 190 TYR B N 1
ATOM 5396 C CA . TYR B 1 190 ? 17.078 21.078 15.297 1 97.38 190 TYR B CA 1
ATOM 5397 C C . TYR B 1 190 ? 18.328 20.516 14.648 1 97.38 190 TYR B C 1
ATOM 5399 O O . TYR B 1 190 ? 18.797 21.031 13.641 1 97.38 190 TYR B O 1
ATOM 5407 N N . ARG B 1 191 ? 18.828 19.438 15.211 1 96.06 191 ARG B N 1
ATOM 5408 C CA . ARG B 1 191 ? 20 18.781 14.641 1 96.06 191 ARG B CA 1
ATOM 5409 C C . ARG B 1 191 ? 19.703 18.266 13.242 1 96.06 191 ARG B C 1
ATOM 5411 O O . ARG B 1 191 ? 20.547 18.375 12.344 1 96.06 191 ARG B O 1
ATOM 5418 N N . LEU B 1 192 ? 18.594 17.656 13.078 1 96.94 192 LEU B N 1
ATOM 5419 C CA . LEU B 1 192 ? 18.188 17.172 11.773 1 96.94 192 LEU B CA 1
ATOM 5420 C C . LEU B 1 192 ? 18.125 18.297 10.75 1 96.94 192 LEU B C 1
ATOM 5422 O O . LEU B 1 192 ? 18.594 18.156 9.617 1 96.94 192 LEU B O 1
ATOM 5426 N N . GLY B 1 193 ? 17.547 19.406 11.188 1 97.25 193 GLY B N 1
ATOM 5427 C CA . GLY B 1 193 ? 17.484 20.578 10.32 1 97.25 193 GLY B CA 1
ATOM 5428 C C . GLY B 1 193 ? 18.844 21.078 9.898 1 97.25 193 GLY B C 1
ATOM 5429 O O . GLY B 1 193 ? 19.047 21.453 8.734 1 97.25 193 GLY B O 1
ATOM 5430 N N . GLU B 1 194 ? 19.766 21.062 10.828 1 95.88 194 GLU B N 1
ATOM 5431 C CA . GLU B 1 194 ? 21.141 21.469 10.5 1 95.88 194 GLU B CA 1
ATOM 5432 C C . GLU B 1 194 ? 21.75 20.547 9.445 1 95.88 194 GLU B C 1
ATOM 5434 O O . GLU B 1 194 ? 22.406 21 8.516 1 95.88 194 GLU B O 1
ATOM 5439 N N . CYS B 1 195 ? 21.484 19.312 9.578 1 96.06 195 CYS B N 1
ATOM 5440 C CA . CYS B 1 195 ? 22.016 18.328 8.625 1 96.06 195 CYS B CA 1
ATOM 5441 C C . CYS B 1 195 ? 21.359 18.5 7.262 1 96.06 195 CYS B C 1
ATOM 5443 O O . CYS B 1 195 ? 22.031 18.406 6.234 1 96.06 195 CYS B O 1
ATOM 5445 N N . ILE B 1 196 ? 20.078 18.75 7.258 1 96.81 196 ILE B N 1
ATOM 5446 C CA . ILE B 1 196 ? 19.359 18.953 6 1 96.81 196 ILE B CA 1
ATOM 5447 C C . ILE B 1 196 ? 19.922 20.172 5.273 1 96.81 196 ILE B C 1
ATOM 5449 O O . ILE B 1 196 ? 20.219 20.109 4.074 1 96.81 196 ILE B O 1
ATOM 5453 N N . ARG B 1 197 ? 20.109 21.203 6.047 1 94.75 197 ARG B N 1
ATOM 5454 C CA . ARG B 1 197 ? 20.625 22.453 5.496 1 94.75 197 ARG B CA 1
ATOM 5455 C C . ARG B 1 197 ? 22.016 22.234 4.887 1 94.75 197 ARG B C 1
ATOM 5457 O O . ARG B 1 197 ? 22.344 22.828 3.85 1 94.75 197 ARG B O 1
ATOM 5464 N N . GLN B 1 198 ? 22.766 21.406 5.406 1 93.31 198 GLN B N 1
ATOM 5465 C CA . GLN B 1 198 ? 24.156 21.219 5.016 1 93.31 198 GLN B CA 1
ATOM 5466 C C . GLN B 1 198 ? 24.281 20.234 3.855 1 93.31 198 GLN B C 1
ATOM 5468 O O . GLN B 1 198 ? 25.109 20.406 2.961 1 93.31 198 GLN B O 1
ATOM 5473 N N . TYR B 1 199 ? 23.422 19.156 3.816 1 94.06 199 TYR B N 1
ATOM 5474 C CA . TYR B 1 199 ? 23.734 18.031 2.943 1 94.06 199 TYR B CA 1
ATOM 5475 C C . TYR B 1 199 ? 22.672 17.859 1.863 1 94.06 199 TYR B C 1
ATOM 5477 O O . TYR B 1 199 ? 22.953 17.328 0.79 1 94.06 199 TYR B O 1
ATOM 5485 N N . ALA B 1 200 ? 21.453 18.281 2.107 1 94.06 200 ALA B N 1
ATOM 5486 C CA . ALA B 1 200 ? 20.375 18.047 1.15 1 94.06 200 ALA B CA 1
ATOM 5487 C C . ALA B 1 200 ? 20.484 18.984 -0.038 1 94.06 200 ALA B C 1
ATOM 5489 O O . ALA B 1 200 ? 21.312 19.906 -0.037 1 94.06 200 ALA B O 1
ATOM 5490 N N . ASP B 1 201 ? 19.719 18.703 -1.064 1 91.25 201 ASP B N 1
ATOM 5491 C CA . ASP B 1 201 ? 19.609 19.594 -2.213 1 91.25 201 ASP B CA 1
ATOM 5492 C C . ASP B 1 201 ? 19.156 20.984 -1.783 1 91.25 201 ASP B C 1
ATOM 5494 O O . ASP B 1 201 ? 18.406 21.141 -0.823 1 91.25 201 ASP B O 1
ATOM 5498 N N . GLN B 1 202 ? 19.547 21.984 -2.479 1 87.12 202 GLN B N 1
ATOM 5499 C CA . GLN B 1 202 ? 19.219 23.359 -2.141 1 87.12 202 GLN B CA 1
ATOM 5500 C C . GLN B 1 202 ? 17.719 23.594 -2.227 1 87.12 202 GLN B C 1
ATOM 5502 O O . GLN B 1 202 ? 17.172 24.438 -1.512 1 87.12 202 GLN B O 1
ATOM 5507 N N . ASN B 1 203 ? 17.094 22.828 -3.037 1 89.25 203 ASN B N 1
ATOM 5508 C CA . ASN B 1 203 ? 15.641 22.969 -3.197 1 89.25 203 ASN B CA 1
ATOM 5509 C C . ASN B 1 203 ? 14.883 21.812 -2.564 1 89.25 203 ASN B C 1
ATOM 5511 O O . ASN B 1 203 ? 13.789 21.469 -3.004 1 89.25 203 ASN B O 1
ATOM 5515 N N . VAL B 1 204 ? 15.453 21.281 -1.557 1 94.81 204 VAL B N 1
ATOM 5516 C CA . VAL B 1 204 ? 14.859 20.109 -0.905 1 94.81 204 VAL B CA 1
ATOM 5517 C C . VAL B 1 204 ? 13.484 20.469 -0.355 1 94.81 204 VAL B C 1
ATOM 5519 O O . VAL B 1 204 ? 13.273 21.578 0.137 1 94.81 204 VAL B O 1
ATOM 5522 N N . ARG B 1 205 ? 12.617 19.609 -0.55 1 95.12 205 ARG B N 1
ATOM 5523 C CA . ARG B 1 205 ? 11.32 19.672 0.116 1 95.12 205 ARG B CA 1
ATOM 5524 C C . ARG B 1 205 ? 11.289 18.781 1.354 1 95.12 205 ARG B C 1
ATOM 5526 O O . ARG B 1 205 ? 11.773 17.656 1.322 1 95.12 205 ARG B O 1
ATOM 5533 N N . VAL B 1 206 ? 10.781 19.328 2.455 1 97.12 206 VAL B N 1
ATOM 5534 C CA . VAL B 1 206 ? 10.727 18.594 3.711 1 97.12 206 VAL B CA 1
ATOM 5535 C C . VAL B 1 206 ? 9.273 18.453 4.168 1 97.12 206 VAL B C 1
ATOM 5537 O O . VAL B 1 206 ? 8.578 19.469 4.344 1 97.12 206 VAL B O 1
ATOM 5540 N N . LEU B 1 207 ? 8.883 17.25 4.328 1 97.25 207 LEU B N 1
ATOM 5541 C CA . LEU B 1 207 ? 7.516 16.953 4.742 1 97.25 207 LEU B CA 1
ATOM 5542 C C . LEU B 1 207 ? 7.496 16.312 6.129 1 97.25 207 LEU B C 1
ATOM 5544 O O . LEU B 1 207 ? 8.031 15.219 6.324 1 97.25 207 LEU B O 1
ATOM 5548 N N . VAL B 1 208 ? 6.906 17.016 7.082 1 96.69 208 VAL B N 1
ATOM 5549 C CA . VAL B 1 208 ? 6.742 16.5 8.43 1 96.69 208 VAL B CA 1
ATOM 5550 C C . VAL B 1 208 ? 5.332 15.938 8.602 1 96.69 208 VAL B C 1
ATOM 5552 O O . VAL B 1 208 ? 4.348 16.625 8.32 1 96.69 208 VAL B O 1
ATOM 5555 N N . VAL B 1 209 ? 5.32 14.656 8.961 1 92 209 VAL B N 1
ATOM 5556 C CA . VAL B 1 209 ? 4.008 14.031 9.078 1 92 209 VAL B CA 1
ATOM 5557 C C . VAL B 1 209 ? 3.902 13.297 10.414 1 92 209 VAL B C 1
ATOM 5559 O O . VAL B 1 209 ? 4.918 12.945 11.023 1 92 209 VAL B O 1
ATOM 5562 N N . GLY B 1 210 ? 2.762 13.336 10.961 1 75.25 210 GLY B N 1
ATOM 5563 C CA . GLY B 1 210 ? 2.529 12.594 12.188 1 75.25 210 GLY B CA 1
ATOM 5564 C C . GLY B 1 210 ? 1.62 11.398 12 1 75.25 210 GLY B C 1
ATOM 5565 O O . GLY B 1 210 ? 0.816 11.359 11.062 1 75.25 210 GLY B O 1
ATOM 5566 N N . SER B 1 211 ? 2.062 10.32 12.523 1 65.38 211 SER B N 1
ATOM 5567 C CA . SER B 1 211 ? 1.138 9.195 12.57 1 65.38 211 SER B CA 1
ATOM 5568 C C . SER B 1 211 ? 0.706 8.891 14 1 65.38 211 SER B C 1
ATOM 5570 O O . SER B 1 211 ? 1.372 9.297 14.953 1 65.38 211 SER B O 1
ATOM 5572 N N . GLU B 1 212 ? -0.62 8.703 14.18 1 56.69 212 GLU B N 1
ATOM 5573 C CA . GLU B 1 212 ? -1.151 8.367 15.5 1 56.69 212 GLU B CA 1
ATOM 5574 C C . GLU B 1 212 ? -0.444 7.152 16.094 1 56.69 212 GLU B C 1
ATOM 5576 O O . GLU B 1 212 ? -0.45 6.957 17.312 1 56.69 212 GLU B O 1
ATOM 5581 N N . GLN B 1 213 ? 0.039 6.246 15.156 1 51.91 213 GLN B N 1
ATOM 5582 C CA . GLN B 1 213 ? 0.531 4.988 15.711 1 51.91 213 GLN B CA 1
ATOM 5583 C C . GLN B 1 213 ? 2.004 4.777 15.375 1 51.91 213 GLN B C 1
ATOM 5585 O O . GLN B 1 213 ? 2.393 4.848 14.203 1 51.91 213 GLN B O 1
ATOM 5590 N N . THR B 1 214 ? 2.918 5.031 16.328 1 47.41 214 THR B N 1
ATOM 5591 C CA . THR B 1 214 ? 4.34 4.82 16.078 1 47.41 214 THR B CA 1
ATOM 5592 C C . THR B 1 214 ? 4.637 3.338 15.867 1 47.41 214 THR B C 1
ATOM 5594 O O . THR B 1 214 ? 5.555 2.984 15.125 1 47.41 214 THR B O 1
ATOM 5597 N N . PHE B 1 215 ? 4.02 2.449 16.578 1 44.75 215 PHE B N 1
ATOM 5598 C CA . PHE B 1 215 ? 4.301 1.03 16.391 1 44.75 215 PHE B CA 1
ATOM 5599 C C . PHE B 1 215 ? 3.023 0.206 16.516 1 44.75 215 PHE B C 1
ATOM 5601 O O . PHE B 1 215 ? 2.035 0.667 17.094 1 44.75 215 PHE B O 1
ATOM 5608 N N . GLU B 1 216 ? 3.014 -0.888 15.789 1 43.94 216 GLU B N 1
ATOM 5609 C CA . GLU B 1 216 ? 1.87 -1.788 15.914 1 43.94 216 GLU B CA 1
ATOM 5610 C C . GLU B 1 216 ? 1.48 -1.997 17.375 1 43.94 216 GLU B C 1
ATOM 5612 O O . GLU B 1 216 ? 2.291 -2.461 18.172 1 43.94 216 GLU B O 1
ATOM 5617 N N . GLY B 1 217 ? 0.25 -1.559 17.828 1 42.97 217 GLY B N 1
ATOM 5618 C CA . GLY B 1 217 ? -0.233 -1.739 19.188 1 42.97 217 GLY B CA 1
ATOM 5619 C C . GLY B 1 217 ? 0.024 -0.537 20.078 1 42.97 217 GLY B C 1
ATOM 5620 O O . GLY B 1 217 ? -0.358 -0.532 21.25 1 42.97 217 GLY B O 1
ATOM 5621 N N . ALA B 1 218 ? 0.807 0.279 19.656 1 46.16 218 ALA B N 1
ATOM 5622 C CA . ALA B 1 218 ? 1.2 1.333 20.578 1 46.16 218 ALA B CA 1
ATOM 5623 C C . ALA B 1 218 ? 0.131 2.418 20.672 1 46.16 218 ALA B C 1
ATOM 5625 O O . ALA B 1 218 ? -0.702 2.549 19.766 1 46.16 218 ALA B O 1
ATOM 5626 N N . VAL B 1 219 ? 0.014 2.857 21.891 1 46.72 219 VAL B N 1
ATOM 5627 C CA . VAL B 1 219 ? -0.837 4 22.203 1 46.72 219 VAL B CA 1
ATOM 5628 C C . VAL B 1 219 ? -0.592 5.117 21.188 1 46.72 219 VAL B C 1
ATOM 5630 O O . VAL B 1 219 ? 0.555 5.406 20.844 1 46.72 219 VAL B O 1
ATOM 5633 N N . THR B 1 220 ? -1.637 5.59 20.562 1 50.41 220 THR B N 1
ATOM 5634 C CA . THR B 1 220 ? -1.81 6.586 19.516 1 50.41 220 THR B CA 1
ATOM 5635 C C . THR B 1 220 ? -1.217 7.926 19.938 1 50.41 220 THR B C 1
ATOM 5637 O O . THR B 1 220 ? -1.728 8.578 20.844 1 50.41 220 THR B O 1
ATOM 5640 N N . ILE B 1 221 ? 0.125 8.125 20 1 55.56 221 ILE B N 1
ATOM 5641 C CA . ILE B 1 221 ? 0.506 9.5 20.297 1 55.56 221 ILE B CA 1
ATOM 5642 C C . ILE B 1 221 ? 0.783 10.258 19 1 55.56 221 ILE B C 1
ATOM 5644 O O . ILE B 1 221 ? 1.623 9.844 18.203 1 55.56 221 ILE B O 1
ATOM 5648 N N . SER B 1 222 ? -0.089 11.266 18.734 1 67.06 222 SER B N 1
ATOM 5649 C CA . SER B 1 222 ? 0.033 12.133 17.562 1 67.06 222 SER B CA 1
ATOM 5650 C C . SER B 1 222 ? 1.264 13.023 17.672 1 67.06 222 SER B C 1
ATOM 5652 O O . SER B 1 222 ? 1.63 13.461 18.766 1 67.06 222 SER B O 1
ATOM 5654 N N . SER B 1 223 ? 2.023 13.203 16.688 1 81.31 223 SER B N 1
ATOM 5655 C CA . SER B 1 223 ? 3.199 14.055 16.578 1 81.31 223 SER B CA 1
ATOM 5656 C C . SER B 1 223 ? 2.811 15.531 16.578 1 81.31 223 SER B C 1
ATOM 5658 O O . SER B 1 223 ? 1.81 15.914 15.977 1 81.31 223 SER B O 1
ATOM 5660 N N . PRO B 1 224 ? 3.529 16.359 17.406 1 91.5 224 PRO B N 1
ATOM 5661 C CA . PRO B 1 224 ? 3.291 17.812 17.375 1 91.5 224 PRO B CA 1
ATOM 5662 C C . PRO B 1 224 ? 3.814 18.453 16.094 1 91.5 224 PRO B C 1
ATOM 5664 O O . PRO B 1 224 ? 4.906 19.031 16.094 1 91.5 224 PRO B O 1
ATOM 5667 N N . LEU B 1 225 ? 3.064 18.484 15.094 1 94.62 225 LEU B N 1
ATOM 5668 C CA . LEU B 1 225 ? 3.477 18.875 13.742 1 94.62 225 LEU B CA 1
ATOM 5669 C C . LEU B 1 225 ? 3.963 20.312 13.711 1 94.62 225 LEU B C 1
ATOM 5671 O O . LEU B 1 225 ? 5.016 20.609 13.141 1 94.62 225 LEU B O 1
ATOM 5675 N N . ASN B 1 226 ? 3.17 21.219 14.375 1 96.94 226 ASN B N 1
ATOM 5676 C CA . ASN B 1 226 ? 3.516 22.625 14.352 1 96.94 226 ASN B CA 1
ATOM 5677 C C . ASN B 1 226 ? 4.867 22.891 15.016 1 96.94 226 ASN B C 1
ATOM 5679 O O . ASN B 1 226 ? 5.688 23.641 14.484 1 96.94 226 ASN B O 1
ATOM 5683 N N . PHE B 1 227 ? 5.051 22.219 16.109 1 96.81 227 PHE B N 1
ATOM 5684 C CA . PHE B 1 227 ? 6.289 22.375 16.875 1 96.81 227 PHE B CA 1
ATOM 5685 C C . PHE B 1 227 ? 7.488 21.906 16.047 1 96.81 227 PHE B C 1
ATOM 5687 O O . PHE B 1 227 ? 8.516 22.594 16 1 96.81 227 PHE B O 1
ATOM 5694 N N . ASP B 1 228 ? 7.352 20.781 15.398 1 96.88 228 ASP B N 1
ATOM 5695 C CA . ASP B 1 228 ? 8.43 20.203 14.609 1 96.88 228 ASP B CA 1
ATOM 5696 C C . ASP B 1 228 ? 8.773 21.078 13.406 1 96.88 228 ASP B C 1
ATOM 5698 O O . ASP B 1 228 ? 9.945 21.312 13.109 1 96.88 228 ASP B O 1
ATOM 5702 N N . VAL B 1 229 ? 7.77 21.562 12.734 1 97.69 229 VAL B N 1
ATOM 5703 C CA . VAL B 1 229 ? 7.973 22.422 11.57 1 97.69 229 VAL B CA 1
ATOM 5704 C C . VAL B 1 229 ? 8.648 23.719 12 1 97.69 229 VAL B C 1
ATOM 5706 O O . VAL B 1 229 ? 9.578 24.188 11.336 1 97.69 229 VAL B O 1
ATOM 5709 N N . GLN B 1 230 ? 8.188 24.297 13.125 1 97.75 230 GLN B N 1
ATOM 5710 C CA . GLN B 1 230 ? 8.773 25.516 13.656 1 97.75 230 GLN B CA 1
ATOM 5711 C C . GLN B 1 230 ? 10.258 25.328 13.953 1 97.75 230 GLN B C 1
ATOM 5713 O O . GLN B 1 230 ? 11.078 26.203 13.672 1 97.75 230 GLN B O 1
ATOM 5718 N N . THR B 1 231 ? 10.555 24.203 14.539 1 98 231 THR B N 1
ATOM 5719 C CA . THR B 1 231 ? 11.938 23.891 14.859 1 98 231 THR B CA 1
ATOM 5720 C C . THR B 1 231 ? 12.781 23.812 13.594 1 98 231 THR B C 1
ATOM 5722 O O . THR B 1 231 ? 13.891 24.344 13.539 1 98 231 THR B O 1
ATOM 5725 N N . LEU B 1 232 ? 12.289 23.172 12.586 1 98 232 LEU B N 1
ATOM 5726 C CA . LEU B 1 232 ? 13.008 23.031 11.328 1 98 232 LEU B CA 1
ATOM 5727 C C . LEU B 1 232 ? 13.172 24.391 10.641 1 98 232 LEU B C 1
ATOM 5729 O O . LEU B 1 232 ? 14.203 24.672 10.039 1 98 232 LEU B O 1
ATOM 5733 N N . HIS B 1 233 ? 12.109 25.219 10.742 1 97.06 233 HIS B N 1
ATOM 5734 C CA . HIS B 1 233 ? 12.219 26.578 10.211 1 97.06 233 HIS B CA 1
ATOM 5735 C C . HIS B 1 233 ? 13.375 27.344 10.844 1 97.06 233 HIS B C 1
ATOM 5737 O O . HIS B 1 233 ? 14.109 28.047 10.156 1 97.06 233 HIS B O 1
ATOM 5743 N N . MET B 1 234 ? 13.477 27.172 12.117 1 96.06 234 MET B N 1
ATOM 5744 C CA . MET B 1 234 ? 14.547 27.844 12.852 1 96.06 234 MET B CA 1
ATOM 5745 C C . MET B 1 234 ? 15.914 27.312 12.422 1 96.06 234 MET B C 1
ATOM 5747 O O . MET B 1 234 ? 16.844 28.094 12.188 1 96.06 234 MET B O 1
ATOM 5751 N N . ALA B 1 235 ? 16.031 26.047 12.227 1 96.38 235 ALA B N 1
ATOM 5752 C CA . ALA B 1 235 ? 17.312 25.406 11.953 1 96.38 235 ALA B CA 1
ATOM 5753 C C . ALA B 1 235 ? 17.734 25.641 10.5 1 96.38 235 ALA B C 1
ATOM 5755 O O . ALA B 1 235 ? 18.938 25.734 10.211 1 96.38 235 ALA B O 1
ATOM 5756 N N . CYS B 1 236 ? 16.75 25.781 9.578 1 94.38 236 CYS B N 1
ATOM 5757 C CA . CYS B 1 236 ? 17.047 25.828 8.156 1 94.38 236 CYS B CA 1
ATOM 5758 C C . CYS B 1 236 ? 16.969 27.25 7.621 1 94.38 236 CYS B C 1
ATOM 5760 O O . CYS B 1 236 ? 17.188 27.484 6.43 1 94.38 236 CYS B O 1
ATOM 5762 N N . LYS B 1 237 ? 16.562 28.266 8.25 1 85.06 237 LYS B N 1
ATOM 5763 C CA . LYS B 1 237 ? 16.234 29.625 7.863 1 85.06 237 LYS B CA 1
ATOM 5764 C C . LYS B 1 237 ? 17.234 30.188 6.852 1 85.06 237 LYS B C 1
ATOM 5766 O O . LYS B 1 237 ? 16.844 30.891 5.914 1 85.06 237 LYS B O 1
ATOM 5771 N N . GLU B 1 238 ? 18.438 30 6.719 1 78.81 238 GLU B N 1
ATOM 5772 C CA . GLU B 1 238 ? 19.406 30.688 5.871 1 78.81 238 GLU B CA 1
ATOM 5773 C C . GLU B 1 238 ? 19.578 29.969 4.531 1 78.81 238 GLU B C 1
ATOM 5775 O O . GLU B 1 238 ? 19.875 30.609 3.516 1 78.81 238 GLU B O 1
ATOM 5780 N N . ASN B 1 239 ? 19.172 28.781 4.379 1 86.88 239 ASN B N 1
ATOM 5781 C CA . ASN B 1 239 ? 19.594 28.031 3.205 1 86.88 239 ASN B CA 1
ATOM 5782 C C . ASN B 1 239 ? 18.406 27.406 2.486 1 86.88 239 ASN B C 1
ATOM 5784 O O . ASN B 1 239 ? 18.453 27.188 1.274 1 86.88 239 ASN B O 1
ATOM 5788 N N . ILE B 1 240 ? 17.328 27.172 3.188 1 91.69 240 ILE B N 1
ATOM 5789 C CA . ILE B 1 240 ? 16.172 26.5 2.604 1 91.69 240 ILE B CA 1
ATOM 5790 C C . ILE B 1 240 ? 14.93 27.375 2.732 1 91.69 240 ILE B C 1
ATOM 5792 O O . ILE B 1 240 ? 14.617 27.875 3.82 1 91.69 240 ILE B O 1
ATOM 5796 N N . PRO B 1 241 ? 14.297 27.641 1.592 1 91 241 PRO B N 1
ATOM 5797 C CA . PRO B 1 241 ? 13.047 28.391 1.695 1 91 241 PRO B CA 1
ATOM 5798 C C . PRO B 1 241 ? 12.062 27.766 2.678 1 91 241 PRO B C 1
ATOM 5800 O O . PRO B 1 241 ? 11.836 26.547 2.645 1 91 241 PRO B O 1
ATOM 5803 N N . LEU B 1 242 ? 11.477 28.547 3.545 1 91.25 242 LEU B N 1
ATOM 5804 C CA . LEU B 1 242 ? 10.602 28.062 4.602 1 91.25 242 LEU B CA 1
ATOM 5805 C C . LEU B 1 242 ? 9.391 27.344 4.02 1 91.25 242 LEU B C 1
ATOM 5807 O O . LEU B 1 242 ? 8.883 26.391 4.617 1 91.25 242 LEU B O 1
ATOM 5811 N N . ASN B 1 243 ? 8.969 27.75 2.842 1 90.62 243 ASN B N 1
ATOM 5812 C CA . ASN B 1 243 ? 7.797 27.141 2.207 1 90.62 243 ASN B CA 1
ATOM 5813 C C . ASN B 1 243 ? 8.094 25.734 1.703 1 90.62 243 ASN B C 1
ATOM 5815 O O . ASN B 1 243 ? 7.176 25 1.341 1 90.62 243 ASN B O 1
ATOM 5819 N N . ASN B 1 244 ? 9.375 25.359 1.703 1 94.19 244 ASN B N 1
ATOM 5820 C CA . ASN B 1 244 ? 9.75 24 1.326 1 94.19 244 ASN B CA 1
ATOM 5821 C C . ASN B 1 244 ? 9.648 23.031 2.51 1 94.19 244 ASN B C 1
ATOM 5823 O O . ASN B 1 244 ? 9.758 21.828 2.34 1 94.19 244 ASN B O 1
ATOM 5827 N N . ILE B 1 245 ? 9.445 23.609 3.684 1 96.56 245 ILE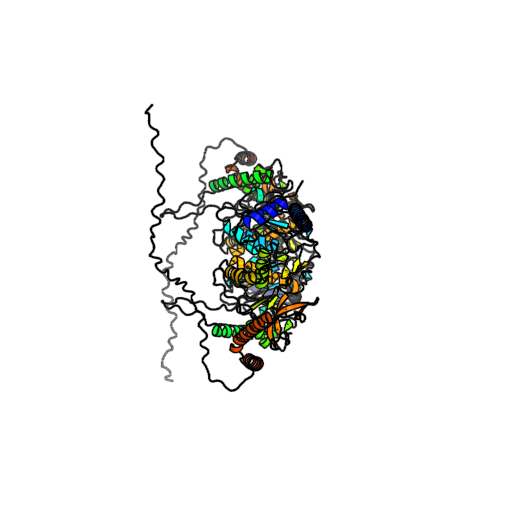 B N 1
ATOM 5828 C CA . ILE B 1 245 ? 9.305 22.812 4.895 1 96.56 245 ILE B CA 1
ATOM 5829 C C . ILE B 1 245 ? 7.871 22.922 5.422 1 96.56 245 ILE B C 1
ATOM 5831 O O . ILE B 1 245 ? 7.465 23.969 5.918 1 96.56 245 ILE B O 1
ATOM 5835 N N . VAL B 1 246 ? 7.141 21.812 5.34 1 96.62 246 VAL B N 1
ATOM 5836 C CA . VAL B 1 246 ? 5.723 21.922 5.664 1 96.62 246 VAL B CA 1
ATOM 5837 C C . VAL B 1 246 ? 5.305 20.719 6.52 1 96.62 246 VAL B C 1
ATOM 5839 O O . VAL B 1 246 ? 5.977 19.688 6.527 1 96.62 246 VAL B O 1
ATOM 5842 N N . GLY B 1 247 ? 4.254 20.922 7.316 1 96.75 247 GLY B N 1
ATOM 5843 C CA . GLY B 1 247 ? 3.576 19.859 8.031 1 96.75 247 GLY B CA 1
ATOM 5844 C C . GLY B 1 247 ? 2.246 19.469 7.406 1 96.75 247 GLY B C 1
ATOM 5845 O O . GLY B 1 247 ? 1.501 20.344 6.941 1 96.75 247 GLY B O 1
ATOM 5846 N N . LEU B 1 248 ? 1.942 18.156 7.406 1 95.69 248 LEU B N 1
ATOM 5847 C CA . LEU B 1 248 ? 0.776 17.688 6.676 1 95.69 248 LEU B CA 1
ATOM 5848 C C . LEU B 1 248 ? -0.262 17.094 7.633 1 95.69 248 LEU B C 1
ATOM 5850 O O . LEU B 1 248 ? -0.095 15.984 8.133 1 95.69 248 LEU B O 1
ATOM 5854 N N . PRO B 1 249 ? -1.353 17.766 7.828 1 93.75 249 PRO B N 1
ATOM 5855 C CA . PRO B 1 249 ? -2.443 17.203 8.625 1 93.75 249 PRO B CA 1
ATOM 5856 C C . PRO B 1 249 ? -3.479 16.469 7.77 1 93.75 249 PRO B C 1
ATOM 5858 O O . PRO B 1 249 ? -4.652 16.391 8.148 1 93.75 249 PRO B O 1
ATOM 5861 N N . ARG B 1 250 ? -3.17 15.922 6.688 1 91.75 250 ARG B N 1
ATOM 5862 C CA . ARG B 1 250 ? -4.102 15.406 5.688 1 91.75 250 ARG B CA 1
ATOM 5863 C C . ARG B 1 250 ? -4.84 14.18 6.203 1 91.75 250 ARG B C 1
ATOM 5865 O O . ARG B 1 250 ? -6.016 13.977 5.895 1 91.75 250 ARG B O 1
ATOM 5872 N N . ALA B 1 251 ? -4.141 13.344 6.961 1 87.94 251 ALA B N 1
ATOM 5873 C CA . ALA B 1 251 ? -4.848 12.195 7.523 1 87.94 251 ALA B CA 1
ATOM 5874 C C . ALA B 1 251 ? -6.016 12.648 8.398 1 87.94 251 ALA B C 1
ATOM 5876 O O . ALA B 1 251 ? -7.086 12.039 8.383 1 87.94 251 ALA B O 1
ATOM 5877 N N . LEU B 1 252 ? -5.754 13.656 9.18 1 87.44 252 LEU B N 1
ATOM 5878 C CA . LEU B 1 252 ? -6.82 14.25 9.984 1 87.44 252 LEU B CA 1
ATOM 5879 C C . LEU B 1 252 ? -7.914 14.828 9.102 1 87.44 252 LEU B C 1
ATOM 5881 O O . LEU B 1 252 ? -9.102 14.641 9.375 1 87.44 252 LEU B O 1
ATOM 5885 N N . GLU B 1 253 ? -7.5 15.531 8.117 1 91.38 253 GLU B N 1
ATOM 5886 C CA . GLU B 1 253 ? -8.453 16.078 7.16 1 91.38 253 GLU B CA 1
ATOM 5887 C C . GLU B 1 253 ? -9.336 14.992 6.562 1 91.38 253 GLU B C 1
ATOM 5889 O O . GLU B 1 253 ? -10.547 15.156 6.461 1 91.38 253 GLU B O 1
ATOM 5894 N N . TYR B 1 254 ? -8.734 13.883 6.199 1 88.81 254 TYR B N 1
ATOM 5895 C CA . TYR B 1 254 ? -9.477 12.766 5.637 1 88.81 254 TYR B CA 1
ATOM 5896 C C . TYR B 1 254 ? -10.484 12.219 6.645 1 88.81 254 TYR B C 1
ATOM 5898 O O . TYR B 1 254 ? -11.609 11.891 6.281 1 88.81 254 TYR B O 1
ATOM 5906 N N . SER B 1 255 ? -10.055 12.133 7.82 1 86 255 SER B N 1
ATOM 5907 C CA . SER B 1 255 ? -10.945 11.633 8.859 1 86 255 SER B CA 1
ATOM 5908 C C . SER B 1 255 ? -12.156 12.539 9.039 1 86 255 SER B C 1
ATOM 5910 O O . SER B 1 255 ? -13.289 12.062 9.188 1 86 255 SER B O 1
ATOM 5912 N N . MET B 1 256 ? -11.945 13.797 9 1 90.19 256 MET B N 1
ATOM 5913 C CA . MET B 1 256 ? -13.031 14.75 9.172 1 90.19 256 MET B CA 1
ATOM 5914 C C . MET B 1 256 ? -13.961 14.742 7.953 1 90.19 256 MET B C 1
ATOM 5916 O O . MET B 1 256 ? -15.18 14.828 8.094 1 90.19 256 MET B O 1
ATOM 5920 N N . LYS B 1 257 ? -13.32 14.656 6.82 1 91.06 257 LYS B N 1
ATOM 5921 C CA . LYS B 1 257 ? -14.125 14.547 5.609 1 91.06 257 LYS B CA 1
ATOM 5922 C C . LYS B 1 257 ? -15 13.297 5.641 1 91.06 257 LYS B C 1
ATOM 5924 O O . LYS B 1 257 ? -16.141 13.312 5.184 1 91.06 257 LYS B O 1
ATOM 5929 N N . SER B 1 258 ? -14.398 12.258 6.164 1 87.12 258 SER B N 1
ATOM 5930 C CA . SER B 1 258 ? -15.148 11.016 6.258 1 87.12 258 SER B CA 1
ATOM 5931 C C . SER B 1 258 ? -16.344 11.156 7.199 1 87.12 258 SER B C 1
ATOM 5933 O O . SER B 1 258 ? -17.422 10.641 6.918 1 87.12 258 SER B O 1
ATOM 5935 N N . ALA B 1 259 ? -16.172 11.766 8.297 1 86.69 259 ALA B N 1
ATOM 5936 C CA . ALA B 1 259 ? -17.25 12 9.25 1 86.69 259 ALA B CA 1
ATOM 5937 C C . ALA B 1 259 ? -18.375 12.812 8.609 1 86.69 259 ALA B C 1
ATOM 5939 O O . ALA B 1 259 ? -19.547 12.477 8.75 1 86.69 259 ALA B O 1
ATOM 5940 N N . LEU B 1 260 ? -17.969 13.852 7.934 1 90.19 260 LEU B N 1
ATOM 5941 C CA . LEU B 1 260 ? -18.938 14.703 7.254 1 90.19 260 LEU B CA 1
ATOM 5942 C C . LEU B 1 260 ? -19.656 13.93 6.148 1 90.19 260 LEU B C 1
ATOM 5944 O O . LEU B 1 260 ? -20.875 14.055 5.98 1 90.19 260 LEU B O 1
ATOM 5948 N N . ALA B 1 261 ? -18.922 13.172 5.43 1 87.38 261 ALA B N 1
ATOM 5949 C CA . ALA B 1 261 ? -19.453 12.383 4.32 1 87.38 261 ALA B CA 1
ATOM 5950 C C . ALA B 1 261 ? -20.516 11.391 4.812 1 87.38 261 ALA B C 1
ATOM 5952 O O . ALA B 1 261 ? -21.547 11.211 4.172 1 87.38 261 ALA B O 1
ATOM 5953 N N . ARG B 1 262 ? -20.219 10.797 5.867 1 81.38 262 ARG B N 1
ATOM 5954 C CA . ARG B 1 262 ? -21.172 9.852 6.445 1 81.38 262 ARG B CA 1
ATOM 5955 C C . ARG B 1 262 ? -22.469 10.547 6.809 1 81.38 262 ARG B C 1
ATOM 5957 O O . ARG B 1 262 ? -23.562 10 6.578 1 81.38 262 ARG B O 1
ATOM 5964 N N . ARG B 1 263 ? -22.391 11.656 7.352 1 83.56 263 ARG B N 1
ATOM 5965 C CA . ARG B 1 263 ? -23.562 12.43 7.738 1 83.56 263 ARG B CA 1
ATOM 5966 C C . ARG B 1 263 ? -24.375 12.852 6.516 1 83.56 263 ARG B C 1
ATOM 5968 O O . ARG B 1 263 ? -25.609 12.906 6.562 1 83.56 263 ARG B O 1
ATOM 5975 N N . LEU B 1 264 ? -23.688 13.164 5.461 1 84.12 264 LEU B N 1
ATOM 5976 C CA . LEU B 1 264 ? -24.328 13.68 4.258 1 84.12 264 LEU B CA 1
ATOM 5977 C C . LEU B 1 264 ? -24.703 12.539 3.316 1 84.12 264 LEU B C 1
ATOM 5979 O O . LEU B 1 264 ? -25.375 12.758 2.305 1 84.12 264 LEU B O 1
ATOM 5983 N N . GLY B 1 265 ? -24.25 11.32 3.621 1 77.94 265 GLY B N 1
ATOM 5984 C CA . GLY B 1 265 ? -24.547 10.164 2.787 1 77.94 265 GLY B CA 1
ATOM 5985 C C . GLY B 1 265 ? -23.797 10.172 1.472 1 77.94 265 GLY B C 1
ATOM 5986 O O . GLY B 1 265 ? -24.344 9.812 0.43 1 77.94 265 GLY B O 1
ATOM 5987 N N . VAL B 1 266 ? -22.656 10.812 1.399 1 81.44 266 VAL B N 1
ATOM 5988 C CA . VAL B 1 266 ? -21.797 10.836 0.218 1 81.44 266 VAL B CA 1
ATOM 5989 C C . VAL B 1 266 ? -20.469 10.148 0.525 1 81.44 266 VAL B C 1
ATOM 5991 O O . VAL B 1 266 ? -20.266 9.633 1.628 1 81.44 266 VAL B O 1
ATOM 5994 N N . ARG B 1 267 ? -19.656 10.164 -0.509 1 81.31 267 ARG B N 1
ATOM 5995 C CA . ARG B 1 267 ? -18.312 9.617 -0.304 1 81.31 267 ARG B CA 1
ATOM 5996 C C . ARG B 1 267 ? -17.359 10.68 0.221 1 81.31 267 ARG B C 1
ATOM 5998 O O . ARG B 1 267 ? -17.516 11.867 -0.074 1 81.31 267 ARG B O 1
ATOM 6005 N N . ARG B 1 268 ? -16.359 10.156 0.937 1 85.31 268 ARG B N 1
ATOM 6006 C CA . ARG B 1 268 ? -15.352 11.078 1.464 1 85.31 268 ARG B CA 1
ATOM 6007 C C . ARG B 1 268 ? -14.703 11.883 0.343 1 85.31 268 ARG B C 1
ATOM 6009 O O . ARG B 1 268 ? -14.484 13.086 0.487 1 85.31 268 ARG B O 1
ATOM 6016 N N . CYS B 1 269 ? -14.453 11.195 -0.786 1 81.56 269 CYS B N 1
ATOM 6017 C CA . CYS B 1 269 ? -13.742 11.82 -1.895 1 81.56 269 CYS B CA 1
ATOM 6018 C C . CYS B 1 269 ? -14.617 12.867 -2.574 1 81.56 269 CYS B C 1
ATOM 6020 O O . CYS B 1 269 ? -14.125 13.688 -3.352 1 81.56 269 CYS B O 1
ATOM 6022 N N . ASP B 1 270 ? -15.867 12.875 -2.225 1 84.5 270 ASP B N 1
ATOM 6023 C CA . ASP B 1 270 ? -16.781 13.859 -2.799 1 84.5 270 ASP B CA 1
ATOM 6024 C C . ASP B 1 270 ? -16.719 15.18 -2.025 1 84.5 270 ASP B C 1
ATOM 6026 O O . ASP B 1 270 ? -17.219 16.203 -2.496 1 84.5 270 ASP B O 1
ATOM 6030 N N . ILE B 1 271 ? -16.156 15.109 -0.881 1 90.62 271 ILE B N 1
ATOM 6031 C CA . ILE B 1 271 ? -16.016 16.312 -0.063 1 90.62 271 ILE B CA 1
ATOM 6032 C C . ILE B 1 271 ? -14.656 16.953 -0.323 1 90.62 271 ILE B C 1
ATOM 6034 O O . ILE B 1 271 ? -13.625 16.281 -0.22 1 90.62 271 ILE B O 1
ATOM 6038 N N . VAL B 1 272 ? -14.688 18.25 -0.722 1 91.38 272 VAL B N 1
ATOM 6039 C CA . VAL B 1 272 ? -13.438 18.938 -0.997 1 91.38 272 VAL B CA 1
ATOM 6040 C C . VAL B 1 272 ? -13.375 20.234 -0.18 1 91.38 272 VAL B C 1
ATOM 6042 O O . VAL B 1 272 ? -14.383 20.688 0.36 1 91.38 272 VAL B O 1
ATOM 6045 N N . ASP B 1 273 ? -12.188 20.734 0.094 1 95 273 ASP B N 1
ATOM 6046 C CA . ASP B 1 273 ? -11.914 22.062 0.609 1 95 273 ASP B CA 1
ATOM 6047 C C . ASP B 1 273 ? -12.32 22.188 2.076 1 95 273 ASP B C 1
ATOM 6049 O O . ASP B 1 273 ? -12.844 23.219 2.5 1 95 273 ASP B O 1
ATOM 6053 N N . LEU B 1 274 ? -12.266 21.047 2.754 1 95.69 274 LEU B N 1
ATOM 6054 C CA . LEU B 1 274 ? -12.367 21.109 4.207 1 95.69 274 LEU B CA 1
ATOM 6055 C C . LEU B 1 274 ? -11.078 21.641 4.82 1 95.69 274 LEU B C 1
ATOM 6057 O O . LEU B 1 274 ? -9.984 21.25 4.414 1 95.69 274 LEU B O 1
ATOM 6061 N N . ILE B 1 275 ? -11.211 22.547 5.832 1 96.5 275 ILE B N 1
ATOM 6062 C CA . ILE B 1 275 ? -10.039 23.234 6.363 1 96.5 275 ILE B 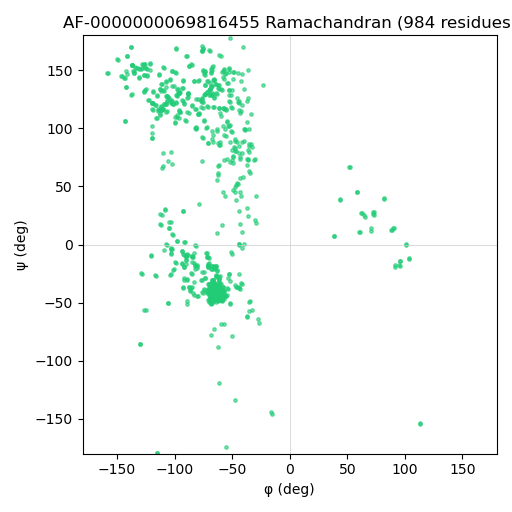CA 1
ATOM 6063 C C . ILE B 1 275 ? -9.781 22.781 7.797 1 96.5 275 ILE B C 1
ATOM 6065 O O . ILE B 1 275 ? -10.711 22.672 8.602 1 96.5 275 ILE B O 1
ATOM 6069 N N . ILE B 1 276 ? -8.57 22.484 8.086 1 95.81 276 ILE B N 1
ATOM 6070 C CA . ILE B 1 276 ? -8.102 22.266 9.453 1 95.81 276 ILE B CA 1
ATOM 6071 C C . ILE B 1 276 ? -7.188 23.406 9.875 1 95.81 276 ILE B C 1
ATOM 6073 O O . ILE B 1 276 ? -6.086 23.562 9.344 1 95.81 276 ILE B O 1
ATOM 6077 N N . TRP B 1 277 ? -7.598 24.203 10.914 1 96.44 277 TRP B N 1
ATOM 6078 C CA . TRP B 1 277 ? -6.797 25.297 11.461 1 96.44 277 TRP B CA 1
ATOM 6079 C C . TRP B 1 277 ? -6.078 24.859 12.727 1 96.44 277 TRP B C 1
ATOM 6081 O O . TRP B 1 277 ? -6.578 24 13.477 1 96.44 277 TRP B O 1
ATOM 6091 N N . GLY B 1 278 ? -4.941 25.406 12.953 1 96.44 278 GLY B N 1
ATOM 6092 C CA . GLY B 1 278 ? -4.484 25.438 14.328 1 96.44 278 GLY B CA 1
ATOM 6093 C C . GLY B 1 278 ? -3.264 24.562 14.562 1 96.44 278 GLY B C 1
ATOM 6094 O O . GLY B 1 278 ? -2.391 24.469 13.703 1 96.44 278 GLY B O 1
ATOM 6095 N N . ASN B 1 279 ? -3.193 24.156 15.836 1 95.75 279 ASN B N 1
ATOM 6096 C CA . ASN B 1 279 ? -2.117 23.297 16.328 1 95.75 279 ASN B CA 1
ATOM 6097 C C . ASN B 1 279 ? -2.473 21.828 16.219 1 95.75 279 ASN B C 1
ATOM 6099 O O . ASN B 1 279 ? -3.203 21.281 17.047 1 95.75 279 ASN B O 1
ATOM 6103 N N . ILE B 1 280 ? -1.82 21.172 15.242 1 91.62 280 ILE B N 1
ATOM 6104 C CA . ILE B 1 280 ? -2.188 19.812 14.914 1 91.62 280 ILE B CA 1
ATOM 6105 C C . ILE B 1 280 ? -1.675 18.859 15.992 1 91.62 280 ILE B C 1
ATOM 6107 O O . ILE B 1 280 ? -0.481 18.844 16.297 1 91.62 280 ILE B O 1
ATOM 6111 N N . ASP B 1 281 ? -2.465 17.984 16.562 1 81.81 281 ASP B N 1
ATOM 6112 C CA . ASP B 1 281 ? -2.279 16.953 17.578 1 81.81 281 ASP B CA 1
ATOM 6113 C C . ASP B 1 281 ? -2.836 17.391 18.938 1 81.81 281 ASP B C 1
ATOM 6115 O O . ASP B 1 281 ? -2.943 16.594 19.859 1 81.81 281 ASP B O 1
ATOM 6119 N N . ASN B 1 282 ? -3.162 18.734 19.047 1 86.12 282 ASN B N 1
ATOM 6120 C CA . ASN B 1 282 ? -3.662 19.203 20.328 1 86.12 282 ASN B CA 1
ATOM 6121 C C . ASN B 1 282 ? -4.949 20.016 20.172 1 86.12 282 ASN B C 1
ATOM 6123 O O . ASN B 1 282 ? -6.043 19.453 20.156 1 86.12 282 ASN B O 1
ATOM 6127 N N . VAL B 1 283 ? -4.754 21.344 19.906 1 90.69 283 VAL B N 1
ATOM 6128 C CA . VAL B 1 283 ? -5.945 22.172 19.719 1 90.69 283 VAL B CA 1
ATOM 6129 C C . VAL B 1 283 ? -6.051 22.625 18.266 1 90.69 283 VAL B C 1
ATOM 6131 O O . VAL B 1 283 ? -5.211 23.375 17.781 1 90.69 283 VAL B O 1
ATOM 6134 N N . PHE B 1 284 ? -7.105 22.172 17.578 1 92.88 284 PHE B N 1
ATOM 6135 C CA . PHE B 1 284 ? -7.32 22.547 16.188 1 92.88 284 PHE B CA 1
ATOM 6136 C C . PHE B 1 284 ? -8.805 22.766 15.906 1 92.88 284 PHE B C 1
ATOM 6138 O O . PHE B 1 284 ? -9.656 22.438 16.734 1 92.88 284 PHE B O 1
ATOM 6145 N N . LEU B 1 285 ? -9.078 23.438 14.812 1 93.56 285 LEU B N 1
ATOM 6146 C CA . LEU B 1 285 ? -10.445 23.766 14.414 1 93.56 285 LEU B CA 1
ATOM 6147 C C . LEU B 1 285 ? -10.773 23.156 13.055 1 93.56 285 LEU B C 1
ATOM 6149 O O . LEU B 1 285 ? -10.039 23.359 12.086 1 93.56 285 LEU B O 1
ATOM 6153 N N . VAL B 1 286 ? -11.844 22.312 13.031 1 93.69 286 VAL B N 1
ATOM 6154 C CA . VAL B 1 286 ? -12.391 21.797 11.781 1 93.69 286 VAL B CA 1
ATOM 6155 C C . VAL B 1 286 ? -13.375 22.812 11.195 1 93.69 286 VAL B C 1
ATOM 6157 O O . VAL B 1 286 ? -14.367 23.156 11.836 1 93.69 286 VAL B O 1
ATOM 6160 N N . ASP B 1 287 ? -13.102 23.312 10 1 94.56 287 ASP B N 1
ATOM 6161 C CA . ASP B 1 287 ? -13.898 24.344 9.352 1 94.56 287 ASP B CA 1
ATOM 6162 C C . ASP B 1 287 ? -14.492 23.844 8.039 1 94.56 287 ASP B C 1
ATOM 6164 O O . ASP B 1 287 ? -13.766 23.578 7.082 1 94.56 287 ASP B O 1
ATOM 6168 N N . ILE B 1 288 ? -15.836 23.766 7.953 1 94.5 288 ILE B N 1
ATOM 6169 C CA . ILE B 1 288 ? -16.484 23.25 6.75 1 94.5 288 ILE B CA 1
ATOM 6170 C C . ILE B 1 288 ? -17.094 24.406 5.953 1 94.5 288 ILE B C 1
ATOM 6172 O O . ILE B 1 288 ? -17.906 24.188 5.062 1 94.5 288 ILE B O 1
ATOM 6176 N N . SER B 1 289 ? -16.703 25.672 6.297 1 92.38 289 SER B N 1
ATOM 6177 C CA . SER B 1 289 ? -17.281 26.844 5.664 1 92.38 289 SER B CA 1
ATOM 6178 C C . SER B 1 289 ? -17 26.875 4.164 1 92.38 289 SER B C 1
ATOM 6180 O O . SER B 1 289 ? -17.797 27.391 3.383 1 92.38 289 SER B O 1
ATOM 6182 N N . GLN B 1 290 ? -15.836 26.328 3.775 1 93.81 290 GLN B N 1
ATOM 6183 C CA . GLN B 1 290 ? -15.461 26.328 2.363 1 93.81 290 GLN B CA 1
ATOM 6184 C C . GLN B 1 290 ? -15.68 24.953 1.739 1 93.81 290 GLN B C 1
ATOM 6186 O O . GLN B 1 290 ? -15.445 24.766 0.542 1 93.81 290 GLN B O 1
ATOM 6191 N N . ALA B 1 291 ? -16.078 24 2.516 1 94.75 291 ALA B N 1
ATOM 6192 C CA . ALA B 1 291 ? -16.219 22.625 2.037 1 94.75 291 ALA B CA 1
ATOM 6193 C C . ALA B 1 291 ? -17.328 22.516 0.993 1 94.75 291 ALA B C 1
ATOM 6195 O O . ALA B 1 291 ? -18.359 23.188 1.104 1 94.75 291 ALA B O 1
ATOM 6196 N N . ARG B 1 292 ? -17.062 21.719 0.043 1 92.75 292 ARG B N 1
ATOM 6197 C CA . ARG B 1 292 ? -18.016 21.484 -1.035 1 92.75 292 ARG B CA 1
ATOM 6198 C C . ARG B 1 292 ? -18.25 20 -1.241 1 92.75 292 ARG B C 1
ATOM 6200 O O . ARG B 1 292 ? -17.375 19.172 -0.936 1 92.75 292 ARG B O 1
ATOM 6207 N N . VAL B 1 293 ? -19.438 19.672 -1.722 1 89.25 293 VAL B N 1
ATOM 6208 C CA . VAL B 1 293 ? -19.812 18.297 -2.02 1 89.25 293 VAL B CA 1
ATOM 6209 C C . VAL B 1 293 ? -20.031 18.141 -3.521 1 89.25 293 VAL B C 1
ATOM 6211 O O . VAL B 1 293 ? -20.891 18.797 -4.105 1 89.25 293 VAL B O 1
ATOM 6214 N N . HIS B 1 294 ? -19.172 17.297 -4.105 1 81.31 294 HIS B N 1
ATOM 6215 C CA . HIS B 1 294 ? -19.328 17.016 -5.527 1 81.31 294 HIS B CA 1
ATOM 6216 C C . HIS B 1 294 ? -20.25 15.82 -5.75 1 81.31 294 HIS B C 1
ATOM 6218 O O . HIS B 1 294 ? -20.453 15.008 -4.852 1 81.31 294 HIS B O 1
ATOM 6224 N N . ARG B 1 295 ? -20.734 15.727 -7 1 66 295 ARG B N 1
ATOM 6225 C CA . ARG B 1 295 ? -21.547 14.633 -7.531 1 66 295 ARG B CA 1
ATOM 6226 C C . ARG B 1 295 ? -22.844 14.484 -6.754 1 66 295 ARG B C 1
ATOM 6228 O O . ARG B 1 295 ? -23.375 13.375 -6.625 1 66 295 ARG B O 1
ATOM 6235 N N . ARG B 1 296 ? -23.062 15.578 -5.887 1 58.53 296 ARG B N 1
ATOM 6236 C CA . ARG B 1 296 ? -24.359 15.578 -5.207 1 58.53 296 ARG B CA 1
ATOM 6237 C C . ARG B 1 296 ? -25.344 16.516 -5.906 1 58.53 296 ARG B C 1
ATOM 6239 O O . ARG B 1 296 ? -24.984 17.625 -6.27 1 58.53 296 ARG B O 1
ATOM 6246 N N . HIS B 1 297 ? -26.203 16.172 -6.574 1 49.03 297 HIS B N 1
ATOM 6247 C CA . HIS B 1 297 ? -27.156 17.094 -7.211 1 49.03 297 HIS B CA 1
ATOM 6248 C C . HIS B 1 297 ? -27.859 17.953 -6.176 1 49.03 297 HIS B C 1
ATOM 6250 O O . HIS B 1 297 ? -28.203 19.109 -6.449 1 49.03 297 HIS B O 1
ATOM 6256 N N . GLY B 1 29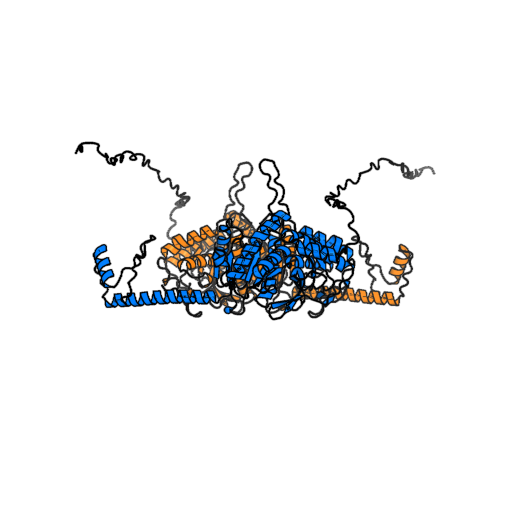8 ? -28.766 17.75 -5.18 1 45.31 298 GLY B N 1
ATOM 6257 C CA . GLY B 1 298 ? -29.594 18.625 -4.363 1 45.31 298 GLY B CA 1
ATOM 6258 C C . GLY B 1 298 ? -29.375 18.438 -2.873 1 45.31 298 GLY B C 1
ATOM 6259 O O . GLY B 1 298 ? -28.641 17.531 -2.459 1 45.31 298 GLY B O 1
ATOM 6260 N N . ALA B 1 299 ? -29.609 19.641 -1.979 1 41.31 299 ALA B N 1
ATOM 6261 C CA . ALA B 1 299 ? -29.578 19.609 -0.518 1 41.31 299 ALA B CA 1
ATOM 6262 C C . ALA B 1 299 ? -30.125 18.281 0.015 1 41.31 299 ALA B C 1
ATOM 6264 O O . ALA B 1 299 ? -29.672 17.797 1.062 1 41.31 299 ALA B O 1
ATOM 6265 N N . VAL B 1 300 ? -31.188 17.859 -0.409 1 40.03 300 VAL B N 1
ATOM 6266 C CA . VAL B 1 300 ? -31.938 16.688 0.033 1 40.03 300 VAL B CA 1
ATOM 6267 C C . VAL B 1 300 ? -31.484 15.461 -0.745 1 40.03 300 VAL B C 1
ATOM 6269 O O . VAL B 1 300 ? -31.734 14.328 -0.333 1 40.03 300 VAL B O 1
ATOM 6272 N N . ASP B 1 301 ? -31.391 15.383 -2.295 1 39.5 301 ASP B N 1
ATOM 6273 C CA . ASP B 1 301 ? -31.625 14.297 -3.244 1 39.5 301 ASP B CA 1
ATOM 6274 C C . ASP B 1 301 ? -30.297 13.617 -3.623 1 39.5 301 ASP B C 1
ATOM 6276 O O . ASP B 1 301 ? -29.234 14.25 -3.582 1 39.5 301 ASP B O 1
ATOM 6280 N N . SER B 1 302 ? -30.203 12.32 -3.586 1 42.09 302 SER B N 1
ATOM 6281 C CA . SER B 1 302 ? -29.375 11.18 -3.975 1 42.09 302 SER B CA 1
ATOM 6282 C C . SER B 1 302 ? -28.812 11.359 -5.383 1 42.09 302 SER B C 1
ATOM 6284 O O . SER B 1 302 ? -28.266 10.414 -5.961 1 42.09 302 SER B O 1
ATOM 6286 N N . GLU B 1 303 ? -29.172 12.438 -6.086 1 43.88 303 GLU B N 1
ATOM 6287 C CA . GLU B 1 303 ? -28.828 12.477 -7.508 1 43.88 303 GLU B CA 1
ATOM 6288 C C . GLU B 1 303 ? -27.375 12.867 -7.719 1 43.88 303 GLU B C 1
ATOM 6290 O O . GLU B 1 303 ? -26.875 13.805 -7.09 1 43.88 303 GLU B O 1
ATOM 6295 N N . THR B 1 304 ? -26.656 11.875 -8.203 1 52.97 304 THR B N 1
ATOM 6296 C CA . THR B 1 304 ? -25.281 12.141 -8.648 1 52.97 304 THR B CA 1
ATOM 6297 C C . THR B 1 304 ? -25.266 13.258 -9.695 1 52.97 304 THR B C 1
ATOM 6299 O O . THR B 1 304 ? -25.969 13.172 -10.711 1 52.97 304 THR B O 1
ATOM 6302 N N . GLY B 1 305 ? -25.078 14.484 -9.305 1 54.59 305 GLY B N 1
ATOM 6303 C CA . GLY B 1 305 ? -24.906 15.578 -10.25 1 54.59 305 GLY B CA 1
ATOM 6304 C C . GLY B 1 305 ? -23.719 15.398 -11.172 1 54.59 305 GLY B C 1
ATOM 6305 O O . GLY B 1 305 ? -23 14.398 -11.078 1 54.59 305 GLY B O 1
ATOM 6306 N N . PRO B 1 306 ? -23.844 16.219 -12.234 1 57.94 306 PRO B N 1
ATOM 6307 C CA . PRO B 1 306 ? -22.688 16.156 -13.133 1 57.94 306 PRO B CA 1
ATOM 6308 C C . PRO B 1 306 ? -21.375 16.375 -12.406 1 57.94 306 PRO B C 1
ATOM 6310 O O . PRO B 1 306 ? -21.344 16.922 -11.297 1 57.94 306 PRO B O 1
ATOM 6313 N N . ALA B 1 307 ? -20.375 15.828 -12.891 1 60.38 307 ALA B N 1
ATOM 6314 C CA . ALA B 1 307 ? -19.047 15.852 -12.297 1 60.38 307 ALA B CA 1
ATOM 6315 C C . ALA B 1 307 ? -18.609 17.281 -11.992 1 60.38 307 ALA B C 1
ATOM 6317 O O . ALA B 1 307 ? -17.859 17.516 -11.039 1 60.38 307 ALA B O 1
ATOM 6318 N N . TRP B 1 308 ? -19.172 18.234 -12.742 1 63.88 308 TRP B N 1
ATOM 6319 C CA . TRP B 1 308 ? -18.656 19.578 -12.609 1 63.88 308 TRP B CA 1
ATOM 6320 C C . TRP B 1 308 ? -19.469 20.375 -11.57 1 63.88 308 TRP B C 1
ATOM 6322 O O . TRP B 1 308 ? -19.078 21.469 -11.188 1 63.88 308 TRP B O 1
ATOM 6332 N N . PHE B 1 309 ? -20.547 19.719 -11.086 1 74.56 309 PHE B N 1
ATOM 6333 C CA . PHE B 1 309 ? -21.422 20.422 -10.172 1 74.56 309 PHE B CA 1
ATOM 6334 C C . PHE B 1 309 ? -21.078 20.109 -8.727 1 74.56 309 PHE B C 1
ATOM 6336 O O . PHE B 1 309 ? -20.766 18.969 -8.383 1 74.56 309 PHE B O 1
ATOM 6343 N N . SER B 1 310 ? -20.938 21.203 -7.883 1 83.56 310 SER B N 1
ATOM 6344 C CA . SER B 1 310 ? -20.688 21.016 -6.457 1 83.56 310 SER B CA 1
ATOM 6345 C C . SER B 1 310 ? -21.562 21.938 -5.617 1 83.56 310 SER B C 1
ATOM 6347 O O . SER B 1 310 ? -22.016 22.984 -6.098 1 83.56 310 SER B O 1
ATOM 6349 N N . LEU B 1 311 ? -21.938 21.484 -4.453 1 85.38 311 LEU B N 1
ATOM 6350 C CA . LEU B 1 311 ? -22.734 22.25 -3.49 1 85.38 311 LEU B CA 1
ATOM 6351 C C . LEU B 1 311 ? -21.906 22.547 -2.236 1 85.38 311 LEU B C 1
ATOM 6353 O O . LEU B 1 311 ? -21.062 21.75 -1.846 1 85.38 311 LEU B O 1
ATOM 6357 N N . ALA B 1 312 ? -22.25 23.75 -1.73 1 89.38 312 ALA B N 1
ATOM 6358 C CA . ALA B 1 312 ? -21.656 24.047 -0.434 1 89.38 312 ALA B CA 1
ATOM 6359 C C . ALA B 1 312 ? -22.094 23.031 0.619 1 89.38 312 ALA B C 1
ATOM 6361 O O . ALA B 1 312 ? -23.266 22.672 0.678 1 89.38 312 ALA B O 1
ATOM 6362 N N . ALA B 1 313 ? -21.172 22.531 1.401 1 91.31 313 ALA B N 1
ATOM 6363 C CA . ALA B 1 313 ? -21.453 21.484 2.369 1 91.31 313 ALA B CA 1
ATOM 6364 C C . ALA B 1 313 ? -22.203 22.016 3.572 1 91.31 313 ALA B C 1
ATOM 6366 O O . ALA B 1 313 ? -23.109 21.359 4.094 1 91.31 313 ALA B O 1
ATOM 6367 N N . GLU B 1 314 ? -21.859 23.219 4.031 1 89 314 GLU B N 1
ATOM 6368 C CA . GLU B 1 314 ? -22.359 23.75 5.293 1 89 314 GLU B CA 1
ATOM 6369 C C . GLU B 1 314 ? -23.891 23.828 5.293 1 89 314 GLU B C 1
ATOM 6371 O O . GLU B 1 314 ? -24.531 23.375 6.234 1 89 314 GLU B O 1
ATOM 6376 N N . PRO B 1 315 ? -24.516 24.344 4.168 1 85.19 315 PRO B N 1
ATOM 6377 C CA . PRO B 1 315 ? -25.984 24.422 4.152 1 85.19 315 PRO B CA 1
ATOM 6378 C C . PRO B 1 315 ? -26.641 23.047 4.129 1 85.19 315 PRO B C 1
ATOM 6380 O O . PRO B 1 315 ? -27.828 22.922 4.434 1 85.19 315 PRO B O 1
ATOM 6383 N N . LEU B 1 316 ? -25.891 22.078 3.758 1 85.69 316 LEU B N 1
ATOM 6384 C CA . LEU B 1 316 ? -26.453 20.734 3.648 1 85.69 316 LEU B CA 1
ATOM 6385 C C . LEU B 1 316 ? -26.5 20.047 5.012 1 85.69 316 LEU B C 1
ATOM 6387 O O . LEU B 1 316 ? -27.172 19.031 5.176 1 85.69 316 LEU B O 1
ATOM 6391 N N . VAL B 1 317 ? -25.719 20.609 5.914 1 87.62 317 VAL B N 1
ATOM 6392 C CA . VAL B 1 317 ? -25.688 20.047 7.254 1 87.62 317 VAL B CA 1
ATOM 6393 C C . VAL B 1 317 ? -26.781 20.672 8.109 1 87.62 317 VAL B C 1
ATOM 6395 O O . VAL B 1 317 ? -26.719 21.859 8.438 1 87.62 317 VAL B O 1
ATOM 6398 N N . PHE B 1 318 ? -27.781 19.938 8.523 1 79.69 318 PHE B N 1
ATOM 6399 C CA . PHE B 1 318 ? -28.953 20.422 9.25 1 79.69 318 PHE B CA 1
ATOM 6400 C C . PHE B 1 318 ? -28.562 20.859 10.656 1 79.69 318 PHE B C 1
ATOM 6402 O O . PHE B 1 318 ? -29 21.922 11.125 1 79.69 318 PHE B O 1
ATOM 6409 N N . ASP B 1 319 ? -27.797 20.094 11.344 1 85.25 319 ASP B N 1
ATOM 6410 C CA . ASP B 1 319 ? -27.406 20.375 12.719 1 85.25 319 ASP B CA 1
ATOM 6411 C C . ASP B 1 319 ? -25.891 20.516 12.836 1 85.25 319 ASP B C 1
ATOM 6413 O O . ASP B 1 319 ? -25.203 19.531 13.148 1 85.25 319 ASP B O 1
ATOM 6417 N N . LEU B 1 320 ? -25.484 21.75 12.695 1 85 320 LEU B N 1
ATOM 6418 C CA . LEU B 1 320 ? -24.047 22.031 12.773 1 85 320 LEU B CA 1
ATOM 6419 C C . LEU B 1 320 ? -23.516 21.766 14.18 1 85 320 LEU B C 1
ATOM 6421 O O . LEU B 1 320 ? -22.375 21.328 14.344 1 85 320 LEU B O 1
ATOM 6425 N N . ARG B 1 321 ? -24.359 22.016 15.141 1 85.88 321 ARG B N 1
ATOM 6426 C CA . ARG B 1 321 ? -23.953 21.781 16.516 1 85.88 321 ARG B CA 1
ATOM 6427 C C . ARG B 1 321 ? -23.641 20.297 16.766 1 85.88 321 ARG B C 1
ATOM 6429 O O . ARG B 1 321 ? -22.641 19.969 17.406 1 85.88 321 ARG B O 1
ATOM 6436 N N . GLU B 1 322 ? -24.453 19.516 16.219 1 88.75 322 GLU B N 1
ATOM 6437 C CA . GLU B 1 322 ? -24.234 18.078 16.359 1 88.75 322 GLU B CA 1
ATOM 6438 C C . GLU B 1 322 ? -22.938 17.641 15.672 1 88.75 322 GLU B C 1
ATOM 6440 O O . GLU B 1 322 ? -22.219 16.797 16.172 1 88.75 322 GLU B O 1
ATOM 6445 N N . LEU B 1 323 ? -22.703 18.219 14.531 1 87.75 323 LEU B N 1
ATOM 6446 C CA . LEU B 1 323 ? -21.484 17.891 13.789 1 87.75 323 LEU B CA 1
ATOM 6447 C C . LEU B 1 323 ? -20.234 18.203 14.617 1 87.75 323 LEU B C 1
ATOM 6449 O O . LEU B 1 323 ? -19.391 17.328 14.805 1 87.75 323 LEU B O 1
ATOM 6453 N N . TYR B 1 324 ? -20.188 19.328 15.219 1 86.12 324 TYR B N 1
ATOM 6454 C CA . TYR B 1 324 ? -18.984 19.797 15.875 1 86.12 324 TYR B CA 1
ATOM 6455 C C . TYR B 1 324 ? -18.875 19.266 17.297 1 86.12 324 TYR B C 1
ATOM 6457 O O . TYR B 1 324 ? -17.781 19.047 17.812 1 86.12 324 TYR B O 1
ATOM 6465 N N . GLU B 1 325 ? -19.984 18.906 17.938 1 87.25 325 GLU B N 1
ATOM 6466 C CA . GLU B 1 325 ? -19.953 18.531 19.344 1 87.25 325 GLU B CA 1
ATOM 6467 C C . GLU B 1 325 ? -20 17.016 19.5 1 87.25 325 GLU B C 1
ATOM 6469 O O . GLU B 1 325 ? -19.625 16.469 20.547 1 87.25 325 GLU B O 1
ATOM 6474 N N . ARG B 1 326 ? -20.469 16.406 18.516 1 87.81 326 ARG B N 1
ATOM 6475 C CA . ARG B 1 326 ? -20.656 14.977 18.703 1 87.81 326 ARG B CA 1
ATOM 6476 C C . ARG B 1 326 ? -19.938 14.188 17.609 1 87.81 326 ARG B C 1
ATOM 6478 O O . ARG B 1 326 ? -19.031 13.406 17.891 1 87.81 326 ARG B O 1
ATOM 6485 N N . ILE B 1 327 ? -20.234 14.453 16.359 1 86.62 327 ILE B N 1
ATOM 6486 C CA . ILE B 1 327 ? -19.812 13.617 15.25 1 86.62 327 ILE B CA 1
ATOM 6487 C C . ILE B 1 327 ? -18.297 13.711 15.094 1 86.62 327 ILE B C 1
ATOM 6489 O O . ILE B 1 327 ? -17.594 12.695 15.016 1 86.62 327 ILE B O 1
ATOM 6493 N N . ILE B 1 328 ? -17.781 14.898 15.047 1 84.62 328 ILE B N 1
ATOM 6494 C CA . ILE B 1 328 ? -16.344 15.102 14.828 1 84.62 328 ILE B CA 1
ATOM 6495 C C . ILE B 1 328 ? -15.562 14.57 16.031 1 84.62 328 ILE B C 1
ATOM 6497 O O . ILE B 1 328 ? -14.625 13.789 15.859 1 84.62 328 ILE B O 1
ATOM 6501 N N . PRO B 1 329 ? -16.016 14.875 17.266 1 84.75 329 PRO B N 1
ATOM 6502 C CA . PRO B 1 329 ? -15.289 14.336 18.422 1 84.75 329 PRO B CA 1
ATOM 6503 C C . PRO B 1 329 ? -15.328 12.812 18.484 1 84.75 329 PRO B C 1
ATOM 6505 O O . PRO B 1 329 ? -14.344 12.18 18.859 1 84.75 329 PRO B O 1
ATOM 6508 N N . GLU B 1 330 ? -16.406 12.273 18.141 1 83.38 330 GLU B N 1
ATOM 6509 C CA . GLU B 1 330 ? -16.516 10.82 18.141 1 83.38 330 GLU B CA 1
ATOM 6510 C C . GLU B 1 330 ? -15.57 10.203 17.109 1 83.38 330 GLU B C 1
ATOM 6512 O O . GLU B 1 330 ? -14.945 9.172 17.375 1 83.38 330 GLU B O 1
ATOM 6517 N N . LYS B 1 331 ? -15.531 10.82 15.93 1 83.44 331 LYS B N 1
ATOM 6518 C CA . LYS B 1 331 ? -14.625 10.336 14.898 1 83.44 331 LYS B CA 1
ATOM 6519 C C . LYS B 1 331 ? -13.172 10.43 15.352 1 83.44 331 LYS B C 1
ATOM 6521 O O . LYS B 1 331 ? -12.375 9.523 15.094 1 83.44 331 LYS B O 1
ATOM 6526 N N . LEU B 1 332 ? -12.859 11.477 16.031 1 78.25 332 LEU B N 1
ATOM 6527 C CA . LEU B 1 332 ? -11.508 11.672 16.531 1 78.25 332 LEU B CA 1
ATOM 6528 C C . LEU B 1 332 ? -11.148 10.609 17.562 1 78.25 332 LEU B C 1
ATOM 6530 O O . LEU B 1 332 ? -10.031 10.086 17.562 1 78.25 332 LEU B O 1
ATOM 6534 N N . GLU B 1 333 ? -12.094 10.258 18.344 1 74 333 GLU B N 1
ATOM 6535 C CA . GLU B 1 333 ? -11.867 9.227 19.359 1 74 333 GLU B CA 1
ATOM 6536 C C . GLU B 1 333 ? -11.703 7.852 18.719 1 74 333 GLU B C 1
ATOM 6538 O O . GLU B 1 333 ? -10.852 7.066 19.156 1 74 333 GLU B O 1
ATOM 6543 N N . ARG B 1 334 ? -12.492 7.629 17.75 1 71.5 334 ARG B N 1
ATOM 6544 C CA . ARG B 1 334 ? -12.422 6.344 17.062 1 71.5 334 ARG B CA 1
ATOM 6545 C C . ARG B 1 334 ? -11.117 6.211 16.281 1 71.5 334 ARG B C 1
ATOM 6547 O O . ARG B 1 334 ? -10.578 5.109 16.141 1 71.5 334 ARG B O 1
ATOM 6554 N N . ALA B 1 335 ? -10.758 7.305 15.734 1 66 335 ALA B N 1
ATOM 6555 C CA . ALA B 1 335 ? -9.531 7.297 14.945 1 66 335 ALA B CA 1
ATOM 6556 C C . ALA B 1 335 ? -8.312 7.004 15.828 1 66 335 ALA B C 1
ATOM 6558 O O . ALA B 1 335 ? -7.285 6.535 15.344 1 66 335 ALA B O 1
ATOM 6559 N N . ARG B 1 336 ? -8.531 7.223 17.156 1 61.72 336 ARG B N 1
ATOM 6560 C CA . ARG B 1 336 ? -7.43 7.012 18.094 1 61.72 336 ARG B CA 1
ATOM 6561 C C . ARG B 1 336 ? -7.414 5.574 18.609 1 61.72 336 ARG B C 1
ATOM 6563 O O . ARG B 1 336 ? -6.441 5.145 19.219 1 61.72 336 ARG B O 1
ATOM 6570 N N . TRP B 1 337 ? -8.5 4.875 18.359 1 58.09 337 TRP B N 1
ATOM 6571 C CA . TRP B 1 337 ? -8.562 3.496 18.844 1 58.09 337 TRP B CA 1
ATOM 6572 C C . TRP B 1 337 ? -7.578 2.611 18.078 1 58.09 337 TRP B C 1
ATOM 6574 O O . TRP B 1 337 ? -7.336 2.824 16.891 1 58.09 337 TRP B O 1
ATOM 6584 N N . PRO B 1 338 ? -6.879 1.655 18.984 1 50.31 338 PRO B N 1
ATOM 6585 C CA . PRO B 1 338 ? -5.75 0.825 18.562 1 50.31 338 PRO B CA 1
ATOM 6586 C C . PRO B 1 338 ? -6.125 -0.161 17.453 1 50.31 338 PRO B C 1
ATOM 6588 O O . PRO B 1 338 ? -7.07 -0.941 17.625 1 50.31 338 PRO B O 1
ATOM 6591 N N . GLY B 1 339 ? -6.598 0.186 16.25 1 55.81 339 GLY B N 1
ATOM 6592 C CA . GLY B 1 339 ? -6.422 -0.746 15.148 1 55.81 339 GLY B CA 1
ATOM 6593 C C . GLY B 1 339 ? -5.312 -0.34 14.195 1 55.81 339 GLY B C 1
ATOM 6594 O O . GLY B 1 339 ? -5.547 0.424 13.258 1 55.81 339 GLY B O 1
ATOM 6595 N N . THR B 1 340 ? -4.062 -0.715 14.758 1 56.09 340 THR B N 1
ATOM 6596 C CA . THR B 1 340 ? -2.77 -0.207 14.312 1 56.09 340 THR B CA 1
ATOM 6597 C C . THR B 1 340 ? -2.666 -0.246 12.789 1 56.09 340 THR B C 1
ATOM 6599 O O . THR B 1 340 ? -2.229 0.725 12.164 1 56.09 340 THR B O 1
ATOM 6602 N N . ASN B 1 341 ? -3.168 -1.138 12.328 1 67.12 341 ASN B N 1
ATOM 6603 C CA . ASN B 1 341 ? -2.895 -1.314 10.906 1 67.12 341 ASN B CA 1
ATOM 6604 C C . ASN B 1 341 ? -3.773 -0.41 10.047 1 67.12 341 ASN B C 1
ATOM 6606 O O . ASN B 1 341 ? -3.312 0.146 9.047 1 67.12 341 ASN B O 1
ATOM 6610 N N . MET B 1 342 ? -4.82 -0.022 10.695 1 75.12 342 MET B N 1
ATOM 6611 C CA . MET B 1 342 ? -5.762 0.781 9.914 1 75.12 342 MET B CA 1
ATOM 6612 C C . MET B 1 342 ? -5.359 2.252 9.922 1 75.12 342 MET B C 1
ATOM 6614 O O . MET B 1 342 ? -5.449 2.934 8.906 1 75.12 342 MET B O 1
ATOM 6618 N N . ALA B 1 343 ? -4.855 2.656 11.078 1 79.25 343 ALA B N 1
ATOM 6619 C CA . ALA B 1 343 ? -4.387 4.035 11.172 1 79.25 343 ALA B CA 1
ATOM 6620 C C . ALA B 1 343 ? -3.184 4.27 10.258 1 79.25 343 ALA B C 1
ATOM 6622 O O . ALA B 1 343 ? -3.098 5.293 9.578 1 79.25 343 ALA B O 1
ATOM 6623 N N . ALA B 1 344 ? -2.311 3.312 10.25 1 84.25 344 ALA B N 1
ATOM 6624 C CA . ALA B 1 344 ? -1.117 3.41 9.414 1 84.25 344 ALA B CA 1
ATOM 6625 C C . ALA B 1 344 ? -1.489 3.492 7.934 1 84.25 344 ALA B C 1
ATOM 6627 O O . ALA B 1 344 ? -0.868 4.234 7.172 1 84.25 344 ALA B O 1
ATOM 6628 N N . MET B 1 345 ? -2.479 2.771 7.598 1 85.81 345 MET B N 1
ATOM 6629 C CA . MET B 1 345 ? -2.924 2.771 6.207 1 85.81 345 MET B CA 1
ATOM 6630 C C . MET B 1 345 ? -3.51 4.125 5.824 1 85.81 345 MET B C 1
ATOM 6632 O O . MET B 1 345 ? -3.219 4.648 4.746 1 85.81 345 MET B O 1
ATOM 6636 N N . ARG B 1 346 ? -4.242 4.688 6.688 1 85.5 346 ARG B N 1
ATOM 6637 C CA . ARG B 1 346 ? -4.848 5.992 6.434 1 85.5 346 ARG B CA 1
ATOM 6638 C C . ARG B 1 346 ? -3.783 7.074 6.301 1 85.5 346 ARG B C 1
ATOM 6640 O O . ARG B 1 346 ? -3.828 7.883 5.371 1 85.5 346 ARG B O 1
ATOM 6647 N N . HIS B 1 347 ? -2.873 7.035 7.184 1 89.44 347 HIS B N 1
ATOM 6648 C CA . HIS B 1 347 ? -1.807 8.031 7.156 1 89.44 347 HIS B CA 1
ATOM 6649 C C . HIS B 1 347 ? -0.936 7.871 5.914 1 89.44 347 HIS B C 1
ATOM 6651 O O . HIS B 1 347 ? -0.599 8.859 5.258 1 89.44 347 HIS B O 1
ATOM 6657 N N . ALA B 1 348 ? -0.591 6.629 5.598 1 91.88 348 ALA B N 1
ATOM 6658 C CA . ALA B 1 348 ? 0.248 6.375 4.43 1 91.88 348 ALA B CA 1
ATOM 6659 C C . ALA B 1 348 ? -0.435 6.855 3.152 1 91.88 348 ALA B C 1
ATOM 6661 O O . ALA B 1 348 ? 0.206 7.449 2.283 1 91.88 348 ALA B O 1
ATOM 6662 N N . SER B 1 349 ? -1.722 6.613 3.102 1 91.19 349 SER B N 1
ATOM 6663 C CA . SER B 1 349 ? -2.465 7.027 1.916 1 91.19 349 SER B CA 1
ATOM 6664 C C . SER B 1 349 ? -2.502 8.547 1.791 1 91.19 349 SER B C 1
ATOM 6666 O O . SER B 1 349 ? -2.4 9.086 0.687 1 91.19 349 SER B O 1
ATOM 6668 N N . ALA B 1 350 ? -2.674 9.195 2.902 1 91.56 350 ALA B N 1
ATOM 6669 C CA . ALA B 1 350 ? -2.703 10.656 2.91 1 91.56 350 ALA B CA 1
ATOM 6670 C C . ALA B 1 350 ? -1.355 11.234 2.492 1 91.56 350 ALA B C 1
ATOM 6672 O O . ALA B 1 350 ? -1.295 12.148 1.671 1 91.56 350 ALA B O 1
ATOM 6673 N N . ILE B 1 351 ? -0.309 10.711 3.021 1 94.81 351 ILE B N 1
ATOM 6674 C CA . ILE B 1 351 ? 1.038 11.18 2.713 1 94.81 351 ILE B CA 1
ATOM 6675 C C . ILE B 1 351 ? 1.351 10.922 1.241 1 94.81 351 ILE B C 1
ATOM 6677 O O . ILE B 1 351 ? 1.843 11.805 0.541 1 94.81 351 ILE B O 1
ATOM 6681 N N . PHE B 1 352 ? 1.005 9.758 0.792 1 94.81 352 PHE B N 1
ATOM 6682 C CA . PHE B 1 352 ? 1.25 9.375 -0.593 1 94.81 352 PHE B CA 1
ATOM 6683 C C . PHE B 1 352 ? 0.519 10.305 -1.552 1 94.81 352 PHE B C 1
ATOM 6685 O O . PHE B 1 352 ? 1.091 10.758 -2.547 1 94.81 352 PHE B O 1
ATOM 6692 N N . SER B 1 353 ? -0.724 10.578 -1.24 1 91.38 353 SER B N 1
ATOM 6693 C CA . SER B 1 353 ? -1.519 11.477 -2.078 1 91.38 353 SER B CA 1
ATOM 6694 C C . SER B 1 353 ? -0.895 12.859 -2.156 1 91.38 353 SER B C 1
ATOM 6696 O O . SER B 1 353 ? -0.883 13.484 -3.221 1 91.38 353 SER B O 1
ATOM 6698 N N . PHE B 1 354 ? -0.382 13.297 -1.085 1 92.94 354 PHE B N 1
ATOM 6699 C CA . PHE B 1 354 ? 0.221 14.625 -1.07 1 92.94 354 PHE B CA 1
ATOM 6700 C C . PHE B 1 354 ? 1.532 14.633 -1.848 1 92.94 354 PHE B C 1
ATOM 6702 O O . PHE B 1 354 ? 1.838 15.602 -2.551 1 92.94 354 PHE B O 1
ATOM 6709 N N . ILE B 1 355 ? 2.328 13.578 -1.68 1 92.44 355 ILE B N 1
ATOM 6710 C CA . ILE B 1 355 ? 3.588 13.484 -2.408 1 92.44 355 ILE B CA 1
ATOM 6711 C C . ILE B 1 355 ? 3.318 13.477 -3.91 1 92.44 355 ILE B C 1
ATOM 6713 O O . ILE B 1 355 ? 4.023 14.133 -4.676 1 92.44 355 ILE B O 1
ATOM 6717 N N . LYS B 1 356 ? 2.354 12.758 -4.285 1 87.94 356 LYS B N 1
ATOM 6718 C CA . LYS B 1 356 ? 1.985 12.734 -5.699 1 87.94 356 LYS B CA 1
ATOM 6719 C C . LYS B 1 356 ? 1.637 14.133 -6.203 1 87.94 356 LYS B C 1
ATOM 6721 O O . LYS B 1 356 ? 2.025 14.516 -7.309 1 87.94 356 LYS B O 1
ATOM 6726 N N . GLN B 1 357 ? 0.954 14.805 -5.379 1 86 357 GLN B N 1
ATOM 6727 C CA . GLN B 1 357 ? 0.554 16.172 -5.719 1 86 357 GLN B CA 1
ATOM 6728 C C . GLN B 1 357 ? 1.757 17.109 -5.738 1 86 357 GLN B C 1
ATOM 6730 O O . GLN B 1 357 ? 1.957 17.844 -6.699 1 86 357 GLN B O 1
ATOM 6735 N N . TRP B 1 358 ? 2.523 17.031 -4.75 1 88.94 358 TRP B N 1
ATOM 6736 C CA . TRP B 1 358 ? 3.59 18 -4.52 1 88.94 358 TRP B CA 1
ATOM 6737 C C . TRP B 1 358 ? 4.801 17.703 -5.395 1 88.94 358 TRP B C 1
ATOM 6739 O O . TRP B 1 358 ? 5.379 18.594 -6.004 1 88.94 358 TRP B O 1
ATOM 6749 N N . GLN B 1 359 ? 5.207 16.422 -5.484 1 82.56 359 GLN B N 1
ATOM 6750 C CA . GLN B 1 359 ? 6.445 16.016 -6.156 1 82.56 359 GLN B CA 1
ATOM 6751 C C . GLN B 1 359 ? 6.191 15.688 -7.625 1 82.56 359 GLN B C 1
ATOM 6753 O O . GLN B 1 359 ? 7.039 15.945 -8.477 1 82.56 359 GLN B O 1
ATOM 6758 N N . PHE B 1 360 ? 4.957 15.188 -7.945 1 80.94 360 PHE B N 1
ATOM 6759 C CA . PHE B 1 360 ? 4.77 14.656 -9.289 1 80.94 360 PHE B CA 1
ATOM 6760 C C . PHE B 1 360 ? 3.668 15.414 -10.023 1 80.94 360 PHE B C 1
ATOM 6762 O O . PHE B 1 360 ? 3.416 15.164 -11.203 1 80.94 360 PHE B O 1
ATOM 6769 N N . GLY B 1 361 ? 2.967 16.234 -9.336 1 76.31 361 GLY B N 1
ATOM 6770 C CA . GLY B 1 361 ? 2.045 17.156 -10 1 76.31 361 GLY B CA 1
ATOM 6771 C C . GLY B 1 361 ? 0.666 16.562 -10.211 1 76.31 361 GLY B C 1
ATOM 6772 O O . GLY B 1 361 ? -0.128 17.078 -10.992 1 76.31 361 GLY B O 1
ATOM 6773 N N . TYR B 1 362 ? 0.386 15.461 -9.594 1 75.31 362 TYR B N 1
ATOM 6774 C CA . TYR B 1 362 ? -0.939 14.867 -9.711 1 75.31 362 TYR B CA 1
ATOM 6775 C C . TYR B 1 362 ? -1.925 15.539 -8.758 1 75.31 362 TYR B C 1
ATOM 6777 O O . TYR B 1 362 ? -1.894 15.297 -7.551 1 75.31 362 TYR B O 1
ATOM 6785 N N . LYS B 1 363 ? -2.713 16.438 -9.242 1 73.44 363 LYS B N 1
ATOM 6786 C CA . LYS B 1 363 ? -3.643 17.172 -8.391 1 73.44 363 LYS B CA 1
ATOM 6787 C C . LYS B 1 363 ? -5.086 16.781 -8.68 1 73.44 363 LYS B C 1
ATOM 6789 O O . LYS B 1 363 ? -5.445 16.516 -9.828 1 73.44 363 LYS B O 1
ATOM 6794 N N . ASP B 1 364 ? -5.781 16.656 -7.562 1 75.12 364 ASP B N 1
ATOM 6795 C CA . ASP B 1 364 ? -7.227 16.562 -7.727 1 75.12 364 ASP B CA 1
ATOM 6796 C C . ASP B 1 364 ? -7.812 17.859 -8.273 1 75.12 364 ASP B C 1
ATOM 6798 O O . ASP B 1 364 ? -7.715 18.906 -7.637 1 75.12 364 ASP B O 1
ATOM 6802 N N . PRO B 1 365 ? -8.383 17.781 -9.398 1 74.94 365 PRO B N 1
ATOM 6803 C CA . PRO B 1 365 ? -8.891 19.016 -10.008 1 74.94 365 PRO B CA 1
ATOM 6804 C C . PRO B 1 365 ? -10.016 19.656 -9.195 1 74.94 365 PRO B C 1
ATOM 6806 O O . PRO B 1 365 ? -10.266 20.859 -9.312 1 74.94 365 PRO B O 1
ATOM 6809 N N . ASN B 1 366 ? -10.602 18.922 -8.367 1 79.5 366 ASN B N 1
ATOM 6810 C CA . ASN B 1 366 ? -11.742 19.453 -7.625 1 79.5 366 ASN B CA 1
ATOM 6811 C C . ASN B 1 366 ? -11.312 20.062 -6.293 1 79.5 366 ASN B C 1
ATOM 6813 O O . ASN B 1 366 ? -12.07 20.812 -5.68 1 79.5 366 ASN B O 1
ATOM 6817 N N . GLU B 1 367 ? -10.18 19.719 -5.84 1 87.25 367 GLU B N 1
ATOM 6818 C CA . GLU B 1 367 ? -9.711 20.219 -4.551 1 87.25 367 GLU B CA 1
ATOM 6819 C C . GLU B 1 367 ? -8.812 21.438 -4.73 1 87.25 367 GLU B C 1
ATOM 6821 O O . GLU B 1 367 ? -7.723 21.344 -5.293 1 87.25 367 GLU B O 1
ATOM 6826 N N . THR B 1 368 ? -9.297 22.578 -4.207 1 87.56 368 THR B N 1
ATOM 6827 C CA . THR B 1 368 ? -8.594 23.844 -4.402 1 87.56 368 THR B CA 1
ATOM 6828 C C . THR B 1 368 ? -7.855 24.25 -3.131 1 87.56 368 THR B C 1
ATOM 6830 O O . THR B 1 368 ? -6.883 25 -3.186 1 87.56 368 THR B O 1
ATOM 6833 N N . ILE B 1 369 ? -8.336 23.797 -2.02 1 93.19 369 ILE B N 1
ATOM 6834 C CA . ILE B 1 369 ? -7.762 24.188 -0.732 1 93.19 369 ILE B CA 1
ATOM 6835 C C . ILE B 1 369 ? -7.234 22.938 -0.015 1 93.19 369 ILE B C 1
ATOM 6837 O O . ILE B 1 369 ? -7.883 21.891 -0.017 1 93.19 369 ILE B O 1
ATOM 6841 N N . THR B 1 370 ? -6.051 23.062 0.45 1 91.94 370 THR B N 1
ATOM 6842 C CA . THR B 1 370 ? -5.457 22.031 1.298 1 91.94 370 THR B CA 1
ATOM 6843 C C . THR B 1 370 ? -4.945 22.641 2.604 1 91.94 370 THR B C 1
ATOM 6845 O O . THR B 1 370 ? -4.52 23.797 2.633 1 91.94 370 THR B O 1
ATOM 6848 N N . SER B 1 371 ? -5.062 21.859 3.654 1 96.06 371 SER B N 1
ATOM 6849 C CA . SER B 1 371 ? -4.527 22.328 4.93 1 96.06 371 SER B CA 1
ATOM 6850 C C . SER B 1 371 ? -3.062 21.938 5.09 1 96.06 371 SER B C 1
ATOM 6852 O O . SER B 1 371 ? -2.695 20.781 4.871 1 96.06 371 SER B O 1
ATOM 6854 N N . LEU B 1 372 ? -2.25 22.891 5.441 1 96.88 372 LEU B N 1
ATOM 6855 C CA . LEU B 1 372 ? -0.821 22.656 5.633 1 96.88 372 LEU B CA 1
ATOM 6856 C C . LEU B 1 372 ? -0.288 23.5 6.785 1 96.88 372 LEU B C 1
ATOM 6858 O O . LEU B 1 372 ? -0.737 24.641 6.996 1 96.88 372 LEU B O 1
ATOM 6862 N N . VAL B 1 373 ? 0.626 22.891 7.508 1 97.38 373 VAL B N 1
ATOM 6863 C CA . VAL B 1 373 ? 1.362 23.672 8.492 1 97.38 373 VAL B CA 1
ATOM 6864 C C . VAL B 1 373 ? 2.498 24.438 7.812 1 97.38 373 VAL B C 1
ATOM 6866 O O . VAL B 1 373 ? 3.402 23.828 7.234 1 97.38 373 VAL B O 1
ATOM 6869 N N . LEU B 1 374 ? 2.418 25.75 7.855 1 95.69 374 LEU B N 1
ATOM 6870 C CA . LEU B 1 374 ? 3.4 26.641 7.238 1 95.69 374 LEU B CA 1
ATOM 6871 C C . LEU B 1 374 ? 3.725 27.812 8.148 1 95.69 374 LEU B C 1
ATOM 6873 O O . LEU B 1 374 ? 3.041 28.047 9.156 1 95.69 374 LEU B O 1
ATOM 6877 N N . SER B 1 375 ? 4.766 28.516 7.723 1 95.62 375 SER B N 1
ATOM 6878 C CA . SER B 1 375 ? 5.113 29.734 8.445 1 95.62 375 SER B CA 1
ATOM 6879 C C . SER B 1 375 ? 4.102 30.844 8.18 1 95.62 375 SER B C 1
ATOM 6881 O O . SER B 1 375 ? 3.793 31.156 7.023 1 95.62 375 SER B O 1
ATOM 6883 N N . SER B 1 376 ? 3.643 31.453 9.227 1 96.56 376 SER B N 1
ATOM 6884 C CA . SER B 1 376 ? 2.633 32.5 9.125 1 96.56 376 SER B CA 1
ATOM 6885 C C . SER B 1 376 ? 3.215 33.781 8.516 1 96.56 376 SER B C 1
ATOM 6887 O O . SER B 1 376 ? 4.352 34.156 8.82 1 96.56 376 SER B O 1
ATOM 6889 N N . THR B 1 377 ? 2.418 34.438 7.66 1 93.44 377 THR B N 1
ATOM 6890 C CA . THR B 1 377 ? 2.775 35.75 7.102 1 93.44 377 THR B CA 1
ATOM 6891 C C . THR B 1 377 ? 2.021 36.844 7.812 1 93.44 377 THR B C 1
ATOM 6893 O O . THR B 1 377 ? 2.014 38 7.348 1 93.44 377 THR B O 1
ATOM 6896 N N . GLY B 1 378 ? 1.359 36.5 8.859 1 93.25 378 GLY B N 1
ATOM 6897 C CA . GLY B 1 378 ? 0.647 37.5 9.633 1 93.25 378 GLY B CA 1
ATOM 6898 C C . GLY B 1 378 ? -0.846 37.531 9.359 1 93.25 378 GLY B C 1
ATOM 6899 O O . GLY B 1 378 ? -1.591 38.281 10 1 93.25 378 GLY B O 1
ATOM 6900 N N . HIS B 1 379 ? -1.23 36.656 8.492 1 90.81 379 HIS B N 1
ATOM 6901 C CA . HIS B 1 379 ? -2.646 36.594 8.148 1 90.81 379 HIS B CA 1
ATOM 6902 C C . HIS B 1 379 ? -3.461 35.938 9.258 1 90.81 379 HIS B C 1
ATOM 6904 O O . HIS B 1 379 ? -2.947 35.094 9.992 1 90.81 379 HIS B O 1
ATOM 6910 N N . TYR B 1 380 ? -4.773 36.344 9.445 1 94.06 380 TYR B N 1
ATOM 6911 C CA . TYR B 1 380 ? -5.746 35.781 10.367 1 94.06 380 TYR B CA 1
ATOM 6912 C C . TYR B 1 380 ? -5.301 35.938 11.812 1 94.06 380 TYR B C 1
ATOM 6914 O O . TYR B 1 380 ? -5.539 35.062 12.656 1 94.06 380 TYR B O 1
ATOM 6922 N N . SER B 1 381 ? -4.508 36.938 12.117 1 91.69 381 SER B N 1
ATOM 6923 C CA . SER B 1 381 ? -4.043 37.344 13.445 1 91.69 381 SER B CA 1
ATOM 6924 C C . SER B 1 381 ? -3.035 36.312 13.992 1 91.69 381 SER B C 1
ATOM 6926 O O . SER B 1 381 ? -2.799 36.281 15.203 1 91.69 381 SER B O 1
ATOM 6928 N N . VAL B 1 382 ? -2.564 35.469 13.148 1 95.75 382 VAL B N 1
ATOM 6929 C CA . VAL B 1 382 ? -1.496 34.562 13.547 1 95.75 382 VAL B CA 1
ATOM 6930 C C . VAL B 1 382 ? -0.151 35.281 13.477 1 95.75 382 VAL B C 1
ATOM 6932 O O . VAL B 1 382 ? 0.199 35.844 12.445 1 95.75 382 VAL B O 1
ATOM 6935 N N . PRO B 1 383 ? 0.589 35.281 14.586 1 95.44 383 PRO B N 1
ATOM 6936 C CA . PRO B 1 383 ? 1.871 36 14.562 1 95.44 383 PRO B CA 1
ATOM 6937 C C . PRO B 1 383 ? 2.775 35.562 13.422 1 95.44 383 PRO B C 1
ATOM 6939 O O . PRO B 1 383 ? 2.84 34.375 13.102 1 95.44 383 PRO B O 1
ATOM 6942 N N . ALA B 1 384 ? 3.451 36.531 12.773 1 94.94 384 ALA B N 1
ATOM 6943 C CA . ALA B 1 384 ? 4.367 36.25 11.672 1 94.94 384 ALA B CA 1
ATOM 6944 C C . ALA B 1 384 ? 5.488 35.312 12.125 1 94.94 384 ALA B C 1
ATOM 6946 O O . ALA B 1 384 ? 6.027 35.469 13.227 1 94.94 384 ALA B O 1
ATOM 6947 N N . GLY B 1 385 ? 5.727 34.281 11.289 1 94.44 385 GLY B N 1
ATOM 6948 C CA . GLY B 1 385 ? 6.824 33.375 11.586 1 94.44 385 GLY B CA 1
ATOM 6949 C C . GLY B 1 385 ? 6.383 32.125 12.336 1 94.44 385 GLY B C 1
ATOM 6950 O O . GLY B 1 385 ? 7.125 31.156 12.406 1 94.44 385 GLY B O 1
ATOM 6951 N N . LEU B 1 386 ? 5.215 32.188 12.938 1 96.88 386 LEU B N 1
ATOM 6952 C CA . LEU B 1 386 ? 4.707 31.031 13.68 1 96.88 386 LEU B CA 1
ATOM 6953 C C . LEU B 1 386 ? 4.238 29.938 12.734 1 96.88 386 LEU B C 1
ATOM 6955 O O . LEU B 1 386 ? 3.529 30.203 11.766 1 96.88 386 LEU B O 1
ATOM 6959 N N . ALA B 1 387 ? 4.699 28.719 12.953 1 97.81 387 ALA B N 1
ATOM 6960 C CA . ALA B 1 387 ? 4.195 27.578 12.188 1 97.81 387 ALA B CA 1
ATOM 6961 C C . ALA B 1 387 ? 2.768 27.234 12.594 1 97.81 387 ALA B C 1
ATOM 6963 O O . ALA B 1 387 ? 2.51 26.906 13.75 1 97.81 387 ALA B O 1
ATOM 6964 N N . PHE B 1 388 ? 1.86 27.312 11.734 1 98 388 PHE B N 1
ATOM 6965 C CA . PHE B 1 388 ? 0.432 27.156 11.984 1 98 388 PHE B CA 1
ATOM 6966 C C . PHE B 1 388 ? -0.252 26.484 10.797 1 98 388 PHE B C 1
ATOM 6968 O O . PHE B 1 388 ? 0.221 26.594 9.664 1 98 388 PHE B O 1
ATOM 6975 N N . SER B 1 389 ? -1.293 25.641 11.062 1 97.69 389 SER B N 1
ATOM 6976 C CA . SER B 1 389 ? -2.041 25.016 9.969 1 97.69 389 SER B CA 1
ATOM 6977 C C . SER B 1 389 ? -2.99 26 9.312 1 97.69 389 SER B C 1
ATOM 6979 O O . SER B 1 389 ? -3.824 26.609 9.984 1 97.69 389 SER B O 1
ATOM 6981 N N . PHE B 1 390 ? -2.857 26.219 8.016 1 97.19 390 PHE B N 1
ATOM 6982 C CA . PHE B 1 390 ? -3.633 27.156 7.227 1 97.19 390 PHE B CA 1
ATOM 6983 C C . PHE B 1 390 ? -4.289 26.469 6.039 1 97.19 390 PHE B C 1
ATOM 6985 O O . PHE B 1 390 ? -3.824 25.406 5.598 1 97.19 390 PHE B O 1
ATOM 6992 N N . PRO B 1 391 ? -5.41 27.016 5.605 1 96.56 391 PRO B N 1
ATOM 6993 C CA . PRO B 1 391 ? -5.82 26.672 4.242 1 96.56 391 PRO B CA 1
ATOM 6994 C C . PRO B 1 391 ? -4.883 27.25 3.182 1 96.56 391 PRO B C 1
ATOM 6996 O O . PRO B 1 391 ? -4.562 28.438 3.221 1 96.56 391 PRO B O 1
ATOM 6999 N N . VAL B 1 392 ? -4.441 26.422 2.318 1 95.62 392 VAL B N 1
ATOM 7000 C CA . VAL B 1 392 ? -3.488 26.891 1.317 1 95.62 392 VAL B CA 1
ATOM 7001 C C . VAL B 1 392 ? -3.934 26.438 -0.071 1 95.62 392 VAL B C 1
ATOM 7003 O O . VAL B 1 392 ? -4.676 25.453 -0.202 1 95.62 392 VAL B O 1
ATOM 7006 N N . THR B 1 393 ? -3.576 27.188 -1.001 1 91.31 393 THR B N 1
ATOM 7007 C CA . THR B 1 393 ? -3.703 26.797 -2.402 1 91.31 393 THR B CA 1
ATOM 7008 C C . THR B 1 393 ? -2.336 26.484 -3.002 1 91.31 393 THR B C 1
ATOM 7010 O O . THR B 1 393 ? -1.323 27.047 -2.586 1 91.31 393 THR B O 1
ATOM 7013 N N . THR B 1 394 ? -2.346 25.484 -3.799 1 83.44 394 THR B N 1
ATOM 7014 C CA . THR B 1 394 ? -1.091 25.078 -4.426 1 83.44 394 THR B CA 1
ATOM 7015 C C . THR B 1 394 ? -0.987 25.641 -5.84 1 83.44 394 THR B C 1
ATOM 7017 O O . THR B 1 394 ? -1.924 25.516 -6.633 1 83.44 394 THR B O 1
ATOM 7020 N N . SER B 1 395 ? 0.111 26.281 -6.086 1 74.94 395 SER B N 1
ATOM 7021 C CA . SER B 1 395 ? 0.375 26.734 -7.445 1 74.94 395 SER B CA 1
ATOM 7022 C C . SER B 1 395 ? 0.811 25.578 -8.344 1 74.94 395 SER B C 1
ATOM 7024 O O . SER B 1 395 ? 1.186 24.516 -7.855 1 74.94 395 SER B O 1
ATOM 7026 N N . PRO B 1 396 ? 0.804 25.844 -9.633 1 66.62 396 PRO B N 1
ATOM 7027 C CA . PRO B 1 396 ? 1.263 24.797 -10.555 1 66.62 396 PRO B CA 1
ATOM 7028 C C . PRO B 1 396 ? 2.727 24.422 -10.344 1 66.62 396 PRO B C 1
ATOM 7030 O O . PRO B 1 396 ? 3.146 23.312 -10.711 1 66.62 396 PRO B O 1
ATOM 7033 N N . MET B 1 397 ? 3.475 25.359 -9.742 1 64.81 397 MET B N 1
ATOM 7034 C CA . MET B 1 397 ? 4.898 25.109 -9.547 1 64.81 397 MET B CA 1
ATOM 7035 C C . MET B 1 397 ? 5.145 24.453 -8.188 1 64.81 397 MET B C 1
ATOM 7037 O O . MET B 1 397 ? 6.293 24.188 -7.82 1 64.81 397 MET B O 1
ATOM 7041 N N . GLY B 1 398 ? 4.137 24.219 -7.531 1 68.38 398 GLY B N 1
ATOM 7042 C CA . GLY B 1 398 ? 4.273 23.531 -6.258 1 68.38 398 GLY B CA 1
ATOM 7043 C C . GLY B 1 398 ? 4.465 24.484 -5.086 1 68.38 398 GLY B C 1
ATOM 7044 O O . GLY B 1 398 ? 4.867 24.062 -4 1 68.38 398 GLY B O 1
ATOM 7045 N N . CYS B 1 399 ? 4.199 25.719 -5.32 1 81.12 399 CYS B N 1
ATOM 7046 C CA . CYS B 1 399 ? 4.301 26.703 -4.246 1 81.12 399 CYS B CA 1
ATOM 7047 C C . CYS B 1 399 ? 2.957 26.891 -3.547 1 81.12 399 CYS B C 1
ATOM 7049 O O . CYS B 1 399 ? 1.906 26.844 -4.188 1 81.12 399 CYS B O 1
ATOM 7051 N N . PHE B 1 400 ? 3.072 27.031 -2.234 1 89.81 400 PHE B N 1
ATOM 7052 C CA . PHE B 1 400 ? 1.862 27.156 -1.43 1 89.81 400 PHE B CA 1
ATOM 7053 C C . PHE B 1 400 ? 1.598 28.609 -1.055 1 89.81 400 PHE B C 1
ATOM 7055 O O . PHE B 1 400 ? 2.531 29.359 -0.758 1 89.81 400 PHE B O 1
ATOM 7062 N N . GLU B 1 401 ? 0.35 28.969 -1.18 1 89.62 401 GLU B N 1
ATOM 7063 C CA . GLU B 1 401 ? -0.084 30.297 -0.75 1 89.62 401 GLU B CA 1
ATOM 7064 C C . GLU B 1 401 ? -1.259 30.203 0.221 1 89.62 401 GLU B C 1
ATOM 7066 O O . GLU B 1 401 ? -2.213 29.453 -0.02 1 89.62 401 GLU B O 1
ATOM 7071 N N . ILE B 1 402 ? -1.11 30.938 1.312 1 94.12 402 ILE B N 1
ATOM 7072 C CA . ILE B 1 402 ? -2.191 30.953 2.291 1 94.12 402 ILE B CA 1
ATOM 7073 C C . ILE B 1 402 ? -3.412 31.656 1.692 1 94.12 402 ILE B C 1
ATOM 7075 O O . ILE B 1 402 ? -3.297 32.719 1.106 1 94.12 402 ILE B O 1
ATOM 7079 N N . CYS B 1 403 ? -4.555 31 1.815 1 93.88 403 CYS B N 1
ATOM 7080 C CA . CYS B 1 403 ? -5.793 31.609 1.345 1 93.88 403 CYS B CA 1
ATOM 7081 C C . CYS B 1 403 ? -6.148 32.844 2.176 1 93.88 403 CYS B C 1
ATOM 7083 O O . CYS B 1 403 ? -6.324 32.75 3.391 1 93.88 403 CYS B O 1
ATOM 7085 N N . GLN B 1 404 ? -6.379 34 1.511 1 90.56 404 GLN B N 1
ATOM 7086 C CA . GLN B 1 404 ? -6.59 35.25 2.248 1 90.56 404 GLN B CA 1
ATOM 7087 C C . GLN B 1 404 ? -8.055 35.688 2.203 1 90.56 404 GLN B C 1
ATOM 7089 O O . GLN B 1 404 ? -8.453 36.625 2.877 1 90.56 404 GLN B O 1
ATOM 7094 N N . ASP B 1 405 ? -8.859 34.875 1.521 1 88.69 405 ASP B N 1
ATOM 7095 C CA . ASP B 1 405 ? -10.219 35.344 1.281 1 88.69 405 ASP B CA 1
ATOM 7096 C C . ASP B 1 405 ? -11.234 34.5 2.053 1 88.69 405 ASP B C 1
ATOM 7098 O O . ASP B 1 405 ? -12.414 34.469 1.697 1 88.69 405 ASP B O 1
ATOM 7102 N N . ILE B 1 406 ? -10.758 33.938 3.127 1 92.38 406 ILE B N 1
ATOM 7103 C CA . ILE B 1 406 ? -11.711 33.156 3.922 1 92.38 406 ILE B CA 1
ATOM 7104 C C . ILE B 1 406 ? -12.328 34.062 4.996 1 92.38 406 ILE B C 1
ATOM 7106 O O . ILE B 1 406 ? -11.609 34.656 5.805 1 92.38 406 ILE B O 1
ATOM 7110 N N . THR B 1 407 ? -13.656 34.188 4.961 1 90.06 407 THR B N 1
ATOM 7111 C CA . THR B 1 407 ? -14.367 35 5.934 1 90.06 407 THR B CA 1
ATOM 7112 C C . THR B 1 407 ? -14.469 34.281 7.273 1 90.06 407 THR B C 1
ATOM 7114 O O . THR B 1 407 ? -14.914 33.125 7.336 1 90.06 407 THR B O 1
ATOM 7117 N N . LEU B 1 408 ? -14.031 34.969 8.289 1 91.06 408 LEU B N 1
ATOM 7118 C CA . LEU B 1 408 ? -14.07 34.375 9.625 1 91.06 408 LEU B CA 1
ATOM 7119 C C . LEU B 1 408 ? -15.102 35.094 10.492 1 91.06 408 LEU B C 1
ATOM 7121 O O . LEU B 1 408 ? -14.953 36.281 10.773 1 91.06 408 LEU B O 1
ATOM 7125 N N . GLU B 1 409 ? -16.125 34.406 10.906 1 89 409 GLU B N 1
ATOM 7126 C CA . GLU B 1 409 ? -17.062 34.906 11.898 1 89 409 GLU B CA 1
ATOM 7127 C C . GLU B 1 409 ? -16.406 35 13.273 1 89 409 GLU B C 1
ATOM 7129 O O . GLU B 1 409 ? -15.336 34.438 13.5 1 89 409 GLU B O 1
ATOM 7134 N N . SER B 1 410 ? -17.078 35.688 14.141 1 89.81 410 SER B N 1
ATOM 7135 C CA . SER B 1 410 ? -16.516 36 15.461 1 89.81 410 SER B CA 1
ATOM 7136 C C . SER B 1 410 ? -16.219 34.688 16.219 1 89.81 410 SER B C 1
ATOM 7138 O O . SER B 1 410 ? -15.18 34.594 16.891 1 89.81 410 SER B O 1
ATOM 7140 N N . SER B 1 411 ? -17.078 33.812 16.125 1 89.06 411 SER B N 1
ATOM 7141 C CA . SER B 1 411 ? -16.875 32.562 16.844 1 89.06 411 SER B CA 1
ATOM 7142 C C . SER B 1 411 ? -15.664 31.812 16.312 1 89.06 411 SER B C 1
ATOM 7144 O O . SER B 1 411 ? -14.906 31.219 17.094 1 89.06 411 SER B O 1
ATOM 7146 N N . LYS B 1 412 ? -15.5 31.828 15.062 1 90.88 412 LYS B N 1
ATOM 7147 C CA . LYS B 1 412 ? -14.359 31.156 14.445 1 90.88 412 LYS B CA 1
ATOM 7148 C C . LYS B 1 412 ? -13.055 31.875 14.781 1 90.88 412 LYS B C 1
ATOM 7150 O O . LYS B 1 412 ? -12.023 31.234 15 1 90.88 412 LYS B O 1
ATOM 7155 N N . MET B 1 413 ? -13.125 33.188 14.82 1 93.12 413 MET B N 1
ATOM 7156 C CA . MET B 1 413 ? -11.938 33.969 15.172 1 93.12 413 MET B CA 1
ATOM 7157 C C . MET B 1 413 ? -11.477 33.625 16.594 1 93.12 413 MET B C 1
ATOM 7159 O O 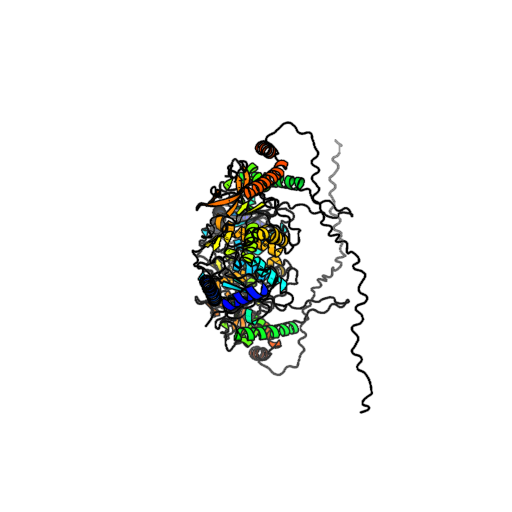. MET B 1 413 ? -10.273 33.531 16.844 1 93.12 413 MET B O 1
ATOM 7163 N N . LYS B 1 414 ? -12.406 33.5 17.469 1 92.56 414 LYS B N 1
ATOM 7164 C CA . LYS B 1 414 ? -12.07 33.156 18.844 1 92.56 414 LYS B CA 1
ATOM 7165 C C . LYS B 1 414 ? -11.453 31.75 18.906 1 92.56 414 LYS B C 1
ATOM 7167 O O . LYS B 1 414 ? -10.516 31.516 19.672 1 92.56 414 LYS B O 1
ATOM 7172 N N . ALA B 1 415 ? -12.031 30.844 18.156 1 93.31 415 ALA B N 1
ATOM 7173 C CA . ALA B 1 415 ? -11.5 29.484 18.125 1 93.31 415 ALA B CA 1
ATOM 7174 C C . ALA B 1 415 ? -10.07 29.484 17.578 1 93.31 415 ALA B C 1
ATOM 7176 O O . ALA B 1 415 ? -9.211 28.75 18.094 1 93.31 415 ALA B O 1
ATOM 7177 N N . ILE B 1 416 ? -9.828 30.234 16.562 1 95.38 416 ILE B N 1
ATOM 7178 C CA . ILE B 1 416 ? -8.5 30.328 15.961 1 95.38 416 ILE B CA 1
ATOM 7179 C C . ILE B 1 416 ? -7.527 30.938 16.969 1 95.38 416 ILE B C 1
ATOM 7181 O O . ILE B 1 416 ? -6.387 30.484 17.094 1 95.38 416 ILE B O 1
ATOM 7185 N N . GLU B 1 417 ? -7.984 31.938 17.703 1 95 417 GLU B N 1
ATOM 7186 C CA . GLU B 1 417 ? -7.164 32.531 18.734 1 95 417 GLU B CA 1
ATOM 7187 C C . GLU B 1 417 ? -6.738 31.516 19.781 1 95 417 GLU B C 1
ATOM 7189 O O . GLU B 1 417 ? -5.602 31.531 20.25 1 95 417 GLU B O 1
ATOM 7194 N N . ASN B 1 418 ? -7.645 30.672 20.141 1 94.56 418 ASN B N 1
ATOM 7195 C CA . ASN B 1 418 ? -7.312 29.594 21.078 1 94.56 418 ASN B CA 1
ATOM 7196 C C . ASN B 1 418 ? -6.25 28.656 20.5 1 94.56 418 ASN B C 1
ATOM 7198 O O . ASN B 1 418 ? -5.387 28.172 21.234 1 94.56 418 ASN B O 1
ATOM 7202 N N . CYS B 1 419 ? -6.391 28.391 19.219 1 96.25 419 CYS B N 1
ATOM 7203 C CA . CYS B 1 419 ? -5.391 27.578 18.562 1 96.25 419 CYS B CA 1
ATOM 7204 C C . CYS B 1 419 ? -4.023 28.25 18.578 1 96.25 419 CYS B C 1
ATOM 7206 O O . CYS B 1 419 ? -3.008 27.578 18.812 1 96.25 419 CYS B O 1
ATOM 7208 N N . ILE B 1 420 ? -4.016 29.547 18.344 1 97 420 ILE B N 1
ATOM 7209 C CA . ILE B 1 420 ? -2.777 30.312 18.359 1 97 420 ILE B CA 1
ATOM 7210 C C . ILE B 1 420 ? -2.129 30.234 19.734 1 97 420 ILE B C 1
ATOM 7212 O O . ILE B 1 420 ? -0.933 29.953 19.844 1 97 420 ILE B O 1
ATOM 7216 N N . LEU B 1 421 ? -2.947 30.438 20.766 1 95.19 421 LEU B N 1
ATOM 7217 C CA . LEU B 1 421 ? -2.445 30.406 22.141 1 95.19 421 LEU B CA 1
ATOM 7218 C C . LEU B 1 421 ? -1.835 29.047 22.453 1 95.19 421 LEU B C 1
ATOM 7220 O O . LEU B 1 421 ? -0.769 28.969 23.078 1 95.19 421 LEU B O 1
ATOM 7224 N N . ASP B 1 422 ? -2.486 28.031 22.031 1 95.62 422 ASP B N 1
ATOM 7225 C CA . ASP B 1 422 ? -2.006 26.672 22.281 1 95.62 422 ASP B CA 1
ATOM 7226 C C . ASP B 1 422 ? -0.676 26.438 21.562 1 95.62 422 ASP B C 1
ATOM 7228 O O . ASP B 1 422 ? 0.227 25.812 22.125 1 95.62 422 ASP B O 1
ATOM 7232 N N . THR B 1 423 ? -0.585 26.859 20.344 1 97.06 423 THR B N 1
ATOM 7233 C CA . THR B 1 423 ? 0.638 26.703 19.562 1 97.06 423 THR B CA 1
ATOM 7234 C C . THR B 1 423 ? 1.791 27.469 20.219 1 97.06 423 THR B C 1
ATOM 7236 O O . THR B 1 423 ? 2.912 26.953 20.297 1 97.06 423 THR B O 1
ATOM 7239 N N . LEU B 1 424 ? 1.492 28.656 20.688 1 96.94 424 LEU B N 1
ATOM 7240 C CA . LEU B 1 424 ? 2.504 29.484 21.328 1 96.94 424 LEU B CA 1
ATOM 7241 C C . LEU B 1 424 ? 2.938 28.906 22.656 1 96.94 424 LEU B C 1
ATOM 7243 O O . LEU B 1 424 ? 4.102 29.031 23.047 1 96.94 424 LEU B O 1
ATOM 7247 N N . LYS B 1 425 ? 2.031 28.312 23.375 1 95.38 425 LYS B N 1
ATOM 7248 C CA . LYS B 1 425 ? 2.381 27.625 24.609 1 95.38 425 LYS B CA 1
ATOM 7249 C C . LYS B 1 425 ? 3.371 26.484 24.344 1 95.38 425 LYS B C 1
ATOM 7251 O O . LYS B 1 425 ? 4.34 26.328 25.094 1 95.38 425 LYS B O 1
ATOM 7256 N N . ASP B 1 426 ? 3.131 25.734 23.328 1 96.06 426 ASP B N 1
ATOM 7257 C CA . ASP B 1 426 ? 4.074 24.688 22.953 1 96.06 426 ASP B CA 1
ATOM 7258 C C . ASP B 1 426 ? 5.449 25.266 22.641 1 96.06 426 ASP B C 1
ATOM 7260 O O . ASP B 1 426 ? 6.469 24.766 23.109 1 96.06 426 ASP B O 1
ATOM 7264 N N . TRP B 1 427 ? 5.434 26.344 21.844 1 97.12 427 TRP B N 1
ATOM 7265 C CA . TRP B 1 427 ? 6.695 26.922 21.391 1 97.12 427 TRP B CA 1
ATOM 7266 C C . TRP B 1 427 ? 7.418 27.625 22.547 1 97.12 427 TRP B C 1
ATOM 7268 O O . TRP B 1 427 ? 8.641 27.812 22.5 1 97.12 427 TRP B O 1
ATOM 7278 N N . SER B 1 428 ? 6.746 27.953 23.625 1 96.19 428 SER B N 1
ATOM 7279 C CA . SER B 1 428 ? 7.332 28.641 24.75 1 96.19 428 SER B CA 1
ATOM 7280 C C . SER B 1 428 ? 8.383 27.781 25.453 1 96.19 428 SER B C 1
ATOM 7282 O O . SER B 1 428 ? 9.227 28.297 26.188 1 96.19 428 SER B O 1
ATOM 7284 N N . VAL B 1 429 ? 8.312 26.484 25.188 1 95.44 429 VAL B N 1
ATOM 7285 C CA . VAL B 1 429 ? 9.328 25.578 25.719 1 95.44 429 VAL B CA 1
ATOM 7286 C C . VAL B 1 429 ? 10.695 25.969 25.172 1 95.44 429 VAL B C 1
ATOM 7288 O O . VAL B 1 429 ? 11.711 25.797 25.859 1 95.44 429 VAL B O 1
ATOM 7291 N N . VAL B 1 430 ? 10.766 26.547 24.031 1 95.94 430 VAL B N 1
ATOM 7292 C CA . VAL B 1 430 ? 12 26.922 23.359 1 95.94 430 VAL B CA 1
ATOM 7293 C C . VAL B 1 430 ? 12.203 28.438 23.453 1 95.94 430 VAL B C 1
ATOM 7295 O O . VAL B 1 430 ? 13.281 28.906 23.828 1 95.94 430 VAL B O 1
ATOM 7298 N N . ASP B 1 431 ? 11.148 29.203 23.094 1 94.25 431 ASP B N 1
ATOM 7299 C CA . ASP B 1 431 ? 11.203 30.656 23.062 1 94.25 431 ASP B CA 1
ATOM 7300 C C . ASP B 1 431 ? 9.883 31.266 23.516 1 94.25 431 ASP B C 1
ATOM 7302 O O . ASP B 1 431 ? 8.922 31.328 22.734 1 94.25 431 ASP B O 1
ATOM 7306 N N . PRO B 1 432 ? 9.844 31.797 24.641 1 93 432 PRO B N 1
ATOM 7307 C CA . PRO B 1 432 ? 8.586 32.344 25.172 1 93 432 PRO B CA 1
ATOM 7308 C C . PRO B 1 432 ? 8.281 33.75 24.625 1 93 432 PRO B C 1
ATOM 7310 O O . PRO B 1 432 ? 7.219 34.312 24.922 1 93 432 PRO B O 1
ATOM 7313 N N . SER B 1 433 ? 9.102 34.375 23.797 1 92.38 433 SER B N 1
ATOM 7314 C CA . SER B 1 433 ? 8.969 35.75 23.344 1 92.38 433 SER B CA 1
ATOM 7315 C C . SER B 1 433 ? 7.691 35.969 22.547 1 92.38 433 SER B C 1
ATOM 7317 O O . SER B 1 433 ? 6.965 36.938 22.75 1 92.38 433 SER B O 1
ATOM 7319 N N . MET B 1 434 ? 7.43 35.031 21.688 1 91.25 434 MET B N 1
ATOM 7320 C CA . MET B 1 434 ? 6.25 35.188 20.828 1 91.25 434 MET B CA 1
ATOM 7321 C C . MET B 1 434 ? 4.973 35.125 21.672 1 91.25 434 MET B C 1
ATOM 7323 O O . MET B 1 434 ? 4 35.812 21.375 1 91.25 434 MET B O 1
ATOM 7327 N N . LEU B 1 435 ? 4.973 34.25 22.641 1 92.31 435 LEU B N 1
ATOM 7328 C CA . LEU B 1 435 ? 3.811 34.125 23.516 1 92.31 435 LEU B CA 1
ATOM 7329 C C . LEU B 1 435 ? 3.59 35.438 24.312 1 92.31 435 LEU B C 1
ATOM 7331 O O . LEU B 1 435 ? 2.457 35.906 24.422 1 92.31 435 LEU B O 1
ATOM 7335 N N . THR B 1 436 ? 4.633 36 24.812 1 91.12 436 THR B N 1
ATOM 7336 C CA . THR B 1 436 ? 4.566 37.25 25.578 1 91.12 436 THR B CA 1
ATOM 7337 C C . THR B 1 436 ? 4.055 38.406 24.703 1 91.12 436 THR B C 1
ATOM 7339 O O . THR B 1 436 ? 3.23 39.188 25.156 1 91.12 436 THR B O 1
ATOM 7342 N N . GLU B 1 437 ? 4.547 38.469 23.516 1 89.38 437 GLU B N 1
ATOM 7343 C CA . GLU B 1 437 ? 4.121 39.531 22.594 1 89.38 437 GLU B CA 1
ATOM 7344 C C . GLU B 1 437 ? 2.65 39.375 22.219 1 89.38 437 GLU B C 1
ATOM 7346 O O . GLU B 1 437 ? 1.926 40.375 22.109 1 89.38 437 GLU B O 1
ATOM 7351 N N . PHE B 1 438 ? 2.26 38.188 22.047 1 91.06 438 PHE B N 1
ATOM 7352 C CA . PHE B 1 438 ? 0.876 37.906 21.688 1 91.06 438 PHE B CA 1
ATOM 7353 C C . PHE B 1 438 ? -0.07 38.281 22.828 1 91.06 438 PHE B C 1
ATOM 7355 O O . PHE B 1 438 ? -1.147 38.812 22.594 1 91.06 438 PHE B O 1
ATOM 7362 N N . TRP B 1 439 ? 0.288 37.969 24 1 86 439 TRP B N 1
ATOM 7363 C CA . TRP B 1 439 ? -0.516 38.281 25.188 1 86 439 TRP B CA 1
ATOM 7364 C C . TRP B 1 439 ? -0.7 39.781 25.328 1 86 439 TRP B C 1
ATOM 7366 O O . TRP B 1 439 ? -1.784 40.25 25.688 1 86 439 TRP B O 1
ATOM 7376 N N . LYS B 1 440 ? 0.248 40.562 25.031 1 83.62 440 LYS B N 1
ATOM 7377 C CA . LYS B 1 440 ? 0.175 42.031 25.109 1 83.62 440 LYS B CA 1
ATOM 7378 C C . LYS B 1 440 ? -0.822 42.562 24.094 1 83.62 440 LYS B C 1
ATOM 7380 O O . LYS B 1 440 ? -1.498 43.562 24.359 1 83.62 440 LYS B O 1
ATOM 7385 N N . GLU B 1 441 ? -0.826 41.906 23.016 1 80.75 441 GLU B N 1
ATOM 7386 C CA . GLU B 1 441 ? -1.701 42.375 21.938 1 80.75 441 GLU B CA 1
ATOM 7387 C C . GLU B 1 441 ? -3.16 42.031 22.234 1 80.75 441 GLU B C 1
ATOM 7389 O O . GLU B 1 441 ? -4.059 42.812 21.969 1 80.75 441 GLU B O 1
ATOM 7394 N N . VAL B 1 442 ? -3.385 40.844 22.734 1 74.94 442 VAL B N 1
ATOM 7395 C CA . VAL B 1 442 ? -4.746 40.344 22.938 1 74.94 442 VAL B CA 1
ATOM 7396 C C . VAL B 1 442 ? -5.281 40.875 24.281 1 74.94 442 VAL B C 1
ATOM 7398 O O . VAL B 1 442 ? -6.477 41.156 24.406 1 74.94 442 VAL B O 1
ATOM 7401 N N . PHE B 1 443 ? -4.434 40.844 25.328 1 68.31 443 PHE B N 1
ATOM 7402 C CA . PHE B 1 443 ? -4.836 41.375 26.625 1 68.31 443 PHE B CA 1
ATOM 7403 C C . PHE B 1 443 ? -4.078 42.656 26.969 1 68.31 443 PHE B C 1
ATOM 7405 O O . PHE B 1 443 ? -3.094 42.625 27.719 1 68.31 443 PHE B O 1
ATOM 7412 N N . PRO B 1 444 ? -4.328 43.625 26.281 1 54.97 444 PRO B N 1
ATOM 7413 C CA . PRO B 1 444 ? -3.58 44.844 26.609 1 54.97 444 PRO B CA 1
ATOM 7414 C C . PRO B 1 444 ? -3.635 45.219 28.094 1 54.97 444 PRO B C 1
ATOM 7416 O O . PRO B 1 444 ? -4.621 44.906 28.766 1 54.97 444 PRO B O 1
ATOM 7419 N N . VAL B 1 445 ? -2.531 45.281 28.859 1 44.75 445 VAL B N 1
ATOM 7420 C CA . VAL B 1 445 ? -2.348 45.625 30.266 1 44.75 445 VAL B CA 1
ATOM 7421 C C . VAL B 1 445 ? -3.355 46.719 30.656 1 44.75 445 VAL B C 1
ATOM 7423 O O . VAL B 1 445 ? -3.287 47.844 30.156 1 44.75 445 VAL B O 1
ATOM 7426 N N . GLN B 1 446 ? -4.574 46.5 30.922 1 39.09 446 GLN B N 1
ATOM 7427 C CA . GLN B 1 446 ? -4.965 47.375 32.031 1 39.09 446 GLN B CA 1
ATOM 7428 C C . GLN B 1 446 ? -4 47.25 33.188 1 39.09 446 GLN B C 1
ATOM 7430 O O . GLN B 1 446 ? -3.246 46.281 33.281 1 39.09 446 GLN B O 1
ATOM 7435 N N . SER B 1 447 ? -4.051 48.062 34.531 1 38.09 447 SER B N 1
ATOM 7436 C CA . SER B 1 447 ? -3.355 48.031 35.812 1 38.09 447 SER B CA 1
ATOM 7437 C C . SER B 1 447 ? -3.16 46.594 36.312 1 38.09 447 SER B C 1
ATOM 7439 O O . SER B 1 447 ? -3.992 45.719 36.031 1 38.09 447 SER B O 1
ATOM 7441 N N . ALA B 1 448 ? -1.994 46.188 36.938 1 36.62 448 ALA B N 1
ATOM 7442 C CA . ALA B 1 448 ? -1.443 44.938 37.5 1 36.62 448 ALA B CA 1
ATOM 7443 C C . ALA B 1 448 ? -2.508 44.156 38.25 1 36.62 448 ALA B C 1
ATOM 7445 O O . ALA B 1 448 ? -2.91 44.562 39.344 1 36.62 448 ALA B O 1
ATOM 7446 N N . PRO B 1 449 ? -3.672 43.688 37.781 1 33.34 449 PRO B N 1
ATOM 7447 C CA . PRO B 1 449 ? -4.355 42.969 38.875 1 33.34 449 PRO B CA 1
ATOM 7448 C C . PRO B 1 449 ? -3.449 41.969 39.562 1 33.34 449 PRO B C 1
ATOM 7450 O O . PRO B 1 449 ? -2.467 41.5 39 1 33.34 449 PRO B O 1
ATOM 7453 N N . LYS B 1 450 ? -3.412 41.938 40.938 1 34.44 450 LYS B N 1
ATOM 7454 C CA . LYS B 1 450 ? -2.744 41.031 41.875 1 34.44 450 LYS B CA 1
ATOM 7455 C C . LYS B 1 450 ? -2.764 39.594 41.312 1 34.44 450 LYS B C 1
ATOM 7457 O O . LYS B 1 450 ? -3.648 39.219 40.562 1 34.44 450 LYS B O 1
ATOM 7462 N N . SER B 1 451 ? -1.757 38.75 41.625 1 32.03 451 SER B N 1
ATOM 7463 C CA . SER B 1 451 ? -1.385 37.344 41.406 1 32.03 451 SER B CA 1
ATOM 7464 C C . SER B 1 451 ? -2.57 36.438 41.625 1 32.03 451 SER B C 1
ATOM 7466 O O . SER B 1 451 ? -2.805 35.969 42.719 1 32.03 451 SER B O 1
ATOM 7468 N N . GLU B 1 452 ? -3.816 36.781 41.438 1 28.69 452 GLU B N 1
ATOM 7469 C CA . GLU B 1 452 ? -4.699 35.688 41.812 1 28.69 452 GLU B CA 1
ATOM 7470 C C . GLU B 1 452 ? -4.371 34.406 41 1 28.69 452 GLU B C 1
ATOM 7472 O O . GLU B 1 452 ? -4.242 34.469 39.781 1 28.69 452 GLU B O 1
ATOM 7477 N N . ALA B 1 453 ? -3.66 33.469 41.656 1 28 453 ALA B N 1
ATOM 7478 C CA . ALA B 1 453 ? -3.459 32.062 41.312 1 28 453 ALA B CA 1
ATOM 7479 C C . ALA B 1 453 ? -4.668 31.516 40.562 1 28 453 ALA B C 1
ATOM 7481 O O . ALA B 1 453 ? -5.762 31.406 41.094 1 28 453 ALA B O 1
ATOM 7482 N N . TRP B 1 454 ? -4.84 31.844 39.406 1 25.19 454 TRP B N 1
ATOM 7483 C CA . TRP B 1 454 ? -5.867 31.203 38.594 1 25.19 454 TRP B CA 1
ATOM 7484 C C . TRP B 1 454 ? -5.859 29.688 38.781 1 25.19 454 TRP B C 1
ATOM 7486 O O . TRP B 1 454 ? -4.848 29.031 38.531 1 25.19 454 TRP B O 1
ATOM 7496 N N . ASN B 1 455 ? -6.473 29.188 39.938 1 25.58 455 ASN B N 1
ATOM 7497 C CA . ASN B 1 455 ? -6.781 27.781 40.094 1 25.58 455 ASN B CA 1
ATOM 7498 C C . ASN B 1 455 ? -7.375 27.188 38.812 1 25.58 455 ASN B C 1
ATOM 7500 O O . ASN B 1 455 ? -8.477 27.562 38.406 1 25.58 455 ASN B O 1
ATOM 7504 N N . TYR B 1 456 ? -6.586 26.984 37.938 1 23.33 456 TYR B N 1
ATOM 7505 C CA . TYR B 1 456 ? -7.043 26.219 36.781 1 23.33 456 TYR B CA 1
ATOM 7506 C C . TYR B 1 456 ? -7.926 25.047 37.219 1 23.33 456 TYR B C 1
ATOM 7508 O O . TYR B 1 456 ? -7.535 24.25 38.062 1 23.33 456 TYR B O 1
ATOM 7516 N N . PRO B 1 457 ? -9.234 25.297 37.344 1 25.45 457 PRO B N 1
ATOM 7517 C CA . PRO B 1 457 ? -9.953 24.062 37.688 1 25.45 457 PRO B CA 1
ATOM 7518 C C . PRO B 1 457 ? -9.422 22.844 36.938 1 25.45 457 PRO B C 1
ATOM 7520 O O . PRO B 1 457 ? -9.039 22.953 35.75 1 25.45 457 PRO B O 1
ATOM 7523 N N . SER B 1 458 ? -8.586 22.062 37.625 1 23.45 458 SER B N 1
ATOM 7524 C CA . SER B 1 458 ? -8.18 20.75 37.156 1 23.45 458 SER B CA 1
ATOM 7525 C C . SER B 1 458 ? -9.32 20.047 36.438 1 23.45 458 SER B C 1
ATOM 7527 O O . SER B 1 458 ? -10.367 19.766 37.031 1 23.45 458 SER B O 1
ATOM 7529 N N . ALA B 1 459 ? -9.633 20.469 35.312 1 22.19 459 ALA B N 1
ATOM 7530 C CA . ALA B 1 459 ? -10.719 19.875 34.531 1 22.19 459 ALA B CA 1
ATOM 7531 C C . ALA B 1 459 ? -10.656 18.359 34.594 1 22.19 459 ALA B C 1
ATOM 7533 O O . ALA B 1 459 ? -10.859 17.672 33.594 1 22.19 459 ALA B O 1
ATOM 7534 N N . THR B 1 460 ? -9.875 17.797 35.656 1 22.94 460 THR B N 1
ATOM 7535 C CA . THR B 1 460 ? -10.047 16.344 35.719 1 22.94 460 THR B CA 1
ATOM 7536 C C . THR B 1 460 ? -11.516 15.984 35.938 1 22.94 460 THR B C 1
ATOM 7538 O O . THR B 1 460 ? -11.938 15.773 37.094 1 22.94 460 THR B O 1
ATOM 7541 N N . THR B 1 461 ? -12.445 16.859 35.719 1 21.44 461 THR B N 1
ATOM 7542 C CA . THR B 1 461 ? -13.758 16.312 36.062 1 21.44 461 THR B CA 1
ATOM 7543 C C . THR B 1 461 ? -13.945 14.945 35.406 1 21.44 461 THR B C 1
ATOM 7545 O O . THR B 1 461 ? -14.008 14.836 34.188 1 21.44 461 THR B O 1
ATOM 7548 N N . ALA B 1 462 ? -13.234 13.984 35.969 1 20.73 462 ALA B N 1
ATOM 7549 C CA . ALA B 1 462 ? -13.656 12.586 35.938 1 20.73 462 ALA B CA 1
ATOM 7550 C C . ALA B 1 462 ? -15.172 12.461 36.062 1 20.73 462 ALA B C 1
ATOM 7552 O O . ALA B 1 462 ? -15.75 12.898 37.062 1 20.73 462 ALA B O 1
ATOM 7553 N N . VAL B 1 463 ? -15.922 12.789 35.031 1 20.31 463 VAL B N 1
ATOM 7554 C CA . VAL B 1 463 ? -17.344 12.438 35.062 1 20.31 463 VAL B CA 1
ATOM 7555 C C . VAL B 1 463 ? -17.516 11.094 35.781 1 20.31 463 VAL B C 1
ATOM 7557 O O . VAL B 1 463 ? -17.062 10.062 35.312 1 20.31 463 VAL B O 1
ATOM 7560 N N . ASN B 1 464 ? -17.141 11.102 37.062 1 19.03 464 ASN B N 1
ATOM 7561 C CA . ASN B 1 464 ? -17.594 10.008 37.906 1 19.03 464 ASN B CA 1
ATOM 7562 C C . ASN B 1 464 ? -19.109 9.805 37.812 1 19.03 464 ASN B C 1
ATOM 7564 O O . ASN B 1 464 ? -19.891 10.664 38.219 1 19.03 464 ASN B O 1
ATOM 7568 N N . PRO B 1 465 ? -19.547 9.305 36.656 1 20.03 465 PRO B N 1
ATOM 7569 C CA . PRO B 1 465 ? -20.984 9.047 36.656 1 20.03 465 PRO B CA 1
ATOM 7570 C C . PRO B 1 465 ? -21.484 8.398 37.938 1 20.03 465 PRO B C 1
ATOM 7572 O O . PRO B 1 465 ? -21.312 7.191 38.125 1 20.03 465 PRO B O 1
ATOM 7575 N N . ALA B 1 466 ? -21.031 8.914 39.031 1 19.67 466 ALA B N 1
ATOM 7576 C CA . ALA B 1 466 ? -21.641 8.344 40.219 1 19.67 466 ALA B CA 1
ATOM 7577 C C . ALA B 1 466 ? -23.172 8.484 40.156 1 19.67 466 ALA B C 1
ATOM 7579 O O . ALA B 1 466 ? -23.719 9.523 40.531 1 19.67 466 ALA B O 1
ATOM 7580 N N . ILE B 1 467 ? -23.734 8.234 38.969 1 19.11 467 ILE B N 1
ATOM 7581 C CA . ILE B 1 467 ? -25.188 8.148 39.062 1 19.11 467 ILE B CA 1
ATOM 7582 C C . ILE B 1 467 ? -25.578 7.25 40.219 1 19.11 467 ILE B C 1
ATOM 7584 O O . ILE B 1 467 ? -25.109 6.117 40.344 1 19.11 467 ILE B O 1
ATOM 7588 N N . SER B 1 468 ? -25.734 7.898 41.344 1 17.75 468 SER B N 1
ATOM 7589 C CA . SER B 1 468 ? -26.375 7.27 42.5 1 17.75 468 SER B CA 1
ATOM 7590 C C . SER B 1 468 ? -27.5 6.332 42.062 1 17.75 468 SER B C 1
ATOM 7592 O O . SER B 1 468 ? -28.422 6.746 41.375 1 17.75 468 SER B O 1
ATOM 7594 N N . VAL B 1 469 ? -27.047 5.109 41.75 1 19.88 469 VAL B N 1
ATOM 7595 C CA . VAL B 1 469 ? -28.031 4.035 41.656 1 19.88 469 VAL B CA 1
ATOM 7596 C C . VAL B 1 469 ? -29 4.109 42.844 1 19.88 469 VAL B C 1
ATOM 7598 O O . VAL B 1 469 ? -28.609 3.855 43.969 1 19.88 469 VAL B O 1
ATOM 7601 N N . GLU B 1 470 ? -29.609 5.316 43.094 1 18.97 470 GLU B N 1
ATOM 7602 C CA . GLU B 1 470 ? -30.703 5.145 44.031 1 18.97 470 GLU B CA 1
ATOM 7603 C C . GLU B 1 470 ? -31.438 3.83 43.812 1 18.97 470 GLU B C 1
ATOM 7605 O O . GLU B 1 470 ? -31.609 3.393 42.688 1 18.97 470 GLU B O 1
ATOM 7610 N N . SER B 1 471 ? -31.531 3.068 44.938 1 19.92 471 SER B N 1
ATOM 7611 C CA . SER B 1 471 ? -32.156 1.795 45.281 1 19.92 471 SER B CA 1
ATOM 7612 C C . SER B 1 471 ? -33.594 1.742 44.75 1 19.92 471 SER B C 1
ATOM 7614 O O . SER B 1 471 ? -34.5 2.371 45.312 1 19.92 471 SER B O 1
ATOM 7616 N N . ILE B 1 472 ? -33.781 2.312 43.5 1 19.88 472 ILE B N 1
ATOM 7617 C CA . ILE B 1 472 ? -35.188 2.014 43.219 1 19.88 472 ILE B CA 1
ATOM 7618 C C . ILE B 1 472 ? -35.469 0.55 43.562 1 19.88 472 ILE B C 1
ATOM 7620 O O . ILE B 1 472 ? -35.062 -0.35 42.812 1 19.88 472 ILE B O 1
ATOM 7624 N N . ASP B 1 473 ? -35.094 0.163 44.875 1 19.23 473 ASP B N 1
ATOM 7625 C CA . ASP B 1 473 ? -35.469 -1.092 45.531 1 19.23 473 ASP B CA 1
ATOM 7626 C C . ASP B 1 473 ? -36.906 -1.503 45.156 1 19.23 473 ASP B C 1
ATOM 7628 O O . ASP B 1 473 ? -37.156 -2.682 44.938 1 19.23 473 ASP B O 1
ATOM 7632 N N . GLN B 1 474 ? -37.719 -0.507 45.625 1 18.16 474 GLN B N 1
ATOM 7633 C CA . GLN B 1 474 ? -38.844 -1.095 46.375 1 18.16 474 GLN B CA 1
ATOM 7634 C C . GLN B 1 474 ? -39.75 -1.915 45.438 1 18.16 474 GLN B C 1
ATOM 7636 O O . GLN B 1 474 ? -40.156 -3.021 45.781 1 18.16 474 GLN B O 1
ATOM 7641 N N . GLU B 1 475 ? -40.469 -1.089 44.625 1 18.52 475 GLU B N 1
ATOM 7642 C CA . GLU B 1 475 ? -41.844 -1.523 44.531 1 18.52 475 GLU B CA 1
ATOM 7643 C C . GLU B 1 475 ? -42 -2.688 43.562 1 18.52 475 GLU B C 1
ATOM 7645 O O . GLU B 1 475 ? -42.125 -2.482 42.375 1 18.52 475 GLU B O 1
ATOM 7650 N N . LYS B 1 476 ? -40.969 -3.572 43.531 1 22.45 476 LYS B N 1
ATOM 7651 C CA . LYS B 1 476 ? -41.25 -4.828 42.844 1 22.45 476 LYS B CA 1
ATOM 7652 C C . LYS B 1 476 ? -42.625 -5.367 43.25 1 22.45 476 LYS B C 1
ATOM 7654 O O . LYS B 1 476 ? -43 -6.465 42.812 1 22.45 476 LYS B O 1
ATOM 7659 N N . ARG B 1 477 ? -43 -4.848 44.625 1 18.88 477 ARG B N 1
ATOM 7660 C CA . ARG B 1 477 ? -43.844 -5.93 45.062 1 18.88 477 ARG B CA 1
ATOM 7661 C C . ARG B 1 477 ? -44.906 -6.266 44 1 18.88 477 ARG B C 1
ATOM 7663 O O . ARG B 1 477 ? -45.094 -7.434 43.656 1 18.88 477 ARG B O 1
ATOM 7670 N N . GLU B 1 478 ? -45.906 -5.371 44.062 1 18.86 478 GLU B N 1
ATOM 7671 C CA . GLU B 1 478 ? -47.219 -5.969 44.281 1 18.86 478 GLU B CA 1
ATOM 7672 C C . GLU B 1 478 ? -47.812 -6.457 42.969 1 18.86 478 GLU B C 1
ATOM 7674 O O . GLU B 1 478 ? -48.844 -7.141 42.969 1 18.86 478 GLU B O 1
ATOM 7679 N N . LEU B 1 479 ? -47.375 -5.609 41.906 1 19.44 479 LEU B N 1
ATOM 7680 C CA . LEU B 1 479 ? -48.594 -5.77 41.125 1 19.44 479 LEU B CA 1
ATOM 7681 C C . LEU B 1 479 ? -48.781 -7.223 40.688 1 19.44 479 LEU B C 1
ATOM 7683 O O . LEU B 1 479 ? -48.094 -7.715 39.812 1 19.44 479 LEU B O 1
ATOM 7687 N N . ASN B 1 480 ? -48.75 -8.062 41.875 1 19.7 480 ASN B N 1
ATOM 7688 C CA . ASN B 1 480 ? -49.125 -9.477 41.938 1 19.7 480 ASN B CA 1
ATOM 7689 C C . ASN B 1 480 ? -50.156 -9.828 40.875 1 19.7 480 ASN B C 1
ATOM 7691 O O . ASN B 1 480 ? -50.031 -10.867 40.219 1 19.7 480 ASN B O 1
ATOM 7695 N N . ALA B 1 481 ? -51.344 -9.125 41.125 1 20.95 481 ALA B N 1
ATOM 7696 C CA . ALA B 1 481 ? -52.562 -9.906 41.344 1 20.95 481 ALA B CA 1
ATOM 7697 C C . ALA B 1 481 ? -53.188 -10.289 40 1 20.95 481 ALA B C 1
ATOM 7699 O O . ALA B 1 481 ? -54.312 -10.797 39.969 1 20.95 481 ALA B O 1
ATOM 7700 N N . VAL B 1 482 ? -52.625 -9.734 38.938 1 20.81 482 VAL B N 1
ATOM 7701 C CA . VAL B 1 482 ? -53.781 -9.867 38.094 1 20.81 482 VAL B CA 1
ATOM 7702 C C . VAL B 1 482 ? -54.281 -11.312 38.125 1 20.81 482 VAL B C 1
ATOM 7704 O O . VAL B 1 482 ? -53.531 -12.25 37.906 1 20.81 482 VAL B O 1
ATOM 7707 N N . PRO B 1 483 ? -55.406 -11.469 38.938 1 20.64 483 PRO B N 1
ATOM 7708 C CA . PRO B 1 483 ? -56.156 -12.68 39.219 1 20.64 483 PRO B CA 1
ATOM 7709 C C . PRO B 1 483 ? -56.312 -13.594 38 1 20.64 483 PRO B C 1
ATOM 7711 O O . PRO B 1 483 ? -56.469 -13.109 36.875 1 20.64 483 PRO B O 1
ATOM 7714 N N . VAL B 1 484 ? -55.438 -14.508 38.094 1 20.36 484 VAL B N 1
ATOM 7715 C CA . VAL B 1 484 ? -55.625 -15.656 37.219 1 20.36 484 VAL B CA 1
ATOM 7716 C C . VAL B 1 484 ? -57.125 -15.969 37.094 1 20.36 484 VAL B C 1
ATOM 7718 O O . VAL B 1 484 ? -57.844 -16 38.125 1 20.36 484 VAL B O 1
ATOM 7721 N N . PRO B 1 485 ? -57.688 -15.672 36.062 1 19.08 485 PRO B N 1
ATOM 7722 C CA . PRO B 1 485 ? -59.094 -15.977 35.812 1 19.08 485 PRO B CA 1
ATOM 7723 C C . PRO B 1 485 ? -59.5 -17.312 36.438 1 19.08 485 PRO B C 1
ATOM 7725 O O . PRO B 1 485 ? -58.75 -18.281 36.438 1 19.08 485 PRO B O 1
ATOM 7728 N N . GLN B 1 486 ? -60.188 -17.156 37.719 1 16.59 486 GLN B N 1
ATOM 7729 C CA . GLN B 1 486 ? -60.938 -18.266 38.312 1 16.59 486 GLN B CA 1
ATOM 7730 C C . GLN B 1 486 ? -61.656 -19.078 37.25 1 16.59 486 GLN B C 1
ATOM 7732 O O . GLN B 1 486 ? -62.531 -18.562 36.562 1 16.59 486 GLN B O 1
ATOM 7737 N N . LYS B 1 487 ? -61.062 -19.719 36.5 1 20.56 487 LYS B N 1
ATOM 7738 C CA . LYS B 1 487 ? -62 -20.641 35.844 1 20.56 487 LYS B CA 1
ATOM 7739 C C . LYS B 1 487 ? -62.844 -21.375 36.875 1 20.56 487 LYS B C 1
ATOM 7741 O O . LYS B 1 487 ? -62.344 -22.062 37.75 1 20.56 487 LYS B O 1
ATOM 7746 N N . THR B 1 488 ? -64 -20.797 37.469 1 16.98 488 THR B N 1
ATOM 7747 C CA . THR B 1 488 ? -65.25 -21.281 38.156 1 16.98 488 THR B CA 1
ATOM 7748 C C . THR B 1 488 ? -65.562 -22.719 37.75 1 16.98 488 THR B C 1
ATOM 7750 O O . THR B 1 488 ? -65.375 -23.078 36.562 1 16.98 488 THR B O 1
ATOM 7753 N N . PRO B 1 489 ? -65.938 -23.5 38.781 1 19.91 489 PRO B N 1
ATOM 7754 C CA . PRO B 1 489 ? -66.562 -24.828 38.812 1 19.91 489 PRO B CA 1
ATOM 7755 C C . PRO B 1 489 ? -67.75 -24.922 37.875 1 19.91 489 PRO B C 1
ATOM 7757 O O . PRO B 1 489 ? -68.25 -23.922 37.375 1 19.91 489 PRO B O 1
ATOM 7760 N N . LYS B 1 490 ? -69.062 -25.625 38.531 1 18.53 490 LYS B N 1
ATOM 7761 C CA . LYS B 1 490 ? -70.25 -26.422 38.812 1 18.53 490 LYS B CA 1
ATOM 7762 C C . LYS B 1 490 ? -71.5 -25.578 38.844 1 18.53 490 LYS B C 1
ATOM 7764 O O . LYS B 1 490 ? -72.562 -26.031 39.281 1 18.53 490 LYS B O 1
ATOM 7769 N N . LYS B 1 491 ? -72.062 -24.625 38.812 1 18.5 491 LYS B N 1
ATOM 7770 C CA . LYS B 1 491 ? -73.5 -24.906 38.844 1 18.5 491 LYS B CA 1
ATOM 7771 C C . LYS B 1 491 ? -73.938 -25.562 37.562 1 18.5 491 LYS B C 1
ATOM 7773 O O . LYS B 1 491 ? -74.938 -26.266 37.531 1 18.5 491 LYS B O 1
ATOM 7778 N N . ALA B 1 492 ? -74.25 -25.578 36.375 1 19.16 492 ALA B N 1
ATOM 7779 C CA . ALA B 1 492 ? -74.562 -26.594 35.375 1 19.16 492 ALA B CA 1
ATOM 7780 C C . ALA B 1 492 ? -73.5 -27.688 35.375 1 19.16 492 ALA B C 1
ATOM 7782 O O . ALA B 1 492 ? -72.375 -27.469 34.938 1 19.16 492 ALA B O 1
ATOM 7783 N N . PRO B 1 493 ? -74 -28.203 36.5 1 18.5 493 PRO B N 1
ATOM 7784 C CA . PRO B 1 493 ? -75.312 -28.5 37 1 18.5 493 PRO B CA 1
ATOM 7785 C C . PRO B 1 493 ? -76.375 -27.562 36.438 1 18.5 493 PRO B C 1
ATOM 7787 O O . PRO B 1 493 ? -77.5 -27.547 36.906 1 18.5 493 PRO B O 1
ATOM 7790 N N . ALA B 1 494 ? -76.875 -26.875 35.281 1 17.16 494 ALA B N 1
ATOM 7791 C CA . ALA B 1 494 ? -77.562 -27.719 34.281 1 17.16 494 ALA B CA 1
ATOM 7792 C C . ALA B 1 494 ? -76.562 -28.766 33.719 1 17.16 494 ALA B C 1
ATOM 7794 O O . ALA B 1 494 ? -75.438 -28.453 33.438 1 17.16 494 ALA B O 1
#

Organism: Echinococcus multilocularis (NCBI:txid6211)

pLDDT: mean 72.68, std 25.49, range [16.59, 98.0]

Foldseek 3Di:
DQQFDQDDPPDPDPDDSDRQTHPVSVQVVCCVPVVDRPPPDSVVSVVVSVVVVVVVVCVVVVVVVCVVVLLLFAEEEEEQCLFLLNLLLVVCQQPDDDPDPNQAHEYEYERLDPVCQVSRVVSQVVSVVDNRNRHDHYYYDHDLLVRAAAHQEYEYELHQDWDAQDCDPNDRRHTDDLLRSLVVLLVVLLVSLLSNLVGYDLAHAYEYEWFLFRHQQDQGQTDFQLSSLLSSCVNNVPRYDQQSGWYAPQLLVLLLLCLLCVQLVHHSVQKADWFWWFTPRPAIDTDQQAIKGALDDDLVDPHGDDRVDIGRSVVSRPCVVCSVPPSSVVSVVVLRPNPSNVRSNSRSVRVSVVCCCQVVNDDDPVHFWHWMFGADPCALNQDGRRGIIAIWGADSNRGTDGDRPDDADPVRSVSNVVRSLVSLVSCVSPPNVVVVVSCCVVPPDDDPPDPPVPPPPPVPPPCPVCVVPPCPPDPPDDPPDPPPDDPDDPDPDD/DQQFDQDDPPDPDPDDSPRQGHPVSVQVVCCVPVVDRPPPDSVVSVVVSVVVVVVVVVVVVVVVVVVVVLLLFAEEEEEQCLFLLNLLLVVCQQPDDDPDPNQAHEYEYERLDPVCQVSRVVSQVVSVVDNRNRHDHYYYDHDLLVRAAAHQEYEYELHQDWDAQDCDPNDRRHTDDLLRSLVVLLVVLLVSLLSNLVGYDLAHAYEYEWFLARHQQDQGQTDFQQSSLLSSCVNNVPRYDQQSRWYAPQLLVLLLLCLLCVQLVHHSVQKADWFWWFTPRPAIDTDQQAIKGALDDDLVDPGGDDRVDIGRSVVSRPCVVCSVPPSSVVSVVVLRDNPSNVRSNSRSVRVSVVCCCQVVNDDDPVHFWHWMFGADPCALNQDGRRGIIAIWGADSNRGTDGDRPDDADPVRSVSNVVRSLVSLVSCVSPPNVVNVVSCCVVPPDDDPPPPPPPPPPPVVPPCPVPVVPPCPPDDVDDVPPPPPPPPDDDPVCD

Nearest PDB structures (foldseek):
  1bmd-assembly1_B  TM=9.045E-01  e=7.887E-22  Thermus thermophilus
  4i1i-assembly1_A  TM=8.831E-01  e=9.327E-22  Leishmania major strain Friedlin
  4h7p-assembly1_A  TM=8.889E-01  e=2.156E-21  Leishmania major strain Friedlin
  4i1i-assembly1_B  TM=8.469E-01  e=7.887E-22  Leishmania major strain Friedlin
  4h7p-assembly1_B  TM=8.548E-01  e=1.611E-20  Leishmania major strain Friedlin

Secondary structure (DSSP, 8-state):
----EEE----SS----EEE-SHHHHHHHHHHHH-----S-HHHHHHHHHHHHHHHHHHHHHHHHHHHHHHHS-EEEEESTTSHHHHHHHHHHHH---SSGGG-EEEEEE-SSGGGHHHHHHHHHHHHHS--TTEEEEEE-S-HHHHHTTEEEEEEES-SPPPPPPEETTEEPPP--HHHHHHHHHHHHHHHHHHHHHHS-TT-EEEEE--S-SSTT-------HHHHHHHHHHHHTTTS-GGGEEEE-HHHHHHHHHHHHHHHTS-GGGEE--EEEE-TTSSEEEE-SS-EEES--SSS------TT-EEESGGG-S-HHHIIIIIHHHHHHHHHSS-HHHHHHHHHHHHHHHHHHHHH----TT---EEEEEE--SGGGPPTT-EEEEEEEE-TTS-EEE-------HHHHHHHHHHHHHHHHHHTTT-THHHHHHHHHHS---S-----------S------------TT---------------------/----EEE----SS----EEE-SHHHHHHHHHHHH-----S-HHHHHHHHHHHHHHHHHHHHHHHHHHHHHHHS-EEEEESTTSHHHHHHHHHHHH---SSGGG-EEEEEE-SSGGGHHHHHHHHHHHHHS--TTEEEEEE-S-HHHHHTTEEEEEEES-SPPPPPPEETTEEPPP--HHHHHHHHHHHHHHHHHHHHHHS-TT-EEEEE--S-SSTT-------HHHHHHHHHHHHTTTS-GGGEEEE-HHHHHHHHHHHHHHHTS-GGGEE--EEEE-TTSSEEEE-SS-EEET--SSS------TT-EEESGGG-S-HHHIIIIIHHHHHHHHHSS-HHHHHHHHHHHHHHHHHHHHH----TT---EEEEEE--SGGGPPTT-EEEEEEEE-TTS-EEE-------HHHHHHHHHHHHHHHHHHTTT-THHHHHHHHHHS---S------------------------TTSTTS-TT--------------